Protein AF-A0A4Z1CTX6-F1 (afdb_monomer_lite)

Structure (mmCIF, N/CA/C/O backbone):
data_AF-A0A4Z1CTX6-F1
#
_entry.id   AF-A0A4Z1CTX6-F1
#
loop_
_atom_site.group_PDB
_atom_site.id
_atom_site.type_symbol
_atom_site.label_atom_id
_atom_site.label_alt_id
_atom_site.label_comp_id
_atom_site.label_asym_id
_atom_site.label_entity_id
_atom_site.label_seq_id
_atom_site.pdbx_PDB_ins_code
_atom_site.Cartn_x
_atom_site.Cartn_y
_atom_site.Cartn_z
_atom_site.occupancy
_atom_site.B_iso_or_equiv
_atom_site.auth_seq_id
_atom_site.auth_comp_id
_atom_site.auth_asym_id
_atom_site.auth_atom_id
_atom_site.pdbx_PDB_model_num
ATOM 1 N N . MET A 1 1 ? -26.517 -16.751 53.600 1.00 31.97 1 MET A N 1
ATOM 2 C CA . MET A 1 1 ? -26.321 -17.545 52.364 1.00 31.97 1 MET A CA 1
ATOM 3 C C . MET A 1 1 ? -24.871 -17.390 51.937 1.00 31.97 1 MET A C 1
ATOM 5 O O . MET A 1 1 ? -24.401 -16.260 51.913 1.00 31.97 1 MET A O 1
ATOM 9 N N . GLN A 1 2 ? -24.158 -18.477 51.636 1.00 24.25 2 GLN A N 1
ATOM 10 C CA . GLN A 1 2 ? -22.883 -18.377 50.913 1.00 24.25 2 GLN A CA 1
ATOM 11 C C . GLN A 1 2 ? -23.180 -18.049 49.438 1.00 24.25 2 GLN A C 1
ATOM 13 O O . GLN A 1 2 ? -24.177 -18.558 48.917 1.00 24.25 2 GLN A O 1
ATOM 18 N N . PRO A 1 3 ? -22.366 -17.232 48.747 1.00 31.92 3 PRO A N 1
ATOM 19 C CA . PRO A 1 3 ? -22.490 -17.080 47.303 1.00 31.92 3 PRO A CA 1
ATOM 20 C C . PRO A 1 3 ? -22.139 -18.417 46.640 1.00 31.92 3 PRO A C 1
ATOM 22 O O . PRO A 1 3 ? -21.033 -18.931 46.809 1.00 31.92 3 PRO A O 1
ATOM 25 N N . SER A 1 4 ? -23.083 -18.995 45.896 1.00 31.80 4 SER A N 1
ATOM 26 C CA . SER A 1 4 ? -22.852 -20.220 45.127 1.00 31.80 4 SER A CA 1
ATOM 27 C C . SER A 1 4 ? -21.694 -20.004 44.154 1.00 31.80 4 SER A C 1
ATOM 29 O O . SER A 1 4 ? -21.758 -19.083 43.336 1.00 31.80 4 SER A O 1
ATOM 31 N N . ALA A 1 5 ? -20.658 -20.842 44.223 1.00 37.62 5 ALA A N 1
ATOM 32 C CA . ALA A 1 5 ? -19.501 -20.742 43.342 1.00 37.62 5 ALA A CA 1
ATOM 33 C C . ALA A 1 5 ? -19.935 -20.909 41.875 1.00 37.62 5 ALA A C 1
ATOM 35 O O . ALA A 1 5 ? -20.221 -22.019 41.420 1.00 37.62 5 ALA A O 1
ATOM 36 N N . SER A 1 6 ? -20.003 -19.795 41.142 1.00 43.44 6 SER A N 1
ATOM 37 C CA . SER A 1 6 ? -20.402 -19.765 39.738 1.00 43.44 6 SER A CA 1
ATOM 38 C C . SER A 1 6 ? -19.411 -20.590 38.922 1.00 43.44 6 SER A C 1
ATOM 40 O O . SER A 1 6 ? -18.244 -20.230 38.766 1.00 43.44 6 SER A O 1
ATOM 42 N N . THR A 1 7 ? -19.865 -21.754 38.455 1.00 50.22 7 THR A N 1
ATOM 43 C CA . THR A 1 7 ? -18.993 -22.761 37.851 1.00 50.22 7 THR A CA 1
ATOM 44 C C . THR A 1 7 ? -18.427 -22.230 36.540 1.00 50.22 7 THR A C 1
ATOM 46 O O . THR A 1 7 ? -19.112 -22.214 35.519 1.00 50.22 7 THR A O 1
ATOM 49 N N . PHE A 1 8 ? -17.178 -21.760 36.580 1.00 57.38 8 PHE A N 1
ATOM 50 C CA . PHE A 1 8 ? -16.551 -21.128 35.427 1.00 57.38 8 PHE A CA 1
ATOM 51 C C . PHE A 1 8 ? -16.516 -22.101 34.245 1.00 57.38 8 PHE A C 1
ATOM 53 O O . PHE A 1 8 ? -15.991 -23.210 34.368 1.00 57.38 8 PHE A O 1
ATOM 60 N N . VAL A 1 9 ? -17.040 -21.680 33.091 1.00 60.00 9 VAL A N 1
ATOM 61 C CA . VAL A 1 9 ? -16.963 -22.438 31.839 1.00 60.00 9 VAL A CA 1
ATOM 62 C C . VAL A 1 9 ? -15.485 -22.611 31.485 1.00 60.00 9 VAL A C 1
ATOM 64 O O . VAL A 1 9 ? -14.822 -21.675 31.034 1.00 60.00 9 VAL A O 1
ATOM 67 N N . ARG A 1 10 ? -14.947 -23.810 31.743 1.00 71.94 10 ARG A N 1
ATOM 68 C CA . ARG A 1 10 ? -13.517 -24.128 31.614 1.00 71.94 10 ARG A CA 1
ATOM 69 C C . ARG A 1 10 ? -13.099 -24.238 30.151 1.00 71.94 10 ARG A C 1
ATOM 71 O O . ARG A 1 10 ? -12.922 -25.332 29.621 1.00 71.94 10 ARG A O 1
ATOM 78 N N . ILE A 1 11 ? -12.911 -23.094 29.501 1.00 82.00 11 ILE A N 1
ATOM 79 C CA . ILE A 1 11 ? -12.276 -23.018 28.187 1.00 82.00 11 ILE A CA 1
ATOM 80 C C . ILE A 1 11 ? -10.762 -23.205 28.366 1.00 82.00 11 ILE A C 1
ATOM 82 O O . ILE A 1 11 ? -10.119 -22.358 28.991 1.00 82.00 11 ILE A O 1
ATOM 86 N N . PRO A 1 12 ? -10.154 -24.277 27.822 1.00 84.31 12 PRO A N 1
ATOM 87 C CA . PRO A 1 12 ? -8.720 -24.484 27.953 1.00 84.31 12 PRO A CA 1
ATOM 88 C C . PRO A 1 12 ? -7.937 -23.462 27.103 1.00 84.31 12 PRO A C 1
ATOM 90 O O . PRO A 1 12 ? -8.308 -23.213 25.941 1.00 84.31 12 PRO A O 1
ATOM 93 N N . PRO A 1 13 ? -6.847 -22.885 27.645 1.00 88.25 13 PRO A N 1
ATOM 94 C CA . PRO A 1 13 ? -5.887 -22.123 26.857 1.00 88.25 13 PRO A CA 1
ATOM 95 C C . PRO A 1 13 ? -5.092 -23.049 25.929 1.00 88.25 13 PRO A C 1
ATOM 97 O O . PRO A 1 13 ? -4.817 -24.207 26.254 1.00 88.25 13 PRO A O 1
ATOM 100 N N . VAL A 1 14 ? -4.715 -22.534 24.763 1.00 88.31 14 VAL A N 1
ATOM 101 C CA . VAL A 1 14 ? -3.836 -23.209 23.801 1.00 88.31 14 VAL A CA 1
ATOM 102 C C . VAL A 1 14 ? -2.376 -22.853 24.112 1.00 88.31 14 VAL A C 1
ATOM 104 O O . VAL A 1 14 ? -2.091 -21.785 24.641 1.00 88.31 14 VAL A O 1
ATOM 107 N N . ALA A 1 15 ? -1.429 -23.744 23.813 1.00 87.81 15 ALA A N 1
ATOM 108 C CA . ALA A 1 15 ? -0.011 -23.470 24.045 1.00 87.81 15 ALA A CA 1
ATOM 109 C C . ALA A 1 15 ? 0.489 -22.300 23.177 1.00 87.81 15 ALA A C 1
ATOM 111 O O . ALA A 1 15 ? 0.346 -22.328 21.954 1.00 87.81 15 ALA A O 1
ATOM 112 N N . GLY A 1 16 ? 1.081 -21.294 23.826 1.00 88.56 16 GLY A N 1
ATOM 113 C CA . GLY A 1 16 ? 1.525 -20.049 23.199 1.00 88.56 16 GLY A CA 1
ATOM 114 C C . GLY A 1 16 ? 0.398 -19.043 22.953 1.00 88.56 16 GLY A C 1
ATOM 115 O O . GLY A 1 16 ? 0.609 -18.085 22.220 1.00 88.56 16 GLY A O 1
ATOM 116 N N . GLU A 1 17 ? -0.801 -19.244 23.504 1.00 90.69 17 GLU A N 1
ATOM 117 C CA . GLU A 1 17 ? -1.931 -18.333 23.308 1.00 90.69 17 GLU A CA 1
ATOM 118 C C . GLU A 1 17 ? -1.721 -16.982 24.007 1.00 90.69 17 GLU A C 1
ATOM 120 O O . GLU A 1 17 ? -1.167 -16.903 25.102 1.00 90.69 17 GLU A O 1
ATOM 125 N N . LEU A 1 18 ? -2.197 -15.906 23.371 1.00 90.62 18 LEU A N 1
ATOM 126 C CA . LEU A 1 18 ? -2.259 -14.588 24.000 1.00 90.62 18 LEU A CA 1
ATOM 127 C C . LEU A 1 18 ? -3.214 -14.656 25.200 1.00 90.62 18 LEU A C 1
ATOM 129 O O . LEU A 1 18 ? -4.359 -15.094 25.059 1.00 90.62 18 LEU A O 1
ATOM 133 N N . THR A 1 19 ? -2.799 -14.156 26.360 1.00 91.75 19 THR A N 1
ATOM 134 C CA . THR A 1 19 ? -3.621 -14.108 27.586 1.00 91.75 19 THR A CA 1
ATOM 135 C C . THR A 1 19 ? -4.988 -13.473 27.309 1.00 91.75 19 THR A C 1
ATOM 137 O O . THR A 1 19 ? -6.024 -13.997 27.713 1.00 91.75 19 THR A O 1
ATOM 140 N N . GLY A 1 20 ? -5.016 -12.401 26.519 1.00 90.94 20 GLY A N 1
ATOM 141 C CA . GLY A 1 20 ? -6.204 -11.705 26.049 1.00 90.94 20 GLY A CA 1
ATOM 142 C C . GLY A 1 20 ? -7.022 -12.469 25.002 1.00 90.94 20 GLY A C 1
ATOM 143 O O . GLY A 1 20 ? -8.232 -12.268 24.931 1.00 90.94 20 GLY A O 1
ATOM 144 N N . SER A 1 21 ? -6.414 -13.359 24.205 1.00 89.56 21 SER A N 1
ATOM 145 C CA . SER A 1 21 ? -7.146 -14.292 23.326 1.00 89.56 21 SER A CA 1
ATOM 146 C C . SER A 1 21 ? -7.941 -15.284 24.164 1.00 89.56 21 SER A C 1
ATOM 148 O O . SER A 1 21 ? -9.165 -15.364 24.026 1.00 89.56 21 SER A O 1
ATOM 150 N N . TRP A 1 22 ? -7.263 -15.959 25.095 1.00 90.44 22 TRP A N 1
ATOM 151 C CA . TRP A 1 22 ? -7.901 -16.889 26.019 1.00 90.44 22 TRP A CA 1
ATOM 152 C C . TRP A 1 22 ? -8.986 -16.190 26.844 1.00 90.44 22 TRP A C 1
ATOM 154 O O . TRP A 1 22 ? -10.111 -16.675 26.915 1.00 90.44 22 TRP A O 1
ATOM 164 N N . PHE A 1 23 ? -8.703 -14.999 27.378 1.00 90.00 23 PHE A N 1
ATOM 165 C CA . PHE A 1 23 ? -9.663 -14.250 28.186 1.00 90.00 23 PHE A CA 1
ATOM 166 C C . PHE A 1 23 ? -10.920 -13.836 27.400 1.00 90.00 23 PHE A C 1
ATOM 168 O O . PHE A 1 23 ? -12.038 -13.992 27.893 1.00 90.00 23 PHE A O 1
ATOM 175 N N . ARG A 1 24 ? -10.769 -13.366 26.150 1.00 88.69 24 ARG A N 1
ATOM 176 C CA . ARG A 1 24 ? -11.910 -13.067 25.260 1.00 88.69 24 ARG A CA 1
ATOM 177 C C . ARG A 1 24 ? -12.737 -14.317 24.957 1.00 88.69 24 ARG A C 1
ATOM 179 O O . ARG A 1 24 ? -13.962 -14.237 24.979 1.00 88.69 24 ARG A O 1
ATOM 186 N N . ARG A 1 25 ? -12.090 -15.466 24.727 1.00 87.94 25 ARG A N 1
ATOM 187 C CA . ARG A 1 25 ? -12.781 -16.755 24.551 1.00 87.94 25 ARG A CA 1
ATOM 188 C C . ARG A 1 25 ? -13.564 -17.136 25.805 1.00 87.94 25 ARG A C 1
ATOM 190 O O . ARG A 1 25 ? -14.741 -17.446 25.686 1.00 87.94 25 ARG A O 1
ATOM 197 N N . THR A 1 26 ? -12.958 -17.041 26.987 1.00 86.69 26 THR A N 1
ATOM 198 C CA . THR A 1 26 ? -13.597 -17.341 28.282 1.00 86.69 26 THR A CA 1
ATOM 199 C C . THR A 1 26 ? -14.780 -16.417 28.600 1.00 86.69 26 THR A C 1
ATOM 201 O O . THR A 1 26 ? -15.721 -16.858 29.248 1.00 86.69 26 THR A O 1
ATOM 204 N N . ALA A 1 27 ? -14.795 -15.172 28.111 1.00 87.75 27 ALA A N 1
ATOM 205 C CA . ALA A 1 27 ? -15.935 -14.260 28.271 1.00 87.75 27 ALA A CA 1
ATOM 206 C C . ALA A 1 27 ? -17.138 -14.582 27.363 1.00 87.75 27 ALA A C 1
ATOM 208 O O . ALA A 1 27 ? -18.285 -14.376 27.767 1.00 87.75 27 ALA A O 1
ATOM 209 N N . ALA A 1 28 ? -16.895 -15.116 26.162 1.00 85.19 28 ALA A N 1
ATOM 210 C CA . ALA A 1 28 ? -17.927 -15.279 25.140 1.00 85.19 28 ALA A CA 1
ATOM 211 C C . ALA A 1 28 ? -19.125 -16.184 25.533 1.00 85.19 28 ALA A C 1
ATOM 213 O O . ALA A 1 28 ? -20.251 -15.786 25.232 1.00 85.19 28 ALA A O 1
ATOM 214 N N . PRO A 1 29 ? -18.964 -17.330 26.238 1.00 83.31 29 PRO A N 1
ATOM 215 C CA . PRO A 1 29 ? -20.090 -18.157 26.696 1.00 83.31 29 PRO A CA 1
ATOM 216 C C . PRO A 1 29 ? -21.097 -17.443 27.604 1.00 83.31 29 PRO A C 1
ATOM 218 O O . PRO A 1 29 ? -22.251 -17.855 27.661 1.00 83.31 29 PRO A O 1
ATOM 221 N N . TYR A 1 30 ? -20.680 -16.387 28.307 1.00 82.00 30 TYR A N 1
ATOM 222 C CA . TYR A 1 30 ? -21.550 -15.615 29.200 1.00 82.00 30 TYR A CA 1
ATOM 223 C C . TYR A 1 30 ? -22.245 -14.436 28.499 1.00 82.00 30 TYR A C 1
ATOM 225 O O . TYR A 1 30 ? -22.988 -13.700 29.141 1.00 82.00 30 TYR A O 1
ATOM 233 N N . GLY A 1 31 ? -21.947 -14.184 27.218 1.00 83.19 31 GLY A N 1
ATOM 234 C CA . GLY A 1 31 ? -22.372 -12.968 26.514 1.00 83.19 31 GLY A CA 1
ATOM 235 C C . GLY A 1 31 ? -21.730 -11.673 27.040 1.00 83.19 31 GLY A C 1
ATOM 236 O O . GLY A 1 31 ? -22.158 -10.584 26.663 1.00 83.19 31 GLY A O 1
ATOM 237 N N . LEU A 1 32 ? -20.714 -11.769 27.906 1.00 83.81 32 LEU A N 1
ATOM 238 C CA . LEU A 1 32 ? -20.096 -10.622 28.573 1.00 83.81 32 LEU A CA 1
ATOM 239 C C . LEU A 1 32 ? -18.941 -10.024 27.753 1.00 83.81 32 LEU A C 1
ATOM 241 O O . LEU A 1 32 ? -18.132 -10.766 27.187 1.00 83.81 32 LEU A O 1
ATOM 245 N N . PRO A 1 33 ? -18.765 -8.689 27.756 1.00 87.88 33 PRO A N 1
ATOM 246 C CA . PRO A 1 33 ? -17.525 -8.073 27.306 1.00 87.88 33 PRO A CA 1
ATOM 247 C C . PRO A 1 33 ? -16.335 -8.545 28.151 1.00 87.88 33 PRO A C 1
ATOM 249 O O . PRO A 1 33 ? -16.405 -8.626 29.379 1.00 87.88 33 PRO A O 1
ATOM 252 N N . ALA A 1 34 ? -15.190 -8.772 27.504 1.00 88.81 34 ALA A N 1
ATOM 253 C CA . ALA A 1 34 ? -13.962 -9.186 28.188 1.00 88.81 34 ALA A CA 1
ATOM 254 C C . ALA A 1 34 ? -13.475 -8.176 29.250 1.00 88.81 34 ALA A C 1
ATOM 256 O O . ALA A 1 34 ? -12.781 -8.566 30.182 1.00 88.81 34 ALA A O 1
ATOM 257 N N . GLN A 1 35 ? -13.857 -6.898 29.154 1.00 90.12 35 GLN A N 1
ATOM 258 C CA . GLN A 1 35 ? -13.543 -5.897 30.180 1.00 90.12 35 GLN A CA 1
ATOM 259 C C . GLN A 1 35 ? -14.324 -6.136 31.477 1.00 90.12 35 GLN A C 1
ATOM 261 O O . GLN A 1 35 ? -13.809 -5.894 32.567 1.00 90.12 35 GLN A O 1
ATOM 266 N N . ASP A 1 36 ? -15.557 -6.619 31.365 1.00 87.69 36 ASP A N 1
ATOM 267 C CA . ASP A 1 36 ? -16.478 -6.703 32.493 1.00 87.69 36 ASP A CA 1
ATOM 268 C C . ASP A 1 36 ? -16.371 -8.063 33.187 1.00 87.69 36 ASP A C 1
ATOM 270 O O . ASP A 1 36 ? -16.396 -8.112 34.414 1.00 87.69 36 ASP A O 1
ATOM 274 N N . LEU A 1 37 ? -16.061 -9.140 32.446 1.00 88.19 37 LEU A N 1
ATOM 275 C CA . LEU A 1 37 ? -15.561 -10.376 33.065 1.00 88.19 37 LEU A CA 1
ATOM 276 C C . LEU A 1 37 ? -14.245 -10.122 33.829 1.00 88.19 37 LEU A C 1
ATOM 278 O O . LEU A 1 37 ? -14.073 -10.627 34.936 1.00 88.19 37 LEU A O 1
ATOM 282 N N . LEU A 1 38 ? -13.329 -9.313 33.278 1.00 90.38 38 LEU A N 1
ATOM 283 C CA . LEU A 1 38 ? -12.068 -8.958 33.943 1.00 90.38 38 LEU A CA 1
ATOM 284 C C . LEU A 1 38 ? -12.312 -8.160 35.229 1.00 90.38 38 LEU A C 1
ATOM 286 O O . LEU A 1 38 ? -11.745 -8.491 36.266 1.00 90.38 38 LEU A O 1
ATOM 290 N N . ARG A 1 39 ? -13.198 -7.159 35.197 1.00 88.44 39 ARG A N 1
ATOM 291 C CA . ARG A 1 39 ? -13.609 -6.416 36.401 1.00 88.44 39 ARG A CA 1
ATOM 292 C C . ARG A 1 39 ? -14.342 -7.287 37.420 1.00 88.44 39 ARG A C 1
ATOM 294 O O . ARG A 1 39 ? -14.150 -7.069 38.607 1.00 88.44 39 ARG A O 1
ATOM 301 N N . GLY A 1 40 ? -15.130 -8.269 36.980 1.00 86.69 40 GLY A N 1
ATOM 302 C CA . GLY A 1 40 ? -15.777 -9.244 37.862 1.00 86.69 40 GLY A CA 1
ATOM 303 C C . GLY A 1 40 ? -14.773 -10.158 38.569 1.00 86.69 40 GLY A C 1
ATOM 304 O O . GLY A 1 40 ? -14.849 -10.326 39.780 1.00 86.69 40 GLY A O 1
ATOM 305 N N . ILE A 1 41 ? -13.782 -10.687 37.842 1.00 86.44 41 ILE A N 1
ATOM 306 C CA . ILE A 1 41 ? -12.690 -11.506 38.403 1.00 86.44 41 ILE A CA 1
ATOM 307 C C . ILE A 1 41 ? -11.805 -10.709 39.371 1.00 86.44 41 ILE A C 1
ATOM 309 O O . ILE A 1 41 ? -11.371 -11.240 40.390 1.00 86.44 41 ILE A O 1
ATOM 313 N N . LEU A 1 42 ? -11.522 -9.443 39.055 1.00 87.38 42 LEU A N 1
ATOM 314 C CA . LEU A 1 42 ? -10.746 -8.550 39.920 1.00 87.38 42 LEU A CA 1
ATOM 315 C C . LEU A 1 42 ? -11.609 -7.875 41.007 1.00 87.38 42 LEU A C 1
ATOM 317 O O . LEU A 1 42 ? -11.082 -7.105 41.804 1.00 87.38 42 LEU A O 1
ATOM 321 N N . GLY A 1 43 ? -12.916 -8.141 41.057 1.00 72.75 43 GLY A N 1
ATOM 322 C CA . GLY A 1 43 ? -13.839 -7.526 42.007 1.00 72.75 43 GLY A CA 1
ATOM 323 C C . GLY A 1 43 ? -13.581 -7.991 43.440 1.00 72.75 43 GLY A C 1
ATOM 324 O O . GLY A 1 43 ? -13.663 -9.178 43.743 1.00 72.75 43 GLY A O 1
ATOM 325 N N . GLY A 1 44 ? -13.289 -7.050 44.337 1.00 66.56 44 GLY A N 1
ATOM 326 C CA . GLY A 1 44 ? -13.011 -7.330 45.744 1.00 66.56 44 GLY A CA 1
ATOM 327 C C . GLY A 1 44 ? -12.790 -6.053 46.552 1.00 66.56 44 GLY A C 1
ATOM 328 O O . GLY A 1 44 ? -13.135 -4.960 46.112 1.00 66.56 44 GLY A O 1
ATOM 329 N N . THR A 1 45 ? -12.183 -6.189 47.731 1.00 58.47 45 THR A N 1
ATOM 330 C CA . THR A 1 45 ? -11.886 -5.082 48.663 1.00 58.47 45 THR A CA 1
ATOM 331 C C . THR A 1 45 ? -10.802 -4.112 48.179 1.00 58.47 45 THR A C 1
ATOM 333 O O . THR A 1 45 ? -10.667 -3.026 48.735 1.00 58.47 45 THR A O 1
ATOM 336 N N . HIS A 1 46 ? -10.022 -4.480 47.158 1.00 65.12 46 HIS A N 1
ATOM 337 C CA . HIS A 1 46 ? -8.907 -3.681 46.642 1.00 65.12 46 HIS A CA 1
ATOM 338 C C . HIS A 1 46 ? -9.325 -2.836 45.431 1.00 65.12 46 HIS A C 1
ATOM 340 O O . HIS A 1 46 ? -10.137 -3.252 44.604 1.00 65.12 46 HIS A O 1
ATOM 346 N N . ARG A 1 47 ? -8.714 -1.656 45.276 1.00 77.56 47 ARG A N 1
ATOM 347 C CA . ARG A 1 47 ? -8.985 -0.752 44.151 1.00 77.56 47 ARG A CA 1
ATOM 348 C C . ARG A 1 47 ? -8.474 -1.350 42.835 1.00 77.56 47 ARG A C 1
ATOM 350 O O . ARG A 1 47 ? -7.269 -1.424 42.596 1.00 77.56 47 ARG A O 1
ATOM 357 N N . VAL A 1 48 ? -9.401 -1.732 41.959 1.00 83.12 48 VAL A N 1
ATOM 358 C CA . VAL A 1 48 ? -9.093 -2.232 40.611 1.00 83.12 48 VAL A CA 1
ATOM 359 C C . VAL A 1 48 ? -8.751 -1.072 39.675 1.00 83.12 48 VAL A C 1
ATOM 361 O O . VAL A 1 48 ? -9.482 -0.083 39.608 1.00 83.12 48 VAL A O 1
ATOM 364 N N . GLN A 1 49 ? -7.668 -1.203 38.909 1.00 86.62 49 GLN A N 1
ATOM 365 C CA . GLN A 1 49 ? -7.297 -0.276 37.838 1.00 86.62 49 GLN A CA 1
ATOM 366 C C . GLN A 1 49 ? -7.096 -1.065 36.538 1.00 86.62 49 GLN A C 1
ATOM 368 O O . GLN A 1 49 ? -6.185 -1.886 36.442 1.00 86.62 49 GLN A O 1
ATOM 373 N N . VAL A 1 50 ? -7.949 -0.821 35.536 1.00 87.50 50 VAL A N 1
ATOM 374 C CA . VAL A 1 50 ? -7.827 -1.436 34.203 1.00 87.50 50 VAL A CA 1
ATOM 375 C C . VAL A 1 50 ? -7.606 -0.357 33.150 1.00 87.50 50 VAL A C 1
ATOM 377 O O . VAL A 1 50 ? -8.482 0.481 32.935 1.00 87.50 50 VAL A O 1
ATOM 380 N N . THR A 1 51 ? -6.449 -0.396 32.490 1.00 86.94 51 THR A N 1
ATOM 381 C CA . THR A 1 51 ? -6.054 0.567 31.452 1.00 86.94 51 THR A CA 1
ATOM 382 C C . THR A 1 51 ? -6.298 -0.001 30.054 1.00 86.94 51 THR A C 1
ATOM 384 O O . THR A 1 51 ? -6.003 -1.164 29.777 1.00 86.94 51 THR A O 1
ATOM 387 N N . GLY A 1 52 ? -6.817 0.827 29.146 1.00 85.00 52 GLY A N 1
ATOM 388 C CA . GLY A 1 52 ? -7.177 0.400 27.794 1.00 85.00 52 GLY A CA 1
ATOM 389 C C . GLY A 1 52 ? -8.463 -0.436 27.731 1.00 85.00 52 GLY A C 1
ATOM 390 O O . GLY A 1 52 ? -9.099 -0.747 28.742 1.00 85.00 52 GLY A O 1
ATOM 391 N N . THR A 1 53 ? -8.841 -0.792 26.505 1.00 84.75 53 THR A N 1
ATOM 392 C CA . THR A 1 53 ? -10.087 -1.499 26.172 1.00 84.75 53 THR A CA 1
ATOM 393 C C . THR A 1 53 ? -9.742 -2.798 25.438 1.00 84.75 53 THR A C 1
ATOM 395 O O . THR A 1 53 ? -8.865 -2.763 24.574 1.00 84.75 53 THR A O 1
ATOM 398 N N . PRO A 1 54 ? -10.409 -3.936 25.712 1.00 84.12 54 PRO A N 1
ATOM 399 C CA . PRO A 1 54 ? -10.149 -5.174 24.989 1.00 84.12 54 PRO A CA 1
ATOM 400 C C . PRO A 1 54 ? -10.453 -5.026 23.494 1.00 84.12 54 PRO A C 1
ATOM 402 O O . PRO A 1 54 ? -11.541 -4.602 23.109 1.00 84.12 54 PRO A O 1
ATOM 405 N N . GLY A 1 55 ? -9.515 -5.456 22.654 1.00 80.19 55 GLY A N 1
ATOM 406 C CA . GLY A 1 55 ? -9.647 -5.491 21.198 1.00 80.19 55 GLY A CA 1
ATOM 407 C C . GLY A 1 55 ? -8.878 -6.674 20.619 1.00 80.19 55 GLY A C 1
ATOM 408 O O . GLY A 1 55 ? -7.937 -7.174 21.237 1.00 80.19 55 GLY A O 1
ATOM 409 N N . THR A 1 56 ? -9.283 -7.178 19.456 1.00 75.25 56 THR A N 1
ATOM 410 C CA . THR A 1 56 ? -8.623 -8.337 18.838 1.00 75.25 56 THR A CA 1
ATOM 411 C C . THR A 1 56 ? -7.181 -7.994 18.460 1.00 75.25 56 THR A C 1
ATOM 413 O O . THR A 1 56 ? -6.935 -6.968 17.836 1.00 75.25 56 THR A O 1
ATOM 416 N N . GLY A 1 57 ? -6.226 -8.846 18.839 1.00 76.44 57 GLY A N 1
ATOM 417 C CA . GLY A 1 57 ? -4.792 -8.570 18.688 1.00 76.44 57 GLY A CA 1
ATOM 418 C C . GLY A 1 57 ? -4.160 -7.804 19.857 1.00 76.44 57 GLY A C 1
ATOM 419 O O . GLY A 1 57 ? -2.941 -7.835 19.989 1.00 76.44 57 GLY A O 1
ATOM 420 N N . LEU A 1 58 ? -4.955 -7.196 20.751 1.00 85.56 58 LEU A N 1
ATOM 421 C CA . LEU A 1 58 ? -4.445 -6.689 22.029 1.00 85.56 58 LEU A CA 1
ATOM 422 C C . LEU A 1 58 ? -4.246 -7.841 23.017 1.00 85.56 58 LEU A C 1
ATOM 424 O O . LEU A 1 58 ? -5.088 -8.749 23.121 1.00 85.56 58 LEU A O 1
ATOM 428 N N . GLU A 1 59 ? -3.146 -7.755 23.754 1.00 90.56 59 GLU A N 1
ATOM 429 C CA . GLU A 1 59 ? -2.768 -8.649 24.839 1.00 90.56 59 GLU A CA 1
ATOM 430 C C . GLU A 1 59 ? -3.203 -8.075 26.199 1.00 90.56 59 GLU A C 1
ATOM 432 O O . GLU A 1 59 ? -3.315 -6.858 26.365 1.00 90.56 59 GLU A O 1
ATOM 437 N N . LEU A 1 60 ? -3.482 -8.964 27.155 1.00 92.56 60 LEU A N 1
ATOM 438 C CA . LEU A 1 60 ? -3.845 -8.652 28.534 1.00 92.56 60 LEU A CA 1
ATOM 439 C C . LEU A 1 60 ? -2.641 -8.862 29.459 1.00 92.56 60 LEU A C 1
ATOM 441 O O . LEU A 1 60 ? -2.253 -9.996 29.735 1.00 92.56 60 LEU A O 1
ATOM 445 N N . PHE A 1 61 ? -2.105 -7.765 29.986 1.00 92.25 61 PHE A N 1
ATOM 446 C CA . PHE A 1 61 ? -1.039 -7.767 30.986 1.00 92.25 61 PHE A CA 1
ATOM 447 C C . PHE A 1 61 ? -1.619 -7.540 32.386 1.00 92.25 61 PHE A C 1
ATOM 449 O O . PHE A 1 61 ? -2.537 -6.737 32.558 1.00 92.25 61 PHE A O 1
ATOM 456 N N . LEU A 1 62 ? -1.084 -8.241 33.390 1.00 91.00 62 LEU A N 1
ATOM 457 C CA . LEU A 1 62 ? -1.601 -8.273 34.763 1.00 91.00 62 LEU A CA 1
ATOM 458 C C . LEU A 1 62 ? -0.453 -8.152 35.771 1.00 91.00 62 LEU A C 1
ATOM 460 O O . LEU A 1 62 ? 0.567 -8.827 35.616 1.00 91.00 62 LEU A O 1
ATOM 464 N N . ASN A 1 63 ? -0.631 -7.358 36.830 1.00 90.75 63 ASN A N 1
ATOM 465 C CA . ASN A 1 63 ? 0.312 -7.357 37.951 1.00 90.75 63 ASN A CA 1
ATOM 466 C C . ASN A 1 63 ? 0.137 -8.598 38.851 1.00 90.75 63 ASN A C 1
ATOM 468 O O . ASN A 1 63 ? -0.768 -9.414 38.662 1.00 90.75 63 ASN A O 1
ATOM 472 N N . THR A 1 64 ? 1.032 -8.802 39.812 1.00 89.19 64 THR A N 1
ATOM 473 C CA . THR A 1 64 ? 1.097 -10.027 40.619 1.00 89.19 64 THR A CA 1
ATOM 474 C C . THR A 1 64 ? -0.162 -10.257 41.475 1.00 89.19 64 THR A C 1
ATOM 476 O O . THR A 1 64 ? -0.682 -11.379 41.437 1.00 89.19 64 THR A O 1
ATOM 479 N N . PRO A 1 65 ? -0.757 -9.245 42.141 1.00 89.31 65 PRO A N 1
ATOM 480 C CA . PRO A 1 65 ? -2.083 -9.386 42.747 1.00 89.31 65 PRO A CA 1
ATOM 481 C C . PRO A 1 65 ? -3.187 -9.751 41.746 1.00 89.31 65 PRO A C 1
ATOM 483 O O . PRO A 1 65 ? -3.970 -10.666 42.013 1.00 89.31 65 PRO A O 1
ATOM 486 N N . ALA A 1 66 ? -3.236 -9.109 40.571 1.00 89.81 66 ALA A N 1
ATOM 487 C CA . ALA A 1 66 ? -4.256 -9.384 39.556 1.00 89.81 66 ALA A CA 1
ATOM 488 C C . ALA A 1 66 ? -4.145 -10.802 38.963 1.00 89.81 66 ALA A C 1
ATOM 490 O O . ALA A 1 66 ? -5.163 -11.469 38.761 1.00 89.81 66 ALA A O 1
ATOM 491 N N . ARG A 1 67 ? -2.920 -11.313 38.771 1.00 89.69 67 ARG A N 1
ATOM 492 C CA . ARG A 1 67 ? -2.668 -12.719 38.406 1.00 89.69 67 ARG A CA 1
ATOM 493 C C . ARG A 1 67 ? -3.200 -13.669 39.484 1.00 89.69 67 ARG A C 1
ATOM 495 O O . ARG A 1 67 ? -3.936 -14.601 39.168 1.00 89.69 67 ARG A O 1
ATOM 502 N N . THR A 1 68 ? -2.910 -13.397 40.756 1.00 87.44 68 THR A N 1
ATOM 503 C CA . THR A 1 68 ? -3.382 -14.202 41.900 1.00 87.44 68 THR A CA 1
ATOM 504 C C . THR A 1 68 ? -4.908 -14.165 42.078 1.00 87.44 68 THR A C 1
ATOM 506 O O . THR A 1 68 ? -5.505 -15.156 42.500 1.00 87.44 68 THR A O 1
ATOM 509 N N . ALA A 1 69 ? -5.582 -13.062 41.734 1.00 87.88 69 ALA A N 1
ATOM 510 C CA . ALA A 1 69 ? -7.045 -13.021 41.636 1.00 87.88 69 ALA A CA 1
ATOM 511 C C . ALA A 1 69 ? -7.561 -13.932 40.505 1.00 87.88 69 ALA A C 1
ATOM 513 O O . ALA A 1 69 ? -8.324 -14.857 40.776 1.00 87.88 69 ALA A O 1
ATOM 514 N N . LEU A 1 70 ? -7.065 -13.757 39.275 1.00 87.44 70 LEU A N 1
ATOM 515 C CA . LEU A 1 70 ? -7.443 -14.566 38.106 1.00 87.44 70 LEU A CA 1
ATOM 516 C C . LEU A 1 70 ? -7.289 -16.080 38.334 1.00 87.44 70 LEU A C 1
ATOM 518 O O . LEU A 1 70 ? -8.155 -16.867 37.948 1.00 87.44 70 LEU A O 1
ATOM 522 N N . ILE A 1 71 ? -6.206 -16.488 38.991 1.00 86.25 71 ILE A N 1
ATOM 523 C CA . ILE A 1 71 ? -5.929 -17.881 39.362 1.00 86.25 71 ILE A CA 1
ATOM 524 C C . ILE A 1 71 ? -6.983 -18.435 40.323 1.00 86.25 71 ILE A C 1
ATOM 526 O O . ILE A 1 71 ? -7.530 -19.512 40.075 1.00 86.25 71 ILE A O 1
ATOM 530 N N . ARG A 1 72 ? -7.326 -17.684 41.378 1.00 84.81 72 ARG A N 1
ATOM 531 C CA . ARG A 1 72 ? -8.356 -18.087 42.349 1.00 84.81 72 ARG A CA 1
ATOM 532 C C . ARG A 1 72 ? -9.735 -18.203 41.696 1.00 84.81 72 ARG A C 1
ATOM 534 O O . ARG A 1 72 ? -10.416 -19.195 41.926 1.00 84.81 72 ARG A O 1
ATOM 541 N N . SER A 1 73 ? -10.116 -17.254 40.839 1.00 81.19 73 SER A N 1
ATOM 542 C CA . SER A 1 73 ? -11.429 -17.256 40.172 1.00 81.19 73 SER A CA 1
ATOM 543 C C . SER A 1 73 ? -11.581 -18.325 39.083 1.00 81.19 73 SER A C 1
ATOM 545 O O . SER A 1 73 ? -12.697 -18.758 38.816 1.00 81.19 73 SER A O 1
ATOM 547 N N . THR A 1 74 ? -10.490 -18.759 38.441 1.00 77.56 74 THR A N 1
ATOM 548 C CA . THR A 1 74 ? -10.541 -19.768 37.359 1.00 77.56 74 THR A CA 1
ATOM 549 C C . THR A 1 74 ? -10.230 -21.195 37.822 1.00 77.56 74 THR A C 1
ATOM 551 O O . THR A 1 74 ? -10.571 -22.154 37.127 1.00 77.56 74 THR A O 1
ATOM 554 N N . GLY A 1 75 ? -9.612 -21.368 38.995 1.00 77.69 75 GLY A N 1
ATOM 555 C CA . GLY A 1 75 ? -9.295 -22.685 39.558 1.00 77.69 75 GLY A CA 1
ATOM 556 C C . GLY A 1 75 ? -8.212 -23.456 38.790 1.00 77.69 75 GLY A C 1
ATOM 557 O O . GLY A 1 75 ? -8.191 -24.686 38.840 1.00 77.69 75 GLY A O 1
ATOM 558 N N . HIS A 1 76 ? -7.338 -22.750 38.066 1.00 80.38 76 HIS A N 1
ATOM 559 C CA . HIS A 1 76 ? -6.147 -23.302 37.414 1.00 80.38 76 HIS A CA 1
ATOM 560 C C . HIS A 1 76 ? -4.880 -22.944 38.205 1.00 80.38 76 HIS A C 1
ATOM 562 O O . HIS A 1 76 ? -4.766 -21.842 38.735 1.00 80.38 76 HIS A O 1
ATOM 568 N N . HIS A 1 77 ? -3.877 -23.826 38.229 1.00 82.81 77 HIS A N 1
ATOM 569 C CA . HIS A 1 77 ? -2.593 -23.514 38.867 1.00 82.81 77 HIS A CA 1
ATOM 570 C C . HIS A 1 77 ? -1.767 -22.524 38.025 1.00 82.81 77 HIS A C 1
ATOM 572 O O . HIS A 1 77 ? -1.642 -22.707 36.813 1.00 82.81 77 HIS A O 1
ATOM 578 N N . LEU A 1 78 ? -1.121 -21.542 38.676 1.00 80.88 78 LEU A N 1
ATOM 579 C CA . LEU A 1 78 ? -0.249 -20.527 38.049 1.00 80.88 78 LEU A CA 1
ATOM 580 C C . LEU A 1 78 ? 0.684 -21.128 36.987 1.00 80.88 78 LEU A C 1
ATOM 582 O O . LEU A 1 78 ? 0.632 -20.732 35.828 1.00 80.88 78 LEU A O 1
ATOM 586 N N . HIS A 1 79 ? 1.475 -22.130 37.380 1.00 82.31 79 HIS A N 1
ATOM 587 C CA . HIS A 1 79 ? 2.462 -22.802 36.529 1.00 82.31 79 HIS A CA 1
ATOM 588 C C . HIS A 1 79 ? 1.852 -23.502 35.298 1.00 82.31 79 HIS A C 1
ATOM 590 O O . HIS A 1 79 ? 2.496 -23.614 34.256 1.00 82.31 79 HIS A O 1
ATOM 596 N N . GLN A 1 80 ? 0.600 -23.966 35.384 1.00 85.31 80 GLN A N 1
ATOM 597 C CA . GLN A 1 80 ? -0.090 -24.567 34.240 1.00 85.31 80 GLN A CA 1
ATOM 598 C C . GLN A 1 80 ? -0.536 -23.499 33.234 1.00 85.31 80 GLN A C 1
ATOM 600 O O . GLN A 1 80 ? -0.418 -23.728 32.031 1.00 85.31 80 GLN A O 1
ATOM 605 N N . LEU A 1 81 ? -1.005 -22.339 33.715 1.00 86.69 81 LEU A N 1
ATOM 606 C CA . LEU A 1 81 ? -1.391 -21.219 32.855 1.00 86.69 81 LEU A CA 1
ATOM 607 C C . LEU A 1 81 ? -0.175 -20.525 32.233 1.00 86.69 81 LEU A C 1
ATOM 609 O O . LEU A 1 81 ? -0.168 -20.329 31.025 1.00 86.69 81 LEU A O 1
ATOM 613 N N . THR A 1 82 ? 0.869 -20.193 32.999 1.00 87.31 82 THR A N 1
ATOM 614 C CA . THR A 1 82 ? 2.046 -19.463 32.479 1.00 87.31 82 THR A CA 1
ATOM 615 C C . THR A 1 82 ? 2.823 -20.244 31.421 1.00 87.31 82 THR A C 1
ATOM 617 O O . THR A 1 82 ? 3.374 -19.645 30.503 1.00 87.31 82 THR A O 1
ATOM 620 N N . ARG A 1 83 ? 2.813 -21.582 31.484 1.00 86.81 83 ARG A N 1
ATOM 621 C CA . ARG A 1 83 ? 3.380 -22.455 30.442 1.00 86.81 83 ARG A CA 1
ATOM 622 C C . ARG A 1 83 ? 2.590 -22.425 29.122 1.00 86.81 83 ARG A C 1
ATOM 624 O O . ARG A 1 83 ? 3.115 -22.834 28.090 1.00 86.81 83 ARG A O 1
ATOM 631 N N . LEU A 1 84 ? 1.328 -21.994 29.147 1.00 90.19 84 LEU A N 1
ATOM 632 C CA . LEU A 1 84 ? 0.448 -21.925 27.973 1.00 90.19 84 LEU A CA 1
ATOM 633 C C . LEU A 1 84 ? 0.215 -20.483 27.494 1.00 90.19 84 LEU A C 1
ATOM 635 O O . LEU A 1 84 ? 0.028 -20.285 26.298 1.00 90.19 84 LEU A O 1
ATOM 639 N N . LEU A 1 85 ? 0.285 -19.503 28.399 1.00 91.88 85 LEU A N 1
ATOM 640 C CA . LEU A 1 85 ? 0.021 -18.078 28.188 1.00 91.88 85 LEU A CA 1
ATOM 641 C C . LEU A 1 85 ? 1.286 -17.255 28.521 1.00 91.88 85 LEU A C 1
ATOM 643 O O . LEU A 1 85 ? 1.466 -16.869 29.681 1.00 91.88 85 LEU A O 1
ATOM 647 N N . PRO A 1 86 ? 2.184 -16.979 27.552 1.00 86.88 86 PRO A N 1
ATOM 648 C CA . PRO A 1 86 ? 3.500 -16.391 27.832 1.00 86.88 86 PRO A CA 1
ATOM 649 C C . PRO A 1 86 ? 3.441 -15.029 28.540 1.00 86.88 86 PRO A C 1
ATOM 651 O O . PRO A 1 86 ? 4.150 -14.801 29.523 1.00 86.88 86 PRO A O 1
ATOM 654 N N . ALA A 1 87 ? 2.531 -14.145 28.117 1.00 86.38 87 ALA A N 1
ATOM 655 C CA . ALA A 1 87 ? 2.364 -12.820 28.719 1.00 86.38 87 ALA A CA 1
ATOM 656 C C . ALA A 1 87 ? 1.830 -12.845 30.166 1.00 86.38 87 ALA A C 1
ATOM 658 O O . ALA A 1 87 ? 1.935 -11.841 30.866 1.00 86.38 87 ALA A O 1
ATOM 659 N N . LEU A 1 88 ? 1.302 -13.981 30.644 1.00 87.12 88 LEU A N 1
ATOM 660 C CA . LEU A 1 88 ? 0.929 -14.156 32.049 1.00 87.12 88 LEU A CA 1
ATOM 661 C C . LEU A 1 88 ? 2.165 -14.366 32.943 1.00 87.12 88 LEU A C 1
ATOM 663 O O . LEU A 1 88 ? 2.123 -14.052 34.133 1.00 87.12 88 LEU A O 1
ATOM 667 N N . ALA A 1 89 ? 3.268 -14.888 32.392 1.00 79.50 89 ALA A N 1
ATOM 668 C CA . ALA A 1 89 ? 4.540 -15.014 33.103 1.00 79.50 89 ALA A CA 1
ATOM 669 C C . ALA A 1 89 ? 5.272 -13.663 33.179 1.00 79.50 89 ALA A C 1
ATOM 671 O O . ALA A 1 89 ? 5.738 -13.265 34.251 1.00 79.50 89 ALA A O 1
ATOM 672 N N . ALA A 1 90 ? 5.331 -12.954 32.050 1.00 73.06 90 ALA A N 1
ATOM 673 C CA . ALA A 1 90 ? 6.014 -11.673 31.916 1.00 73.06 90 ALA A CA 1
ATOM 674 C C . ALA A 1 90 ? 5.434 -10.574 32.831 1.00 73.06 90 ALA A C 1
ATOM 676 O O . ALA A 1 90 ? 4.244 -10.552 33.147 1.00 73.06 90 ALA A O 1
ATOM 677 N N . ARG A 1 91 ? 6.285 -9.618 33.219 1.00 71.69 91 ARG A N 1
ATOM 678 C CA . ARG A 1 91 ? 5.857 -8.282 33.662 1.00 71.69 91 ARG A CA 1
ATOM 679 C C . ARG A 1 91 ? 5.908 -7.345 32.455 1.00 71.69 91 ARG A C 1
ATOM 681 O O . ARG A 1 91 ? 6.799 -7.473 31.623 1.00 71.69 91 ARG A O 1
ATOM 688 N N . HIS A 1 92 ? 4.983 -6.394 32.381 1.00 76.69 92 HIS A N 1
ATOM 689 C CA . HIS A 1 92 ? 4.961 -5.365 31.342 1.00 76.69 92 HIS A CA 1
ATOM 690 C C . HIS A 1 92 ? 5.270 -4.007 31.974 1.00 76.69 92 HIS A C 1
ATOM 692 O O . HIS A 1 92 ? 4.613 -3.632 32.939 1.00 76.69 92 HIS A O 1
ATOM 698 N N . GLU A 1 93 ? 6.222 -3.252 31.422 1.00 76.88 93 GLU A N 1
ATOM 699 C CA . GLU A 1 93 ? 6.755 -1.998 31.996 1.00 76.88 93 GLU A CA 1
ATOM 700 C C . GLU A 1 93 ? 5.665 -1.009 32.444 1.00 76.88 93 GLU A C 1
ATOM 702 O O . GLU A 1 93 ? 5.737 -0.415 33.515 1.00 76.88 93 GLU A O 1
ATOM 707 N N . ARG A 1 94 ? 4.604 -0.873 31.637 1.00 73.19 94 ARG A N 1
ATOM 708 C CA . ARG A 1 94 ? 3.455 0.018 31.898 1.00 73.19 94 ARG A CA 1
ATOM 709 C C . ARG A 1 94 ? 2.410 -0.548 32.877 1.00 73.19 94 ARG A C 1
ATOM 711 O O . ARG A 1 94 ? 1.277 -0.069 32.890 1.00 73.19 94 ARG A O 1
ATOM 718 N N . VAL A 1 95 ? 2.741 -1.600 33.627 1.00 82.44 95 VAL A N 1
ATOM 719 C CA . VAL A 1 95 ? 1.874 -2.257 34.617 1.00 82.44 95 VAL A CA 1
ATOM 720 C C . VAL A 1 95 ? 2.674 -2.467 35.904 1.00 82.44 95 VAL A C 1
ATOM 722 O O . VAL A 1 95 ? 3.339 -3.484 36.086 1.00 82.44 95 VAL A O 1
ATOM 725 N N . THR A 1 96 ? 2.618 -1.472 36.791 1.00 84.12 96 THR A N 1
ATOM 726 C CA . THR A 1 96 ? 3.302 -1.466 38.092 1.00 84.12 96 THR A CA 1
ATOM 727 C C . THR A 1 96 ? 2.918 -2.680 38.944 1.00 84.12 96 THR A C 1
ATOM 729 O O . THR A 1 96 ? 1.752 -3.076 38.981 1.00 84.12 96 THR A O 1
ATOM 732 N N . ASP A 1 97 ? 3.886 -3.247 39.662 1.00 84.44 97 ASP A N 1
ATOM 733 C CA . ASP A 1 97 ? 3.643 -4.291 40.660 1.00 84.44 97 ASP A CA 1
ATOM 734 C C . ASP A 1 97 ? 3.542 -3.631 42.047 1.00 84.44 97 ASP A C 1
ATOM 736 O O . ASP A 1 97 ? 4.549 -3.345 42.688 1.00 84.44 97 ASP A O 1
ATOM 740 N N . ASP A 1 98 ? 2.314 -3.313 42.456 1.00 84.56 98 ASP A N 1
ATOM 741 C CA . ASP A 1 98 ? 1.931 -2.740 43.751 1.00 84.56 98 ASP A CA 1
ATOM 742 C C . ASP A 1 98 ? 0.718 -3.506 44.315 1.00 84.56 98 ASP A C 1
ATOM 744 O O . ASP A 1 98 ? 0.217 -4.433 43.681 1.00 84.56 98 ASP A O 1
ATOM 748 N N . GLU A 1 99 ? 0.213 -3.124 45.491 1.00 83.69 99 GLU A N 1
ATOM 749 C CA . GLU A 1 99 ? -0.920 -3.804 46.151 1.00 83.69 99 GLU A CA 1
ATOM 750 C C . GLU A 1 99 ? -2.280 -3.635 45.441 1.00 83.69 99 GLU A C 1
ATOM 752 O O . GLU A 1 99 ? -3.260 -4.296 45.797 1.00 83.69 99 GLU A O 1
ATOM 757 N N . ASN A 1 100 ? -2.375 -2.750 44.443 1.00 87.00 100 ASN A N 1
ATOM 758 C CA . ASN A 1 100 ? -3.609 -2.534 43.691 1.00 87.00 100 ASN A CA 1
ATOM 759 C C . ASN A 1 100 ? -3.811 -3.652 42.658 1.00 87.00 100 ASN A C 1
ATOM 761 O O . ASN A 1 100 ? -2.859 -4.201 42.109 1.00 87.00 100 ASN A O 1
ATOM 765 N N . LEU A 1 101 ? -5.061 -3.968 42.315 1.00 89.62 101 LEU A N 1
ATOM 766 C CA . LEU A 1 101 ? -5.350 -4.952 41.267 1.00 89.62 101 LEU A CA 1
ATOM 767 C C . LEU A 1 101 ? -5.235 -4.274 39.895 1.00 89.62 101 LEU A C 1
ATOM 769 O O . LEU A 1 101 ? -6.170 -3.597 39.460 1.00 89.62 101 LEU A O 1
ATOM 773 N N . ARG A 1 102 ? -4.084 -4.424 39.221 1.00 90.38 102 ARG A N 1
ATOM 774 C CA . ARG A 1 102 ? -3.798 -3.749 37.942 1.00 90.38 102 ARG A CA 1
ATOM 775 C C . ARG A 1 102 ? -3.841 -4.687 36.744 1.00 90.38 102 ARG A C 1
ATOM 777 O O . ARG A 1 102 ? -3.195 -5.735 36.725 1.00 90.38 102 ARG A O 1
ATOM 784 N N . ALA A 1 103 ? -4.534 -4.237 35.706 1.00 91.38 103 ALA A N 1
ATOM 785 C CA . ALA A 1 103 ? -4.592 -4.878 34.401 1.00 91.38 103 ALA A CA 1
ATOM 786 C C . ALA A 1 103 ? -4.443 -3.846 33.275 1.00 91.38 103 ALA A C 1
ATOM 788 O O . ALA A 1 103 ? -4.841 -2.689 33.430 1.00 91.38 103 ALA A O 1
ATOM 789 N N . ALA A 1 104 ? -3.915 -4.252 32.122 1.00 90.38 104 ALA A N 1
ATOM 790 C CA . ALA A 1 104 ? -3.881 -3.393 30.945 1.00 90.38 104 ALA A CA 1
ATOM 791 C C . ALA A 1 104 ? -4.018 -4.158 29.625 1.00 90.38 104 ALA A C 1
ATOM 793 O O . ALA A 1 104 ? -3.441 -5.233 29.455 1.00 90.38 104 ALA A O 1
ATOM 794 N N . TRP A 1 105 ? -4.742 -3.554 28.682 1.00 90.12 105 TRP A N 1
ATOM 795 C CA . TRP A 1 105 ? -4.855 -4.007 27.297 1.00 90.12 105 TRP A CA 1
ATOM 796 C C . TRP A 1 105 ? -3.928 -3.181 26.404 1.00 90.12 105 TRP A C 1
ATOM 798 O O . TRP A 1 105 ? -4.195 -2.004 26.153 1.00 90.12 105 TRP A O 1
ATOM 808 N N . TYR A 1 106 ? -2.856 -3.796 25.907 1.00 86.38 106 TYR A N 1
ATOM 809 C CA . TYR A 1 106 ? -1.880 -3.147 25.027 1.00 86.38 106 TYR A CA 1
ATOM 810 C C . TYR A 1 106 ? -1.576 -4.012 23.799 1.00 86.38 106 TYR A C 1
ATOM 812 O O . TYR A 1 106 ? -1.879 -5.205 23.766 1.00 86.38 106 TYR A O 1
ATOM 820 N N . MET A 1 107 ? -0.969 -3.412 22.772 1.00 79.88 107 MET A N 1
ATOM 821 C CA . MET A 1 107 ? -0.342 -4.192 21.704 1.00 79.88 107 MET A CA 1
ATOM 822 C C . MET A 1 107 ? 0.801 -5.020 22.313 1.00 79.88 107 MET A C 1
ATOM 824 O O . MET A 1 107 ? 1.596 -4.453 23.067 1.00 79.88 107 MET A O 1
ATOM 828 N N . PRO A 1 108 ? 0.911 -6.325 22.017 1.00 76.56 108 PRO A N 1
ATOM 829 C CA . PRO A 1 108 ? 2.078 -7.097 22.424 1.00 76.56 108 PRO A CA 1
ATOM 830 C C . PRO A 1 108 ? 3.337 -6.579 21.712 1.00 76.56 108 PRO A C 1
ATOM 832 O O . PRO A 1 108 ? 3.282 -6.211 20.539 1.00 76.56 108 PRO A O 1
ATOM 835 N N . GLY A 1 109 ? 4.470 -6.566 22.421 1.00 71.38 109 GLY A N 1
ATOM 836 C CA . GLY A 1 109 ? 5.778 -6.245 21.829 1.00 71.38 109 GLY A CA 1
ATOM 837 C C . GLY A 1 109 ? 6.317 -7.354 20.916 1.00 71.38 109 GLY A C 1
ATOM 838 O O . GLY A 1 109 ? 7.109 -7.087 20.018 1.00 71.38 109 GLY A O 1
ATOM 839 N N . GLU A 1 110 ? 5.846 -8.587 21.115 1.00 75.19 110 GLU A N 1
ATOM 840 C CA . GLU A 1 110 ? 6.098 -9.729 20.236 1.00 75.19 110 GLU A CA 1
ATOM 841 C C . GLU A 1 110 ? 4.988 -9.899 19.191 1.00 75.19 110 GLU A C 1
ATOM 843 O O . GLU A 1 110 ? 3.808 -9.625 19.436 1.00 75.19 110 GLU A O 1
ATOM 848 N N . ALA A 1 111 ? 5.363 -10.414 18.022 1.00 76.69 111 ALA A N 1
ATOM 849 C CA . ALA A 1 111 ? 4.427 -10.716 16.951 1.00 76.69 111 ALA A CA 1
ATOM 850 C C . ALA A 1 111 ? 3.530 -11.927 17.272 1.00 76.69 111 ALA A C 1
ATOM 852 O O . ALA A 1 111 ? 3.925 -12.867 17.961 1.00 76.69 111 ALA A O 1
ATOM 853 N N . TRP A 1 112 ? 2.319 -11.924 16.715 1.00 82.56 112 TRP A N 1
ATOM 854 C CA . TRP A 1 112 ? 1.288 -12.938 16.941 1.00 82.56 112 TRP A CA 1
ATOM 855 C C . TRP A 1 112 ? 0.601 -13.332 15.633 1.00 82.56 112 TRP A C 1
ATOM 857 O O . TRP A 1 112 ? 0.604 -12.582 14.659 1.00 82.56 112 TRP A O 1
ATOM 867 N N . VAL A 1 113 ? -0.026 -14.508 15.611 1.00 83.69 113 VAL A N 1
ATOM 868 C CA . VAL A 1 113 ? -0.804 -15.018 14.472 1.00 83.69 113 VAL A CA 1
ATOM 869 C C . VAL A 1 113 ? -2.085 -15.706 14.934 1.00 83.69 113 VAL A C 1
ATOM 871 O O . VAL A 1 113 ? -2.178 -16.195 16.058 1.00 83.69 113 VAL A O 1
ATOM 874 N N . GLY A 1 114 ? -3.073 -15.809 14.047 1.00 84.62 114 GLY A N 1
ATOM 875 C CA . GLY A 1 114 ? -4.163 -16.765 14.207 1.00 84.62 114 GLY A CA 1
ATOM 876 C C . GLY A 1 114 ? -3.627 -18.198 14.169 1.00 84.62 114 GLY A C 1
ATOM 877 O O . GLY A 1 114 ? -2.921 -18.585 13.234 1.00 84.62 114 GLY A O 1
ATOM 878 N N . ALA A 1 115 ? -3.968 -18.997 15.178 1.00 85.81 115 ALA A N 1
ATOM 879 C CA . ALA A 1 115 ? -3.640 -20.415 15.213 1.00 85.81 115 ALA A CA 1
ATOM 880 C C . ALA A 1 115 ? -4.306 -21.169 14.048 1.00 85.81 115 ALA A C 1
ATOM 882 O O . ALA A 1 115 ? -5.349 -20.766 13.529 1.00 85.81 115 ALA A O 1
ATOM 883 N N . CYS A 1 116 ? -3.709 -22.292 13.641 1.00 86.38 116 CYS A N 1
ATOM 884 C CA . CYS A 1 116 ? -4.175 -23.054 12.483 1.00 86.38 116 CYS A CA 1
ATOM 885 C C . CYS A 1 116 ? -5.637 -23.520 12.657 1.00 86.38 116 CYS A C 1
ATOM 887 O O . CYS A 1 116 ? -5.882 -24.319 13.564 1.00 86.38 116 CYS A O 1
ATOM 889 N N . PRO A 1 117 ? -6.592 -23.117 11.792 1.00 81.19 117 PRO A N 1
ATOM 890 C CA . PRO A 1 117 ? -8.013 -23.367 12.049 1.00 81.19 117 PRO A CA 1
ATOM 891 C C . PRO A 1 117 ? -8.378 -24.860 12.170 1.00 81.19 117 PRO A C 1
ATOM 893 O O . PRO A 1 117 ? -9.105 -25.205 13.097 1.00 81.19 117 PRO A O 1
ATOM 896 N N . PRO A 1 118 ? -7.820 -25.792 11.365 1.00 85.25 118 PRO A N 1
ATOM 897 C CA . PRO A 1 118 ? -8.033 -27.227 11.586 1.00 85.25 118 PRO A CA 1
ATOM 898 C C . PRO A 1 118 ? -7.389 -27.797 12.866 1.00 85.25 118 PRO A C 1
ATOM 900 O O . PRO A 1 118 ? -7.781 -28.872 13.307 1.00 85.25 118 PRO A O 1
ATOM 903 N N . CYS A 1 119 ? -6.421 -27.111 13.494 1.00 84.94 119 CYS A N 1
ATOM 904 C CA . CYS A 1 119 ? -5.935 -27.486 14.832 1.00 84.94 119 CYS A CA 1
ATOM 905 C C . CYS A 1 119 ? -6.878 -27.000 15.943 1.00 84.94 119 CYS A C 1
ATOM 907 O O . CYS A 1 119 ? -7.049 -27.695 16.940 1.00 84.94 119 CYS A O 1
ATOM 909 N N . THR A 1 120 ? -7.453 -25.803 15.798 1.00 80.38 120 THR A N 1
ATOM 910 C CA . THR A 1 120 ? -8.214 -25.120 16.858 1.00 80.38 120 THR A CA 1
ATOM 911 C C . THR A 1 120 ? -9.727 -25.111 16.648 1.00 80.38 120 THR A C 1
ATOM 913 O O . THR A 1 120 ? -10.436 -24.578 17.491 1.00 80.38 120 THR A O 1
ATOM 916 N N . GLY A 1 121 ? -10.262 -25.744 15.598 1.00 68.19 121 GLY A N 1
ATOM 917 C CA . GLY A 1 121 ? -11.693 -25.706 15.257 1.00 68.19 121 GLY A CA 1
ATOM 918 C C . GLY A 1 121 ? -12.653 -26.161 16.368 1.00 68.19 121 GLY A C 1
ATOM 919 O O . GLY A 1 121 ? -13.777 -25.676 16.438 1.00 68.19 121 GLY A O 1
ATOM 920 N N . ARG A 1 122 ? -12.200 -27.012 17.302 1.00 65.25 122 ARG A N 1
ATOM 921 C CA . ARG A 1 122 ? -12.971 -27.400 18.503 1.00 65.25 122 ARG A CA 1
ATOM 922 C C . ARG A 1 122 ? -13.103 -26.288 19.559 1.00 65.25 122 ARG A C 1
ATOM 924 O O . ARG A 1 122 ? -13.847 -26.458 20.514 1.00 65.25 122 ARG A O 1
ATOM 931 N N . ALA A 1 123 ? -12.393 -25.168 19.417 1.00 63.22 123 ALA A N 1
ATOM 932 C CA . ALA A 1 123 ? -12.424 -24.042 20.353 1.00 63.22 123 ALA A CA 1
ATOM 933 C C . ALA A 1 123 ? -13.567 -23.042 20.092 1.00 63.22 123 ALA A C 1
ATOM 935 O O . ALA A 1 123 ? -13.700 -22.087 20.856 1.00 63.22 123 ALA A O 1
ATOM 936 N N . GLY A 1 124 ? -14.341 -23.211 19.009 1.00 63.12 124 GLY A N 1
ATOM 937 C CA . GLY A 1 124 ? -15.489 -22.368 18.624 1.00 63.12 124 GLY A CA 1
ATOM 938 C C . GLY A 1 124 ? -15.158 -20.939 18.163 1.00 63.12 124 GLY A C 1
ATOM 939 O O . GLY A 1 124 ? -15.967 -20.308 17.492 1.00 63.12 124 GLY A O 1
ATOM 940 N N . TRP A 1 125 ? -13.964 -20.440 18.483 1.00 73.12 125 TRP A N 1
ATOM 941 C CA . TRP A 1 125 ? -13.569 -19.038 18.354 1.00 73.12 125 TRP A CA 1
ATOM 942 C C . TRP A 1 125 ? -12.135 -18.903 17.814 1.00 73.12 125 TRP A C 1
ATOM 944 O O . TRP A 1 125 ? -11.338 -19.835 17.962 1.00 73.12 125 TRP A O 1
ATOM 954 N N . PRO A 1 126 ? -11.758 -17.747 17.230 1.00 78.56 126 PRO A N 1
ATOM 955 C CA . PRO A 1 126 ? -10.377 -17.480 16.843 1.00 78.56 126 PRO A CA 1
ATOM 956 C C . PRO A 1 126 ? -9.436 -17.540 18.053 1.00 78.56 126 PRO A C 1
ATOM 958 O O . PRO A 1 126 ? -9.649 -16.859 19.053 1.00 78.56 126 PRO A O 1
ATOM 961 N N . VAL A 1 127 ? -8.376 -18.336 17.929 1.00 87.38 127 VAL A N 1
ATOM 962 C CA . VAL A 1 127 ? -7.271 -18.424 18.891 1.00 87.38 127 VAL A CA 1
ATOM 963 C C . VAL A 1 127 ? -6.094 -17.643 18.311 1.00 87.38 127 VAL A C 1
ATOM 965 O O . VAL A 1 127 ? -5.684 -17.931 17.185 1.00 87.38 127 VAL A O 1
ATOM 968 N N . LEU A 1 128 ? -5.547 -16.679 19.053 1.00 87.56 128 LEU A N 1
ATOM 969 C CA . LEU A 1 128 ? -4.322 -15.962 18.679 1.00 87.56 128 LEU A CA 1
ATOM 970 C C . LEU A 1 128 ? -3.148 -16.499 19.497 1.00 87.56 128 LEU A C 1
ATOM 972 O O . LEU A 1 128 ? -3.260 -16.620 20.714 1.00 87.56 128 LEU A O 1
ATOM 976 N N . VAL A 1 129 ? -2.031 -16.795 18.838 1.00 87.62 129 VAL A N 1
ATOM 977 C CA . VAL A 1 129 ? -0.821 -17.349 19.458 1.00 87.62 129 VAL A CA 1
ATOM 978 C C . VAL A 1 129 ? 0.417 -16.535 19.110 1.00 87.62 129 VAL A C 1
ATOM 980 O O . VAL A 1 129 ? 0.529 -15.999 18.006 1.00 87.62 129 VAL A O 1
ATOM 983 N N . TYR A 1 130 ? 1.377 -16.525 20.025 1.00 87.25 130 TYR A N 1
ATOM 984 C CA . TYR A 1 130 ? 2.774 -16.244 19.737 1.00 87.25 130 TYR A CA 1
ATOM 985 C C . TYR A 1 130 ? 3.351 -17.432 18.947 1.00 87.25 130 TYR A C 1
ATOM 987 O O . TYR A 1 130 ? 3.400 -18.548 19.470 1.00 87.25 130 TYR A O 1
ATOM 995 N N . PRO A 1 131 ? 3.774 -17.254 17.682 1.00 81.31 131 PRO A N 1
ATOM 996 C CA . PRO A 1 131 ? 4.347 -18.339 16.886 1.00 81.31 131 PRO A CA 1
ATOM 997 C C . PRO A 1 131 ? 5.780 -18.689 17.317 1.00 81.31 131 PRO A C 1
ATOM 999 O O . PRO A 1 131 ? 6.301 -19.736 16.925 1.00 81.31 131 PRO A O 1
ATOM 1002 N N . GLY A 1 132 ? 6.450 -17.804 18.064 1.00 80.62 132 GLY A N 1
ATOM 1003 C CA . GLY A 1 132 ? 7.900 -17.839 18.231 1.00 80.62 132 GLY A CA 1
ATOM 1004 C C . GLY A 1 132 ? 8.636 -17.741 16.887 1.00 80.62 132 GLY A C 1
ATOM 1005 O O . GLY A 1 132 ? 8.034 -17.540 15.828 1.00 80.62 132 GLY A O 1
ATOM 1006 N N . THR A 1 133 ? 9.955 -17.932 16.913 1.00 78.88 133 THR A N 1
ATOM 1007 C CA . THR A 1 133 ? 10.851 -17.702 15.765 1.00 78.88 133 THR A CA 1
ATOM 1008 C C . THR A 1 133 ? 10.372 -18.389 14.477 1.00 78.88 133 THR A C 1
ATOM 1010 O O . THR A 1 133 ? 10.277 -17.758 13.427 1.00 78.88 133 THR A O 1
ATOM 1013 N N . ALA A 1 134 ? 9.997 -19.674 14.550 1.00 80.06 134 ALA A N 1
ATOM 1014 C CA . ALA A 1 134 ? 9.696 -20.494 13.371 1.00 80.06 134 ALA A CA 1
ATOM 1015 C C . ALA A 1 134 ? 8.216 -20.909 13.198 1.00 80.06 134 ALA A C 1
ATOM 1017 O O . ALA A 1 134 ? 7.884 -21.489 12.160 1.00 80.06 134 ALA A O 1
ATOM 1018 N N . GLY A 1 135 ? 7.318 -20.647 14.159 1.00 80.00 135 GLY A N 1
ATOM 1019 C CA . GLY A 1 135 ? 5.971 -21.254 14.214 1.00 80.00 135 GLY A CA 1
ATOM 1020 C C . GLY A 1 135 ? 4.928 -20.726 13.223 1.00 80.00 135 GLY A C 1
ATOM 1021 O O . GLY A 1 135 ? 3.780 -21.162 13.250 1.00 80.00 135 GLY A O 1
ATOM 1022 N N . HIS A 1 136 ? 5.316 -19.844 12.303 1.00 83.69 136 HIS A N 1
ATOM 1023 C CA . HIS A 1 136 ? 4.444 -19.271 11.275 1.00 83.69 136 HIS A CA 1
ATOM 1024 C C . HIS A 1 136 ? 3.879 -20.275 10.249 1.00 83.69 136 HIS A C 1
ATOM 1026 O O . HIS A 1 136 ? 3.030 -19.916 9.436 1.00 83.69 136 HIS A O 1
ATOM 1032 N N . VAL A 1 137 ? 4.317 -21.538 10.267 1.00 89.31 137 VAL A N 1
ATOM 1033 C CA . VAL A 1 137 ? 3.782 -22.602 9.405 1.00 89.31 137 VAL A CA 1
ATOM 1034 C C . VAL A 1 137 ? 3.254 -23.749 10.255 1.00 89.31 137 VAL A C 1
ATOM 1036 O O . VAL A 1 137 ? 4.008 -24.441 10.941 1.00 89.31 137 VAL A O 1
ATOM 1039 N N . CYS A 1 138 ? 1.961 -24.041 10.129 1.00 89.38 138 CYS A N 1
ATOM 1040 C CA . CYS A 1 138 ? 1.411 -25.284 10.642 1.00 89.38 138 CYS A CA 1
ATOM 1041 C C . CYS A 1 138 ? 1.849 -26.451 9.752 1.00 89.38 138 CYS A C 1
ATOM 1043 O O . CYS A 1 138 ? 1.248 -26.720 8.711 1.00 89.38 138 CYS A O 1
ATOM 1045 N N . ARG A 1 139 ? 2.883 -27.180 10.185 1.00 88.50 139 ARG A N 1
ATOM 1046 C CA . ARG A 1 139 ? 3.426 -28.342 9.459 1.00 88.50 139 ARG A CA 1
ATOM 1047 C C . ARG A 1 139 ? 2.396 -29.452 9.228 1.00 88.50 139 ARG A C 1
ATOM 1049 O O . ARG A 1 139 ? 2.422 -30.071 8.171 1.00 88.50 139 ARG A O 1
ATOM 1056 N N . ARG A 1 140 ? 1.492 -29.681 10.193 1.00 89.75 140 ARG A N 1
ATOM 1057 C CA . ARG A 1 140 ? 0.461 -30.737 10.147 1.00 89.75 140 ARG A CA 1
ATOM 1058 C C . ARG A 1 140 ? -0.535 -30.534 9.004 1.00 89.75 140 ARG A C 1
ATOM 1060 O O . ARG A 1 140 ? -0.845 -31.485 8.303 1.00 89.75 140 ARG A O 1
ATOM 1067 N N . HIS A 1 141 ? -1.011 -29.304 8.820 1.00 90.94 141 HIS A N 1
ATOM 1068 C CA . HIS A 1 141 ? -2.039 -28.967 7.828 1.00 90.94 141 HIS A CA 1
ATOM 1069 C C . HIS A 1 141 ? -1.493 -28.165 6.638 1.00 90.94 141 HIS A C 1
ATOM 1071 O O . HIS A 1 141 ? -2.276 -27.661 5.846 1.00 90.94 141 HIS A O 1
ATOM 1077 N N . ARG A 1 142 ? -0.162 -28.014 6.538 1.00 93.19 142 ARG A N 1
ATOM 1078 C CA . ARG A 1 142 ? 0.552 -27.283 5.474 1.00 93.19 142 ARG A CA 1
ATOM 1079 C C . ARG A 1 142 ? 0.008 -25.865 5.237 1.00 93.19 142 ARG A C 1
ATOM 1081 O O . ARG A 1 142 ? -0.122 -25.430 4.101 1.00 93.19 142 ARG A O 1
ATOM 1088 N N . ARG A 1 143 ? -0.287 -25.120 6.312 1.00 90.56 143 ARG A N 1
ATOM 1089 C CA . ARG A 1 143 ? -0.816 -23.742 6.216 1.00 90.56 143 ARG A CA 1
ATOM 1090 C C . ARG A 1 143 ? 0.126 -22.704 6.805 1.00 90.56 143 ARG A C 1
ATOM 1092 O O . ARG A 1 143 ? 0.695 -22.911 7.875 1.00 90.56 143 ARG A O 1
ATOM 1099 N N . TRP A 1 144 ? 0.218 -21.572 6.126 1.00 89.06 144 TRP A N 1
ATOM 1100 C CA . TRP A 1 144 ? 0.855 -20.341 6.578 1.00 89.06 144 TRP A CA 1
ATOM 1101 C C . TRP A 1 144 ? -0.082 -19.574 7.529 1.00 89.06 144 TRP A C 1
ATOM 1103 O O . TRP A 1 144 ? -1.252 -19.378 7.197 1.00 89.06 144 TRP A O 1
ATOM 1113 N N . LEU A 1 145 ? 0.401 -19.187 8.714 1.00 86.50 145 LEU A N 1
ATOM 1114 C CA . LEU A 1 145 ? -0.376 -18.570 9.803 1.00 86.50 145 LEU A CA 1
ATOM 1115 C C . LEU A 1 145 ? -0.200 -17.048 9.839 1.00 86.50 145 LEU A C 1
ATOM 1117 O O . LEU A 1 145 ? 0.867 -16.538 9.503 1.00 86.50 145 LEU A O 1
ATOM 1121 N N . LEU A 1 146 ? -1.269 -16.325 10.190 1.00 79.44 146 LEU A N 1
ATOM 1122 C CA . LEU A 1 146 ? -1.434 -14.921 9.797 1.00 79.44 146 LEU A CA 1
ATOM 1123 C C . LEU A 1 146 ? -2.025 -14.038 10.898 1.00 79.44 146 LEU A C 1
ATOM 1125 O O . LEU A 1 146 ? -2.971 -14.431 11.581 1.00 79.44 146 LEU A O 1
ATOM 1129 N N . ALA A 1 147 ? -1.492 -12.824 11.037 1.00 74.06 147 ALA A N 1
ATOM 1130 C CA . ALA A 1 147 ? -1.992 -11.817 11.967 1.00 74.06 147 ALA A CA 1
ATOM 1131 C C . ALA A 1 147 ? -3.263 -11.147 11.406 1.00 74.06 147 ALA A C 1
ATOM 1133 O O . ALA A 1 147 ? -3.183 -10.228 10.594 1.00 74.06 147 ALA A O 1
ATOM 1134 N N . HIS A 1 148 ? -4.453 -11.610 11.813 1.00 68.62 148 HIS A N 1
ATOM 1135 C CA . HIS A 1 148 ? -5.731 -10.998 11.415 1.00 68.62 148 HIS A CA 1
ATOM 1136 C C . HIS A 1 148 ? -6.627 -10.722 12.638 1.00 68.62 148 HIS A C 1
ATOM 1138 O O . HIS A 1 148 ? -7.018 -11.670 13.325 1.00 68.62 148 HIS A O 1
ATOM 1144 N N . PRO A 1 149 ? -6.988 -9.456 12.934 1.00 54.38 149 PRO A N 1
ATOM 1145 C CA . PRO A 1 149 ? -7.706 -9.072 14.153 1.00 54.38 149 PRO A CA 1
ATOM 1146 C C . PRO A 1 149 ? -9.229 -9.333 14.090 1.00 54.38 149 PRO A C 1
ATOM 1148 O O . PRO A 1 149 ? -10.030 -8.504 14.519 1.00 54.38 149 PRO A O 1
ATOM 1151 N N . GLY A 1 150 ? -9.667 -10.495 13.591 1.00 52.31 150 GLY A N 1
ATOM 1152 C CA . GLY A 1 150 ? -11.099 -10.838 13.607 1.00 52.31 150 GLY A CA 1
ATOM 1153 C C . GLY A 1 150 ? -11.528 -12.166 12.982 1.00 52.31 150 GLY A C 1
ATOM 1154 O O . GLY A 1 150 ? -12.652 -12.596 13.226 1.00 52.31 150 GLY A O 1
ATOM 1155 N N . ARG A 1 151 ? -10.674 -12.847 12.208 1.00 56.59 151 ARG A N 1
ATOM 1156 C CA . ARG A 1 151 ? -10.992 -14.163 11.614 1.00 56.59 151 ARG A CA 1
ATOM 1157 C C . ARG A 1 151 ? -9.782 -15.107 11.632 1.00 56.59 151 ARG A C 1
ATOM 1159 O O . ARG A 1 151 ? -8.661 -14.618 11.505 1.00 56.59 151 ARG A O 1
ATOM 1166 N N . PRO A 1 152 ? -9.967 -16.441 11.722 1.00 57.97 152 PRO A N 1
ATOM 1167 C CA . PRO A 1 152 ? -8.871 -17.410 11.629 1.00 57.97 152 PRO A CA 1
ATOM 1168 C C . PRO A 1 152 ? -8.326 -17.502 10.189 1.00 57.97 152 PRO A C 1
ATOM 1170 O O . PRO A 1 152 ? -8.702 -18.377 9.410 1.00 57.97 152 PRO A O 1
ATOM 1173 N N . ALA A 1 153 ? -7.456 -16.569 9.805 1.00 69.62 153 ALA A N 1
ATOM 1174 C CA . ALA A 1 153 ? -6.853 -16.532 8.476 1.00 69.62 153 ALA A CA 1
ATOM 1175 C C . ALA A 1 153 ? -5.629 -17.460 8.385 1.00 69.62 153 ALA A C 1
ATOM 1177 O O . ALA A 1 153 ? -4.780 -17.481 9.273 1.00 69.62 153 ALA A O 1
ATOM 1178 N N . SER A 1 154 ? -5.521 -18.227 7.297 1.00 82.25 154 SER A N 1
ATOM 1179 C CA . SER A 1 154 ? -4.310 -18.995 6.972 1.00 82.25 154 SER A CA 1
ATOM 1180 C C . SER A 1 154 ? -4.274 -19.393 5.495 1.00 82.25 154 SER A C 1
ATOM 1182 O O . SER A 1 154 ? -5.285 -19.856 4.960 1.00 82.25 154 SER A O 1
ATOM 1184 N N . ILE A 1 155 ? -3.118 -19.248 4.845 1.00 85.69 155 ILE A N 1
ATOM 1185 C CA . ILE A 1 155 ? -2.926 -19.547 3.415 1.00 85.69 155 ILE A CA 1
ATOM 1186 C C . ILE A 1 155 ? -2.517 -21.029 3.253 1.00 85.69 155 ILE A C 1
ATOM 1188 O O . ILE A 1 155 ? -1.597 -21.464 3.951 1.00 85.69 155 ILE A O 1
ATOM 1192 N N . PRO A 1 156 ? -3.179 -21.821 2.386 1.00 89.12 156 PRO A N 1
ATOM 1193 C CA . PRO A 1 156 ? -2.729 -23.171 2.029 1.00 89.12 156 PRO A CA 1
ATOM 1194 C C . PRO A 1 156 ? -1.401 -23.133 1.249 1.00 89.12 156 PRO A C 1
ATOM 1196 O O . PRO A 1 156 ? -1.189 -22.240 0.431 1.00 89.12 156 PRO A O 1
ATOM 1199 N N . LEU A 1 157 ? -0.491 -24.076 1.518 1.00 91.69 157 LEU A N 1
ATOM 1200 C CA . LEU A 1 157 ? 0.861 -24.135 0.930 1.00 91.69 157 LEU A CA 1
ATOM 1201 C C . LEU A 1 157 ? 1.059 -25.305 -0.047 1.00 91.69 157 LEU A C 1
ATOM 1203 O O . LEU A 1 157 ? 2.187 -25.606 -0.432 1.00 91.69 157 LEU A O 1
ATOM 1207 N N . GLU A 1 158 ? -0.018 -25.969 -0.455 1.00 89.94 158 GLU A N 1
ATOM 1208 C CA . GLU A 1 158 ? -0.020 -27.085 -1.404 1.00 89.94 158 GLU A CA 1
ATOM 1209 C C . GLU A 1 158 ? 0.635 -26.705 -2.744 1.00 89.94 158 GLU A C 1
ATOM 1211 O O . GLU A 1 158 ? 1.436 -27.470 -3.275 1.00 89.94 158 GLU A O 1
ATOM 1216 N N . THR A 1 159 ? 0.374 -25.493 -3.243 1.00 88.81 159 THR A N 1
ATOM 1217 C CA . THR A 1 159 ? 0.998 -24.931 -4.455 1.00 88.81 159 THR A CA 1
ATOM 1218 C C . THR A 1 159 ? 2.379 -24.310 -4.203 1.00 88.81 159 THR A C 1
ATOM 1220 O O . THR A 1 159 ? 2.999 -23.804 -5.135 1.00 88.81 159 THR A O 1
ATOM 1223 N N . LEU A 1 160 ? 2.874 -24.310 -2.959 1.00 91.25 160 LEU A N 1
ATOM 1224 C CA . LEU A 1 160 ? 4.046 -23.548 -2.499 1.00 91.25 160 LEU A CA 1
ATOM 1225 C C . LEU A 1 160 ? 5.052 -24.438 -1.718 1.00 91.25 160 LEU A C 1
ATOM 1227 O O . LEU A 1 160 ? 5.439 -24.108 -0.587 1.00 91.25 160 LEU A O 1
ATOM 1231 N N . PRO A 1 161 ? 5.497 -25.588 -2.274 1.00 91.31 161 PRO A N 1
ATOM 1232 C CA . PRO A 1 161 ? 6.360 -26.550 -1.575 1.00 91.31 161 PRO A CA 1
ATOM 1233 C C . PRO A 1 161 ? 7.738 -25.985 -1.187 1.00 91.31 161 PRO A C 1
ATOM 1235 O O . PRO A 1 161 ? 8.381 -26.492 -0.255 1.00 91.31 161 PRO A O 1
ATOM 1238 N N . GLU A 1 162 ? 8.197 -24.913 -1.839 1.00 91.25 162 GLU A N 1
ATOM 1239 C CA . GLU A 1 162 ? 9.429 -24.221 -1.466 1.00 91.25 162 GLU A CA 1
ATOM 1240 C C . GLU A 1 162 ? 9.328 -23.562 -0.076 1.00 91.25 162 GLU A C 1
ATOM 1242 O O . GLU A 1 162 ? 10.280 -23.621 0.703 1.00 91.25 162 GLU A O 1
ATOM 1247 N N . VAL A 1 163 ? 8.149 -23.051 0.306 1.00 91.81 163 VAL A N 1
ATOM 1248 C CA . VAL A 1 163 ? 7.877 -22.448 1.629 1.00 91.81 163 VAL A CA 1
ATOM 1249 C C . VAL A 1 163 ? 7.949 -23.504 2.731 1.00 91.81 163 VAL A C 1
ATOM 1251 O O . VAL A 1 163 ? 8.547 -23.280 3.786 1.00 91.81 163 VAL A O 1
ATOM 1254 N N . LEU A 1 164 ? 7.402 -24.697 2.474 1.00 92.00 164 LEU A N 1
ATOM 1255 C CA . LEU A 1 164 ? 7.491 -25.835 3.393 1.00 92.00 164 LEU A CA 1
ATOM 1256 C C . LEU A 1 164 ? 8.943 -26.304 3.575 1.00 92.00 164 LEU A C 1
ATOM 1258 O O . LEU A 1 164 ? 9.315 -26.760 4.657 1.00 92.00 164 LEU A O 1
ATOM 1262 N N . THR A 1 165 ? 9.774 -26.185 2.538 1.00 92.44 165 THR A N 1
ATOM 1263 C CA . THR A 1 165 ? 11.201 -26.544 2.570 1.00 92.44 165 THR A CA 1
ATOM 1264 C C . THR A 1 165 ? 12.037 -25.504 3.310 1.00 92.44 165 THR A C 1
ATOM 1266 O O . THR A 1 165 ? 12.789 -25.862 4.219 1.00 92.44 165 THR A O 1
ATOM 1269 N N . ALA A 1 166 ? 11.812 -24.219 3.037 1.00 92.69 166 ALA A N 1
ATOM 1270 C CA . ALA A 1 166 ? 12.379 -23.112 3.799 1.00 92.69 166 ALA A CA 1
ATOM 1271 C C . ALA A 1 166 ? 12.051 -23.231 5.296 1.00 92.69 166 ALA A C 1
ATOM 1273 O O . ALA A 1 166 ? 12.948 -23.191 6.137 1.00 92.69 166 ALA A O 1
ATOM 1274 N N . HIS A 1 167 ? 10.791 -23.510 5.645 1.00 92.44 167 HIS A N 1
ATOM 1275 C CA . HIS A 1 167 ? 10.377 -23.696 7.035 1.00 92.44 167 HIS A CA 1
ATOM 1276 C C . HIS A 1 167 ? 11.018 -24.914 7.726 1.00 92.44 167 HIS A C 1
ATOM 1278 O O . HIS A 1 167 ? 11.318 -24.828 8.921 1.00 92.44 167 HIS A O 1
ATOM 1284 N N . ARG A 1 168 ? 11.316 -26.018 7.015 1.00 92.88 168 ARG A N 1
ATOM 1285 C CA . ARG A 1 168 ? 12.114 -27.118 7.599 1.00 92.88 168 ARG A CA 1
ATOM 1286 C C . ARG A 1 168 ? 13.492 -26.623 8.036 1.00 92.88 168 ARG A C 1
ATOM 1288 O O . ARG A 1 168 ? 13.922 -26.951 9.139 1.00 92.88 168 ARG A O 1
ATOM 1295 N N . HIS A 1 169 ? 14.159 -25.809 7.220 1.00 92.69 169 HIS A N 1
ATOM 1296 C CA . HIS A 1 169 ? 15.470 -25.267 7.571 1.00 92.69 169 HIS A CA 1
ATOM 1297 C C . HIS A 1 169 ? 15.415 -24.150 8.621 1.00 92.69 169 HIS A C 1
ATOM 1299 O O . HIS A 1 169 ? 16.260 -24.135 9.511 1.00 92.69 169 HIS A O 1
ATOM 1305 N N . HIS A 1 170 ? 14.410 -23.271 8.577 1.00 92.31 170 HIS A N 1
ATOM 1306 C CA . HIS A 1 170 ? 14.177 -22.262 9.616 1.00 92.31 170 HIS A CA 1
ATOM 1307 C C . HIS A 1 170 ? 13.966 -22.926 10.986 1.00 92.31 170 HIS A C 1
ATOM 1309 O O . HIS A 1 170 ? 14.591 -22.545 11.970 1.00 92.31 170 HIS A O 1
ATOM 1315 N N . SER A 1 171 ? 13.180 -24.007 11.026 1.00 91.31 171 SER A N 1
ATOM 1316 C CA . SER A 1 171 ? 12.983 -24.814 12.235 1.00 91.31 171 SER A CA 1
ATOM 1317 C C . SER A 1 171 ? 14.277 -25.441 12.768 1.00 91.31 171 SER A C 1
ATOM 1319 O O . SER A 1 171 ? 14.363 -25.704 13.961 1.00 91.31 171 SER A O 1
ATOM 1321 N N . VAL A 1 172 ? 15.262 -25.739 11.911 1.00 93.00 172 VAL A N 1
ATOM 1322 C CA . VAL A 1 172 ? 16.589 -26.208 12.353 1.00 93.00 172 VAL A CA 1
ATOM 1323 C C . VAL A 1 172 ? 17.400 -25.038 12.903 1.00 93.00 172 VAL A C 1
ATOM 1325 O O . VAL A 1 172 ? 17.887 -25.140 14.024 1.00 93.00 172 VAL A O 1
ATOM 1328 N N . LEU A 1 173 ? 17.469 -23.919 12.169 1.00 90.75 173 LEU A N 1
ATOM 1329 C CA . LEU A 1 173 ? 18.190 -22.709 12.581 1.00 90.75 173 LEU A CA 1
ATOM 1330 C C . LEU A 1 173 ? 17.754 -22.254 13.985 1.00 90.75 173 LEU A C 1
ATOM 1332 O O . LEU A 1 173 ? 18.596 -22.150 14.873 1.00 90.75 173 LEU A O 1
ATOM 1336 N N . ALA A 1 174 ? 16.441 -22.129 14.202 1.00 89.88 174 ALA A N 1
ATOM 1337 C CA . ALA A 1 174 ? 15.825 -21.717 15.466 1.00 89.88 174 ALA A CA 1
ATOM 1338 C C . ALA A 1 174 ? 15.953 -22.720 16.632 1.00 89.88 174 ALA A C 1
ATOM 1340 O O . ALA A 1 174 ? 15.637 -22.367 17.761 1.00 89.88 174 ALA A O 1
ATOM 1341 N N . ARG A 1 175 ? 16.404 -23.962 16.392 1.00 90.12 175 ARG A N 1
ATOM 1342 C CA . ARG A 1 175 ? 16.819 -24.885 17.471 1.00 90.12 175 ARG A CA 1
ATOM 1343 C C . ARG A 1 175 ? 18.328 -24.904 17.696 1.00 90.12 175 ARG A C 1
ATOM 1345 O O . ARG A 1 175 ? 18.768 -25.273 18.774 1.00 90.12 175 ARG A O 1
ATOM 1352 N N . SER A 1 176 ? 19.112 -24.552 16.679 1.00 89.12 176 SER A N 1
ATOM 1353 C CA . SER A 1 176 ? 20.581 -24.566 16.727 1.00 89.12 176 SER A CA 1
ATOM 1354 C C . SER A 1 176 ? 21.219 -23.274 17.244 1.00 89.12 176 SER A C 1
ATOM 1356 O O . SER A 1 176 ? 22.422 -23.261 17.484 1.00 89.12 176 SER A O 1
ATOM 1358 N N . ARG A 1 177 ? 20.456 -22.178 17.348 1.00 86.31 177 ARG A N 1
ATOM 1359 C CA . ARG A 1 177 ? 20.970 -20.839 17.658 1.00 86.31 177 ARG A CA 1
ATOM 1360 C C . ARG A 1 177 ? 19.957 -20.021 18.476 1.00 86.31 177 ARG A C 1
ATOM 1362 O O . ARG A 1 177 ? 18.792 -20.001 18.078 1.00 86.31 177 ARG A O 1
ATOM 1369 N N . PRO A 1 178 ? 20.372 -19.316 19.548 1.00 84.69 178 PRO A N 1
ATOM 1370 C CA . PRO A 1 178 ? 19.488 -18.415 20.293 1.00 84.69 178 PRO A CA 1
ATOM 1371 C C . PRO A 1 178 ? 19.179 -17.129 19.506 1.00 84.69 178 PRO A C 1
ATOM 1373 O O . PRO A 1 178 ? 18.029 -16.711 19.442 1.00 84.69 178 PRO A O 1
ATOM 1376 N N . ASP A 1 179 ? 20.171 -16.571 18.807 1.00 84.31 179 ASP A N 1
ATOM 1377 C CA . ASP A 1 179 ? 20.077 -15.368 17.957 1.00 84.31 179 ASP A CA 1
ATOM 1378 C C . ASP A 1 179 ? 19.409 -15.622 16.587 1.00 84.31 179 ASP A C 1
ATOM 1380 O O . ASP A 1 179 ? 19.487 -14.809 15.665 1.00 84.31 179 ASP A O 1
ATOM 1384 N N . ALA A 1 180 ? 18.737 -16.766 16.414 1.00 86.06 180 ALA A N 1
ATOM 1385 C CA . ALA A 1 180 ? 18.120 -17.148 15.146 1.00 86.06 180 ALA A CA 1
ATOM 1386 C C . ALA A 1 180 ? 17.047 -16.155 14.665 1.00 86.06 180 ALA A C 1
ATOM 1388 O O . ALA A 1 180 ? 16.834 -16.046 13.457 1.00 86.06 180 ALA A O 1
ATOM 1389 N N . ALA A 1 181 ? 16.385 -15.443 15.583 1.00 82.69 181 ALA A N 1
ATOM 1390 C CA . ALA A 1 181 ? 15.432 -14.390 15.243 1.00 82.69 181 ALA A CA 1
ATOM 1391 C C . ALA A 1 181 ? 16.133 -13.216 14.543 1.00 82.69 181 ALA A C 1
ATOM 1393 O O . ALA A 1 181 ? 15.727 -12.826 13.449 1.00 82.69 181 ALA A O 1
ATOM 1394 N N . ASP A 1 182 ? 17.231 -12.722 15.112 1.00 84.12 182 ASP A N 1
ATOM 1395 C CA . ASP A 1 182 ? 17.977 -11.567 14.607 1.00 84.12 182 ASP A CA 1
ATOM 1396 C C . ASP A 1 182 ? 18.697 -11.883 13.288 1.00 84.12 182 ASP A C 1
ATOM 1398 O O . ASP A 1 182 ? 18.686 -11.078 12.355 1.00 84.12 182 ASP A O 1
ATOM 1402 N N . VAL A 1 183 ? 19.231 -13.103 13.150 1.00 88.81 183 VAL A N 1
ATOM 1403 C CA . VAL A 1 183 ? 19.800 -13.603 11.885 1.00 88.81 183 VAL A CA 1
ATOM 1404 C C . VAL A 1 183 ? 18.747 -13.629 10.767 1.00 88.81 183 VAL A C 1
ATOM 1406 O O . VAL A 1 183 ? 19.044 -13.271 9.623 1.00 88.81 183 VAL A O 1
ATOM 1409 N N . VAL A 1 184 ? 17.512 -14.044 11.071 1.00 88.19 184 VAL A N 1
ATOM 1410 C CA . VAL A 1 184 ? 16.404 -14.072 10.099 1.00 88.19 184 VAL A CA 1
ATOM 1411 C C . VAL A 1 184 ? 15.868 -12.666 9.820 1.00 88.19 184 VAL A C 1
ATOM 1413 O O . VAL A 1 184 ? 15.587 -12.360 8.662 1.00 88.19 184 VAL A O 1
ATOM 1416 N N . ALA A 1 185 ? 15.802 -11.788 10.822 1.00 83.56 185 ALA A N 1
ATOM 1417 C CA . ALA A 1 185 ? 15.437 -10.382 10.661 1.00 83.56 185 ALA A CA 1
ATOM 1418 C C . ALA A 1 185 ? 16.427 -9.641 9.746 1.00 83.56 185 ALA A C 1
ATOM 1420 O O . ALA A 1 185 ? 16.009 -8.974 8.795 1.00 83.56 185 ALA A O 1
ATOM 1421 N N . LEU A 1 186 ? 17.737 -9.824 9.960 1.00 87.25 186 LEU A N 1
ATOM 1422 C CA . LEU A 1 186 ? 18.780 -9.295 9.080 1.00 87.25 186 LEU A CA 1
ATOM 1423 C C . LEU A 1 186 ? 18.636 -9.841 7.656 1.00 87.25 186 LEU A C 1
ATOM 1425 O O . LEU A 1 186 ? 18.630 -9.069 6.700 1.00 87.25 186 LEU A O 1
ATOM 1429 N N . ALA A 1 187 ? 18.469 -11.155 7.495 1.00 89.81 187 ALA A N 1
ATOM 1430 C CA . ALA A 1 187 ? 18.273 -11.756 6.179 1.00 89.81 187 ALA A CA 1
ATOM 1431 C C . ALA A 1 187 ? 16.994 -11.250 5.478 1.00 89.81 187 ALA A C 1
ATOM 1433 O O . ALA A 1 187 ? 16.979 -11.091 4.257 1.00 89.81 187 ALA A O 1
ATOM 1434 N N . ALA A 1 188 ? 15.931 -10.948 6.228 1.00 86.44 188 ALA A N 1
ATOM 1435 C CA . ALA A 1 188 ? 14.710 -10.353 5.695 1.00 86.44 188 ALA A CA 1
ATOM 1436 C C . ALA A 1 188 ? 14.929 -8.903 5.227 1.00 86.44 188 ALA A C 1
ATOM 1438 O O . ALA A 1 188 ? 14.403 -8.534 4.178 1.00 86.44 188 ALA A O 1
ATOM 1439 N N . ALA A 1 189 ? 15.734 -8.108 5.941 1.00 84.62 189 ALA A N 1
ATOM 1440 C CA . ALA A 1 189 ? 16.146 -6.764 5.524 1.00 84.62 189 ALA A CA 1
ATOM 1441 C C . ALA A 1 189 ? 17.067 -6.785 4.287 1.00 84.62 189 ALA A C 1
ATOM 1443 O O . ALA A 1 189 ? 16.896 -5.983 3.368 1.00 84.62 189 ALA A O 1
ATOM 1444 N N . VAL A 1 190 ? 17.998 -7.744 4.220 1.00 85.31 190 VAL A N 1
ATOM 1445 C CA . VAL A 1 190 ? 18.858 -7.979 3.048 1.00 85.31 190 VAL A CA 1
ATOM 1446 C C . VAL A 1 190 ? 18.009 -8.276 1.812 1.00 85.31 190 VAL A C 1
ATOM 1448 O O . VAL A 1 190 ? 18.066 -7.518 0.845 1.00 85.31 190 VAL A O 1
ATOM 1451 N N . VAL A 1 191 ? 17.144 -9.295 1.863 1.00 85.69 191 VAL A N 1
ATOM 1452 C CA . VAL A 1 191 ? 16.285 -9.653 0.720 1.00 85.69 191 VAL A CA 1
ATOM 1453 C C . VAL A 1 191 ? 15.270 -8.546 0.401 1.00 85.69 191 VAL A C 1
ATOM 1455 O O . VAL A 1 191 ? 15.005 -8.293 -0.772 1.00 85.69 191 VAL A O 1
ATOM 1458 N N . TRP A 1 192 ? 14.752 -7.823 1.406 1.00 83.19 192 TRP A N 1
ATOM 1459 C CA . TRP A 1 192 ? 13.916 -6.628 1.208 1.00 83.19 192 TRP A CA 1
ATOM 1460 C C . TRP A 1 192 ? 14.606 -5.567 0.354 1.00 83.19 192 TRP A C 1
ATOM 1462 O O . TRP A 1 192 ? 14.016 -5.097 -0.619 1.00 83.19 192 TRP A O 1
ATOM 1472 N N . SER A 1 193 ? 15.856 -5.226 0.687 1.00 79.50 193 SER A N 1
ATOM 1473 C CA . SER A 1 193 ? 16.616 -4.214 -0.049 1.00 79.50 193 SER A CA 1
ATOM 1474 C C . SER A 1 193 ? 16.717 -4.562 -1.538 1.00 79.50 193 SER A C 1
ATOM 1476 O O . SER A 1 193 ? 16.608 -3.675 -2.383 1.00 79.50 193 SER A O 1
ATOM 1478 N N . TRP A 1 194 ? 16.834 -5.854 -1.863 1.00 80.00 194 TRP A N 1
ATOM 1479 C CA . TRP A 1 194 ? 16.876 -6.355 -3.233 1.00 80.00 194 TRP A CA 1
ATOM 1480 C C . TRP A 1 194 ? 15.510 -6.281 -3.934 1.00 80.00 194 TRP A C 1
ATOM 1482 O O . TRP A 1 194 ? 15.451 -5.896 -5.100 1.00 80.00 194 TRP A O 1
ATOM 1492 N N . GLN A 1 195 ? 14.402 -6.574 -3.232 1.00 78.19 195 GLN A N 1
ATOM 1493 C CA . GLN A 1 195 ? 13.045 -6.471 -3.801 1.00 78.19 195 GLN A CA 1
ATOM 1494 C C . GLN A 1 195 ? 12.750 -5.051 -4.318 1.00 78.19 195 GLN A C 1
ATOM 1496 O O . GLN A 1 195 ? 12.146 -4.887 -5.380 1.00 78.19 195 GLN A O 1
ATOM 1501 N N . VAL A 1 196 ? 13.192 -4.029 -3.576 1.00 75.12 196 VAL A N 1
ATOM 1502 C CA . VAL A 1 196 ? 12.992 -2.611 -3.922 1.00 75.12 196 VAL A CA 1
ATOM 1503 C C . VAL A 1 196 ? 13.885 -2.176 -5.096 1.00 75.12 196 VAL A C 1
ATOM 1505 O O . VAL A 1 196 ? 13.459 -1.363 -5.909 1.00 75.12 196 VAL A O 1
ATOM 1508 N N . GLN A 1 197 ? 15.085 -2.751 -5.235 1.00 68.94 197 GLN A N 1
ATOM 1509 C CA . GLN A 1 197 ? 16.109 -2.367 -6.227 1.00 68.94 197 GLN A CA 1
ATOM 1510 C C . GLN A 1 197 ? 15.879 -2.883 -7.664 1.00 68.94 197 GLN A C 1
ATOM 1512 O O . GLN A 1 197 ? 16.767 -2.756 -8.501 1.00 68.94 197 GLN A O 1
ATOM 1517 N N . GLY A 1 198 ? 14.706 -3.441 -7.981 1.00 60.62 198 GLY A N 1
ATOM 1518 C CA . GLY A 1 198 ? 14.350 -3.810 -9.361 1.00 60.62 198 GLY A CA 1
ATOM 1519 C C . GLY A 1 198 ? 14.266 -5.309 -9.662 1.00 60.62 198 GLY A C 1
ATOM 1520 O O . GLY A 1 198 ? 14.029 -5.669 -10.808 1.00 60.62 198 GLY A O 1
ATOM 1521 N N . TRP A 1 199 ? 14.323 -6.192 -8.655 1.00 62.28 199 TRP A N 1
ATOM 1522 C CA . TRP A 1 199 ? 14.081 -7.650 -8.787 1.00 62.28 199 TRP A CA 1
ATOM 1523 C C . TRP A 1 199 ? 12.675 -8.008 -9.336 1.00 62.28 199 TRP A C 1
ATOM 1525 O O . TRP A 1 199 ? 12.312 -9.171 -9.477 1.00 62.28 199 TRP A O 1
ATOM 1535 N N . ARG A 1 200 ? 11.831 -7.020 -9.655 1.00 55.41 200 ARG A N 1
ATOM 1536 C CA . ARG A 1 200 ? 10.442 -7.201 -10.108 1.00 55.41 200 ARG A CA 1
ATOM 1537 C C . ARG A 1 200 ? 10.324 -7.998 -11.416 1.00 55.41 200 ARG A C 1
ATOM 1539 O O . ARG A 1 200 ? 9.252 -8.531 -11.683 1.00 55.41 200 ARG A O 1
ATOM 1546 N N . SER A 1 201 ? 11.399 -8.115 -12.193 1.00 58.34 201 SER A N 1
ATOM 1547 C CA . SER A 1 201 ? 11.494 -8.943 -13.402 1.00 58.34 201 SER A CA 1
ATOM 1548 C C . SER A 1 201 ? 11.788 -10.432 -13.145 1.00 58.34 201 SER A C 1
ATOM 1550 O O . SER A 1 201 ? 11.780 -11.213 -14.094 1.00 58.34 201 SER A O 1
ATOM 1552 N N . GLU A 1 202 ? 12.047 -10.867 -11.904 1.00 71.81 202 GLU A N 1
ATOM 1553 C CA . GLU A 1 202 ? 12.497 -12.244 -11.652 1.00 71.81 202 GLU A CA 1
ATOM 1554 C C . GLU A 1 202 ? 11.360 -13.285 -11.806 1.00 71.81 202 GLU A C 1
ATOM 1556 O O . GLU A 1 202 ? 10.315 -13.162 -11.150 1.00 71.81 202 GLU A O 1
ATOM 1561 N N . PRO A 1 203 ? 11.535 -14.333 -12.644 1.00 79.56 203 PRO A N 1
ATOM 1562 C CA . PRO A 1 203 ? 10.429 -15.214 -13.024 1.00 79.56 203 PRO A CA 1
ATOM 1563 C C . PRO A 1 203 ? 9.800 -16.025 -11.890 1.00 79.56 203 PRO A C 1
ATOM 1565 O O . PRO A 1 203 ? 8.605 -16.308 -11.955 1.00 79.56 203 PRO A O 1
ATOM 1568 N N . VAL A 1 204 ? 10.562 -16.421 -10.865 1.00 83.75 204 VAL A N 1
ATOM 1569 C CA . VAL A 1 204 ? 10.100 -17.337 -9.809 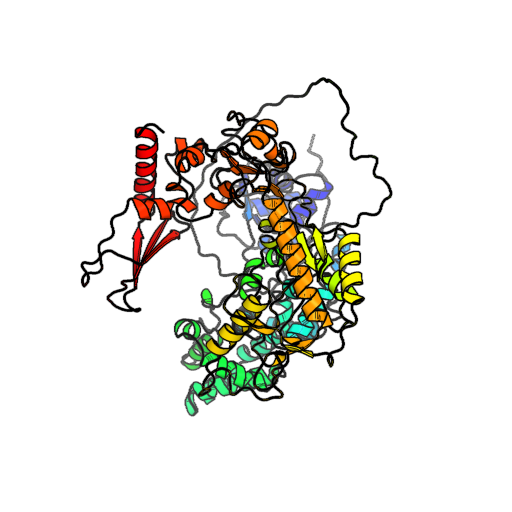1.00 83.75 204 VAL A CA 1
ATOM 1570 C C . VAL A 1 204 ? 9.405 -16.595 -8.674 1.00 83.75 204 VAL A C 1
ATOM 1572 O O . VAL A 1 204 ? 8.446 -17.122 -8.120 1.00 83.75 204 VAL A O 1
ATOM 1575 N N . TRP A 1 205 ? 9.801 -15.366 -8.348 1.00 84.44 205 TRP A N 1
ATOM 1576 C CA . TRP A 1 205 ? 9.004 -14.489 -7.493 1.00 84.44 205 TRP A CA 1
ATOM 1577 C C . TRP A 1 205 ? 7.711 -14.082 -8.189 1.00 84.44 205 TRP A C 1
ATOM 1579 O O . TRP A 1 205 ? 6.663 -14.165 -7.555 1.00 84.44 205 TRP A O 1
ATOM 1589 N N . GLN A 1 206 ? 7.741 -13.751 -9.486 1.00 85.62 206 GLN A N 1
ATOM 1590 C CA . GLN A 1 206 ? 6.511 -13.526 -10.255 1.00 85.62 206 GLN A CA 1
ATOM 1591 C C . GLN A 1 206 ? 5.625 -14.779 -10.304 1.00 85.62 206 GLN A C 1
ATOM 1593 O O . GLN A 1 206 ? 4.409 -14.692 -10.146 1.00 85.62 206 GLN A O 1
ATOM 1598 N N . ASP A 1 207 ? 6.213 -15.966 -10.439 1.00 89.94 207 ASP A N 1
ATOM 1599 C CA . ASP A 1 207 ? 5.480 -17.229 -10.398 1.00 89.94 207 ASP A CA 1
ATOM 1600 C C . ASP A 1 207 ? 4.867 -17.538 -9.028 1.00 89.94 207 ASP A C 1
ATOM 1602 O O . ASP A 1 207 ? 3.683 -17.862 -8.921 1.00 89.94 207 ASP A O 1
ATOM 1606 N N . ARG A 1 208 ? 5.645 -17.363 -7.960 1.00 89.88 208 ARG A N 1
ATOM 1607 C CA . ARG A 1 208 ? 5.191 -17.530 -6.578 1.00 89.88 208 ARG A CA 1
ATOM 1608 C C . ARG A 1 208 ? 4.101 -16.515 -6.231 1.00 89.88 208 ARG A C 1
ATOM 1610 O O . ARG A 1 208 ? 3.157 -16.870 -5.535 1.00 89.88 208 ARG A O 1
ATOM 1617 N N . VAL A 1 209 ? 4.184 -15.297 -6.771 1.00 88.38 209 VAL A N 1
ATOM 1618 C CA . VAL A 1 209 ? 3.134 -14.267 -6.722 1.00 88.38 209 VAL A CA 1
ATOM 1619 C C . VAL A 1 209 ? 1.874 -14.720 -7.458 1.00 88.38 209 VAL A C 1
ATOM 1621 O O . VAL A 1 209 ? 0.802 -14.633 -6.870 1.00 88.38 209 VAL A O 1
ATOM 1624 N N . ARG A 1 210 ? 1.962 -15.261 -8.683 1.00 89.81 210 ARG A N 1
ATOM 1625 C CA . ARG A 1 210 ? 0.792 -15.808 -9.405 1.00 89.81 210 ARG A CA 1
ATOM 1626 C C . ARG A 1 210 ? 0.130 -16.953 -8.632 1.00 89.81 210 ARG A C 1
ATOM 1628 O O . ARG A 1 210 ? -1.083 -16.926 -8.429 1.00 89.81 210 ARG A O 1
ATOM 1635 N N . ARG A 1 211 ? 0.917 -17.922 -8.146 1.00 91.75 211 ARG A N 1
ATOM 1636 C CA . ARG A 1 211 ? 0.429 -19.056 -7.337 1.00 91.75 211 ARG A CA 1
ATOM 1637 C C . ARG A 1 211 ? -0.231 -18.592 -6.035 1.00 91.75 211 ARG A C 1
ATOM 1639 O O . ARG A 1 211 ? -1.289 -19.103 -5.676 1.00 91.75 211 ARG A O 1
ATOM 1646 N N . LEU A 1 212 ? 0.354 -17.604 -5.358 1.00 87.56 212 LEU A N 1
ATOM 1647 C CA . LEU A 1 212 ? -0.191 -17.007 -4.136 1.00 87.56 212 LEU A CA 1
ATOM 1648 C C . LEU A 1 212 ? -1.484 -16.215 -4.403 1.00 87.56 212 LEU A C 1
ATOM 1650 O O . LEU A 1 212 ? -2.460 -16.378 -3.677 1.00 87.56 212 LEU A O 1
ATOM 1654 N N . ALA A 1 213 ? -1.514 -15.414 -5.470 1.00 86.44 213 ALA A N 1
ATOM 1655 C CA . ALA A 1 213 ? -2.659 -14.604 -5.883 1.00 86.44 213 ALA A CA 1
ATOM 1656 C C . ALA A 1 213 ? -3.886 -15.472 -6.198 1.00 86.44 213 ALA A C 1
ATOM 1658 O O . ALA A 1 213 ? -4.974 -15.213 -5.686 1.00 86.44 213 ALA A O 1
ATOM 1659 N N . ALA A 1 214 ? -3.686 -16.556 -6.958 1.00 87.00 214 ALA A N 1
ATOM 1660 C CA . ALA A 1 214 ? -4.726 -17.533 -7.272 1.00 87.00 214 ALA A CA 1
ATOM 1661 C C . ALA A 1 214 ? -5.281 -18.221 -6.011 1.00 87.00 214 ALA A C 1
ATOM 1663 O O . ALA A 1 214 ? -6.493 -18.325 -5.848 1.00 87.00 214 ALA A O 1
ATOM 1664 N N . VAL A 1 215 ? -4.407 -18.626 -5.081 1.00 85.00 215 VAL A N 1
ATOM 1665 C CA . VAL A 1 215 ? -4.802 -19.209 -3.784 1.00 85.00 215 VAL A CA 1
ATOM 1666 C C . VAL A 1 215 ? -5.591 -18.227 -2.905 1.00 85.00 215 VAL A C 1
ATOM 1668 O O . VAL A 1 215 ? -6.402 -18.650 -2.080 1.00 85.00 215 VAL A O 1
ATOM 1671 N N . MET A 1 216 ? -5.356 -16.924 -3.058 1.00 80.06 216 MET A N 1
ATOM 1672 C CA . MET A 1 216 ? -5.946 -15.873 -2.224 1.00 80.06 216 MET A CA 1
ATOM 1673 C C . MET A 1 216 ? -7.146 -15.160 -2.865 1.00 80.06 216 MET A C 1
ATOM 1675 O O . MET A 1 216 ? -7.805 -14.375 -2.183 1.00 80.06 216 MET A O 1
ATOM 1679 N N . GLY A 1 217 ? -7.461 -15.442 -4.134 1.00 81.75 217 GLY A N 1
ATOM 1680 C CA . GLY A 1 217 ? -8.568 -14.809 -4.861 1.00 81.75 217 GLY A CA 1
ATOM 1681 C C . GLY A 1 217 ? -8.365 -13.309 -5.110 1.00 81.75 217 GLY A C 1
ATOM 1682 O O . GLY A 1 217 ? -9.335 -12.556 -5.114 1.00 81.75 217 GLY A O 1
ATOM 1683 N N . SER A 1 218 ? -7.113 -12.872 -5.270 1.00 78.06 218 SER A N 1
ATOM 1684 C CA . SER A 1 218 ? -6.699 -11.462 -5.375 1.00 78.06 218 SER A CA 1
ATOM 1685 C C . SER A 1 218 ? -5.799 -11.229 -6.590 1.00 78.06 218 SER A C 1
ATOM 1687 O O . SER A 1 218 ? -5.252 -12.184 -7.141 1.00 78.06 218 SER A O 1
ATOM 1689 N N . VAL A 1 219 ? -5.566 -9.978 -6.997 1.00 80.31 219 VAL A N 1
ATOM 1690 C CA . VAL A 1 219 ? -4.632 -9.703 -8.106 1.00 80.31 219 VAL A CA 1
ATOM 1691 C C . VAL A 1 219 ? -3.163 -9.951 -7.712 1.00 80.31 219 VAL A C 1
ATOM 1693 O O . VAL A 1 219 ? -2.789 -9.729 -6.556 1.00 80.31 219 VAL A O 1
ATOM 1696 N N . PRO A 1 220 ? -2.277 -10.319 -8.663 1.00 83.38 220 PRO A N 1
ATOM 1697 C CA . PRO A 1 220 ? -0.833 -10.438 -8.431 1.00 83.38 220 PRO A CA 1
ATOM 1698 C C . PRO A 1 220 ? -0.211 -9.244 -7.691 1.00 83.38 220 PRO A C 1
ATOM 1700 O O . PRO A 1 220 ? 0.497 -9.428 -6.701 1.00 83.38 220 PRO A O 1
ATOM 1703 N N . THR A 1 221 ? -0.526 -8.008 -8.094 1.00 77.88 221 THR A N 1
ATOM 1704 C CA . THR A 1 221 ? 0.033 -6.790 -7.477 1.00 77.88 221 THR A CA 1
ATOM 1705 C C . THR A 1 221 ? -0.380 -6.578 -6.019 1.00 77.88 221 THR A C 1
ATOM 1707 O O . THR A 1 221 ? 0.337 -5.888 -5.300 1.00 77.88 221 THR A O 1
ATOM 1710 N N . ALA A 1 222 ? -1.482 -7.180 -5.558 1.00 76.94 222 ALA A N 1
ATOM 1711 C CA . ALA A 1 222 ? -1.896 -7.118 -4.158 1.00 76.94 222 ALA A CA 1
ATOM 1712 C C . ALA A 1 222 ? -1.083 -8.067 -3.260 1.00 76.94 222 ALA A C 1
ATOM 1714 O O . ALA A 1 222 ? -1.006 -7.816 -2.062 1.00 76.94 222 ALA A O 1
ATOM 1715 N N . VAL A 1 223 ? -0.450 -9.116 -3.816 1.00 79.81 223 VAL A N 1
ATOM 1716 C CA . VAL A 1 223 ? 0.329 -10.108 -3.042 1.00 79.81 223 VAL A CA 1
ATOM 1717 C C . VAL A 1 223 ? 1.846 -10.050 -3.249 1.00 79.81 223 VAL A C 1
ATOM 1719 O O . VAL A 1 223 ? 2.571 -10.614 -2.429 1.00 79.81 223 VAL A O 1
ATOM 1722 N N . VAL A 1 224 ? 2.348 -9.320 -4.259 1.00 79.69 224 VAL A N 1
ATOM 1723 C CA . VAL A 1 224 ? 3.782 -8.956 -4.404 1.00 79.69 224 VAL A CA 1
ATOM 1724 C C . VAL A 1 224 ? 4.447 -8.552 -3.070 1.00 79.69 224 VAL A C 1
ATOM 1726 O O . VAL A 1 224 ? 5.561 -9.012 -2.811 1.00 79.69 224 VAL A O 1
ATOM 1729 N N . PRO A 1 225 ? 3.812 -7.754 -2.181 1.00 76.00 225 PRO A N 1
ATOM 1730 C CA . PRO A 1 225 ? 4.457 -7.301 -0.947 1.00 76.00 225 PRO A CA 1
ATOM 1731 C C . PRO A 1 225 ? 4.488 -8.331 0.197 1.00 76.00 225 PRO A C 1
ATOM 1733 O O . PRO A 1 225 ? 5.109 -8.064 1.234 1.00 76.00 225 PRO A O 1
ATOM 1736 N N . HIS A 1 226 ? 3.835 -9.490 0.042 1.00 81.75 226 HIS A N 1
ATOM 1737 C CA . HIS A 1 226 ? 3.664 -10.500 1.090 1.00 81.75 226 HIS A CA 1
ATOM 1738 C C . HIS A 1 226 ? 4.984 -11.224 1.401 1.00 81.75 226 HIS A C 1
ATOM 1740 O O . HIS A 1 226 ? 5.610 -11.793 0.511 1.00 81.75 226 HIS A O 1
ATOM 1746 N N . ALA A 1 227 ? 5.397 -11.297 2.671 1.00 79.00 227 ALA A N 1
ATOM 1747 C CA . ALA A 1 227 ? 6.716 -11.841 3.025 1.00 79.00 227 ALA A CA 1
ATOM 1748 C C . ALA A 1 227 ? 6.920 -13.331 2.669 1.00 79.00 227 ALA A C 1
ATOM 1750 O O . ALA A 1 227 ? 8.053 -13.753 2.449 1.00 79.00 227 ALA A O 1
ATOM 1751 N N . LEU A 1 228 ? 5.840 -14.116 2.541 1.00 85.75 228 LEU A N 1
ATOM 1752 C CA . LEU A 1 228 ? 5.876 -15.481 1.979 1.00 85.75 228 LEU A CA 1
ATOM 1753 C C . LEU A 1 228 ? 6.593 -15.518 0.616 1.00 85.75 228 LEU A C 1
ATOM 1755 O O . LEU A 1 228 ? 7.361 -16.445 0.369 1.00 85.75 228 LEU A O 1
ATOM 1759 N N . VAL A 1 229 ? 6.392 -14.499 -0.232 1.00 87.19 229 VAL A N 1
ATOM 1760 C CA . VAL A 1 229 ? 6.990 -14.410 -1.575 1.00 87.19 229 VAL A CA 1
ATOM 1761 C C . VAL A 1 229 ? 8.516 -14.442 -1.515 1.00 87.19 229 VAL A C 1
ATOM 1763 O O . VAL A 1 229 ? 9.116 -15.097 -2.356 1.00 87.19 229 VAL A O 1
ATOM 1766 N N . SER A 1 230 ? 9.147 -13.815 -0.518 1.00 87.12 230 SER A N 1
ATOM 1767 C CA . SER A 1 230 ? 10.613 -13.769 -0.369 1.00 87.12 230 SER A CA 1
ATOM 1768 C C . SER A 1 230 ? 11.189 -14.802 0.611 1.00 87.12 230 SER A C 1
ATOM 1770 O O . SER A 1 230 ? 12.397 -14.832 0.839 1.00 87.12 230 SER A O 1
ATOM 1772 N N . TYR A 1 231 ? 10.350 -15.621 1.252 1.00 89.44 231 TYR A N 1
ATOM 1773 C CA . TYR A 1 231 ? 10.766 -16.439 2.395 1.00 89.44 231 TYR A CA 1
ATOM 1774 C C . TYR A 1 231 ? 11.828 -17.513 2.105 1.00 89.44 231 TYR A C 1
ATOM 1776 O O . TYR A 1 231 ? 12.755 -17.647 2.912 1.00 89.44 231 TYR A O 1
ATOM 1784 N N . PRO A 1 232 ? 11.748 -18.291 1.005 1.00 91.19 232 PRO A N 1
ATOM 1785 C CA . PRO A 1 232 ? 12.777 -19.281 0.699 1.00 91.19 232 PRO A CA 1
ATOM 1786 C C . PRO A 1 232 ? 14.163 -18.652 0.567 1.00 91.19 232 PRO A C 1
ATOM 1788 O O . PRO A 1 232 ? 15.138 -19.197 1.087 1.00 91.19 232 PRO A O 1
ATOM 1791 N N . GLU A 1 233 ? 14.234 -17.467 -0.036 1.00 89.56 233 GLU A N 1
ATOM 1792 C CA . GLU A 1 233 ? 15.468 -16.714 -0.217 1.00 89.56 233 GLU A CA 1
ATOM 1793 C C . GLU A 1 233 ? 15.926 -16.074 1.109 1.00 89.56 233 GLU A C 1
ATOM 1795 O O . GLU A 1 233 ? 17.099 -16.201 1.462 1.00 89.56 233 GLU A O 1
ATOM 1800 N N . THR A 1 234 ? 15.012 -15.517 1.922 1.00 90.31 234 THR A N 1
ATOM 1801 C CA . THR A 1 234 ? 15.305 -15.060 3.299 1.00 90.31 234 THR A CA 1
ATOM 1802 C C . THR A 1 234 ? 15.972 -16.158 4.132 1.00 90.31 234 THR A C 1
ATOM 1804 O O . THR A 1 234 ? 16.984 -15.907 4.783 1.00 90.31 234 THR A O 1
ATOM 1807 N N . ILE A 1 235 ? 15.470 -17.397 4.099 1.00 91.94 235 ILE A N 1
ATOM 1808 C CA . ILE A 1 235 ? 16.069 -18.498 4.871 1.00 91.94 235 ILE A CA 1
ATOM 1809 C C . ILE A 1 235 ? 17.352 -19.038 4.231 1.00 91.94 235 ILE A C 1
ATOM 1811 O O . ILE A 1 235 ? 18.260 -19.441 4.961 1.00 91.94 235 ILE A O 1
ATOM 1815 N N . ALA A 1 236 ? 17.487 -19.022 2.903 1.00 91.88 236 ALA A N 1
ATOM 1816 C CA . ALA A 1 236 ? 18.753 -19.357 2.248 1.00 91.88 236 ALA A CA 1
ATOM 1817 C C . ALA A 1 236 ? 19.887 -18.413 2.698 1.00 91.88 236 ALA A C 1
ATOM 1819 O O . ALA A 1 236 ? 20.973 -18.888 3.046 1.00 91.88 236 ALA A O 1
ATOM 1820 N N . VAL A 1 237 ? 19.597 -17.107 2.781 1.00 92.19 237 VAL A N 1
ATOM 1821 C CA . VAL A 1 237 ? 20.506 -16.067 3.290 1.00 92.19 237 VAL A CA 1
ATOM 1822 C C . VAL A 1 237 ? 20.747 -16.223 4.797 1.00 92.19 237 VAL A C 1
ATOM 1824 O O . VAL A 1 237 ? 21.901 -16.290 5.212 1.00 92.19 237 VAL A O 1
ATOM 1827 N N . ALA A 1 238 ? 19.709 -16.389 5.626 1.00 92.44 238 ALA A N 1
ATOM 1828 C CA . ALA A 1 238 ? 19.863 -16.557 7.080 1.00 92.44 238 ALA A CA 1
ATOM 1829 C C . ALA A 1 238 ? 20.790 -17.735 7.451 1.00 92.44 238 ALA A C 1
ATOM 1831 O O . ALA A 1 238 ? 21.654 -17.620 8.319 1.00 92.44 238 ALA A O 1
ATOM 1832 N N . ARG A 1 239 ? 20.682 -18.862 6.733 1.00 92.81 239 ARG A N 1
ATOM 1833 C CA . ARG A 1 239 ? 21.562 -20.040 6.889 1.00 92.81 239 ARG A CA 1
ATOM 1834 C C . ARG A 1 239 ? 22.996 -19.837 6.396 1.00 92.81 239 ARG A C 1
ATOM 1836 O O . ARG A 1 239 ? 23.832 -20.723 6.588 1.00 92.81 239 ARG A O 1
ATOM 1843 N N . LEU A 1 240 ? 23.273 -18.764 5.663 1.00 93.50 240 LEU A N 1
ATOM 1844 C CA . LEU A 1 240 ? 24.620 -18.389 5.240 1.00 93.50 240 LEU A CA 1
ATOM 1845 C C . LEU A 1 240 ? 25.237 -17.436 6.257 1.00 93.50 240 LEU A C 1
ATOM 1847 O O . LEU A 1 240 ? 26.277 -17.766 6.820 1.00 93.50 240 LEU A O 1
ATOM 1851 N N . LEU A 1 241 ? 24.545 -16.334 6.561 1.00 91.88 241 LEU A N 1
ATOM 1852 C CA . LEU A 1 241 ? 25.007 -15.339 7.529 1.00 91.88 241 LEU A CA 1
ATOM 1853 C C . LEU A 1 241 ? 25.203 -15.961 8.922 1.00 91.88 241 LEU A C 1
ATOM 1855 O O . LEU A 1 241 ? 26.217 -15.716 9.565 1.00 91.88 241 LEU A O 1
ATOM 1859 N N . GLY A 1 242 ? 24.287 -16.827 9.374 1.00 89.94 242 GLY A N 1
ATOM 1860 C CA . GLY A 1 242 ? 24.351 -17.495 10.681 1.00 89.94 242 GLY A CA 1
ATOM 1861 C C . GLY A 1 242 ? 25.236 -18.749 10.767 1.00 89.94 242 GLY A C 1
ATOM 1862 O O . GLY A 1 242 ? 25.167 -19.452 11.777 1.00 89.94 242 GLY A O 1
ATOM 1863 N N . ALA A 1 243 ? 26.032 -19.085 9.743 1.00 91.25 243 ALA A N 1
ATOM 1864 C CA . ALA A 1 243 ? 26.890 -20.277 9.748 1.00 91.25 243 ALA A CA 1
ATOM 1865 C C . ALA A 1 243 ? 28.341 -19.937 10.161 1.00 91.25 243 ALA A C 1
ATOM 1867 O O . ALA A 1 243 ? 29.040 -19.301 9.369 1.00 91.25 243 ALA A O 1
ATOM 1868 N N . PRO A 1 244 ? 28.853 -20.409 11.321 1.00 89.38 244 PRO A N 1
ATOM 1869 C CA . PRO A 1 244 ? 30.179 -20.020 11.825 1.00 89.38 244 PRO A CA 1
ATOM 1870 C C . PRO A 1 244 ? 31.326 -20.268 10.835 1.00 89.38 244 PRO A C 1
ATOM 1872 O O . PRO A 1 244 ? 32.121 -19.372 10.587 1.00 89.38 244 PRO A O 1
ATOM 1875 N N . ARG A 1 245 ? 31.340 -21.426 10.158 1.00 91.62 245 ARG A N 1
ATOM 1876 C CA . ARG A 1 245 ? 32.340 -21.750 9.118 1.00 91.62 245 ARG A CA 1
ATOM 1877 C C . ARG A 1 245 ? 32.366 -20.780 7.927 1.00 91.62 245 ARG A C 1
ATOM 1879 O O . ARG A 1 245 ? 33.381 -20.666 7.257 1.00 91.62 245 ARG A O 1
ATOM 1886 N N . TRP A 1 246 ? 31.249 -20.107 7.635 1.00 92.56 246 TRP A N 1
ATOM 1887 C CA . TRP A 1 246 ? 31.191 -19.084 6.585 1.00 92.56 246 TRP A CA 1
ATOM 1888 C C . TRP A 1 246 ? 31.567 -17.707 7.121 1.00 92.56 246 TRP A C 1
ATOM 1890 O O . TRP A 1 246 ? 32.258 -16.972 6.430 1.00 92.56 246 TRP A O 1
ATOM 1900 N N . GLN A 1 247 ? 31.199 -17.390 8.364 1.00 91.62 247 GLN A N 1
ATOM 1901 C CA . GLN A 1 247 ? 31.696 -16.199 9.057 1.00 91.62 247 GLN A CA 1
ATOM 1902 C C . GLN A 1 247 ? 33.227 -16.194 9.158 1.00 91.62 247 GLN A C 1
ATOM 1904 O O . GLN A 1 247 ? 33.854 -15.184 8.863 1.00 91.62 247 GLN A O 1
ATOM 1909 N N . GLN A 1 248 ? 33.821 -17.334 9.519 1.00 91.25 248 GLN A N 1
ATOM 1910 C CA . GLN A 1 248 ? 35.267 -17.538 9.547 1.00 91.25 248 GLN A CA 1
ATOM 1911 C C . GLN A 1 248 ? 35.888 -17.332 8.158 1.00 91.25 248 GLN A C 1
ATOM 1913 O O . GLN A 1 248 ? 36.692 -16.418 7.998 1.00 91.25 248 GLN A O 1
ATOM 1918 N N . ARG A 1 249 ? 35.429 -18.076 7.139 1.00 93.88 249 ARG A N 1
ATOM 1919 C CA . ARG A 1 249 ? 35.946 -17.962 5.764 1.00 93.88 249 ARG A CA 1
ATOM 1920 C C . ARG A 1 249 ? 35.887 -16.535 5.208 1.00 93.88 249 ARG A C 1
ATOM 1922 O O . ARG A 1 249 ? 36.790 -16.111 4.499 1.00 93.88 249 ARG A O 1
ATOM 1929 N N . LEU A 1 250 ? 34.835 -15.780 5.529 1.00 93.19 250 LEU A N 1
ATOM 1930 C CA . LEU A 1 250 ? 34.702 -14.386 5.095 1.00 93.19 250 LEU A CA 1
ATOM 1931 C C . LEU A 1 250 ? 35.704 -13.449 5.782 1.00 93.19 250 LEU A C 1
ATOM 1933 O O . LEU A 1 250 ? 36.134 -12.493 5.145 1.00 93.19 250 LEU A O 1
ATOM 1937 N N . ARG A 1 251 ? 36.106 -13.715 7.034 1.00 91.38 251 ARG A N 1
ATOM 1938 C CA . ARG A 1 251 ? 37.206 -12.984 7.688 1.00 91.38 251 ARG A CA 1
ATOM 1939 C C . ARG A 1 251 ? 38.559 -13.361 7.094 1.00 91.38 251 ARG A C 1
ATOM 1941 O O . ARG A 1 251 ? 39.348 -12.471 6.815 1.00 91.38 251 ARG A O 1
ATOM 1948 N N . GLU A 1 252 ? 38.795 -14.648 6.849 1.00 92.69 252 GLU A N 1
ATOM 1949 C CA . GLU A 1 252 ? 40.032 -15.157 6.235 1.00 92.69 252 GLU A CA 1
ATOM 1950 C C . GLU A 1 252 ? 40.251 -14.536 4.844 1.00 92.69 252 GLU A C 1
ATOM 1952 O O . GLU A 1 252 ? 41.270 -13.889 4.613 1.00 92.69 252 GLU A O 1
ATOM 1957 N N . THR A 1 253 ? 39.254 -14.603 3.953 1.00 94.00 253 THR A N 1
ATOM 1958 C CA . THR A 1 253 ? 39.302 -13.921 2.647 1.00 94.00 253 THR A CA 1
ATOM 1959 C C . THR A 1 253 ? 39.409 -12.397 2.794 1.00 94.00 253 THR A C 1
ATOM 1961 O O . THR A 1 253 ? 40.139 -11.772 2.034 1.00 94.00 253 THR A O 1
ATOM 1964 N N . ALA A 1 254 ? 38.746 -11.765 3.772 1.00 91.25 254 ALA A N 1
ATOM 1965 C CA . ALA A 1 254 ? 38.870 -10.316 3.970 1.00 91.25 254 ALA A CA 1
ATOM 1966 C C . ALA A 1 254 ? 40.263 -9.875 4.453 1.00 91.25 254 ALA A C 1
ATOM 1968 O O . ALA A 1 254 ? 40.681 -8.769 4.120 1.00 91.25 254 ALA A O 1
ATOM 1969 N N . ALA A 1 255 ? 40.968 -10.719 5.209 1.00 88.44 255 ALA A N 1
ATOM 1970 C CA . ALA A 1 255 ? 42.318 -10.453 5.699 1.00 88.44 255 ALA A CA 1
ATOM 1971 C C . ALA A 1 255 ? 43.401 -10.696 4.630 1.00 88.44 255 ALA A C 1
ATOM 1973 O O . ALA A 1 255 ? 44.397 -9.981 4.610 1.00 88.44 255 ALA A O 1
ATOM 1974 N N . VAL A 1 256 ? 43.205 -11.679 3.742 1.00 92.50 256 VAL A N 1
ATOM 1975 C CA . VAL A 1 256 ? 44.179 -12.046 2.692 1.00 92.50 256 VAL A CA 1
ATOM 1976 C C . VAL A 1 256 ? 43.944 -11.289 1.379 1.00 92.50 256 VAL A C 1
ATOM 1978 O O . VAL A 1 256 ? 44.890 -10.813 0.760 1.00 92.50 256 VAL A O 1
ATOM 1981 N N . GLU A 1 257 ? 42.688 -11.167 0.947 1.00 91.31 257 GLU A N 1
ATOM 1982 C CA . GLU A 1 257 ? 42.290 -10.652 -0.376 1.00 91.31 257 GLU A CA 1
ATOM 1983 C C . GLU A 1 257 ? 41.478 -9.338 -0.286 1.00 91.31 257 GLU A C 1
ATOM 1985 O O . GLU A 1 257 ? 41.055 -8.769 -1.296 1.00 91.31 257 GLU A O 1
ATOM 1990 N N . GLY A 1 258 ? 41.235 -8.841 0.930 1.00 87.44 258 GLY A N 1
ATOM 1991 C CA . GLY A 1 258 ? 40.489 -7.611 1.187 1.00 87.44 258 GLY A CA 1
ATOM 1992 C C . GLY A 1 258 ? 38.962 -7.767 1.166 1.00 87.44 258 GLY A C 1
ATOM 1993 O O . GLY A 1 258 ? 38.378 -8.738 0.676 1.00 87.44 258 GLY A O 1
ATOM 1994 N N . ALA A 1 259 ? 38.267 -6.751 1.686 1.00 83.19 259 ALA A N 1
ATOM 1995 C CA . ALA A 1 259 ? 36.806 -6.758 1.820 1.00 83.19 259 ALA A CA 1
ATOM 1996 C C . ALA A 1 259 ? 36.048 -6.908 0.480 1.00 83.19 259 ALA A C 1
ATOM 1998 O O . ALA A 1 259 ? 34.916 -7.397 0.463 1.00 83.19 259 ALA A O 1
ATOM 1999 N N . GLY A 1 260 ? 36.662 -6.525 -0.648 1.00 84.75 260 GLY A N 1
ATOM 2000 C CA . GLY A 1 260 ? 36.096 -6.713 -1.989 1.00 84.75 260 GLY A CA 1
ATOM 2001 C C . GLY A 1 260 ? 35.955 -8.191 -2.370 1.00 84.75 260 GLY A C 1
ATOM 2002 O O . GLY A 1 260 ? 34.871 -8.616 -2.772 1.00 84.75 260 GLY A O 1
ATOM 2003 N N . ALA A 1 261 ? 37.004 -8.990 -2.160 1.00 87.81 261 ALA A N 1
ATOM 2004 C CA . ALA A 1 261 ? 36.982 -10.430 -2.407 1.00 87.81 261 ALA A CA 1
ATOM 2005 C C . ALA A 1 261 ? 35.996 -11.153 -1.475 1.00 87.81 261 ALA A C 1
ATOM 2007 O O . ALA A 1 261 ? 35.191 -11.965 -1.931 1.00 87.81 261 ALA A O 1
ATOM 2008 N N . ALA A 1 262 ? 35.959 -10.780 -0.189 1.00 89.00 262 ALA A N 1
ATOM 2009 C CA . ALA A 1 262 ? 34.979 -11.320 0.757 1.00 89.00 262 ALA A CA 1
ATOM 2010 C C . ALA A 1 262 ? 33.529 -10.991 0.348 1.00 89.00 262 ALA A C 1
ATOM 2012 O O . ALA A 1 262 ? 32.635 -11.828 0.495 1.00 89.00 262 ALA A O 1
ATOM 2013 N N . THR A 1 263 ? 33.293 -9.805 -0.226 1.00 88.12 263 THR A N 1
ATOM 2014 C CA . THR A 1 263 ? 31.986 -9.422 -0.786 1.00 88.12 263 THR A CA 1
ATOM 2015 C C . THR A 1 263 ? 31.630 -10.295 -1.992 1.00 88.12 263 THR A C 1
ATOM 2017 O O . THR A 1 263 ? 30.544 -10.872 -2.022 1.00 88.12 263 THR A O 1
ATOM 2020 N N . ALA A 1 264 ? 32.542 -10.461 -2.955 1.00 87.88 264 ALA A N 1
ATOM 2021 C CA . ALA A 1 264 ? 32.318 -11.299 -4.136 1.00 87.88 264 ALA A CA 1
ATOM 2022 C C . ALA A 1 264 ? 32.045 -12.771 -3.765 1.00 87.88 264 ALA A C 1
ATOM 2024 O O . ALA A 1 264 ? 31.083 -13.369 -4.251 1.00 87.88 264 ALA A O 1
ATOM 2025 N N . LEU A 1 265 ? 32.823 -13.331 -2.833 1.00 91.56 265 LEU A N 1
ATOM 2026 C CA . LEU A 1 265 ? 32.646 -14.685 -2.301 1.00 91.56 265 LEU A CA 1
ATOM 2027 C C . LEU A 1 265 ? 31.273 -14.872 -1.627 1.00 91.56 265 LEU A C 1
ATOM 2029 O O . LEU A 1 265 ? 30.607 -15.891 -1.839 1.00 91.56 265 LEU A O 1
ATOM 2033 N N . LEU A 1 266 ? 30.827 -13.886 -0.841 1.00 91.56 266 LEU A N 1
ATOM 2034 C CA . LEU A 1 266 ? 29.506 -13.889 -0.209 1.00 91.56 266 LEU A CA 1
ATOM 2035 C C . LEU A 1 266 ? 28.382 -13.850 -1.254 1.00 91.56 266 LEU A C 1
ATOM 2037 O O . LEU A 1 266 ? 27.457 -14.661 -1.184 1.00 91.56 266 LEU A O 1
ATOM 2041 N N . LEU A 1 267 ? 28.472 -12.954 -2.240 1.00 88.75 267 LEU A N 1
ATOM 2042 C CA . LEU A 1 267 ? 27.486 -12.831 -3.317 1.00 88.75 267 LEU A CA 1
ATOM 2043 C C . LEU A 1 267 ? 27.415 -14.101 -4.182 1.00 88.75 267 LEU A C 1
ATOM 2045 O O . LEU A 1 267 ? 26.314 -14.549 -4.510 1.00 88.75 267 LEU A O 1
ATOM 2049 N N . GLY A 1 268 ? 28.549 -14.738 -4.484 1.00 89.44 268 GLY A N 1
ATOM 2050 C CA . GLY A 1 268 ? 28.601 -16.016 -5.202 1.00 89.44 268 GLY A CA 1
ATOM 2051 C C . GLY A 1 268 ? 27.923 -17.167 -4.445 1.00 89.44 268 GLY A C 1
ATOM 2052 O O . GLY A 1 268 ? 27.118 -17.904 -5.017 1.00 89.44 268 GLY A O 1
ATOM 2053 N N . GLU A 1 269 ? 28.162 -17.303 -3.136 1.00 91.62 269 GLU A N 1
ATOM 2054 C CA . GLU A 1 269 ? 27.516 -18.346 -2.321 1.00 91.62 269 GLU A CA 1
ATOM 2055 C C . GLU A 1 269 ? 26.017 -18.069 -2.084 1.00 91.62 269 GLU A C 1
ATOM 2057 O O . GLU A 1 269 ? 25.221 -19.013 -2.067 1.00 91.62 269 GLU A O 1
ATOM 2062 N N . ILE A 1 270 ? 25.599 -16.800 -1.965 1.00 88.75 270 ILE A N 1
ATOM 2063 C CA . ILE A 1 270 ? 24.177 -16.400 -1.990 1.00 88.75 270 ILE A CA 1
ATOM 2064 C C . ILE A 1 270 ? 23.527 -16.880 -3.293 1.00 88.75 270 ILE A C 1
ATOM 2066 O O . ILE A 1 270 ? 22.512 -17.578 -3.262 1.00 88.75 270 ILE A O 1
ATOM 2070 N N . SER A 1 271 ? 24.149 -16.560 -4.425 1.00 85.31 271 SER A N 1
ATOM 2071 C CA . SER A 1 271 ? 23.688 -16.880 -5.782 1.00 85.31 271 SER A CA 1
ATOM 2072 C C . SER A 1 271 ? 23.536 -18.383 -5.998 1.00 85.31 271 SER A C 1
ATOM 2074 O O . SER A 1 271 ? 22.480 -18.866 -6.421 1.00 85.31 271 SER A O 1
ATOM 2076 N N . ARG A 1 272 ? 24.543 -19.155 -5.580 1.00 87.19 272 ARG A N 1
ATOM 2077 C CA . ARG A 1 272 ? 24.522 -20.619 -5.618 1.00 87.19 272 ARG A CA 1
ATOM 2078 C C . ARG A 1 272 ? 23.428 -21.216 -4.722 1.00 87.19 272 ARG A C 1
ATOM 2080 O O . ARG A 1 272 ? 22.774 -22.172 -5.129 1.00 87.19 272 ARG A O 1
ATOM 2087 N N . ARG A 1 273 ? 23.183 -20.659 -3.527 1.00 84.81 273 ARG A N 1
ATOM 2088 C CA . ARG A 1 273 ? 22.127 -21.133 -2.601 1.00 84.81 273 ARG A CA 1
ATOM 2089 C C . ARG A 1 273 ? 20.711 -20.719 -2.997 1.00 84.81 273 ARG A C 1
ATOM 2091 O O . ARG A 1 273 ? 19.775 -21.439 -2.662 1.00 84.81 273 ARG A O 1
ATOM 2098 N N . ALA A 1 274 ? 20.551 -19.598 -3.696 1.00 77.62 274 ALA A N 1
ATOM 2099 C CA . ALA A 1 274 ? 19.286 -19.178 -4.296 1.00 77.62 274 ALA A CA 1
ATOM 2100 C C . ALA A 1 274 ? 18.961 -19.947 -5.594 1.00 77.62 274 ALA A C 1
ATOM 2102 O O . ALA A 1 274 ? 17.830 -19.893 -6.079 1.00 77.62 274 ALA A O 1
ATOM 2103 N N . GLY A 1 275 ? 19.942 -20.653 -6.172 1.00 77.00 275 GLY A N 1
ATOM 2104 C CA . GLY A 1 275 ? 19.819 -21.279 -7.488 1.00 77.00 275 GLY A CA 1
ATOM 2105 C C . GLY A 1 275 ? 19.726 -20.240 -8.608 1.00 77.00 275 GLY A C 1
ATOM 2106 O O . GLY A 1 275 ? 18.894 -20.382 -9.502 1.00 77.00 275 GLY A O 1
ATOM 2107 N N . ARG A 1 276 ? 20.510 -19.157 -8.519 1.00 78.50 276 ARG A N 1
ATOM 2108 C CA . ARG A 1 276 ? 20.534 -18.026 -9.463 1.00 78.50 276 ARG A CA 1
ATOM 2109 C C . ARG A 1 276 ? 21.974 -17.599 -9.751 1.00 78.50 276 ARG A C 1
ATOM 2111 O O . ARG A 1 276 ? 22.473 -16.741 -9.036 1.00 78.50 276 ARG A O 1
ATOM 2118 N N . PRO A 1 277 ? 22.650 -18.158 -10.770 1.00 75.88 277 PRO A N 1
ATOM 2119 C CA . PRO A 1 277 ? 24.036 -17.796 -11.081 1.00 75.88 277 PRO A CA 1
ATOM 2120 C C . PRO A 1 277 ? 24.233 -16.287 -11.311 1.00 75.88 277 PRO A C 1
ATOM 2122 O O . PRO A 1 277 ? 25.100 -15.692 -10.685 1.00 75.88 277 PRO A O 1
ATOM 2125 N N . TRP A 1 278 ? 23.342 -15.663 -12.092 1.00 78.56 278 TRP A N 1
ATOM 2126 C CA . TRP A 1 278 ? 23.349 -14.229 -12.438 1.00 78.56 278 TRP A CA 1
ATOM 2127 C C . TRP A 1 278 ? 23.179 -13.261 -11.252 1.00 78.56 278 TRP A C 1
ATOM 2129 O O . TRP A 1 278 ? 23.335 -12.049 -11.407 1.00 78.56 278 TRP A O 1
ATOM 2139 N N . LEU A 1 279 ? 22.802 -13.758 -10.069 1.00 77.88 279 LEU A N 1
ATOM 2140 C CA . LEU A 1 279 ? 22.454 -12.906 -8.933 1.00 77.88 279 LEU A CA 1
ATOM 2141 C C . LEU A 1 279 ? 23.672 -12.152 -8.370 1.00 77.88 279 LEU A C 1
ATOM 2143 O O . LEU A 1 279 ? 23.523 -11.024 -7.898 1.00 77.88 279 LEU A O 1
ATOM 2147 N N . ALA A 1 280 ? 24.871 -12.731 -8.450 1.00 82.06 280 ALA A N 1
ATOM 2148 C CA . ALA A 1 280 ? 26.091 -12.088 -7.972 1.00 82.06 280 ALA A CA 1
ATOM 2149 C C . ALA A 1 280 ? 26.409 -10.847 -8.815 1.00 82.06 280 ALA A C 1
ATOM 2151 O O . ALA A 1 280 ? 26.684 -9.777 -8.268 1.00 82.06 280 ALA A O 1
ATOM 2152 N N . ASP A 1 281 ? 26.283 -10.976 -10.135 1.00 81.00 281 ASP A N 1
ATOM 2153 C CA . ASP A 1 281 ? 26.533 -9.908 -11.101 1.00 81.00 281 ASP A CA 1
ATOM 2154 C C . ASP A 1 281 ? 25.486 -8.799 -10.970 1.00 81.00 281 ASP A C 1
ATOM 2156 O O . ASP A 1 281 ? 25.835 -7.620 -10.902 1.00 81.00 281 ASP A O 1
ATOM 2160 N N . TRP A 1 282 ? 24.207 -9.167 -10.822 1.00 77.38 282 TRP A N 1
ATOM 2161 C CA . TRP A 1 282 ? 23.121 -8.209 -10.598 1.00 77.38 282 TRP A CA 1
ATOM 2162 C C . TRP A 1 282 ? 23.301 -7.423 -9.290 1.00 77.38 282 TRP A C 1
ATOM 2164 O O . TRP A 1 282 ? 23.228 -6.196 -9.299 1.00 77.38 282 TRP A O 1
ATOM 2174 N N . LEU A 1 283 ? 23.624 -8.086 -8.172 1.00 74.25 283 LEU A N 1
ATOM 2175 C CA . LEU A 1 283 ? 23.905 -7.404 -6.898 1.00 74.25 283 LEU A CA 1
ATOM 2176 C C . LEU A 1 283 ? 25.171 -6.533 -6.966 1.00 74.25 283 LEU A C 1
ATOM 2178 O O . LEU A 1 283 ? 25.222 -5.461 -6.355 1.00 74.25 283 LEU A O 1
ATOM 2182 N N . THR A 1 284 ? 26.170 -6.944 -7.748 1.00 75.81 284 THR A N 1
ATOM 2183 C CA . THR A 1 284 ? 27.385 -6.155 -8.007 1.00 75.81 284 THR A CA 1
ATOM 2184 C C . THR A 1 284 ? 27.091 -4.926 -8.876 1.00 75.81 284 THR A C 1
ATOM 2186 O O . THR A 1 284 ? 27.646 -3.855 -8.636 1.00 75.81 284 THR A O 1
ATOM 2189 N N . ALA A 1 285 ? 26.171 -5.016 -9.840 1.00 73.06 285 ALA A N 1
ATOM 2190 C CA . ALA A 1 285 ? 25.707 -3.865 -10.613 1.00 73.06 285 ALA A CA 1
ATOM 2191 C C . ALA A 1 285 ? 24.873 -2.904 -9.741 1.00 73.06 285 ALA A C 1
ATOM 2193 O O . ALA A 1 285 ? 25.183 -1.716 -9.653 1.00 73.06 285 ALA A O 1
ATOM 2194 N N . CYS A 1 286 ? 23.884 -3.427 -9.009 1.00 65.88 286 CYS A N 1
ATOM 2195 C CA . CYS A 1 286 ? 23.001 -2.663 -8.120 1.00 65.88 286 CYS A CA 1
ATOM 2196 C C . CYS A 1 286 ? 23.688 -2.056 -6.887 1.00 65.88 286 CYS A C 1
ATOM 2198 O O . CYS A 1 286 ? 23.068 -1.263 -6.182 1.00 65.88 286 CYS A O 1
ATOM 2200 N N . THR A 1 287 ? 24.946 -2.397 -6.593 1.00 63.72 287 THR A N 1
ATOM 2201 C CA . THR A 1 287 ? 25.762 -1.686 -5.592 1.00 63.72 287 THR A CA 1
ATOM 2202 C C . THR A 1 287 ? 26.577 -0.541 -6.200 1.00 63.72 287 THR A C 1
ATOM 2204 O O . THR A 1 287 ? 26.822 0.443 -5.505 1.00 63.72 287 THR A O 1
ATOM 2207 N N . ARG A 1 288 ? 26.927 -0.609 -7.494 1.00 64.50 288 ARG A N 1
ATOM 2208 C CA . ARG A 1 288 ? 27.648 0.451 -8.229 1.00 64.50 288 ARG A CA 1
ATOM 2209 C C . ARG A 1 288 ? 26.748 1.624 -8.632 1.00 64.50 288 ARG A C 1
ATOM 2211 O O . ARG A 1 288 ? 27.206 2.758 -8.634 1.00 64.50 288 ARG A O 1
ATOM 2218 N N . THR A 1 289 ? 25.476 1.374 -8.945 1.00 57.41 289 THR A N 1
ATOM 2219 C CA . THR A 1 289 ? 24.534 2.388 -9.471 1.00 57.41 289 THR A CA 1
ATOM 2220 C C . THR A 1 289 ? 23.808 3.224 -8.405 1.00 57.41 289 THR A C 1
ATOM 2222 O O . THR A 1 289 ? 22.896 3.983 -8.729 1.00 57.41 289 THR A O 1
ATOM 2225 N N . ARG A 1 290 ? 24.164 3.103 -7.117 1.00 59.69 290 ARG A N 1
ATOM 2226 C CA . ARG A 1 290 ? 23.423 3.766 -6.029 1.00 59.69 290 ARG A CA 1
ATOM 2227 C C . ARG A 1 290 ? 23.862 5.210 -5.771 1.00 59.69 290 ARG A C 1
ATOM 2229 O O . ARG A 1 290 ? 25.061 5.476 -5.685 1.00 59.69 290 ARG A O 1
ATOM 2236 N N . PRO A 1 291 ? 22.916 6.110 -5.437 1.00 53.69 291 PRO A N 1
ATOM 2237 C CA . PRO A 1 291 ? 23.225 7.322 -4.683 1.00 53.69 291 PRO A CA 1
ATOM 2238 C C . PRO A 1 291 ? 23.999 6.986 -3.398 1.00 53.69 291 PRO A C 1
ATOM 2240 O O . PRO A 1 291 ? 23.671 6.013 -2.713 1.00 53.69 291 PRO A O 1
ATOM 2243 N N . ARG A 1 292 ? 24.996 7.804 -3.028 1.00 45.91 292 ARG A N 1
ATOM 2244 C CA . ARG A 1 292 ? 25.889 7.545 -1.874 1.00 45.91 292 ARG A CA 1
ATOM 2245 C C . ARG A 1 292 ? 25.136 7.256 -0.562 1.00 45.91 292 ARG A C 1
ATOM 2247 O O . ARG A 1 292 ? 25.548 6.382 0.197 1.00 45.91 292 ARG A O 1
ATOM 2254 N N . THR A 1 293 ? 23.996 7.907 -0.336 1.00 43.78 293 THR A N 1
ATOM 2255 C CA . THR A 1 293 ? 23.103 7.677 0.816 1.00 43.78 293 THR A CA 1
ATOM 2256 C C . THR A 1 293 ? 22.462 6.280 0.827 1.00 43.78 293 THR A C 1
ATOM 2258 O O . THR A 1 293 ? 22.372 5.649 1.878 1.00 43.78 293 THR A O 1
ATOM 2261 N N . ALA A 1 294 ? 22.077 5.743 -0.335 1.00 49.62 294 ALA A N 1
ATOM 2262 C CA . ALA A 1 294 ? 21.517 4.393 -0.474 1.00 49.62 294 ALA A CA 1
ATOM 2263 C C . ALA A 1 294 ? 22.591 3.284 -0.440 1.00 49.62 294 ALA A C 1
ATOM 2265 O O . ALA A 1 294 ? 22.293 2.131 -0.123 1.00 49.62 294 ALA A O 1
ATOM 2266 N N . ALA A 1 295 ? 23.851 3.613 -0.741 1.00 46.25 295 ALA A N 1
ATOM 2267 C CA . ALA A 1 295 ? 24.982 2.708 -0.534 1.00 46.25 295 ALA A CA 1
ATOM 2268 C C . ALA A 1 295 ? 25.325 2.548 0.962 1.00 46.25 295 ALA A C 1
ATOM 2270 O O . ALA A 1 295 ? 25.596 1.439 1.420 1.00 46.25 295 ALA A O 1
ATOM 2271 N N . GLN A 1 296 ? 25.250 3.633 1.743 1.00 46.88 296 GLN A N 1
ATOM 2272 C CA . GLN A 1 296 ? 25.499 3.610 3.193 1.00 46.88 296 GLN A CA 1
ATOM 2273 C C . GLN A 1 296 ? 24.467 2.781 3.979 1.00 46.88 296 GLN A C 1
ATOM 2275 O O . GLN A 1 296 ? 24.820 2.188 4.997 1.00 46.88 296 GLN A O 1
ATOM 2280 N N . ALA A 1 297 ? 23.222 2.704 3.494 1.00 60.31 297 ALA A N 1
ATOM 2281 C CA . ALA A 1 297 ? 22.112 1.997 4.138 1.00 60.31 297 ALA A CA 1
ATOM 2282 C C . ALA A 1 297 ? 22.027 0.483 3.829 1.00 60.31 297 ALA A C 1
ATOM 2284 O O . ALA A 1 297 ? 21.053 -0.160 4.218 1.00 60.31 297 ALA A O 1
ATOM 2285 N N . ASP A 1 298 ? 23.007 -0.102 3.129 1.00 78.50 298 ASP A N 1
ATOM 2286 C CA . ASP A 1 298 ? 22.976 -1.522 2.763 1.00 78.50 298 ASP A CA 1
ATOM 2287 C C . ASP A 1 298 ? 23.150 -2.450 3.991 1.00 78.50 298 ASP A C 1
ATOM 2289 O O . ASP A 1 298 ? 24.203 -2.412 4.639 1.00 78.50 298 ASP A O 1
ATOM 2293 N N . PRO A 1 299 ? 22.170 -3.318 4.318 1.00 82.62 299 PRO A N 1
ATOM 2294 C CA . PRO A 1 299 ? 22.264 -4.201 5.479 1.00 82.62 299 PRO A CA 1
ATOM 2295 C C . PRO A 1 299 ? 23.287 -5.334 5.302 1.00 82.62 299 PRO A C 1
ATOM 2297 O O . PRO A 1 299 ? 23.850 -5.786 6.299 1.00 82.62 299 PRO A O 1
ATOM 2300 N N . LEU A 1 300 ? 23.575 -5.779 4.072 1.00 86.38 300 LEU A N 1
ATOM 2301 C CA . LEU A 1 300 ? 24.561 -6.831 3.807 1.00 86.38 300 LEU A CA 1
ATOM 2302 C C . LEU A 1 300 ? 25.984 -6.277 3.931 1.00 86.38 300 LEU A C 1
ATOM 2304 O O . LEU A 1 300 ? 26.803 -6.861 4.637 1.00 86.38 300 LEU A O 1
ATOM 2308 N N . ASN A 1 301 ? 26.261 -5.112 3.339 1.00 81.94 301 ASN A N 1
ATOM 2309 C CA . ASN A 1 301 ? 27.566 -4.450 3.464 1.00 81.94 301 ASN A CA 1
ATOM 2310 C C . ASN A 1 301 ? 27.772 -3.848 4.868 1.00 81.94 301 ASN A C 1
ATOM 2312 O O . ASN A 1 301 ? 28.904 -3.708 5.330 1.00 81.94 301 ASN A O 1
ATOM 2316 N N . GLY A 1 302 ? 26.696 -3.477 5.570 1.00 83.06 302 GLY A N 1
ATOM 2317 C CA . GLY A 1 302 ? 26.729 -3.100 6.987 1.00 83.06 302 GLY A CA 1
ATOM 2318 C C . GLY A 1 302 ? 27.034 -4.284 7.911 1.00 83.06 302 GLY A C 1
ATOM 2319 O O . GLY A 1 302 ? 27.811 -4.146 8.855 1.00 83.06 302 GLY A O 1
ATOM 2320 N N . TRP A 1 303 ? 26.482 -5.467 7.624 1.00 88.50 303 TRP A N 1
ATOM 2321 C CA . TRP A 1 303 ? 26.838 -6.702 8.324 1.00 88.50 303 TRP A CA 1
ATOM 2322 C C . TRP A 1 303 ? 28.272 -7.143 8.023 1.00 88.50 303 TRP A C 1
ATOM 2324 O O . TRP A 1 303 ? 29.036 -7.360 8.958 1.00 88.50 303 TRP A O 1
ATOM 2334 N N . LEU A 1 304 ? 28.663 -7.216 6.746 1.00 87.69 304 LEU A N 1
ATOM 2335 C CA . LEU A 1 304 ? 29.981 -7.715 6.348 1.00 87.69 304 LEU A CA 1
ATOM 2336 C C . LEU A 1 304 ? 31.109 -6.845 6.914 1.00 87.69 304 LEU A C 1
ATOM 2338 O O . LEU A 1 304 ? 32.034 -7.391 7.502 1.00 87.69 304 LEU A O 1
ATOM 2342 N N . ARG A 1 305 ? 30.992 -5.508 6.855 1.00 84.19 305 ARG A N 1
ATOM 2343 C CA . ARG A 1 305 ? 31.976 -4.604 7.484 1.00 84.19 305 ARG A CA 1
ATOM 2344 C C . ARG A 1 305 ? 32.119 -4.845 8.989 1.00 84.19 305 ARG A C 1
ATOM 2346 O O . ARG A 1 305 ? 33.239 -4.852 9.481 1.00 84.19 305 ARG A O 1
ATOM 2353 N N . ARG A 1 306 ? 31.018 -5.079 9.716 1.00 85.94 306 ARG A N 1
ATOM 2354 C CA . ARG A 1 306 ? 31.069 -5.419 11.152 1.00 85.94 306 ARG A CA 1
ATOM 2355 C C . ARG A 1 306 ? 31.654 -6.809 11.402 1.00 85.94 306 ARG A C 1
ATOM 2357 O O . ARG A 1 306 ? 32.368 -6.987 12.375 1.00 85.94 306 ARG A O 1
ATOM 2364 N N . LEU A 1 307 ? 31.406 -7.778 10.519 1.00 87.25 307 LEU A N 1
ATOM 2365 C CA . LEU A 1 307 ? 31.995 -9.115 10.612 1.00 87.25 307 LEU A CA 1
ATOM 2366 C C . LEU A 1 307 ? 33.524 -9.090 10.445 1.00 87.25 307 LEU A C 1
ATOM 2368 O O . LEU A 1 307 ? 34.216 -9.815 11.159 1.00 87.25 307 LEU A O 1
ATOM 2372 N N . THR A 1 308 ? 34.028 -8.290 9.498 1.00 84.62 308 THR A N 1
ATOM 2373 C CA . THR A 1 308 ? 35.455 -8.214 9.143 1.00 84.62 308 THR A CA 1
ATOM 2374 C C . THR A 1 308 ? 36.254 -7.219 9.981 1.00 84.62 308 THR A C 1
ATOM 2376 O O . THR A 1 308 ? 37.467 -7.352 10.038 1.00 84.62 308 THR A O 1
ATOM 2379 N N . ALA A 1 309 ? 35.605 -6.241 10.622 1.00 77.06 309 ALA A N 1
ATOM 2380 C CA . ALA A 1 309 ? 36.242 -5.289 11.541 1.00 77.06 309 ALA A CA 1
ATOM 2381 C C . ALA A 1 309 ? 36.133 -5.696 13.027 1.00 77.06 309 ALA A C 1
ATOM 2383 O O . ALA A 1 309 ? 36.504 -4.923 13.903 1.00 77.06 309 ALA A O 1
ATOM 2384 N N . ALA A 1 310 ? 35.575 -6.874 13.327 1.00 61.66 310 ALA A N 1
ATOM 2385 C CA . ALA A 1 310 ? 35.493 -7.393 14.688 1.00 61.66 310 ALA A CA 1
ATOM 2386 C C . ALA A 1 310 ? 36.741 -8.221 15.027 1.00 61.66 310 ALA A C 1
ATOM 2388 O O . ALA A 1 310 ? 36.851 -9.373 14.594 1.00 61.66 310 ALA A O 1
ATOM 2389 N N . ASP A 1 311 ? 37.627 -7.655 15.850 1.00 53.19 311 ASP A N 1
ATOM 2390 C CA . ASP A 1 311 ? 38.841 -8.297 16.374 1.00 53.19 311 ASP A CA 1
ATOM 2391 C C . ASP A 1 311 ? 38.514 -9.425 17.373 1.00 53.19 311 ASP A C 1
ATOM 2393 O O . ASP A 1 311 ? 38.631 -9.301 18.593 1.00 53.19 311 ASP A O 1
ATOM 2397 N N . GLY A 1 312 ? 38.042 -10.549 16.829 1.00 50.94 312 GLY A N 1
ATOM 2398 C CA . GLY A 1 312 ? 37.945 -11.871 17.459 1.00 50.94 312 GLY A CA 1
ATOM 2399 C C . GLY A 1 312 ? 36.927 -12.059 18.594 1.00 50.94 312 GLY A C 1
ATOM 2400 O O . GLY A 1 312 ? 36.509 -13.190 18.830 1.00 50.94 312 GLY A O 1
ATOM 2401 N N . THR A 1 313 ? 36.518 -10.998 19.292 1.00 44.56 313 THR A N 1
ATOM 2402 C CA . THR A 1 313 ? 36.097 -11.099 20.706 1.00 44.56 313 THR A CA 1
ATOM 2403 C C . THR A 1 313 ? 34.680 -10.611 21.034 1.00 44.56 313 THR A C 1
ATOM 2405 O O . THR A 1 313 ? 34.253 -10.752 22.177 1.00 44.56 313 THR A O 1
ATOM 2408 N N . GLY A 1 314 ? 33.905 -10.113 20.062 1.00 51.47 314 GLY A N 1
ATOM 2409 C CA . GLY A 1 314 ? 32.526 -9.656 20.294 1.00 51.47 314 GLY A CA 1
ATOM 2410 C C . GLY A 1 314 ? 31.554 -9.977 19.155 1.00 51.47 314 GLY A C 1
ATOM 2411 O O . GLY A 1 314 ? 31.829 -9.697 17.990 1.00 51.47 314 GLY A O 1
ATOM 2412 N N . SER A 1 315 ? 30.388 -10.539 19.494 1.00 53.12 315 SER A N 1
ATOM 2413 C CA . SER A 1 315 ? 29.228 -10.662 18.590 1.00 53.12 315 SER A CA 1
ATOM 2414 C C . SER A 1 315 ? 28.235 -9.499 18.707 1.00 53.12 315 SER A C 1
ATOM 2416 O O . SER A 1 315 ? 27.288 -9.421 17.919 1.00 53.12 315 SER A O 1
ATOM 2418 N N . ASP A 1 316 ? 28.426 -8.616 19.688 1.00 55.25 316 ASP A N 1
ATOM 2419 C CA . ASP A 1 316 ? 27.521 -7.506 19.973 1.00 55.25 316 ASP A CA 1
ATOM 2420 C C . ASP A 1 316 ? 27.374 -6.569 18.774 1.00 55.25 316 ASP A C 1
ATOM 2422 O O . ASP A 1 316 ? 28.325 -6.229 18.071 1.00 55.25 316 ASP A O 1
ATOM 2426 N N . GLY A 1 317 ? 26.132 -6.178 18.497 1.00 68.00 317 GLY A N 1
ATOM 2427 C CA . GLY A 1 317 ? 25.807 -5.304 17.375 1.00 68.00 317 GLY A CA 1
ATOM 2428 C C . GLY A 1 317 ? 25.862 -5.948 15.981 1.00 68.00 317 GLY A C 1
ATOM 2429 O O . GLY A 1 317 ? 25.404 -5.314 15.027 1.00 68.00 317 GLY A O 1
ATOM 2430 N N . LEU A 1 318 ? 26.361 -7.185 15.817 1.00 79.62 318 LEU A N 1
ATOM 2431 C CA . LEU A 1 318 ? 26.519 -7.823 14.497 1.00 79.62 318 LEU A CA 1
ATOM 2432 C C . LEU A 1 318 ? 25.185 -7.911 13.738 1.00 79.62 318 LEU A C 1
ATOM 2434 O O . LEU A 1 318 ? 25.106 -7.560 12.556 1.00 79.62 318 LEU A O 1
ATOM 2438 N N . TRP A 1 319 ? 24.127 -8.334 14.432 1.00 84.38 319 TRP A N 1
ATOM 2439 C CA . TRP A 1 319 ? 22.778 -8.490 13.878 1.00 84.38 319 TRP A CA 1
ATOM 2440 C C . TRP A 1 319 ? 21.941 -7.200 13.893 1.00 84.38 319 TRP A C 1
ATOM 2442 O O . TRP A 1 319 ? 20.871 -7.161 13.289 1.00 84.38 319 TRP A O 1
ATOM 2452 N N . THR A 1 320 ? 22.414 -6.128 14.540 1.00 78.06 320 THR A N 1
ATOM 2453 C CA . THR A 1 320 ? 21.640 -4.892 14.722 1.00 78.06 320 THR A CA 1
ATOM 2454 C C . THR A 1 320 ? 21.337 -4.221 13.386 1.00 78.06 320 THR A C 1
ATOM 2456 O O . THR A 1 320 ? 22.247 -3.816 12.652 1.00 78.06 320 THR A O 1
ATOM 2459 N N . LEU A 1 321 ? 20.045 -4.066 13.095 1.00 70.88 321 LEU A N 1
ATOM 2460 C CA . LEU A 1 321 ? 19.533 -3.376 11.916 1.00 70.88 321 LEU A CA 1
ATOM 2461 C C . LEU A 1 321 ? 19.413 -1.869 12.148 1.00 70.88 321 LEU A C 1
ATOM 2463 O O . LEU A 1 321 ? 18.867 -1.419 13.153 1.00 70.88 321 LEU A O 1
ATOM 2467 N N . HIS A 1 322 ? 19.852 -1.083 11.167 1.00 71.44 322 HIS A N 1
ATOM 2468 C CA . HIS A 1 322 ? 19.535 0.341 11.117 1.00 71.44 3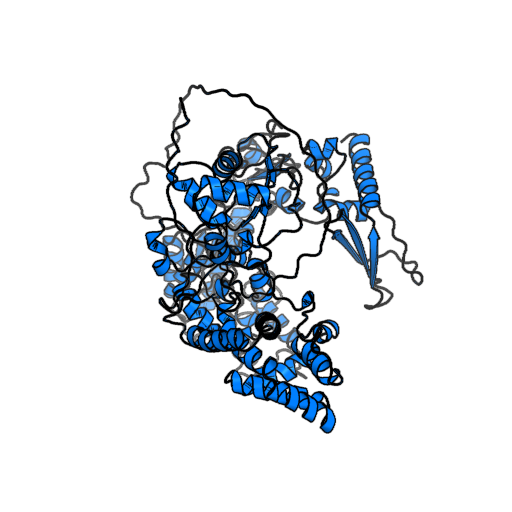22 HIS A CA 1
ATOM 2469 C C . HIS A 1 322 ? 18.061 0.538 10.728 1.00 71.44 322 HIS A C 1
ATOM 2471 O O . HIS A 1 322 ? 17.564 -0.150 9.834 1.00 71.44 322 HIS A O 1
ATOM 2477 N N . ARG A 1 323 ? 17.361 1.502 11.345 1.00 67.94 323 ARG A N 1
ATOM 2478 C CA . ARG A 1 323 ? 15.905 1.694 11.168 1.00 67.94 323 ARG A CA 1
ATOM 2479 C C . ARG A 1 323 ? 15.486 1.880 9.703 1.00 67.94 323 ARG A C 1
ATOM 2481 O O . ARG A 1 323 ? 14.440 1.380 9.314 1.00 67.94 323 ARG A O 1
ATOM 2488 N N . ALA A 1 324 ? 16.319 2.524 8.881 1.00 66.00 324 ALA A N 1
ATOM 2489 C CA . ALA A 1 324 ? 16.056 2.719 7.449 1.00 66.00 324 ALA A CA 1
ATOM 2490 C C . ALA A 1 324 ? 16.215 1.449 6.580 1.00 66.00 324 ALA A C 1
ATOM 2492 O O . ALA A 1 324 ? 15.766 1.438 5.439 1.00 66.00 324 ALA A O 1
ATOM 2493 N N . ALA A 1 325 ? 16.842 0.385 7.098 1.00 70.25 325 ALA A N 1
ATOM 2494 C CA . ALA A 1 325 ? 16.958 -0.911 6.420 1.00 70.25 325 ALA A CA 1
ATOM 2495 C C . ALA A 1 325 ? 15.834 -1.895 6.813 1.00 70.25 325 ALA A C 1
ATOM 2497 O O . ALA A 1 325 ? 15.696 -2.956 6.202 1.00 70.25 325 ALA A O 1
ATOM 2498 N N . VAL A 1 326 ? 15.025 -1.563 7.825 1.00 70.50 326 VAL A N 1
ATOM 2499 C CA . VAL A 1 326 ? 13.889 -2.383 8.260 1.00 70.50 326 VAL A CA 1
ATOM 2500 C C . VAL A 1 326 ? 12.775 -2.323 7.210 1.00 70.50 326 VAL A C 1
ATOM 2502 O O . VAL A 1 326 ? 12.345 -1.250 6.791 1.00 70.50 326 VAL A O 1
ATOM 2505 N N . ARG A 1 327 ? 12.286 -3.494 6.789 1.00 74.12 327 ARG A N 1
ATOM 2506 C CA . ARG A 1 327 ? 11.104 -3.617 5.923 1.00 74.12 327 ARG A CA 1
ATOM 2507 C C . ARG A 1 327 ? 9.871 -3.090 6.675 1.00 74.12 327 ARG A C 1
ATOM 2509 O O . ARG A 1 327 ? 9.658 -3.559 7.792 1.00 74.12 327 ARG A O 1
ATOM 2516 N N . PRO A 1 328 ? 9.041 -2.200 6.094 1.00 71.38 328 PRO A N 1
ATOM 2517 C CA . PRO A 1 328 ? 7.866 -1.665 6.780 1.00 71.38 328 PRO A CA 1
ATOM 2518 C C . PRO A 1 328 ? 6.956 -2.768 7.323 1.00 71.38 328 PRO A C 1
ATOM 2520 O O . PRO A 1 328 ? 6.786 -3.810 6.680 1.00 71.38 328 PRO A O 1
ATOM 2523 N N . THR A 1 329 ? 6.385 -2.536 8.503 1.00 62.72 329 THR A N 1
ATOM 2524 C CA . THR A 1 329 ? 5.485 -3.469 9.194 1.00 62.72 329 THR A CA 1
ATOM 2525 C C . THR A 1 329 ? 4.060 -3.413 8.649 1.00 62.72 329 THR A C 1
ATOM 2527 O O . THR A 1 329 ? 3.352 -4.417 8.694 1.00 62.72 329 THR A O 1
ATOM 2530 N N . GLU A 1 330 ? 3.630 -2.276 8.095 1.00 64.62 330 GLU A N 1
ATOM 2531 C CA . GLU A 1 330 ? 2.318 -2.157 7.462 1.00 64.62 330 GLU A CA 1
ATOM 2532 C C . GLU A 1 330 ? 2.332 -2.615 6.002 1.00 64.62 330 GLU A C 1
ATOM 2534 O O . GLU A 1 330 ? 3.239 -2.331 5.215 1.00 64.62 330 GLU A O 1
ATOM 2539 N N . TYR A 1 331 ? 1.286 -3.344 5.616 1.00 67.62 331 TYR A N 1
ATOM 2540 C CA . TYR A 1 331 ? 1.195 -3.939 4.285 1.00 67.62 331 TYR A CA 1
ATOM 2541 C C . TYR A 1 331 ? 0.999 -2.881 3.178 1.00 67.62 331 TYR A C 1
ATOM 2543 O O . TYR A 1 331 ? 1.531 -3.033 2.076 1.00 67.62 331 TYR A O 1
ATOM 2551 N N . GLY A 1 332 ? 0.295 -1.780 3.477 1.00 64.75 332 GLY A N 1
ATOM 2552 C CA . GLY A 1 332 ? 0.094 -0.660 2.546 1.00 64.75 332 GLY A CA 1
ATOM 2553 C C . GLY A 1 332 ? 1.391 0.078 2.195 1.00 64.75 332 GLY A C 1
ATOM 2554 O O . GLY A 1 332 ? 1.634 0.384 1.024 1.00 64.75 332 GLY A O 1
ATOM 2555 N N . ASP A 1 333 ? 2.274 0.274 3.177 1.00 70.06 333 ASP A N 1
ATOM 2556 C CA . ASP A 1 333 ? 3.606 0.848 2.960 1.00 70.06 333 ASP A CA 1
ATOM 2557 C C . ASP A 1 333 ? 4.416 -0.040 2.015 1.00 70.06 333 ASP A C 1
ATOM 2559 O O . ASP A 1 333 ? 4.946 0.416 1.003 1.00 70.06 333 ASP A O 1
ATOM 2563 N N . ARG A 1 334 ? 4.451 -1.350 2.291 1.00 75.62 334 ARG A N 1
ATOM 2564 C CA . ARG A 1 334 ? 5.172 -2.330 1.464 1.00 75.62 334 ARG A CA 1
ATOM 2565 C C . ARG A 1 334 ? 4.703 -2.332 0.011 1.00 75.62 334 ARG A C 1
ATOM 2567 O O . ARG A 1 334 ? 5.539 -2.406 -0.889 1.00 75.62 334 ARG A O 1
ATOM 2574 N N . ALA A 1 335 ? 3.392 -2.232 -0.223 1.00 74.75 335 ALA A N 1
ATOM 2575 C CA . ALA A 1 335 ? 2.827 -2.097 -1.566 1.00 74.75 335 ALA A CA 1
ATOM 2576 C C . ALA A 1 335 ? 3.332 -0.828 -2.273 1.00 74.75 335 ALA A C 1
ATOM 2578 O O . ALA A 1 335 ? 3.683 -0.874 -3.454 1.00 74.75 335 ALA A O 1
ATOM 2579 N N . SER A 1 336 ? 3.460 0.271 -1.529 1.00 71.81 336 SER A N 1
ATOM 2580 C CA . SER A 1 336 ? 3.928 1.570 -2.026 1.00 71.81 336 SER A CA 1
ATOM 2581 C C . SER A 1 336 ? 5.424 1.599 -2.389 1.00 71.81 336 SER A C 1
ATOM 2583 O O . SER A 1 336 ? 5.830 2.441 -3.191 1.00 71.81 336 SER A O 1
ATOM 2585 N N . PHE A 1 337 ? 6.236 0.676 -1.851 1.00 72.19 337 PHE A N 1
ATOM 2586 C CA . PHE A 1 337 ? 7.653 0.496 -2.215 1.00 72.19 337 PHE A CA 1
ATOM 2587 C C . PHE A 1 337 ? 7.896 -0.568 -3.303 1.00 72.19 337 PHE A C 1
ATOM 2589 O O . PHE A 1 337 ? 8.877 -0.466 -4.042 1.00 72.19 337 PHE A O 1
ATOM 2596 N N . LEU A 1 338 ? 7.044 -1.597 -3.413 1.00 73.25 338 LEU A N 1
ATOM 2597 C CA . LEU A 1 338 ? 7.240 -2.726 -4.343 1.00 73.25 338 LEU A CA 1
ATOM 2598 C C . LEU A 1 338 ? 6.367 -2.707 -5.606 1.00 73.25 338 LEU A C 1
ATOM 2600 O O . LEU A 1 338 ? 6.489 -3.616 -6.425 1.00 73.25 338 LEU A O 1
ATOM 2604 N N . THR A 1 339 ? 5.528 -1.690 -5.810 1.00 69.56 339 THR A N 1
ATOM 2605 C CA . THR A 1 339 ? 4.721 -1.557 -7.034 1.00 69.56 339 THR A CA 1
ATOM 2606 C C . THR A 1 339 ? 4.882 -0.179 -7.676 1.00 69.56 339 THR A C 1
ATOM 2608 O O . THR A 1 339 ? 4.951 0.834 -6.986 1.00 69.56 339 THR A O 1
ATOM 2611 N N . ASP A 1 340 ? 4.921 -0.126 -9.012 1.00 58.75 340 ASP A N 1
ATOM 2612 C CA . ASP A 1 340 ? 4.975 1.138 -9.776 1.00 58.75 340 ASP A CA 1
ATOM 2613 C C . ASP A 1 340 ? 3.625 1.869 -9.789 1.00 58.75 340 ASP A C 1
ATOM 2615 O O . ASP A 1 340 ? 3.532 3.072 -10.029 1.00 58.75 340 ASP A O 1
ATOM 2619 N N . ARG A 1 341 ? 2.548 1.137 -9.494 1.00 55.75 341 ARG A N 1
ATOM 2620 C CA . ARG A 1 341 ? 1.184 1.651 -9.437 1.00 55.75 341 ARG A CA 1
ATOM 2621 C C . ARG A 1 341 ? 0.860 2.087 -8.005 1.00 55.75 341 ARG A C 1
ATOM 2623 O O . ARG A 1 341 ? 0.231 1.340 -7.262 1.00 55.75 341 ARG A O 1
ATOM 2630 N N . ARG A 1 342 ? 1.189 3.339 -7.654 1.00 51.22 342 ARG A N 1
ATOM 2631 C CA . ARG A 1 342 ? 0.721 4.033 -6.426 1.00 51.22 342 ARG A CA 1
ATOM 2632 C C . ARG A 1 342 ? -0.799 4.310 -6.431 1.00 51.22 342 ARG A C 1
ATOM 2634 O O . ARG A 1 342 ? -1.252 5.394 -6.062 1.00 51.22 342 ARG A O 1
ATOM 2641 N N . SER A 1 343 ? -1.617 3.363 -6.893 1.00 57.88 343 SER A N 1
ATOM 2642 C CA . SER A 1 343 ? -3.067 3.502 -6.871 1.00 57.88 343 SER A CA 1
ATOM 2643 C C . SER A 1 343 ? -3.596 3.142 -5.487 1.00 57.88 343 SER A C 1
ATOM 2645 O O . SER A 1 343 ? -3.341 2.067 -4.946 1.00 57.88 343 SER A O 1
ATOM 2647 N N . ARG A 1 344 ? -4.419 4.035 -4.933 1.00 69.38 344 ARG A N 1
ATOM 2648 C CA . ARG A 1 344 ? -5.137 3.799 -3.674 1.00 69.38 344 ARG A CA 1
ATOM 2649 C C . ARG A 1 344 ? -5.910 2.472 -3.684 1.00 69.38 344 ARG A C 1
ATOM 2651 O O . ARG A 1 344 ? -6.000 1.833 -2.648 1.00 69.38 344 ARG A O 1
ATOM 2658 N N . SER A 1 345 ? -6.402 2.039 -4.848 1.00 67.50 345 SER A N 1
ATOM 2659 C CA . SER A 1 345 ? -7.069 0.746 -5.028 1.00 67.50 345 SER A CA 1
ATOM 2660 C C . SER A 1 345 ? -6.167 -0.463 -4.771 1.00 67.50 345 SER A C 1
ATOM 2662 O O . SER A 1 345 ? -6.637 -1.411 -4.159 1.00 67.50 345 SER A O 1
ATOM 2664 N N . ILE A 1 346 ? -4.889 -0.438 -5.174 1.00 65.81 346 ILE A N 1
ATOM 2665 C CA . ILE A 1 346 ? -3.955 -1.536 -4.879 1.00 65.81 346 ILE A CA 1
ATOM 2666 C C . ILE A 1 346 ? -3.652 -1.561 -3.383 1.00 65.81 346 ILE A C 1
ATOM 2668 O O . ILE A 1 346 ? -3.682 -2.631 -2.790 1.00 65.81 346 ILE A O 1
ATOM 2672 N N . CYS A 1 347 ? -3.458 -0.404 -2.742 1.00 67.44 347 CYS A N 1
ATOM 2673 C CA . CYS A 1 347 ? -3.262 -0.344 -1.290 1.00 67.44 347 CYS A CA 1
ATOM 2674 C C . CYS A 1 347 ? -4.525 -0.751 -0.500 1.00 67.44 347 CYS A C 1
ATOM 2676 O O . CYS A 1 347 ? -4.406 -1.367 0.556 1.00 67.44 347 CYS A O 1
ATOM 2678 N N . GLU A 1 348 ? -5.730 -0.460 -1.004 1.00 70.44 348 GLU A N 1
ATOM 2679 C CA . GLU A 1 348 ? -7.002 -0.891 -0.402 1.00 70.44 348 GLU A CA 1
ATOM 2680 C C . GLU A 1 348 ? -7.296 -2.386 -0.643 1.00 70.44 348 GLU A C 1
ATOM 2682 O O . GLU A 1 348 ? -7.812 -3.039 0.260 1.00 70.44 348 GLU A O 1
ATOM 2687 N N . GLU A 1 349 ? -6.925 -2.967 -1.792 1.00 67.81 349 GLU A N 1
ATOM 2688 C CA . GLU A 1 349 ? -7.017 -4.418 -2.032 1.00 67.81 349 GLU A CA 1
ATOM 2689 C C . GLU A 1 349 ? -5.980 -5.177 -1.194 1.00 67.81 349 GLU A C 1
ATOM 2691 O O . GLU A 1 349 ? -6.340 -6.079 -0.442 1.00 67.81 349 GLU A O 1
ATOM 2696 N N . ALA A 1 350 ? -4.719 -4.743 -1.220 1.00 65.75 350 ALA A N 1
ATOM 2697 C CA . ALA A 1 350 ? -3.645 -5.235 -0.360 1.00 65.75 350 ALA A CA 1
ATOM 2698 C C . ALA A 1 350 ? -3.998 -5.118 1.141 1.00 65.75 350 ALA A C 1
ATOM 2700 O O . ALA A 1 350 ? -3.686 -6.005 1.934 1.00 65.75 350 ALA A O 1
ATOM 2701 N N . GLY A 1 351 ? -4.711 -4.054 1.529 1.00 63.66 351 GLY A N 1
ATOM 2702 C CA . GLY A 1 351 ? -5.262 -3.853 2.872 1.00 63.66 351 GLY A CA 1
ATOM 2703 C C . GLY A 1 351 ? -6.504 -4.700 3.189 1.00 63.66 351 GLY A C 1
ATOM 2704 O O . GLY A 1 351 ? -6.699 -5.091 4.334 1.00 63.66 351 GLY A O 1
ATOM 2705 N N . ALA A 1 352 ? -7.335 -5.066 2.211 1.00 61.22 352 ALA A N 1
ATOM 2706 C CA . ALA A 1 352 ? -8.391 -6.072 2.397 1.00 61.22 352 ALA A CA 1
ATOM 2707 C C . ALA A 1 352 ? -7.804 -7.496 2.526 1.00 61.22 352 ALA A C 1
ATOM 2709 O O . ALA A 1 352 ? -8.344 -8.358 3.230 1.00 61.22 352 ALA A O 1
ATOM 2710 N N . VAL A 1 353 ? -6.646 -7.693 1.897 1.00 56.94 353 VAL A N 1
ATOM 2711 C CA . VAL A 1 353 ? -5.749 -8.852 1.944 1.00 56.94 353 VAL A CA 1
ATOM 2712 C C . VAL A 1 353 ? -4.800 -8.789 3.168 1.00 56.94 353 VAL A C 1
ATOM 2714 O O . VAL A 1 353 ? -3.805 -9.504 3.213 1.00 56.94 353 VAL A O 1
ATOM 2717 N N . PHE A 1 354 ? -5.110 -7.987 4.207 1.00 54.19 354 PHE A N 1
ATOM 2718 C CA . PHE A 1 354 ? -4.258 -7.788 5.398 1.00 54.19 354 PHE A CA 1
ATOM 2719 C C . PHE A 1 354 ? -3.834 -9.100 6.066 1.00 54.19 354 PHE A C 1
ATOM 2721 O O . PHE A 1 354 ? -4.618 -9.732 6.779 1.00 54.19 354 PHE A O 1
ATOM 2728 N N . LEU A 1 355 ? -2.587 -9.497 5.817 1.00 50.75 355 LEU A N 1
ATOM 2729 C CA . LEU A 1 355 ? -2.010 -10.780 6.201 1.00 50.75 355 LEU A CA 1
ATOM 2730 C C . LEU A 1 355 ? -0.492 -10.592 6.391 1.00 50.75 355 LEU A C 1
ATOM 2732 O O . LEU A 1 355 ? 0.318 -11.024 5.573 1.00 50.75 355 LEU A O 1
ATOM 2736 N N . THR A 1 356 ? -0.085 -9.898 7.458 1.00 51.94 356 THR A N 1
ATOM 2737 C CA . THR A 1 356 ? 1.336 -9.825 7.835 1.00 51.94 356 THR A CA 1
ATOM 2738 C C . THR A 1 356 ? 1.798 -11.160 8.423 1.00 51.94 356 THR A C 1
ATOM 2740 O O . THR A 1 356 ? 1.086 -11.830 9.180 1.00 51.94 356 THR A O 1
ATOM 2743 N N . GLY A 1 357 ? 3.001 -11.577 8.024 1.00 46.06 357 GLY A N 1
ATOM 2744 C CA . GLY A 1 357 ? 3.665 -12.768 8.537 1.00 46.06 357 GLY A CA 1
ATOM 2745 C C . GLY A 1 357 ? 4.644 -12.361 9.627 1.00 46.06 357 GLY A C 1
ATOM 2746 O O . GLY A 1 357 ? 5.713 -11.863 9.305 1.00 46.06 357 GLY A O 1
ATOM 2747 N N . GLY A 1 358 ? 4.292 -12.555 10.895 1.00 48.47 358 GLY A N 1
ATOM 2748 C CA . GLY A 1 358 ? 4.977 -11.995 12.070 1.00 48.47 358 GLY A CA 1
ATOM 2749 C C . GLY A 1 358 ? 6.426 -12.429 12.375 1.00 48.47 358 GLY A C 1
ATOM 2750 O O . GLY A 1 358 ? 6.815 -12.402 13.534 1.00 48.47 358 GLY A O 1
ATOM 2751 N N . TRP A 1 359 ? 7.251 -12.830 11.401 1.00 55.97 359 TRP A N 1
ATOM 2752 C CA . TRP A 1 359 ? 8.718 -12.923 11.580 1.00 55.97 359 TRP A CA 1
ATOM 2753 C C . TRP A 1 359 ? 9.430 -11.589 11.310 1.00 55.97 359 TRP A C 1
ATOM 2755 O O . TRP A 1 359 ? 10.654 -11.529 11.212 1.00 55.97 359 TRP A O 1
ATOM 2765 N N . GLU A 1 360 ? 8.658 -10.552 11.000 1.00 57.66 360 GLU A N 1
ATOM 2766 C CA . GLU A 1 360 ? 9.155 -9.297 10.446 1.00 57.66 360 GLU A CA 1
ATOM 2767 C C . GLU A 1 360 ? 9.805 -8.460 11.556 1.00 57.66 360 GLU A C 1
ATOM 2769 O O . GLU A 1 360 ? 9.324 -8.517 12.689 1.00 57.66 360 GLU A O 1
ATOM 2774 N N . PRO A 1 361 ? 10.884 -7.698 11.278 1.00 46.12 361 PRO A N 1
ATOM 2775 C CA . PRO A 1 361 ? 11.575 -6.961 12.327 1.00 46.12 361 PRO A CA 1
ATOM 2776 C C . PRO A 1 361 ? 10.657 -5.870 12.888 1.00 46.12 361 PRO A C 1
ATOM 2778 O O . PRO A 1 361 ? 10.487 -4.811 12.283 1.00 46.12 361 PRO A O 1
ATOM 2781 N N . VAL A 1 362 ? 10.066 -6.128 14.054 1.00 47.69 362 VAL A N 1
ATOM 2782 C CA . VAL A 1 362 ? 9.404 -5.097 14.851 1.00 47.69 362 VAL A CA 1
ATOM 2783 C C . VAL A 1 362 ? 10.520 -4.226 15.435 1.00 47.69 362 VAL A C 1
ATOM 2785 O O . VAL A 1 362 ? 11.357 -4.750 16.173 1.00 47.69 362 VAL A O 1
ATOM 2788 N N . PRO A 1 363 ? 10.601 -2.923 15.113 1.00 40.00 363 PRO A N 1
ATOM 2789 C CA . PRO A 1 363 ? 11.567 -2.053 15.767 1.00 40.00 363 PRO A CA 1
ATOM 2790 C C . PRO A 1 363 ? 11.227 -1.988 17.259 1.00 40.00 363 PRO A C 1
ATOM 2792 O O . PRO A 1 363 ? 10.086 -1.686 17.613 1.00 40.00 363 PRO A O 1
ATOM 2795 N N . ALA A 1 364 ? 12.208 -2.275 18.120 1.00 32.75 364 ALA A N 1
ATOM 2796 C CA . ALA A 1 364 ? 12.020 -2.247 19.568 1.00 32.75 364 ALA A CA 1
ATOM 2797 C C . ALA A 1 364 ? 11.395 -0.900 19.995 1.00 32.75 364 ALA A C 1
ATOM 2799 O O . ALA A 1 364 ? 11.879 0.156 19.565 1.00 32.75 364 ALA A O 1
ATOM 2800 N N . PRO A 1 365 ? 10.304 -0.904 20.784 1.00 31.95 365 PRO A N 1
ATOM 2801 C CA . PRO A 1 365 ? 9.584 0.318 21.106 1.00 31.95 365 PRO A CA 1
ATOM 2802 C C . PRO A 1 365 ? 10.462 1.230 21.966 1.00 31.95 365 PRO A C 1
ATOM 2804 O O . PRO A 1 365 ? 10.804 0.896 23.096 1.00 31.95 365 PRO A O 1
ATOM 2807 N N . ALA A 1 366 ? 10.807 2.406 21.438 1.00 27.64 366 ALA A N 1
ATOM 2808 C CA . ALA A 1 366 ? 11.541 3.407 22.200 1.00 27.64 366 ALA A CA 1
ATOM 2809 C C . ALA A 1 366 ? 10.724 3.833 23.432 1.00 27.64 366 ALA A C 1
ATOM 2811 O O . ALA A 1 366 ? 9.566 4.248 23.307 1.00 27.64 366 ALA A O 1
ATOM 2812 N N . ALA A 1 367 ? 11.332 3.740 24.616 1.00 24.53 367 ALA A N 1
ATOM 2813 C CA . ALA A 1 367 ? 10.692 4.112 25.868 1.00 24.53 367 ALA A CA 1
ATOM 2814 C C . ALA A 1 367 ? 10.270 5.594 25.842 1.00 24.53 367 ALA A C 1
ATOM 2816 O O . ALA A 1 367 ? 11.093 6.495 25.688 1.00 24.53 367 ALA A O 1
ATOM 2817 N N . ARG A 1 368 ? 8.967 5.848 25.999 1.00 26.50 368 ARG A N 1
ATOM 2818 C CA . ARG A 1 368 ? 8.386 7.187 26.170 1.00 26.50 368 ARG A CA 1
ATOM 2819 C C . ARG A 1 368 ? 7.405 7.173 27.340 1.00 26.50 368 ARG A C 1
ATOM 2821 O O . ARG A 1 368 ? 6.587 6.260 27.456 1.00 26.50 368 ARG A O 1
ATOM 2828 N N . ALA A 1 369 ? 7.541 8.173 28.210 1.00 24.42 369 ALA A N 1
ATOM 2829 C CA . ALA A 1 369 ? 6.834 8.281 29.482 1.00 24.42 369 ALA A CA 1
ATOM 2830 C C . ALA A 1 369 ? 5.354 8.691 29.328 1.00 24.42 369 ALA A C 1
ATOM 2832 O O . ALA A 1 369 ? 4.908 9.102 28.257 1.00 24.42 369 ALA A O 1
ATOM 2833 N N . CYS A 1 370 ? 4.588 8.545 30.412 1.00 24.11 370 CYS A N 1
ATOM 2834 C CA . CYS A 1 370 ? 3.132 8.722 30.440 1.00 24.11 370 CYS A CA 1
ATOM 2835 C C . CYS A 1 370 ? 2.692 10.129 30.881 1.00 24.11 370 CYS A C 1
ATOM 2837 O O . CYS A 1 370 ? 3.318 10.709 31.762 1.00 24.11 370 CYS A O 1
ATOM 2839 N N . ALA A 1 371 ? 1.524 10.576 30.400 1.00 23.75 371 ALA A N 1
ATOM 2840 C CA . ALA A 1 371 ? 0.612 11.462 31.139 1.00 23.75 371 ALA A CA 1
ATOM 2841 C C . ALA A 1 371 ? -0.845 11.335 30.624 1.00 23.75 371 ALA A C 1
ATOM 2843 O O . ALA A 1 371 ? -1.072 11.231 29.421 1.00 23.75 371 ALA A O 1
ATOM 2844 N N . LEU A 1 372 ? -1.819 11.346 31.545 1.00 25.84 372 LEU A N 1
ATOM 2845 C CA . LEU A 1 372 ? -3.284 11.465 31.361 1.00 25.84 372 LEU A CA 1
ATOM 2846 C C . LEU A 1 372 ? -3.847 12.147 32.631 1.00 25.84 372 LEU A C 1
ATOM 2848 O O . LEU A 1 3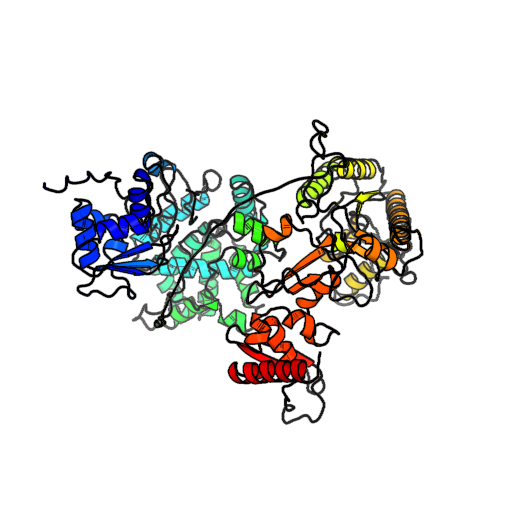72 ? -3.278 11.916 33.701 1.00 25.84 372 LEU A O 1
ATOM 2852 N N . PRO A 1 373 ? -4.899 12.992 32.553 1.00 31.28 373 PRO A N 1
ATOM 2853 C CA . PRO A 1 373 ? -6.311 12.557 32.713 1.00 31.28 373 PRO A CA 1
ATOM 2854 C C . PRO A 1 373 ? -7.256 13.194 31.651 1.00 31.28 373 PRO A C 1
ATOM 2856 O O . PRO A 1 373 ? -6.895 14.192 31.046 1.00 31.28 373 PRO A O 1
ATOM 2859 N N . VAL A 1 374 ? -8.423 12.668 31.233 1.00 25.25 374 VAL A N 1
ATOM 2860 C CA . VAL A 1 374 ? -9.593 12.003 31.877 1.00 25.25 374 VAL A CA 1
ATOM 2861 C C . VAL A 1 374 ? -10.624 12.964 32.504 1.00 25.25 374 VAL A C 1
ATOM 2863 O O . VAL A 1 374 ? -10.360 13.540 33.552 1.00 25.25 374 VAL A O 1
ATOM 2866 N N . THR A 1 375 ? -11.840 13.034 31.926 1.00 23.88 375 THR A N 1
ATOM 2867 C CA . THR A 1 375 ? -13.170 13.023 32.614 1.00 23.88 375 THR A CA 1
ATOM 2868 C C . THR A 1 375 ? -14.351 12.987 31.611 1.00 23.88 375 THR A C 1
ATOM 2870 O O . THR A 1 375 ? -14.167 13.226 30.419 1.00 23.88 375 THR A O 1
ATOM 2873 N N . SER A 1 376 ? -15.554 12.585 32.058 1.00 22.92 376 SER A N 1
ATOM 2874 C CA . SER A 1 376 ? -16.834 12.411 31.306 1.00 22.92 376 SER A CA 1
ATOM 2875 C C . SER A 1 376 ? -17.988 12.173 32.326 1.00 22.92 376 SER A C 1
ATOM 2877 O O . SER A 1 376 ? -17.649 12.064 33.507 1.00 22.92 376 SER A O 1
ATOM 2879 N N . PRO A 1 377 ? -19.286 11.937 31.976 1.00 44.41 377 PRO A N 1
ATOM 2880 C CA . PRO A 1 377 ? -20.038 12.059 30.707 1.00 44.41 377 PRO A CA 1
ATOM 2881 C C . PRO A 1 377 ? -21.160 13.155 30.858 1.00 44.41 377 PRO A C 1
ATOM 2883 O O . PRO A 1 377 ? -20.725 14.290 31.021 1.00 44.41 377 PRO A O 1
ATOM 2886 N N . PRO A 1 378 ? -22.516 12.973 30.934 1.00 35.81 378 PRO A N 1
ATOM 2887 C CA . PRO A 1 378 ? -23.474 12.036 30.301 1.00 35.81 378 PRO A CA 1
ATOM 2888 C C . PRO A 1 378 ? -24.815 12.609 29.719 1.00 35.81 378 PRO A C 1
ATOM 2890 O O . PRO A 1 378 ? -25.402 13.551 30.230 1.00 35.81 378 PRO A O 1
ATOM 2893 N N . SER A 1 379 ? -25.332 11.897 28.700 1.00 24.27 379 SER A N 1
ATOM 2894 C CA . SER A 1 379 ? -26.744 11.516 28.387 1.00 24.27 379 SER A CA 1
ATOM 2895 C C . SER A 1 379 ? -27.949 12.497 28.314 1.00 24.27 379 SER A C 1
ATOM 2897 O O . SER A 1 379 ? -28.274 13.219 29.248 1.00 24.27 379 SER A O 1
ATOM 2899 N N . ARG A 1 380 ? -28.785 12.302 27.266 1.00 24.78 380 ARG A N 1
ATOM 2900 C CA . ARG A 1 380 ? -30.237 11.961 27.359 1.00 24.78 380 ARG A CA 1
ATOM 2901 C C . ARG A 1 380 ? -30.823 11.469 26.013 1.00 24.78 380 ARG A C 1
ATOM 2903 O O . ARG A 1 380 ? -30.125 11.467 25.004 1.00 24.78 380 ARG A O 1
ATOM 2910 N N . GLN A 1 381 ? -32.069 10.972 26.019 1.00 23.27 381 GLN A N 1
ATOM 2911 C CA . GLN A 1 381 ? -32.757 10.281 24.905 1.00 23.27 381 GLN A CA 1
ATOM 2912 C C . GLN A 1 381 ? -34.112 10.935 24.549 1.00 23.27 381 GLN A C 1
ATOM 2914 O O . GLN A 1 381 ? -34.770 11.434 25.456 1.00 23.27 381 GLN A O 1
ATOM 2919 N N . CYS A 1 382 ? -34.547 10.831 23.280 1.00 19.64 382 CYS A N 1
ATOM 2920 C CA . CYS A 1 382 ? -35.928 10.657 22.739 1.00 19.64 382 CYS A CA 1
ATOM 2921 C C . CYS A 1 382 ? -35.868 10.837 21.197 1.00 19.64 382 CYS A C 1
ATOM 2923 O O . CYS A 1 382 ? -34.996 11.565 20.734 1.00 19.64 382 CYS A O 1
ATOM 2925 N N . ARG A 1 383 ? -36.597 10.179 20.275 1.00 21.44 383 ARG A N 1
ATOM 2926 C CA . ARG A 1 383 ? -37.904 9.472 20.150 1.00 21.44 383 ARG A CA 1
ATOM 2927 C C . ARG A 1 383 ? -38.905 10.230 19.238 1.00 21.44 383 ARG A C 1
ATOM 2929 O O . ARG A 1 383 ? -39.754 10.942 19.741 1.00 21.44 383 ARG A O 1
ATOM 2936 N N . LEU A 1 384 ? -38.806 9.929 17.932 1.00 22.67 384 LEU A N 1
ATOM 2937 C CA . LEU A 1 384 ? -39.886 9.586 16.969 1.00 22.67 384 LEU A CA 1
ATOM 2938 C C . LEU A 1 384 ? -41.082 10.531 16.661 1.00 22.67 384 LEU A C 1
ATOM 2940 O O . LEU A 1 384 ? -41.362 11.475 17.381 1.00 22.67 384 LEU A O 1
ATOM 2944 N N . VAL A 1 385 ? -41.814 10.147 15.592 1.00 21.62 385 VAL A N 1
ATOM 2945 C CA . VAL A 1 385 ? -43.049 10.741 15.007 1.00 21.62 385 VAL A CA 1
ATOM 2946 C C . VAL A 1 385 ? -42.812 12.050 14.218 1.00 21.62 385 VAL A C 1
ATOM 2948 O O . VAL A 1 385 ? -42.019 12.881 14.638 1.00 21.62 385 VAL A O 1
ATOM 2951 N N . GLY A 1 386 ? -43.427 12.295 13.049 1.00 23.06 386 GLY A N 1
ATOM 2952 C CA . GLY A 1 386 ? -44.254 11.438 12.173 1.00 23.06 386 GLY A CA 1
ATOM 2953 C C . GLY A 1 386 ? -45.069 12.258 11.147 1.00 23.06 386 GLY A C 1
ATOM 2954 O O . GLY A 1 386 ? -45.133 13.474 11.286 1.00 23.06 386 GLY A O 1
ATOM 2955 N N . LEU A 1 387 ? -45.726 11.577 10.189 1.00 23.58 387 LEU A N 1
ATOM 2956 C CA . LEU A 1 387 ? -46.612 12.129 9.129 1.00 23.58 387 LEU A CA 1
ATOM 2957 C C . LEU A 1 387 ? -45.919 12.996 8.046 1.00 23.58 387 LEU A C 1
ATOM 2959 O O . LEU A 1 387 ? -44.835 13.524 8.269 1.00 23.58 387 LEU A O 1
ATOM 2963 N N . LEU A 1 388 ? -46.552 13.296 6.904 1.00 23.77 388 LEU A N 1
ATOM 2964 C CA . LEU A 1 388 ? -47.097 12.473 5.793 1.00 23.77 388 LEU A CA 1
ATOM 2965 C C . LEU A 1 388 ? -47.504 13.463 4.668 1.00 23.77 388 LEU A C 1
ATOM 2967 O O . LEU A 1 388 ? -47.754 14.630 4.966 1.00 23.77 388 LEU A O 1
ATOM 2971 N N . GLY A 1 389 ? -47.581 13.036 3.402 1.00 22.33 389 GLY A N 1
ATOM 2972 C CA . GLY A 1 389 ? -48.028 13.906 2.301 1.00 22.33 389 GLY A CA 1
ATOM 2973 C C . GLY A 1 389 ? -47.525 13.454 0.930 1.00 22.33 389 GLY A C 1
ATOM 2974 O O . GLY A 1 389 ? -46.340 13.592 0.630 1.00 22.33 389 GLY A O 1
ATOM 2975 N N . ASP A 1 390 ? -48.426 12.913 0.112 1.00 24.25 390 ASP A N 1
ATOM 2976 C CA . ASP A 1 390 ? -48.086 12.162 -1.099 1.00 24.25 390 ASP A CA 1
ATOM 2977 C C . ASP A 1 390 ? -48.238 12.952 -2.405 1.00 24.25 390 ASP A C 1
ATOM 2979 O O . ASP A 1 390 ? -49.203 13.688 -2.612 1.00 24.25 390 ASP A O 1
ATOM 2983 N N . SER A 1 391 ? -47.326 12.699 -3.347 1.00 23.86 391 SER A N 1
ATOM 2984 C CA . SER A 1 391 ? -47.604 12.644 -4.791 1.00 23.86 391 SER A CA 1
ATOM 2985 C C . SER A 1 391 ? -46.477 11.880 -5.508 1.00 23.86 391 SER A C 1
ATOM 2987 O O . SER A 1 391 ? -45.345 11.862 -5.016 1.00 23.86 391 SER A O 1
ATOM 2989 N N . PRO A 1 392 ? -46.765 11.167 -6.613 1.00 26.91 392 PRO A N 1
ATOM 2990 C CA . PRO A 1 392 ? -45.982 9.990 -6.979 1.00 26.91 392 PRO A CA 1
ATOM 2991 C C . PRO A 1 392 ? -44.701 10.290 -7.769 1.00 26.91 392 PRO A C 1
ATOM 2993 O O . PRO A 1 392 ? -44.730 10.857 -8.858 1.00 26.91 392 PRO A O 1
ATOM 2996 N N . VAL A 1 393 ? -43.582 9.755 -7.277 1.00 28.09 393 VAL A N 1
ATOM 2997 C CA . VAL A 1 393 ? -42.407 9.407 -8.090 1.00 28.09 393 VAL A CA 1
ATOM 2998 C C . VAL A 1 393 ? -42.257 7.890 -8.022 1.00 28.09 393 VAL A C 1
ATOM 3000 O O . VAL A 1 393 ? -42.217 7.330 -6.927 1.00 28.09 393 VAL A O 1
ATOM 3003 N N . VAL A 1 394 ? -42.200 7.226 -9.180 1.00 26.11 394 VAL A N 1
ATOM 3004 C CA . VAL A 1 394 ? -42.165 5.756 -9.281 1.00 26.11 394 VAL A CA 1
ATOM 3005 C C . VAL A 1 394 ? -40.972 5.189 -8.490 1.00 26.11 394 VAL A C 1
ATOM 3007 O O . VAL A 1 394 ? -39.826 5.530 -8.805 1.00 26.11 394 VAL A O 1
ATOM 3010 N N . PRO A 1 395 ? -41.190 4.329 -7.476 1.00 26.16 395 PRO A N 1
ATOM 3011 C CA . PRO A 1 395 ? -40.095 3.748 -6.711 1.00 26.16 395 PRO A CA 1
ATOM 3012 C C . PRO A 1 395 ? -39.276 2.760 -7.549 1.00 26.16 395 PRO A C 1
ATOM 3014 O O . PRO A 1 395 ? -39.816 1.947 -8.296 1.00 26.16 395 PRO A O 1
ATOM 3017 N N . ILE A 1 396 ? -37.952 2.756 -7.365 1.00 38.00 396 ILE A N 1
ATOM 3018 C CA . ILE A 1 396 ? -37.057 1.758 -7.977 1.00 38.00 396 ILE A CA 1
ATOM 3019 C C . ILE A 1 396 ? -37.076 0.464 -7.133 1.00 38.00 396 ILE A C 1
ATOM 3021 O O . ILE A 1 396 ? -36.054 0.027 -6.603 1.00 38.00 396 ILE A O 1
ATOM 3025 N N . SER A 1 397 ? -38.267 -0.117 -6.969 1.00 29.75 397 SER A N 1
ATOM 3026 C CA . SER A 1 397 ? -38.525 -1.429 -6.351 1.00 29.75 397 SER A CA 1
ATOM 3027 C C . SER A 1 397 ? -38.907 -2.494 -7.379 1.00 29.75 397 SER A C 1
ATOM 3029 O O . SER A 1 397 ? -38.545 -3.658 -7.212 1.00 29.75 397 SER A O 1
ATOM 3031 N N . ASP A 1 398 ? -39.576 -2.089 -8.460 1.00 28.67 398 ASP A N 1
ATOM 3032 C CA . ASP A 1 398 ? -40.265 -3.001 -9.384 1.00 28.67 398 ASP A CA 1
ATOM 3033 C C . ASP A 1 398 ? -39.552 -3.173 -10.736 1.00 28.67 398 ASP A C 1
ATOM 3035 O O . ASP A 1 398 ? -40.113 -3.684 -11.698 1.00 28.67 398 ASP A O 1
ATOM 3039 N N . LEU A 1 399 ? -38.252 -2.853 -10.779 1.00 34.06 399 LEU A N 1
ATOM 3040 C CA . LEU A 1 399 ? -37.321 -3.373 -11.789 1.00 34.06 399 LEU A CA 1
ATOM 3041 C C . LEU A 1 399 ? -36.689 -4.690 -11.313 1.00 34.06 399 LEU A C 1
ATOM 3043 O O . LEU A 1 399 ? -35.470 -4.810 -11.160 1.00 34.06 399 LEU A O 1
ATOM 3047 N N . LYS A 1 400 ? -37.540 -5.691 -11.072 1.00 33.09 400 LYS A N 1
ATOM 3048 C CA . LYS A 1 400 ? -37.108 -7.089 -10.987 1.00 33.09 400 LYS A CA 1
ATOM 3049 C C . LYS A 1 400 ? -36.871 -7.631 -12.403 1.00 33.09 400 LYS A C 1
ATOM 3051 O O . LYS A 1 400 ? -37.605 -7.311 -13.327 1.00 33.09 400 LYS A O 1
ATOM 3056 N N . GLU A 1 401 ? -35.839 -8.460 -12.538 1.00 31.81 401 GLU A N 1
ATOM 3057 C CA . GLU A 1 401 ? -35.619 -9.367 -13.680 1.00 31.81 401 GLU A CA 1
ATOM 3058 C C . GLU A 1 401 ? -35.360 -8.743 -15.070 1.00 31.81 401 GLU A C 1
ATOM 3060 O O . GLU A 1 401 ? -35.717 -9.298 -16.103 1.00 31.81 401 GLU A O 1
ATOM 3065 N N . LEU A 1 402 ? -34.547 -7.679 -15.113 1.00 34.66 402 LEU A N 1
ATOM 3066 C CA . LEU A 1 402 ? -33.609 -7.468 -16.229 1.00 34.66 402 LEU A CA 1
ATOM 3067 C C . LEU A 1 402 ? -32.169 -7.363 -15.702 1.00 34.66 402 LEU A C 1
ATOM 3069 O O . LEU A 1 402 ? -31.840 -6.479 -14.909 1.00 34.66 402 LEU A O 1
ATOM 3073 N N . CYS A 1 403 ? -31.291 -8.274 -16.139 1.00 34.47 403 CYS A N 1
ATOM 3074 C CA . CYS A 1 403 ? -29.925 -8.435 -15.619 1.00 34.47 403 CYS A CA 1
ATOM 3075 C C . CYS A 1 403 ? -28.946 -7.328 -16.062 1.00 34.47 403 CYS A C 1
ATOM 3077 O O . CYS A 1 403 ? -28.022 -7.555 -16.845 1.00 34.47 403 CYS A O 1
ATOM 3079 N N . LEU A 1 404 ? -29.092 -6.125 -15.504 1.00 51.41 404 LEU A N 1
ATOM 3080 C CA . LEU A 1 404 ? -28.116 -5.037 -15.627 1.00 51.41 404 LEU A CA 1
ATOM 3081 C C . LEU A 1 404 ? -26.864 -5.315 -14.772 1.00 51.41 404 LEU A C 1
ATOM 3083 O O . LEU A 1 404 ? -26.723 -4.827 -13.649 1.00 51.41 404 LEU A O 1
ATOM 3087 N N . MET A 1 405 ? -25.937 -6.115 -15.307 1.00 74.12 405 MET A N 1
ATOM 3088 C CA . MET A 1 405 ? -24.670 -6.426 -14.640 1.00 74.12 405 MET A CA 1
ATOM 3089 C C . MET A 1 405 ? -23.712 -5.218 -14.647 1.00 74.12 405 MET A C 1
ATOM 3091 O O . MET A 1 405 ? -23.196 -4.808 -15.688 1.00 74.12 405 MET A O 1
ATOM 3095 N N . TRP A 1 406 ? -23.463 -4.666 -13.456 1.00 77.44 406 TRP A N 1
ATOM 3096 C CA . TRP A 1 406 ? -22.590 -3.511 -13.215 1.00 77.44 406 TRP A CA 1
ATOM 3097 C C . TRP A 1 406 ? -21.115 -3.904 -13.055 1.00 77.44 406 TRP A C 1
ATOM 3099 O O . TRP A 1 406 ? -20.678 -4.275 -11.958 1.00 77.44 406 TRP A O 1
ATOM 3109 N N . LEU A 1 407 ? -20.322 -3.735 -14.112 1.00 77.75 407 LEU A N 1
ATOM 3110 C CA . LEU A 1 407 ? -18.884 -3.995 -14.088 1.00 77.75 407 LEU A CA 1
ATOM 3111 C C . LEU A 1 407 ? -18.125 -2.914 -13.303 1.00 77.75 407 LEU A C 1
ATOM 3113 O O . LEU A 1 407 ? -18.374 -1.715 -13.447 1.00 77.75 407 LEU A O 1
ATOM 3117 N N . SER A 1 408 ? -17.145 -3.331 -12.498 1.00 81.38 408 SER A N 1
ATOM 3118 C CA . SER A 1 408 ? -16.063 -2.434 -12.075 1.00 81.38 408 SER A CA 1
ATOM 3119 C C . SER A 1 408 ? -15.164 -2.107 -13.273 1.00 81.38 408 SER A C 1
ATOM 3121 O O . SER A 1 408 ? -15.153 -2.844 -14.256 1.00 81.38 408 SER A O 1
ATOM 3123 N N . LEU A 1 409 ? -14.355 -1.048 -13.180 1.00 81.19 409 LEU A N 1
ATOM 3124 C CA . LEU A 1 409 ? -13.347 -0.726 -14.201 1.00 81.19 409 LEU A CA 1
ATOM 3125 C C . LEU A 1 409 ? -12.446 -1.932 -14.548 1.00 81.19 409 LEU A C 1
ATOM 3127 O O . LEU A 1 409 ? -12.184 -2.192 -15.717 1.00 81.19 409 LEU A O 1
ATOM 3131 N N . GLN A 1 410 ? -12.022 -2.703 -13.544 1.00 79.75 410 GLN A N 1
ATOM 3132 C CA . GLN A 1 410 ? -11.209 -3.905 -13.742 1.00 79.75 410 GLN A CA 1
ATOM 3133 C C . GLN A 1 410 ? -11.984 -5.032 -14.441 1.00 79.75 410 GLN A C 1
ATOM 3135 O O . GLN A 1 410 ? -11.448 -5.664 -15.345 1.00 79.75 410 GLN A O 1
ATOM 3140 N N . ALA A 1 411 ? -13.244 -5.268 -14.060 1.00 81.62 411 ALA A N 1
ATOM 3141 C CA . ALA A 1 411 ? -14.077 -6.275 -14.715 1.00 81.62 411 ALA A CA 1
ATOM 3142 C C . ALA A 1 411 ? -14.403 -5.884 -16.167 1.00 81.62 411 ALA A C 1
ATOM 3144 O O . ALA A 1 411 ? -14.430 -6.746 -17.036 1.00 81.62 411 ALA A O 1
ATOM 3145 N N . ALA A 1 412 ? -14.581 -4.589 -16.447 1.00 85.50 412 ALA A N 1
ATOM 3146 C CA . ALA A 1 412 ? -14.728 -4.062 -17.801 1.00 85.50 412 ALA A CA 1
ATOM 3147 C C . ALA A 1 412 ? -13.440 -4.191 -18.626 1.00 85.50 412 ALA A C 1
ATOM 3149 O O . ALA A 1 412 ? -13.519 -4.556 -19.793 1.00 85.50 412 ALA A O 1
ATOM 3150 N N . HIS A 1 413 ? -12.265 -3.962 -18.026 1.00 86.50 413 HIS A N 1
ATOM 3151 C CA . HIS A 1 413 ? -10.979 -4.194 -18.689 1.00 86.50 413 HIS A CA 1
ATOM 3152 C C . HIS A 1 413 ? -10.817 -5.675 -19.054 1.00 86.50 413 HIS A C 1
ATOM 3154 O O . HIS A 1 413 ? -10.524 -5.975 -20.206 1.00 86.50 413 HIS A O 1
ATOM 3160 N N . GLN A 1 414 ? -11.055 -6.598 -18.111 1.00 84.56 414 GLN A N 1
ATOM 3161 C CA . GLN A 1 414 ? -10.981 -8.037 -18.388 1.00 84.56 414 GLN A CA 1
ATOM 3162 C C . GLN A 1 414 ? -11.968 -8.430 -19.492 1.00 84.56 414 GLN A C 1
ATOM 3164 O O . GLN A 1 414 ? -11.560 -8.997 -20.494 1.00 84.56 414 GLN A O 1
ATOM 3169 N N . ARG A 1 415 ? -13.239 -8.025 -19.368 1.00 86.56 415 ARG A N 1
ATOM 3170 C CA . ARG A 1 415 ? -14.287 -8.305 -20.357 1.00 86.56 415 ARG A CA 1
ATOM 3171 C C . ARG A 1 415 ? -13.944 -7.790 -21.755 1.00 86.56 415 ARG A C 1
ATOM 3173 O O . ARG A 1 415 ? -14.266 -8.449 -22.738 1.00 86.56 415 ARG A O 1
ATOM 3180 N N . LEU A 1 416 ? -13.316 -6.619 -21.853 1.00 89.25 416 LEU A N 1
ATOM 3181 C CA . LEU A 1 416 ? -12.890 -6.037 -23.124 1.00 89.25 416 LEU A CA 1
ATOM 3182 C C . LEU A 1 416 ? -11.679 -6.773 -23.717 1.00 89.25 416 LEU A C 1
ATOM 3184 O O . LEU A 1 416 ? -11.653 -7.013 -24.923 1.00 89.25 416 LEU A O 1
ATOM 3188 N N . ALA A 1 417 ? -10.723 -7.188 -22.882 1.00 86.44 417 ALA A N 1
ATOM 3189 C CA . ALA A 1 417 ? -9.612 -8.039 -23.299 1.00 86.44 417 ALA A CA 1
ATOM 3190 C C . ALA A 1 417 ? -10.119 -9.410 -23.784 1.00 86.44 417 ALA A C 1
ATOM 3192 O O . ALA A 1 417 ? -9.788 -9.824 -24.893 1.00 86.44 417 ALA A O 1
ATOM 3193 N N . ASP A 1 418 ? -11.008 -10.070 -23.036 1.00 86.88 418 ASP A N 1
ATOM 3194 C CA . ASP A 1 418 ? -11.640 -11.338 -23.430 1.00 86.88 418 ASP A CA 1
ATOM 3195 C C . ASP A 1 418 ? -12.305 -11.225 -24.817 1.00 86.88 418 ASP A C 1
ATOM 3197 O O . ASP A 1 418 ? -12.176 -12.124 -25.646 1.00 86.88 418 ASP A O 1
ATOM 3201 N N . LEU A 1 419 ? -12.956 -10.091 -25.103 1.00 88.88 419 LEU A N 1
ATOM 3202 C CA . LEU A 1 419 ? -13.623 -9.816 -26.380 1.00 88.88 419 LEU A CA 1
ATOM 3203 C C . LEU A 1 419 ? -12.687 -9.423 -27.536 1.00 88.88 419 LEU A C 1
ATOM 3205 O O . LEU A 1 419 ? -13.134 -9.488 -28.676 1.00 88.88 419 LEU A O 1
ATOM 3209 N N . THR A 1 420 ? -11.440 -9.003 -27.285 1.00 90.19 420 THR A N 1
ATOM 3210 C CA . THR A 1 420 ? -10.565 -8.408 -28.326 1.00 90.19 420 THR A CA 1
ATOM 3211 C C . THR A 1 420 ? -9.155 -9.011 -28.429 1.00 90.19 420 THR A C 1
ATOM 3213 O O . THR A 1 420 ? -8.442 -8.718 -29.385 1.00 90.19 420 THR A O 1
ATOM 3216 N N . HIS A 1 421 ? -8.746 -9.898 -27.513 1.00 83.88 421 HIS A N 1
ATOM 3217 C CA . HIS A 1 421 ? -7.401 -10.505 -27.479 1.00 83.88 421 HIS A CA 1
ATOM 3218 C C . HIS A 1 421 ? -7.020 -11.328 -28.722 1.00 83.88 421 HIS A C 1
ATOM 3220 O O . HIS A 1 421 ? -5.839 -11.565 -28.953 1.00 83.88 421 HIS A O 1
ATOM 3226 N N . HIS A 1 422 ? -8.010 -11.795 -29.485 1.00 81.75 422 HIS A N 1
ATOM 3227 C CA . HIS A 1 422 ? -7.850 -12.618 -30.687 1.00 81.75 422 HIS A CA 1
ATOM 3228 C C . HIS A 1 422 ? -7.896 -11.792 -31.987 1.00 81.75 422 HIS A C 1
ATOM 3230 O O . HIS A 1 422 ? -7.960 -12.356 -33.075 1.00 81.75 422 HIS A O 1
ATOM 3236 N N . THR A 1 423 ? -7.919 -10.462 -31.877 1.00 84.62 423 THR A N 1
ATOM 3237 C CA . THR A 1 423 ? -8.043 -9.527 -33.003 1.00 84.62 423 THR A CA 1
ATOM 3238 C C . THR A 1 423 ? -6.714 -8.818 -33.254 1.00 84.62 423 THR A C 1
ATOM 3240 O O . THR A 1 423 ? -5.887 -8.710 -32.347 1.00 84.62 423 THR A O 1
ATOM 3243 N N . THR A 1 424 ? -6.525 -8.264 -34.454 1.00 83.19 424 THR A N 1
ATOM 3244 C CA . THR A 1 424 ? -5.349 -7.443 -34.798 1.00 83.19 424 THR A CA 1
ATOM 3245 C C . THR A 1 424 ? -5.197 -6.218 -33.883 1.00 83.19 424 THR A C 1
ATOM 3247 O O . THR A 1 424 ? -4.091 -5.708 -33.725 1.00 83.19 424 THR A O 1
ATOM 3250 N N . VAL A 1 425 ? -6.286 -5.744 -33.257 1.00 85.88 425 VAL A N 1
ATOM 3251 C CA . VAL A 1 425 ? -6.302 -4.536 -32.416 1.00 85.88 425 VAL A CA 1
ATOM 3252 C C . VAL A 1 425 ? -7.011 -4.793 -31.074 1.00 85.88 425 VAL A C 1
ATOM 3254 O O . VAL A 1 425 ? -8.176 -4.424 -30.894 1.00 85.88 425 VAL A O 1
ATOM 3257 N N . PRO A 1 426 ? -6.315 -5.391 -30.088 1.00 87.12 426 PRO A N 1
ATOM 3258 C CA . PRO A 1 426 ? -6.841 -5.538 -28.736 1.00 87.12 426 PRO A CA 1
ATOM 3259 C C . PRO A 1 426 ? -7.054 -4.180 -28.051 1.00 87.12 426 PRO A C 1
ATOM 3261 O O . PRO A 1 426 ? -6.283 -3.235 -28.251 1.00 87.12 426 PRO A O 1
ATOM 3264 N N . ALA A 1 427 ? -8.077 -4.089 -27.196 1.00 88.50 427 ALA A N 1
ATOM 3265 C CA . ALA A 1 427 ? -8.422 -2.859 -26.486 1.00 88.50 427 ALA A CA 1
ATOM 3266 C C . ALA A 1 427 ? -8.118 -2.918 -24.979 1.00 88.50 427 ALA A C 1
ATOM 3268 O O . ALA A 1 427 ? -8.375 -3.906 -24.292 1.00 88.50 427 ALA A O 1
ATOM 3269 N N . TYR A 1 428 ? -7.599 -1.805 -24.460 1.00 85.50 428 TYR A N 1
ATOM 3270 C CA . TYR A 1 428 ? -7.007 -1.663 -23.136 1.00 85.50 428 TYR A CA 1
ATOM 3271 C C . TYR A 1 428 ? -7.561 -0.435 -22.404 1.00 85.50 428 TYR A C 1
ATOM 3273 O O . TYR A 1 428 ? -7.289 0.713 -22.764 1.00 85.50 428 TYR A O 1
ATOM 3281 N N . LEU A 1 429 ? -8.239 -0.662 -21.277 1.00 84.38 429 LEU A N 1
ATOM 3282 C CA . LEU A 1 429 ? -8.682 0.415 -20.379 1.00 84.38 429 LEU A CA 1
ATOM 3283 C C . LEU A 1 429 ? -7.575 0.863 -19.394 1.00 84.38 429 LEU A C 1
ATOM 3285 O O . LEU A 1 429 ? -7.884 1.392 -18.332 1.00 84.38 429 LEU A O 1
ATOM 3289 N N . ASP A 1 430 ? -6.291 0.630 -19.703 1.00 75.94 430 ASP A N 1
ATOM 3290 C CA . ASP A 1 430 ? -5.140 0.958 -18.829 1.00 75.94 430 ASP A CA 1
ATOM 3291 C C . ASP A 1 430 ? -5.055 2.451 -18.468 1.00 75.94 430 ASP A C 1
ATOM 3293 O O . ASP A 1 430 ? -4.651 2.809 -17.362 1.00 75.94 430 ASP A O 1
ATOM 3297 N N . HIS A 1 431 ? -5.435 3.322 -19.405 1.00 72.69 431 HIS A N 1
ATOM 3298 C CA . HIS A 1 431 ? -5.435 4.776 -19.235 1.00 72.69 431 HIS A CA 1
ATOM 3299 C C . HIS A 1 431 ? -6.641 5.282 -18.420 1.00 72.69 431 HIS A C 1
ATOM 3301 O O . HIS A 1 431 ? -6.609 6.391 -17.876 1.00 72.69 431 HIS A O 1
ATOM 3307 N N . VAL A 1 432 ? -7.713 4.486 -18.331 1.00 75.38 432 VAL A N 1
ATOM 3308 C CA . VAL A 1 432 ? -8.977 4.889 -17.710 1.00 75.38 432 VAL A CA 1
ATOM 3309 C C . VAL A 1 432 ? -8.827 4.907 -16.198 1.00 75.38 432 VAL A C 1
ATOM 3311 O O . VAL A 1 432 ? -8.418 3.937 -15.565 1.00 75.38 432 VAL A O 1
ATOM 3314 N N . ASN A 1 433 ? -9.189 6.027 -15.589 1.00 68.88 433 ASN A N 1
ATOM 3315 C CA . ASN A 1 433 ? -9.091 6.226 -14.154 1.00 68.88 433 ASN A CA 1
ATOM 3316 C C . ASN A 1 433 ? -10.152 7.236 -13.669 1.00 68.88 433 ASN A C 1
ATOM 3318 O O . ASN A 1 433 ? -10.978 7.724 -14.440 1.00 68.88 433 ASN A O 1
ATOM 3322 N N . ARG A 1 434 ? -10.147 7.571 -12.370 1.00 58.69 434 ARG A N 1
ATOM 3323 C CA . ARG A 1 434 ? -11.146 8.482 -11.771 1.00 58.69 434 ARG A CA 1
ATOM 3324 C C . ARG A 1 434 ? -11.175 9.891 -12.380 1.00 58.69 434 ARG A C 1
ATOM 3326 O O . ARG A 1 434 ? -12.183 10.571 -12.216 1.00 58.69 434 ARG A O 1
ATOM 3333 N N . TYR A 1 435 ? -10.081 10.323 -13.011 1.00 57.56 435 TYR A N 1
ATOM 3334 C CA . TYR A 1 435 ? -9.951 11.616 -13.679 1.00 57.56 435 TYR A CA 1
ATOM 3335 C C . TYR A 1 435 ? -10.390 11.558 -15.147 1.00 57.56 435 TYR A C 1
ATOM 3337 O O . TYR A 1 435 ? -10.941 12.540 -15.625 1.00 57.56 435 TYR A O 1
ATOM 3345 N N . THR A 1 436 ? -10.258 10.412 -15.830 1.00 67.31 436 THR A N 1
ATOM 3346 C CA . THR A 1 436 ? -10.817 10.197 -17.182 1.00 67.31 436 THR A CA 1
ATOM 3347 C C . THR A 1 436 ? -12.315 10.492 -17.181 1.00 67.31 436 THR A C 1
ATOM 3349 O O . THR A 1 436 ? -12.770 11.383 -17.890 1.00 67.31 436 THR A O 1
ATOM 3352 N N . PHE A 1 437 ? -13.049 9.863 -16.256 1.00 66.06 437 PHE A N 1
ATOM 3353 C CA . PHE A 1 437 ? -14.478 10.118 -16.059 1.00 66.06 437 PHE A CA 1
ATOM 3354 C C . PHE A 1 437 ? -14.809 11.521 -15.519 1.00 66.06 437 PHE A C 1
ATOM 3356 O O . PHE A 1 437 ? -15.972 11.911 -15.501 1.00 66.06 437 PHE A O 1
ATOM 3363 N N . ALA A 1 438 ? -13.815 12.264 -15.015 1.00 55.78 438 ALA A N 1
ATOM 3364 C CA . ALA A 1 438 ? -13.988 13.646 -14.566 1.00 55.78 438 ALA A CA 1
ATOM 3365 C C . ALA A 1 438 ? -13.819 14.665 -15.705 1.00 55.78 438 ALA A C 1
ATOM 3367 O O . ALA A 1 438 ? -14.370 15.760 -15.607 1.00 55.78 438 ALA A O 1
ATOM 3368 N N . ALA A 1 439 ? -13.080 14.299 -16.758 1.00 59.03 439 ALA A N 1
ATOM 3369 C CA . ALA A 1 439 ? -12.943 15.073 -17.986 1.00 59.03 439 ALA A CA 1
ATOM 3370 C C . ALA A 1 439 ? -14.108 14.797 -18.951 1.00 59.03 439 ALA A C 1
ATOM 3372 O O . ALA A 1 439 ? -14.757 15.738 -19.395 1.00 59.03 439 ALA A O 1
ATOM 3373 N N . ALA A 1 440 ? -14.426 13.522 -19.199 1.00 63.06 440 ALA A N 1
ATOM 3374 C CA . ALA A 1 440 ? -15.511 13.089 -20.078 1.00 63.06 440 ALA A CA 1
ATOM 3375 C C . ALA A 1 440 ? -16.427 12.085 -19.361 1.00 63.06 440 ALA A C 1
ATOM 3377 O O . ALA A 1 440 ? -15.952 11.177 -18.687 1.00 63.06 440 ALA A O 1
ATOM 3378 N N . SER A 1 441 ? -17.750 12.180 -19.533 1.00 70.50 441 SER A N 1
ATOM 3379 C CA . SER A 1 441 ? -18.716 11.240 -18.916 1.00 70.50 441 SER A CA 1
ATOM 3380 C C . SER A 1 441 ? -18.702 9.824 -19.537 1.00 70.50 441 SER A C 1
ATOM 3382 O O . SER A 1 441 ? -19.579 9.007 -19.253 1.00 70.50 441 SER A O 1
ATOM 3384 N N . HIS A 1 442 ? -17.742 9.529 -20.414 1.00 81.69 442 HIS A N 1
ATOM 3385 C CA . HIS A 1 442 ? -17.655 8.334 -21.250 1.00 81.69 442 HIS A CA 1
ATOM 3386 C C . HIS A 1 442 ? -16.186 7.929 -21.477 1.00 81.69 442 HIS A C 1
ATOM 3388 O O . HIS A 1 442 ? -15.266 8.657 -21.108 1.00 81.69 442 HIS A O 1
ATOM 3394 N N . VAL A 1 443 ? -15.967 6.772 -22.102 1.00 88.56 443 VAL A N 1
ATOM 3395 C CA . VAL A 1 443 ? -14.669 6.330 -22.640 1.00 88.56 443 VAL A CA 1
ATOM 3396 C C . VAL A 1 443 ? -14.874 5.819 -24.063 1.00 88.56 443 VAL A C 1
ATOM 3398 O O . VAL A 1 443 ? -15.821 5.075 -24.308 1.00 88.56 443 VAL A O 1
ATOM 3401 N N . LEU A 1 444 ? -13.989 6.186 -24.990 1.00 91.12 444 LEU A N 1
ATOM 3402 C CA . LEU A 1 444 ? -13.982 5.653 -26.355 1.00 91.12 444 LEU A CA 1
ATOM 3403 C C . LEU A 1 444 ? -13.312 4.275 -26.406 1.00 91.12 444 LEU A C 1
ATOM 3405 O O . LEU A 1 444 ? -12.195 4.099 -25.913 1.00 91.12 444 LEU A O 1
ATOM 3409 N N . ILE A 1 445 ? -13.995 3.307 -27.013 1.00 93.62 445 ILE A N 1
ATOM 3410 C CA . ILE A 1 445 ? -13.497 1.968 -27.344 1.00 93.62 445 ILE A CA 1
ATOM 3411 C C . ILE A 1 445 ? -13.682 1.808 -28.855 1.00 93.62 445 ILE A C 1
ATOM 3413 O O . ILE A 1 445 ? -14.803 1.607 -29.327 1.00 93.62 445 ILE A O 1
ATOM 3417 N N . GLY A 1 446 ? -12.598 1.982 -29.616 1.00 92.00 446 GLY A N 1
ATOM 3418 C CA . GLY A 1 446 ? -12.697 2.285 -31.044 1.00 92.00 446 GLY A CA 1
ATOM 3419 C C . GLY A 1 446 ? -13.585 3.515 -31.280 1.00 92.00 446 GLY A C 1
ATOM 3420 O O . GLY A 1 446 ? -13.597 4.451 -30.483 1.00 92.00 446 GLY A O 1
ATOM 3421 N N . ASP A 1 447 ? -14.410 3.469 -32.322 1.00 91.56 447 ASP A N 1
ATOM 3422 C CA . ASP A 1 447 ? -15.374 4.524 -32.664 1.00 91.56 447 ASP A CA 1
ATOM 3423 C C . ASP A 1 447 ? -16.654 4.532 -31.792 1.00 91.56 447 ASP A C 1
ATOM 3425 O O . ASP A 1 447 ? -17.672 5.109 -32.169 1.00 91.56 447 ASP A O 1
ATOM 3429 N N . THR A 1 448 ? -16.644 3.872 -30.625 1.00 93.50 448 THR A N 1
ATOM 3430 C CA . THR A 1 448 ? -17.815 3.756 -29.739 1.00 93.50 448 THR A CA 1
ATOM 3431 C C . THR A 1 448 ? -17.577 4.400 -28.377 1.00 93.50 448 THR A C 1
ATOM 3433 O O . THR A 1 448 ? -16.782 3.910 -27.573 1.00 93.50 448 THR A O 1
ATOM 3436 N N . ALA A 1 449 ? -18.337 5.452 -28.068 1.00 90.88 449 ALA A N 1
ATOM 3437 C CA . ALA A 1 449 ? -18.383 6.039 -26.732 1.00 90.88 449 ALA A CA 1
ATOM 3438 C C . ALA A 1 449 ? -19.215 5.174 -25.769 1.00 90.88 449 ALA A C 1
ATOM 3440 O O . ALA A 1 449 ? -20.401 4.925 -25.991 1.00 90.88 449 ALA A O 1
ATOM 3441 N N . VAL A 1 450 ? -18.595 4.736 -24.672 1.00 90.00 450 VAL A N 1
ATOM 3442 C CA . VAL A 1 450 ? -19.220 3.936 -23.611 1.00 90.00 450 VAL A CA 1
ATOM 3443 C C . VAL A 1 450 ? -19.390 4.788 -22.343 1.00 90.00 450 VAL A C 1
ATOM 3445 O O . VAL A 1 450 ? -18.381 5.221 -21.778 1.00 90.00 450 VAL A O 1
ATOM 3448 N N . PRO A 1 451 ? -20.624 5.040 -21.861 1.00 83.06 451 PRO A N 1
ATOM 3449 C CA . PRO A 1 451 ? -20.859 5.870 -20.677 1.00 83.06 451 PRO A CA 1
ATOM 3450 C C . PRO A 1 451 ? -20.268 5.296 -19.381 1.00 83.06 451 PRO A C 1
ATOM 3452 O O . PRO A 1 451 ? -20.335 4.093 -19.118 1.00 83.06 451 PRO A O 1
ATOM 3455 N N . GLY A 1 452 ? -19.741 6.182 -18.533 1.00 80.31 452 GLY A N 1
ATOM 3456 C CA . GLY A 1 452 ? -19.339 5.871 -17.163 1.00 80.31 452 GLY A CA 1
ATOM 3457 C C . GLY A 1 452 ? -20.413 6.283 -16.157 1.00 80.31 452 GLY A C 1
ATOM 3458 O O . GLY A 1 452 ? -20.841 7.432 -16.136 1.00 80.31 452 GLY A O 1
ATOM 3459 N N . TYR A 1 453 ? -20.808 5.371 -15.269 1.00 72.50 453 TYR A N 1
ATOM 3460 C CA . TYR A 1 453 ? -21.869 5.587 -14.278 1.00 72.50 453 TYR A CA 1
ATOM 3461 C C . TYR A 1 453 ? -21.328 5.569 -12.841 1.00 72.50 453 TYR A C 1
ATOM 3463 O O . TYR A 1 453 ? -20.461 4.760 -12.505 1.00 72.50 453 TYR A O 1
ATOM 3471 N N . LYS A 1 454 ? -21.854 6.421 -11.949 1.00 64.31 454 LYS A N 1
ATOM 3472 C CA . LYS A 1 454 ? -21.276 6.665 -10.611 1.00 64.31 454 LYS A CA 1
ATOM 3473 C C . LYS A 1 454 ? -21.946 5.876 -9.469 1.00 64.31 454 LYS A C 1
ATOM 3475 O O . LYS A 1 454 ? -22.412 6.437 -8.474 1.00 64.31 454 LYS A O 1
ATOM 3480 N N . TYR A 1 455 ? -21.978 4.547 -9.565 1.00 58.16 455 TYR A N 1
ATOM 3481 C CA . TYR A 1 455 ? -22.606 3.696 -8.544 1.00 58.16 455 TYR A CA 1
ATOM 3482 C C . TYR A 1 455 ? -21.822 3.657 -7.215 1.00 58.16 455 TYR A C 1
ATOM 3484 O O . TYR A 1 455 ? -20.657 3.265 -7.167 1.00 58.16 455 TYR A O 1
ATOM 3492 N N . ARG A 1 456 ? -22.473 4.017 -6.095 1.00 55.69 456 ARG A N 1
ATOM 3493 C CA . ARG A 1 456 ? -21.885 4.039 -4.731 1.00 55.69 456 ARG A CA 1
ATOM 3494 C C . ARG A 1 456 ? -20.560 4.828 -4.631 1.00 55.69 456 ARG A C 1
ATOM 3496 O O . ARG A 1 456 ? -19.663 4.431 -3.893 1.00 55.69 456 ARG A O 1
ATOM 3503 N N . GLN A 1 457 ? -20.453 5.953 -5.349 1.00 55.22 457 GLN A N 1
ATOM 3504 C CA . GLN A 1 457 ? -19.236 6.784 -5.478 1.00 55.22 457 GLN A CA 1
ATOM 3505 C C . GLN A 1 457 ? -18.043 6.090 -6.177 1.00 55.22 457 GLN A C 1
ATOM 3507 O O . GLN A 1 457 ? -16.924 6.598 -6.133 1.00 55.22 457 GLN A O 1
ATOM 3512 N N . GLN A 1 458 ? -18.270 4.965 -6.862 1.00 61.91 458 GLN A N 1
ATOM 3513 C CA . GLN A 1 458 ? -17.311 4.320 -7.762 1.00 61.91 458 GLN A CA 1
ATOM 3514 C C . GLN A 1 458 ? -17.790 4.465 -9.211 1.00 61.91 458 GLN A C 1
ATOM 3516 O O . GLN A 1 458 ? -18.982 4.331 -9.478 1.00 61.91 458 GLN A O 1
ATOM 3521 N N . TRP A 1 459 ? -16.870 4.690 -10.149 1.00 72.81 459 TRP A N 1
ATOM 3522 C CA . TRP A 1 459 ? -17.187 4.621 -11.576 1.00 72.81 459 TRP A CA 1
ATOM 3523 C C . TRP A 1 459 ? -17.326 3.162 -12.027 1.00 72.81 459 TRP A C 1
ATOM 3525 O O . TRP A 1 459 ? -16.529 2.302 -11.635 1.00 72.81 459 TRP A O 1
ATOM 3535 N N . ARG A 1 460 ? -18.364 2.887 -12.819 1.00 81.00 460 ARG A N 1
ATOM 3536 C CA . ARG A 1 460 ? -18.750 1.565 -13.323 1.00 81.00 460 ARG A CA 1
ATOM 3537 C C . ARG A 1 460 ? -19.270 1.651 -14.751 1.00 81.00 460 ARG A C 1
ATOM 3539 O O . ARG A 1 460 ? -19.760 2.694 -15.174 1.00 81.00 460 ARG A O 1
ATOM 3546 N N . PHE A 1 461 ? -19.223 0.517 -15.436 1.00 84.94 461 PHE A N 1
ATOM 3547 C CA . PHE A 1 461 ? -19.829 0.316 -16.749 1.00 84.94 461 PHE A CA 1
ATOM 3548 C C . PHE A 1 461 ? -20.994 -0.678 -16.649 1.00 84.94 461 PHE A C 1
ATOM 3550 O O . PHE A 1 461 ? -21.064 -1.467 -15.701 1.00 84.94 461 PHE A O 1
ATOM 3557 N N . LEU A 1 462 ? -21.884 -0.684 -17.640 1.00 84.12 462 LEU A N 1
ATOM 3558 C CA . LEU A 1 462 ? -22.826 -1.785 -17.854 1.00 84.12 462 LEU A CA 1
ATOM 3559 C C . LEU A 1 462 ? -22.174 -2.832 -18.766 1.00 84.12 462 LEU A C 1
ATOM 3561 O O . LEU A 1 462 ? -21.610 -2.480 -19.803 1.00 84.12 462 LEU A O 1
ATOM 3565 N N . ASP A 1 463 ? -22.279 -4.119 -18.418 1.00 85.00 463 ASP A N 1
ATOM 3566 C CA . ASP A 1 463 ? -21.690 -5.211 -19.215 1.00 85.00 463 ASP A CA 1
ATOM 3567 C C . ASP A 1 463 ? -22.176 -5.197 -20.671 1.00 85.00 463 ASP A C 1
ATOM 3569 O O . ASP A 1 463 ? -21.386 -5.407 -21.586 1.00 85.00 463 ASP A O 1
ATOM 3573 N N . ARG A 1 464 ? -23.454 -4.869 -20.902 1.00 87.31 464 ARG A N 1
ATOM 3574 C CA . ARG A 1 464 ? -24.042 -4.786 -22.249 1.00 87.31 464 ARG A CA 1
ATOM 3575 C C . ARG A 1 464 ? -23.343 -3.741 -23.140 1.00 87.31 464 ARG A C 1
ATOM 3577 O O . ARG A 1 464 ? -23.205 -3.968 -24.338 1.00 87.31 464 ARG A O 1
ATOM 3584 N N . ASP A 1 465 ? -22.897 -2.620 -22.566 1.00 89.50 465 ASP A N 1
ATOM 3585 C CA . ASP A 1 465 ? -22.335 -1.496 -23.324 1.00 89.50 465 ASP A CA 1
ATOM 3586 C C . ASP A 1 465 ? -20.860 -1.791 -23.668 1.00 89.50 465 ASP A C 1
ATOM 3588 O O . ASP A 1 465 ? -20.436 -1.595 -24.807 1.00 89.50 465 ASP A O 1
ATOM 3592 N N . ILE A 1 466 ? -20.117 -2.391 -22.724 1.00 92.94 466 ILE A N 1
ATOM 3593 C CA . ILE A 1 466 ? -18.772 -2.951 -22.959 1.00 92.94 466 ILE A CA 1
ATOM 3594 C C . ILE A 1 466 ? -18.822 -4.093 -23.982 1.00 92.94 466 ILE A C 1
ATOM 3596 O O . ILE A 1 466 ? -18.003 -4.123 -24.899 1.00 92.94 466 ILE A O 1
ATOM 3600 N N . GLN A 1 467 ? -19.802 -5.000 -23.885 1.00 90.56 467 GLN A N 1
ATOM 3601 C CA . GLN A 1 467 ? -20.015 -6.046 -24.887 1.00 90.56 467 GLN A CA 1
ATOM 3602 C C . GLN A 1 467 ? -20.302 -5.463 -26.274 1.00 90.56 467 GLN A C 1
ATOM 3604 O O . GLN A 1 467 ? -19.746 -5.957 -27.252 1.00 90.56 467 GLN A O 1
ATOM 3609 N N . LYS A 1 468 ? -21.154 -4.433 -26.378 1.00 92.62 468 LYS A N 1
ATOM 3610 C CA . LYS A 1 468 ? -21.492 -3.787 -27.654 1.00 92.62 468 LYS A CA 1
ATOM 3611 C C . LYS A 1 468 ? -20.254 -3.169 -28.307 1.00 92.62 468 LYS A C 1
ATOM 3613 O O . LYS A 1 468 ? -19.998 -3.441 -29.477 1.00 92.62 468 LYS A O 1
ATOM 3618 N N . ALA A 1 469 ? -19.481 -2.383 -27.556 1.00 94.38 469 ALA A N 1
ATOM 3619 C CA . ALA A 1 469 ? -18.278 -1.731 -28.070 1.00 94.38 469 ALA A CA 1
ATOM 3620 C C . ALA A 1 469 ? -17.167 -2.739 -28.411 1.00 94.38 469 ALA A C 1
ATOM 3622 O O . ALA A 1 469 ? -16.619 -2.698 -29.509 1.00 94.38 469 ALA A O 1
ATOM 3623 N N . GLY A 1 470 ? -16.895 -3.700 -27.520 1.00 93.19 470 GLY A N 1
ATOM 3624 C CA . GLY A 1 470 ? -15.891 -4.744 -27.743 1.00 93.19 470 GLY A CA 1
ATOM 3625 C C . GLY A 1 470 ? -16.199 -5.615 -28.963 1.00 93.19 470 GLY A C 1
ATOM 3626 O O . GLY A 1 470 ? -15.320 -5.832 -29.788 1.00 93.19 470 GLY A O 1
ATOM 3627 N N . LYS A 1 471 ? -17.459 -6.045 -29.139 1.00 92.06 471 LYS A N 1
ATOM 3628 C CA . LYS A 1 471 ? -17.890 -6.806 -30.328 1.00 92.06 471 LYS A CA 1
ATOM 3629 C C . LYS A 1 471 ? -17.836 -5.973 -31.610 1.00 92.06 471 LYS A C 1
ATOM 3631 O O . LYS A 1 471 ? -17.466 -6.509 -32.647 1.00 92.06 471 LYS A O 1
ATOM 3636 N N . ARG A 1 472 ? -18.180 -4.678 -31.553 1.00 92.81 472 ARG A N 1
ATOM 3637 C CA . ARG A 1 472 ? -18.076 -3.781 -32.715 1.00 92.81 472 ARG A CA 1
ATOM 3638 C C . ARG A 1 472 ? -16.625 -3.612 -33.158 1.00 92.81 472 ARG A C 1
ATOM 3640 O O . ARG A 1 472 ? -16.367 -3.756 -34.343 1.00 92.81 472 ARG A O 1
ATOM 3647 N N . LEU A 1 473 ? -15.702 -3.368 -32.225 1.00 92.62 473 LEU A N 1
ATOM 3648 C CA . LEU A 1 473 ? -14.270 -3.257 -32.516 1.00 92.62 473 LEU A CA 1
ATOM 3649 C C . LEU A 1 473 ? -13.676 -4.586 -33.017 1.00 92.62 473 LEU A C 1
ATOM 3651 O O . LEU A 1 473 ? -12.921 -4.587 -33.983 1.00 92.62 473 LEU A O 1
ATOM 3655 N N . ALA A 1 474 ? -14.059 -5.717 -32.418 1.00 91.06 474 ALA A N 1
ATOM 3656 C CA . ALA A 1 474 ? -13.600 -7.039 -32.851 1.00 91.06 474 ALA A CA 1
ATOM 3657 C C . ALA A 1 474 ? -14.128 -7.459 -34.236 1.00 91.06 474 ALA A C 1
ATOM 3659 O O . ALA A 1 474 ? -13.505 -8.277 -34.905 1.00 91.06 474 ALA A O 1
ATOM 3660 N N . GLY A 1 475 ? -15.255 -6.892 -34.680 1.00 88.19 475 GLY A N 1
ATOM 3661 C CA . GLY A 1 475 ? -15.809 -7.103 -36.019 1.00 88.19 475 GLY A CA 1
ATOM 3662 C C . GLY A 1 475 ? -15.137 -6.290 -37.133 1.00 88.19 475 GLY A C 1
ATOM 3663 O O . GLY A 1 475 ? -15.570 -6.387 -38.279 1.00 88.19 475 GLY A O 1
ATOM 3664 N N . ILE A 1 476 ? -14.122 -5.472 -36.830 1.00 87.81 476 ILE A N 1
ATOM 3665 C CA . ILE A 1 476 ? -13.426 -4.656 -37.833 1.00 87.81 476 ILE A CA 1
ATOM 3666 C C . ILE A 1 476 ? -12.289 -5.476 -38.443 1.00 87.81 476 ILE A C 1
ATOM 3668 O O . ILE A 1 476 ? -11.255 -5.697 -37.815 1.00 87.81 476 ILE A O 1
ATOM 3672 N N . ALA A 1 477 ? -12.477 -5.907 -39.691 1.00 87.06 477 ALA A N 1
ATOM 3673 C CA . ALA A 1 477 ? -11.412 -6.511 -40.480 1.00 87.06 477 ALA A CA 1
ATOM 3674 C C . ALA A 1 477 ? -10.309 -5.472 -40.739 1.00 87.06 477 ALA A C 1
ATOM 3676 O O . ALA A 1 477 ? -10.551 -4.436 -41.358 1.00 87.06 477 ALA A O 1
ATOM 3677 N N . ILE A 1 478 ? -9.104 -5.746 -40.238 1.00 88.94 478 ILE A N 1
ATOM 3678 C CA . ILE A 1 478 ? -7.922 -4.897 -40.399 1.00 88.94 478 ILE A CA 1
ATOM 3679 C C . ILE A 1 478 ? -6.844 -5.749 -41.059 1.00 88.94 478 ILE A C 1
ATOM 3681 O O . ILE A 1 478 ? -6.221 -6.586 -40.403 1.00 88.94 478 ILE A O 1
ATOM 3685 N N . ASP A 1 479 ? -6.667 -5.532 -42.360 1.00 87.62 479 ASP A N 1
ATOM 3686 C CA . ASP A 1 479 ? -5.562 -6.072 -43.146 1.00 87.62 479 ASP A CA 1
ATOM 3687 C C . ASP A 1 479 ? -4.276 -5.287 -42.819 1.00 87.62 479 ASP A C 1
ATOM 3689 O O . ASP A 1 479 ? -4.253 -4.068 -43.017 1.00 87.62 479 ASP A O 1
ATOM 3693 N N . PRO A 1 480 ? -3.205 -5.931 -42.315 1.00 83.12 480 PRO A N 1
ATOM 3694 C CA . PRO A 1 480 ? -1.917 -5.274 -42.100 1.00 83.12 480 PRO A CA 1
ATOM 3695 C C . PRO A 1 480 ? -1.233 -4.789 -43.391 1.00 83.12 480 PRO A C 1
ATOM 3697 O O . PRO A 1 480 ? -0.308 -3.986 -43.300 1.00 83.12 480 PRO A O 1
ATOM 3700 N N . GLY A 1 481 ? -1.646 -5.282 -44.566 1.00 84.81 481 GLY A N 1
ATOM 3701 C CA . GLY A 1 481 ? -1.092 -4.920 -45.873 1.00 84.81 481 GLY A CA 1
ATOM 3702 C C . GLY A 1 481 ? -1.722 -3.686 -46.531 1.00 84.81 481 GLY A C 1
ATOM 3703 O O . GLY A 1 481 ? -1.037 -3.004 -47.294 1.00 84.81 481 GLY A O 1
ATOM 3704 N N . ASP A 1 482 ? -2.982 -3.347 -46.224 1.00 93.75 482 ASP A N 1
ATOM 3705 C CA . ASP A 1 482 ? -3.651 -2.141 -46.746 1.00 93.75 482 ASP A CA 1
ATOM 3706 C C . ASP A 1 482 ? -3.202 -0.884 -45.983 1.00 93.75 482 ASP A C 1
ATOM 3708 O O . ASP A 1 482 ? -3.926 -0.307 -45.166 1.00 93.75 482 ASP A O 1
ATOM 3712 N N . LEU A 1 483 ? -1.952 -0.492 -46.219 1.00 93.19 483 LEU A N 1
ATOM 3713 C CA . LEU A 1 483 ? -1.297 0.632 -45.566 1.00 93.19 483 LEU A CA 1
ATOM 3714 C C . LEU A 1 483 ? -1.584 1.968 -46.270 1.00 93.19 483 LEU A C 1
ATOM 3716 O O . LEU A 1 483 ? -1.507 2.092 -47.492 1.00 93.19 483 LEU A O 1
ATOM 3720 N N . VAL A 1 484 ? -1.837 3.003 -45.470 1.00 93.62 484 VAL A N 1
ATOM 3721 C CA . VAL A 1 484 ? -1.908 4.412 -45.888 1.00 93.62 484 VAL A CA 1
ATOM 3722 C C . VAL A 1 484 ? -0.908 5.251 -45.102 1.00 93.62 484 VAL A C 1
ATOM 3724 O O . VAL A 1 484 ? -0.561 4.902 -43.974 1.00 93.62 484 VAL A O 1
ATOM 3727 N N . ASN A 1 485 ? -0.472 6.381 -45.665 1.00 90.88 485 ASN A N 1
ATOM 3728 C CA . ASN A 1 485 ? 0.229 7.410 -44.895 1.00 90.88 485 ASN A CA 1
ATOM 3729 C C . ASN A 1 485 ? -0.700 7.915 -43.773 1.00 90.88 485 ASN A C 1
ATOM 3731 O O . ASN A 1 485 ? -1.861 8.246 -44.014 1.00 90.88 485 ASN A O 1
ATOM 3735 N N . ALA A 1 486 ? -0.192 7.940 -42.541 1.00 87.25 486 ALA A N 1
ATOM 3736 C CA . ALA A 1 486 ? -0.937 8.336 -41.352 1.00 87.25 486 ALA A CA 1
ATOM 3737 C C . ALA A 1 486 ? -1.250 9.846 -41.286 1.00 87.25 486 ALA A C 1
ATOM 3739 O O . ALA A 1 486 ? -2.145 10.235 -40.538 1.00 87.25 486 ALA A O 1
ATOM 3740 N N . GLY A 1 487 ? -0.543 10.691 -42.046 1.00 84.12 487 GLY A N 1
ATOM 3741 C CA . GLY A 1 487 ? -0.711 12.149 -42.043 1.00 84.12 487 GLY A CA 1
ATOM 3742 C C . GLY A 1 487 ? -0.213 12.805 -40.752 1.00 84.12 487 GLY A C 1
ATOM 3743 O O . GLY A 1 487 ? -0.892 13.655 -40.187 1.00 84.12 487 GLY A O 1
ATOM 3744 N N . LEU A 1 488 ? 0.927 12.357 -40.214 1.00 83.69 488 LEU A N 1
ATOM 3745 C CA . LEU A 1 488 ? 1.431 12.851 -38.929 1.00 83.69 488 LEU A CA 1
ATOM 3746 C C . LEU A 1 488 ? 1.943 14.295 -39.033 1.00 83.69 488 LEU A C 1
ATOM 3748 O O . LEU A 1 488 ? 3.087 14.527 -39.415 1.00 83.69 488 LEU A O 1
ATOM 3752 N N . GLU A 1 489 ? 1.104 15.248 -38.638 1.00 70.75 489 GLU A N 1
ATOM 3753 C CA . GLU A 1 489 ? 1.437 16.672 -38.599 1.00 70.75 489 GLU A CA 1
ATOM 3754 C C . GLU A 1 489 ? 1.576 17.226 -37.174 1.00 70.75 489 GLU A C 1
ATOM 3756 O O . GLU A 1 489 ? 0.924 16.778 -36.228 1.00 70.75 489 GLU A O 1
ATOM 3761 N N . ALA A 1 490 ? 2.405 18.264 -37.035 1.00 60.44 490 ALA A N 1
ATOM 3762 C CA . ALA A 1 490 ? 2.534 19.056 -35.810 1.00 60.44 490 ALA A CA 1
ATOM 3763 C C . ALA A 1 490 ? 1.503 20.203 -35.712 1.00 60.44 490 ALA A C 1
ATOM 3765 O O . ALA A 1 490 ? 1.343 20.786 -34.641 1.00 60.44 490 ALA A O 1
ATOM 3766 N N . SER A 1 491 ? 0.849 20.529 -36.832 1.00 57.12 491 SER A N 1
ATOM 3767 C CA . SER A 1 491 ? 0.057 21.741 -37.082 1.00 57.12 491 SER A CA 1
ATOM 3768 C C . SER A 1 491 ? -1.243 21.804 -36.276 1.00 57.12 491 SER A C 1
ATOM 3770 O O . SER A 1 491 ? -1.580 22.843 -35.711 1.00 57.12 491 SER A O 1
ATOM 3772 N N . GLU A 1 492 ? -1.982 20.693 -36.235 1.00 61.16 492 GLU A N 1
ATOM 3773 C CA . GLU A 1 492 ? -3.352 20.648 -35.719 1.00 61.16 492 GLU A CA 1
ATOM 3774 C C . GLU A 1 492 ? -3.396 20.119 -34.277 1.00 61.16 492 GLU A C 1
ATOM 3776 O O . GLU A 1 492 ? -3.187 18.922 -34.045 1.00 61.16 492 GLU A O 1
ATOM 3781 N N . PRO A 1 493 ? -3.665 20.965 -33.267 1.00 62.09 493 PRO A N 1
ATOM 3782 C CA . PRO A 1 493 ? -3.701 20.514 -31.885 1.00 62.09 493 PRO A CA 1
ATOM 3783 C C . PRO A 1 493 ? -4.899 19.588 -31.624 1.00 62.09 493 PRO A C 1
ATOM 3785 O O . PRO A 1 493 ? -6.012 19.834 -32.073 1.00 62.09 493 PRO A O 1
ATOM 3788 N N . HIS A 1 494 ? -4.661 18.564 -30.799 1.00 69.44 494 HIS A N 1
ATOM 3789 C CA . HIS A 1 494 ? -5.631 17.591 -30.263 1.00 69.44 494 HIS A CA 1
ATOM 3790 C C . HIS A 1 494 ? -6.061 16.420 -31.166 1.00 69.44 494 HIS A C 1
ATOM 3792 O O . HIS A 1 494 ? -6.604 15.457 -30.615 1.00 69.44 494 HIS A O 1
ATOM 3798 N N . THR A 1 495 ? -5.743 16.417 -32.465 1.00 86.62 495 THR A N 1
ATOM 3799 C CA . THR A 1 495 ? -6.012 15.265 -33.352 1.00 86.62 495 THR A CA 1
ATOM 3800 C C . THR A 1 495 ? -5.227 14.012 -32.936 1.00 86.62 495 THR A C 1
ATOM 3802 O O . THR A 1 495 ? -4.187 14.086 -32.267 1.00 86.62 495 THR A O 1
ATOM 3805 N N . TRP A 1 496 ? -5.681 12.817 -33.325 1.00 89.94 496 TRP A N 1
ATOM 3806 C CA . TRP A 1 496 ? -4.948 11.574 -33.069 1.00 89.94 496 TRP A CA 1
ATOM 3807 C C . TRP A 1 496 ? -3.588 11.569 -33.775 1.00 89.94 496 TRP A C 1
ATOM 3809 O O . TRP A 1 496 ? -2.618 11.038 -33.228 1.00 89.94 496 TRP A O 1
ATOM 3819 N N . ARG A 1 497 ? -3.504 12.218 -34.943 1.00 90.81 497 ARG A N 1
ATOM 3820 C CA . ARG A 1 497 ? -2.289 12.368 -35.752 1.00 90.81 497 ARG A CA 1
ATOM 3821 C C . ARG A 1 497 ? -1.231 13.183 -35.014 1.00 90.81 497 ARG A C 1
ATOM 3823 O O . ARG A 1 497 ? -0.127 12.680 -34.805 1.00 90.81 497 ARG A O 1
ATOM 3830 N N . SER A 1 498 ? -1.574 14.373 -34.513 1.00 85.12 498 SER A N 1
ATOM 3831 C CA . SER A 1 498 ? -0.615 15.200 -33.768 1.00 85.12 498 SER A CA 1
ATOM 3832 C C . SER A 1 498 ? -0.263 14.611 -32.399 1.00 85.12 498 SER A C 1
ATOM 3834 O O . SER A 1 498 ? 0.882 14.720 -31.955 1.00 85.12 498 SER A O 1
ATOM 3836 N N . ARG A 1 499 ? -1.187 13.880 -31.757 1.00 88.31 499 ARG A N 1
ATOM 3837 C CA . ARG A 1 499 ? -0.896 13.079 -30.551 1.00 88.31 499 ARG A CA 1
ATOM 3838 C C . ARG A 1 499 ? 0.142 11.987 -30.826 1.00 88.31 499 ARG A C 1
ATOM 3840 O O . ARG A 1 499 ? 1.080 11.848 -30.046 1.00 88.31 499 ARG A O 1
ATOM 3847 N N . VAL A 1 500 ? 0.004 11.229 -31.917 1.00 88.94 500 VAL A N 1
ATOM 3848 C CA . VAL A 1 500 ? 0.979 10.194 -32.310 1.00 88.94 500 VAL A CA 1
ATOM 3849 C C . VAL A 1 500 ? 2.321 10.819 -32.700 1.00 88.94 500 VAL A C 1
ATOM 3851 O O . VAL A 1 500 ? 3.355 10.338 -32.235 1.00 88.94 500 VAL A O 1
ATOM 3854 N N . TRP A 1 501 ? 2.316 11.920 -33.459 1.00 85.75 501 TRP A N 1
ATOM 3855 C CA . TRP A 1 501 ? 3.522 12.687 -33.787 1.00 85.75 501 TRP A CA 1
ATOM 3856 C C . TRP A 1 501 ? 4.293 13.098 -32.526 1.00 85.75 501 TRP A C 1
ATOM 3858 O O . TRP A 1 501 ? 5.451 12.717 -32.366 1.00 85.75 501 TRP A O 1
ATOM 3868 N N . GLN A 1 502 ? 3.630 13.763 -31.571 1.00 82.31 502 GLN A N 1
ATOM 3869 C CA . GLN A 1 502 ? 4.230 14.164 -30.292 1.00 82.31 502 GLN A CA 1
ATOM 3870 C C . GLN A 1 502 ? 4.841 12.985 -29.523 1.00 82.31 502 GLN A C 1
ATOM 3872 O O . GLN A 1 502 ? 5.872 13.145 -28.874 1.00 82.31 502 GLN A O 1
ATOM 3877 N N . TRP A 1 503 ? 4.226 11.799 -29.572 1.00 87.12 503 TRP A N 1
ATOM 3878 C CA . TRP A 1 503 ? 4.759 10.611 -28.899 1.00 87.12 503 TRP A CA 1
ATOM 3879 C C . TRP A 1 503 ? 6.028 10.087 -29.570 1.00 87.12 503 TRP A C 1
ATOM 3881 O O . TRP A 1 503 ? 6.935 9.661 -28.863 1.00 87.12 503 TRP A O 1
ATOM 3891 N N . ILE A 1 504 ? 6.110 10.143 -30.901 1.00 82.19 504 ILE A N 1
ATOM 3892 C CA . ILE A 1 504 ? 7.304 9.748 -31.656 1.00 82.19 504 ILE A CA 1
ATOM 3893 C C . ILE A 1 504 ? 8.422 10.774 -31.432 1.00 82.19 504 ILE A C 1
ATOM 3895 O O . ILE A 1 504 ? 9.511 10.385 -31.023 1.00 82.19 504 ILE A O 1
ATOM 3899 N N . SER A 1 505 ? 8.146 12.077 -31.573 1.00 76.00 505 SER A N 1
ATOM 3900 C CA . SER A 1 505 ? 9.133 13.137 -31.311 1.00 76.00 505 SER A CA 1
ATOM 3901 C C . SER A 1 505 ? 9.671 13.093 -29.877 1.00 76.00 505 SER A C 1
ATOM 3903 O O . SER A 1 505 ? 10.875 13.221 -29.669 1.00 76.00 505 SER A O 1
ATOM 3905 N N . GLN A 1 506 ? 8.802 12.867 -28.883 1.00 73.44 506 GLN A N 1
ATOM 3906 C CA . GLN A 1 506 ? 9.214 12.703 -27.487 1.00 73.44 506 GLN A CA 1
ATOM 3907 C C . GLN A 1 506 ? 10.055 11.432 -27.291 1.00 73.44 506 GLN A C 1
ATOM 3909 O O . GLN A 1 506 ? 11.046 11.483 -26.570 1.00 73.44 506 GLN A O 1
ATOM 3914 N N . ALA A 1 507 ? 9.705 10.311 -27.933 1.00 72.38 507 ALA A N 1
ATOM 3915 C CA . ALA A 1 507 ? 10.495 9.083 -27.849 1.00 72.38 507 ALA A CA 1
ATOM 3916 C C . ALA A 1 507 ? 11.910 9.286 -28.406 1.00 72.38 507 ALA A C 1
ATOM 3918 O O . ALA A 1 507 ? 12.870 8.948 -27.723 1.00 72.38 507 ALA A O 1
ATOM 3919 N N . THR A 1 508 ? 12.036 9.893 -29.592 1.00 66.94 508 THR A N 1
ATOM 3920 C CA . THR A 1 508 ? 13.328 10.212 -30.222 1.00 66.94 508 THR A CA 1
ATOM 3921 C C . THR A 1 508 ? 14.161 11.185 -29.383 1.00 66.94 508 THR A C 1
ATOM 3923 O O . THR A 1 508 ? 15.375 11.031 -29.317 1.00 66.94 508 THR A O 1
ATOM 3926 N N . TYR A 1 509 ? 13.527 12.156 -28.714 1.00 63.19 509 TYR A N 1
ATOM 3927 C CA . TYR A 1 509 ? 14.206 13.100 -27.818 1.00 63.19 509 TYR A CA 1
ATOM 3928 C C . TYR A 1 509 ? 14.668 12.451 -26.499 1.00 63.19 509 TYR A C 1
ATOM 3930 O O . TYR A 1 509 ? 15.744 12.761 -26.003 1.00 63.19 509 TYR A O 1
ATOM 3938 N N . GLU A 1 510 ? 13.872 11.548 -25.916 1.00 61.69 510 GLU A N 1
ATOM 3939 C CA . GLU A 1 510 ? 14.233 10.838 -24.677 1.00 61.69 510 GLU A CA 1
ATOM 3940 C C . GLU A 1 510 ? 15.243 9.698 -24.911 1.00 61.69 510 GLU A C 1
ATOM 3942 O O . GLU A 1 510 ? 15.931 9.284 -23.976 1.00 61.69 510 GLU A O 1
ATOM 3947 N N . SER A 1 511 ? 15.356 9.184 -26.140 1.00 56.09 511 SER A N 1
ATOM 3948 C CA . SER A 1 511 ? 16.322 8.149 -26.513 1.00 56.09 511 SER A CA 1
ATOM 3949 C C . SER A 1 511 ? 17.622 8.742 -27.069 1.00 56.09 511 SER A C 1
ATOM 3951 O O . SER A 1 511 ? 17.866 8.671 -28.274 1.00 56.09 511 SER A O 1
ATOM 3953 N N . GLU A 1 512 ? 18.494 9.262 -26.196 1.00 47.53 512 GLU A N 1
ATOM 3954 C CA . GLU A 1 512 ? 19.884 9.619 -26.543 1.00 47.53 512 GLU A CA 1
ATOM 3955 C C . GLU A 1 512 ? 20.740 8.367 -26.844 1.00 47.53 512 GLU A C 1
ATOM 3957 O O . GLU A 1 512 ? 21.680 8.006 -26.133 1.00 47.53 512 GLU A O 1
ATOM 3962 N N . LEU A 1 513 ? 20.409 7.687 -27.944 1.00 42.59 513 LEU A N 1
ATOM 3963 C CA . LEU A 1 513 ? 21.348 6.849 -28.678 1.00 42.59 513 LEU A CA 1
ATOM 3964 C C . LEU A 1 513 ? 22.472 7.755 -29.212 1.00 42.59 513 LEU A C 1
ATOM 3966 O O . LEU A 1 513 ? 22.174 8.823 -29.756 1.00 42.59 513 LEU A O 1
ATOM 3970 N N . PRO A 1 514 ? 23.754 7.364 -29.108 1.00 36.78 514 PRO A N 1
ATOM 3971 C CA . PRO A 1 514 ? 24.831 8.161 -29.675 1.00 36.78 514 PRO A CA 1
ATOM 3972 C C . PRO A 1 514 ? 24.659 8.289 -31.194 1.00 36.78 514 PRO A C 1
ATOM 3974 O O . PRO A 1 514 ? 24.726 7.293 -31.906 1.00 36.78 514 PRO A O 1
ATOM 3977 N N . GLN A 1 515 ? 24.498 9.527 -31.670 1.00 42.84 515 GLN A N 1
ATOM 3978 C CA . GLN A 1 515 ? 24.536 9.917 -33.086 1.00 42.84 515 GLN A CA 1
ATOM 3979 C C . GLN A 1 515 ? 23.435 9.313 -33.989 1.00 42.84 515 GLN A C 1
ATOM 3981 O O . GLN A 1 515 ? 23.690 8.428 -34.801 1.00 42.84 515 GLN A O 1
ATOM 3986 N N . MET A 1 516 ? 22.240 9.917 -33.979 1.00 36.50 516 MET A N 1
ATOM 3987 C CA . MET A 1 516 ? 21.378 9.954 -35.173 1.00 36.50 516 MET A CA 1
ATOM 3988 C C . MET A 1 516 ? 20.953 11.387 -35.510 1.00 36.50 516 MET A C 1
ATOM 3990 O O . MET A 1 516 ? 20.599 12.175 -34.635 1.00 36.50 516 MET A O 1
ATOM 3994 N N . GLN A 1 517 ? 21.024 11.727 -36.798 1.00 38.41 517 GLN A N 1
ATOM 3995 C CA . GLN A 1 517 ? 20.712 13.052 -37.331 1.00 38.41 517 GLN A CA 1
ATOM 3996 C C . GLN A 1 517 ? 19.260 13.090 -37.823 1.00 38.41 517 GLN A C 1
ATOM 3998 O O . GLN A 1 517 ? 18.983 12.815 -38.986 1.00 38.41 517 GLN A O 1
ATOM 4003 N N . GLY A 1 518 ? 18.334 13.445 -36.930 1.00 46.06 518 GLY A N 1
ATOM 4004 C CA . GLY A 1 518 ? 16.919 13.625 -37.272 1.00 46.06 518 GLY A CA 1
ATOM 4005 C C . GLY A 1 518 ? 16.152 12.323 -37.574 1.00 46.06 518 GLY A C 1
ATOM 4006 O O . GLY A 1 518 ? 16.680 11.225 -37.393 1.00 46.06 518 GLY A O 1
ATOM 4007 N N . PRO A 1 519 ? 14.878 12.432 -38.001 1.00 45.66 519 PRO A N 1
ATOM 4008 C CA . PRO A 1 519 ? 14.007 11.279 -38.254 1.00 45.66 519 PRO A CA 1
ATOM 4009 C C . PRO A 1 519 ? 14.320 10.513 -39.554 1.00 45.66 519 PRO A C 1
ATOM 4011 O O . PRO A 1 519 ? 13.817 9.406 -39.733 1.00 45.66 519 PRO A O 1
ATOM 4014 N N . ASP A 1 520 ? 15.156 11.059 -40.444 1.00 46.34 520 ASP A N 1
ATOM 4015 C CA . ASP A 1 520 ? 15.399 10.519 -41.794 1.00 46.34 520 ASP A CA 1
ATOM 4016 C C . ASP A 1 520 ? 16.267 9.241 -41.837 1.00 46.34 520 ASP A C 1
ATOM 4018 O O . ASP A 1 520 ? 16.433 8.647 -42.901 1.00 46.34 520 ASP A O 1
ATOM 4022 N N . VAL A 1 521 ? 16.819 8.787 -40.702 1.00 45.75 521 VAL A N 1
ATOM 4023 C CA . VAL A 1 521 ? 17.754 7.637 -40.633 1.00 45.75 521 VAL A CA 1
ATOM 4024 C C . VAL A 1 521 ? 17.148 6.403 -39.935 1.00 45.75 521 VAL A C 1
ATOM 4026 O O . VAL A 1 521 ? 17.859 5.524 -39.449 1.00 45.75 521 VAL A O 1
ATOM 4029 N N . LEU A 1 522 ? 15.816 6.296 -39.898 1.00 52.66 522 LEU A N 1
ATOM 4030 C CA . LEU A 1 522 ? 15.127 5.060 -39.508 1.00 52.66 522 LEU A CA 1
ATOM 4031 C C . LEU A 1 522 ? 15.050 4.083 -40.698 1.00 52.66 522 LEU A C 1
ATOM 4033 O O . LEU A 1 522 ? 14.653 4.462 -41.802 1.00 52.66 522 LEU A O 1
ATOM 4037 N N . SER A 1 523 ? 15.410 2.813 -40.467 1.00 47.56 523 SER A N 1
ATOM 4038 C CA . SER A 1 523 ? 15.379 1.755 -41.493 1.00 47.56 523 SER A CA 1
ATOM 4039 C C . SER A 1 523 ? 13.976 1.550 -42.080 1.00 47.56 523 SER A C 1
ATOM 4041 O O . SER A 1 523 ? 12.981 1.709 -41.377 1.00 47.56 523 SER A O 1
ATOM 4043 N N . LYS A 1 524 ? 13.888 1.102 -43.339 1.00 49.25 524 LYS A N 1
ATOM 4044 C CA . LYS A 1 524 ? 12.616 0.768 -44.016 1.00 49.25 524 LYS A CA 1
ATOM 4045 C C . LYS A 1 524 ? 11.824 -0.367 -43.348 1.00 49.25 524 LYS A C 1
ATOM 4047 O O . LYS A 1 524 ? 10.647 -0.530 -43.639 1.00 49.25 524 LYS A O 1
ATOM 4052 N N . ASP A 1 525 ? 12.457 -1.105 -42.437 1.00 49.78 525 ASP A N 1
ATOM 4053 C CA . ASP A 1 525 ? 11.844 -2.170 -41.631 1.00 49.78 525 ASP A CA 1
ATOM 4054 C C . ASP A 1 525 ? 11.553 -1.724 -40.176 1.00 49.78 525 ASP A C 1
ATOM 4056 O O . ASP A 1 525 ? 11.345 -2.550 -39.280 1.00 49.78 525 ASP A O 1
ATOM 4060 N N . PHE A 1 526 ? 11.577 -0.414 -39.890 1.00 56.69 526 PHE A N 1
ATOM 4061 C CA . PHE A 1 526 ? 11.327 0.122 -38.549 1.00 56.69 526 PHE A CA 1
ATOM 4062 C C . PHE A 1 526 ? 9.823 0.113 -38.222 1.00 56.69 526 PHE A C 1
ATOM 4064 O O . PHE A 1 526 ? 9.059 1.010 -38.585 1.00 56.69 526 PHE A O 1
ATOM 4071 N N . ALA A 1 527 ? 9.388 -0.922 -37.505 1.00 62.06 527 ALA A N 1
ATOM 4072 C CA . ALA A 1 527 ? 8.050 -0.995 -36.928 1.00 62.06 527 ALA A CA 1
ATOM 4073 C C . ALA A 1 527 ? 7.976 -0.175 -35.630 1.00 62.06 527 ALA A C 1
ATOM 4075 O O . ALA A 1 527 ? 8.885 -0.234 -34.803 1.00 62.06 527 ALA A O 1
ATOM 4076 N N . GLY A 1 528 ? 6.849 0.495 -35.367 1.00 57.97 528 GLY A N 1
ATOM 4077 C CA . GLY A 1 528 ? 6.644 1.301 -34.153 1.00 57.97 528 GLY A CA 1
ATOM 4078 C C . GLY A 1 528 ? 6.714 0.516 -32.831 1.00 57.97 528 GLY A C 1
ATOM 4079 O O . GLY A 1 528 ? 6.770 1.117 -31.761 1.00 57.97 528 GLY A O 1
ATOM 4080 N N . GLN A 1 529 ? 6.783 -0.818 -32.888 1.00 57.59 529 GLN A N 1
ATOM 4081 C CA . GLN A 1 529 ? 7.101 -1.707 -31.761 1.00 57.59 529 GLN A CA 1
ATOM 4082 C C . GLN A 1 529 ? 8.561 -1.591 -31.275 1.00 57.59 529 GLN A C 1
ATOM 4084 O O . GLN A 1 529 ? 8.853 -2.005 -30.157 1.00 57.59 529 GLN A O 1
ATOM 4089 N N . GLN A 1 530 ? 9.461 -1.029 -32.090 1.00 64.50 530 GLN A N 1
ATOM 4090 C CA . GLN A 1 530 ? 10.879 -0.808 -31.769 1.00 64.50 530 GLN A CA 1
ATOM 4091 C C . GLN A 1 530 ? 11.107 0.472 -30.933 1.00 64.50 530 GLN A C 1
ATOM 4093 O O . GLN A 1 530 ? 12.203 0.688 -30.417 1.00 64.50 530 GLN A O 1
ATOM 4098 N N . LEU A 1 531 ? 10.074 1.308 -30.754 1.00 69.81 531 LEU A N 1
ATOM 4099 C CA . LEU A 1 531 ? 10.090 2.442 -29.823 1.00 69.81 531 LEU A CA 1
ATOM 4100 C C . LEU A 1 531 ? 10.062 1.959 -28.354 1.00 69.81 531 LEU A C 1
ATOM 4102 O O . LEU A 1 531 ? 9.541 0.874 -28.076 1.00 69.81 531 LEU A O 1
ATOM 4106 N N . PRO A 1 532 ? 10.550 2.754 -27.378 1.00 73.56 532 PRO A N 1
ATOM 4107 C CA . PRO A 1 532 ? 10.579 2.335 -25.978 1.00 73.56 532 PRO A CA 1
ATOM 4108 C C . PRO A 1 532 ? 9.181 1.991 -25.440 1.00 73.56 532 PRO A C 1
ATOM 4110 O O . PRO A 1 532 ? 8.198 2.676 -25.730 1.00 73.56 532 PRO A O 1
ATOM 4113 N N . GLU A 1 533 ? 9.080 0.952 -24.603 1.00 74.00 533 GLU A N 1
ATOM 4114 C CA . GLU A 1 533 ? 7.791 0.343 -24.216 1.00 74.00 533 GLU A CA 1
ATOM 4115 C C . GLU A 1 533 ? 6.801 1.322 -23.539 1.00 74.00 533 GLU A C 1
ATOM 4117 O O . GLU A 1 533 ? 5.580 1.161 -23.608 1.00 74.00 533 GLU A O 1
ATOM 4122 N N . ALA A 1 534 ? 7.315 2.384 -22.911 1.00 73.69 534 ALA A N 1
ATOM 4123 C CA . ALA A 1 534 ? 6.514 3.463 -22.330 1.00 73.69 534 ALA A CA 1
ATOM 4124 C C . ALA A 1 534 ? 5.684 4.247 -23.371 1.00 73.69 534 ALA A C 1
ATOM 4126 O O . ALA A 1 534 ? 4.660 4.838 -23.020 1.00 73.69 534 ALA A O 1
ATOM 4127 N N . PHE A 1 535 ? 6.098 4.242 -24.641 1.00 77.38 535 PHE A N 1
ATOM 4128 C CA . PHE A 1 535 ? 5.393 4.868 -25.760 1.00 77.38 535 PHE A CA 1
ATOM 4129 C C . PHE A 1 535 ? 4.449 3.883 -26.447 1.00 77.38 535 PHE A C 1
ATOM 4131 O O . PHE A 1 535 ? 3.281 4.207 -26.648 1.00 77.38 535 PHE A O 1
ATOM 4138 N N . THR A 1 536 ? 4.897 2.656 -26.726 1.00 79.69 536 THR A N 1
ATOM 4139 C CA . THR A 1 536 ? 4.082 1.639 -27.424 1.00 79.69 536 THR A CA 1
ATOM 4140 C C . THR A 1 536 ? 2.851 1.194 -26.623 1.00 79.69 536 THR A C 1
ATOM 4142 O O . THR A 1 536 ? 1.854 0.757 -27.200 1.00 79.69 536 THR A O 1
ATOM 4145 N N . ARG A 1 537 ? 2.873 1.375 -25.294 1.00 83.06 537 ARG A N 1
ATOM 4146 C CA . ARG A 1 537 ? 1.725 1.182 -24.392 1.00 83.06 537 ARG A CA 1
ATOM 4147 C C . ARG A 1 537 ? 0.716 2.346 -24.365 1.00 83.06 537 ARG A C 1
ATOM 4149 O O . ARG A 1 537 ? -0.351 2.165 -23.775 1.00 83.06 537 ARG A O 1
ATOM 4156 N N . ARG A 1 538 ? 1.010 3.518 -24.952 1.00 85.69 538 ARG A N 1
ATOM 4157 C CA . ARG A 1 538 ? 0.087 4.676 -24.992 1.00 85.69 538 ARG A CA 1
ATOM 4158 C C . ARG A 1 538 ? -1.129 4.368 -25.878 1.00 85.69 538 ARG A C 1
ATOM 4160 O O . ARG A 1 538 ? -1.017 3.656 -26.874 1.00 85.69 538 ARG A O 1
ATOM 4167 N N . THR A 1 539 ? -2.300 4.897 -25.513 1.00 90.06 539 THR A N 1
ATOM 4168 C CA . THR A 1 539 ? -3.587 4.530 -26.136 1.00 90.06 539 THR A CA 1
ATOM 4169 C C . THR A 1 539 ? -4.381 5.716 -26.677 1.00 90.06 539 THR A C 1
ATOM 4171 O O . THR A 1 539 ? -4.466 6.759 -26.026 1.00 90.06 539 THR A O 1
ATOM 4174 N N . ILE A 1 540 ? -5.055 5.509 -27.809 1.00 90.25 540 ILE A N 1
ATOM 4175 C CA . ILE A 1 540 ? -6.107 6.373 -28.371 1.00 90.25 540 ILE A CA 1
ATOM 4176 C C . ILE A 1 540 ? -7.343 5.489 -28.580 1.00 90.25 540 ILE A C 1
ATOM 4178 O O . ILE A 1 540 ? -7.195 4.342 -28.993 1.00 90.25 540 ILE A O 1
ATOM 4182 N N . ALA A 1 541 ? -8.544 5.965 -28.230 1.00 91.38 541 ALA A N 1
ATOM 4183 C CA . ALA A 1 541 ? -9.788 5.184 -28.325 1.00 91.38 541 ALA A CA 1
ATOM 4184 C C . ALA A 1 541 ? -9.717 3.779 -27.666 1.00 91.38 541 ALA A C 1
ATOM 4186 O O . ALA A 1 541 ? -10.229 2.791 -28.189 1.00 91.38 541 ALA A O 1
ATOM 4187 N N . SER A 1 542 ? -9.018 3.668 -26.527 1.00 92.44 542 SER A N 1
ATOM 4188 C CA . SER A 1 542 ? -8.646 2.402 -25.855 1.00 92.44 542 SER A CA 1
ATOM 4189 C C . SER A 1 542 ? -7.766 1.429 -26.661 1.00 92.44 542 SER A C 1
ATOM 4191 O O . SER A 1 542 ? -7.402 0.378 -26.146 1.00 92.44 542 SER A O 1
ATOM 4193 N N . THR A 1 543 ? -7.356 1.769 -27.878 1.00 92.62 543 THR A N 1
ATOM 4194 C CA . THR A 1 543 ? -6.467 0.974 -28.745 1.00 92.62 543 THR A CA 1
ATOM 4195 C C . THR A 1 543 ? -5.033 1.521 -28.733 1.00 92.62 543 THR A C 1
ATOM 4197 O O . THR A 1 543 ? -4.812 2.664 -28.330 1.00 92.62 543 THR A O 1
ATOM 4200 N N . ARG A 1 544 ? -4.031 0.717 -29.117 1.00 91.38 544 ARG A N 1
ATOM 4201 C CA . ARG A 1 544 ? -2.610 1.128 -29.158 1.00 91.38 544 ARG A CA 1
ATOM 4202 C C . ARG A 1 544 ? -2.176 1.336 -30.618 1.00 91.38 544 ARG A C 1
ATOM 4204 O O . ARG A 1 544 ? -2.034 0.339 -31.317 1.00 91.38 544 ARG A O 1
ATOM 4211 N N . PRO A 1 545 ? -1.956 2.581 -31.093 1.00 90.56 545 PRO A N 1
ATOM 4212 C CA . PRO A 1 545 ? -1.641 2.830 -32.501 1.00 90.56 545 PRO A CA 1
ATOM 4213 C C . PRO A 1 545 ? -0.206 2.457 -32.891 1.00 90.56 545 PRO A C 1
ATOM 4215 O O . PRO A 1 545 ? -0.021 1.776 -33.890 1.00 90.56 545 PRO A O 1
ATOM 4218 N N . LEU A 1 546 ? 0.805 2.841 -32.101 1.00 88.81 546 LEU A N 1
ATOM 4219 C CA . LEU A 1 546 ? 2.220 2.658 -32.472 1.00 88.81 546 LEU A CA 1
ATOM 4220 C C . LEU A 1 546 ? 2.615 1.200 -32.809 1.00 88.81 546 LEU A C 1
ATOM 4222 O O . LEU A 1 546 ? 3.353 1.016 -33.774 1.00 88.81 546 LEU A O 1
ATOM 4226 N N . PRO A 1 547 ? 2.115 0.149 -32.119 1.00 87.88 547 PRO A N 1
ATOM 4227 C CA . PRO A 1 547 ? 2.386 -1.241 -32.502 1.00 87.88 547 PRO A CA 1
ATOM 4228 C C . PRO A 1 547 ? 1.882 -1.676 -33.888 1.00 87.88 547 PRO A C 1
ATOM 4230 O O . PRO A 1 547 ? 2.295 -2.736 -34.356 1.00 87.88 547 PRO A O 1
ATOM 4233 N N . LEU A 1 548 ? 0.995 -0.894 -34.513 1.00 87.44 548 LEU A N 1
ATOM 4234 C CA . LEU A 1 548 ? 0.374 -1.149 -35.819 1.00 87.44 548 LEU A CA 1
ATOM 4235 C C . LEU A 1 548 ? 0.976 -0.281 -36.937 1.00 87.44 548 LEU A C 1
ATOM 4237 O O . LEU A 1 548 ? 0.505 -0.337 -38.069 1.00 87.44 548 LEU A O 1
ATOM 4241 N N . MET A 1 549 ? 1.966 0.558 -36.619 1.00 89.19 549 MET A N 1
ATOM 4242 C CA . MET A 1 549 ? 2.538 1.534 -37.547 1.00 89.19 549 MET A CA 1
ATOM 4243 C C . MET A 1 549 ? 3.917 1.104 -38.047 1.00 89.19 549 MET A C 1
ATOM 4245 O O . MET A 1 549 ? 4.723 0.548 -37.295 1.00 89.19 549 MET A O 1
ATOM 4249 N N . VAL A 1 550 ? 4.191 1.396 -39.317 1.00 86.31 550 VAL A N 1
ATOM 4250 C CA . VAL A 1 550 ? 5.412 1.003 -40.037 1.00 86.31 550 VAL A CA 1
ATOM 4251 C C . VAL A 1 550 ? 6.027 2.239 -40.685 1.00 86.31 550 VAL A C 1
ATOM 4253 O O . VAL A 1 550 ? 5.309 3.050 -41.264 1.00 86.31 550 VAL A O 1
ATOM 4256 N N . TRP A 1 551 ? 7.342 2.405 -40.600 1.00 84.88 551 TRP A N 1
ATOM 4257 C CA . TRP A 1 551 ? 8.053 3.489 -41.277 1.00 84.88 551 TRP A CA 1
ATOM 4258 C C . TRP A 1 551 ? 8.480 3.075 -42.690 1.00 84.88 551 TRP A C 1
ATOM 4260 O O . TRP A 1 551 ? 9.161 2.071 -42.860 1.00 84.88 551 TRP A O 1
ATOM 4270 N N . SER A 1 552 ? 8.134 3.859 -43.716 1.00 79.12 552 SER A N 1
ATOM 4271 C CA . SER A 1 552 ? 8.462 3.535 -45.119 1.00 79.12 552 SER A CA 1
ATOM 4272 C C . SER A 1 552 ? 9.891 3.899 -45.556 1.00 79.12 552 SER A C 1
ATOM 4274 O O . SER A 1 552 ? 10.258 3.709 -46.719 1.00 79.12 552 SER A O 1
ATOM 4276 N N . GLY A 1 553 ? 10.694 4.477 -44.657 1.00 69.62 553 GLY A N 1
ATOM 4277 C CA . GLY A 1 553 ? 11.927 5.197 -44.998 1.00 69.62 553 GLY A CA 1
ATOM 4278 C C . GLY A 1 553 ? 11.721 6.689 -45.302 1.00 69.62 553 GLY A C 1
ATOM 4279 O O . GLY A 1 553 ? 12.690 7.361 -45.635 1.00 69.62 553 GLY A O 1
ATOM 4280 N N . LYS A 1 554 ? 10.482 7.199 -45.230 1.00 78.62 554 LYS A N 1
ATOM 4281 C CA . LYS A 1 554 ? 10.134 8.620 -45.454 1.00 78.62 554 LYS A CA 1
ATOM 4282 C C . LYS A 1 554 ? 8.862 9.054 -44.710 1.00 78.62 554 LYS A C 1
ATOM 4284 O O . LYS A 1 554 ? 8.736 10.200 -44.294 1.00 78.62 554 LYS A O 1
ATOM 4289 N N . GLU A 1 555 ? 7.882 8.159 -44.601 1.00 84.75 555 GLU A N 1
ATOM 4290 C CA . GLU A 1 555 ? 6.533 8.460 -44.115 1.00 84.75 555 GLU A CA 1
ATOM 4291 C C . GLU A 1 555 ? 6.054 7.363 -43.153 1.00 84.75 555 GLU A C 1
ATOM 4293 O O . GLU A 1 555 ? 6.355 6.180 -43.333 1.00 84.75 555 GLU A O 1
ATOM 4298 N N . TRP A 1 556 ? 5.286 7.747 -42.131 1.00 87.62 556 TRP A N 1
ATOM 4299 C CA . TRP A 1 556 ? 4.658 6.794 -41.216 1.00 87.62 556 TRP A CA 1
ATOM 4300 C C . TRP A 1 556 ? 3.388 6.218 -41.834 1.00 87.62 556 TRP A C 1
ATOM 4302 O O . TRP A 1 556 ? 2.461 6.954 -42.171 1.00 87.62 556 TRP A O 1
ATOM 4312 N N . LEU A 1 557 ? 3.342 4.894 -41.949 1.00 91.44 557 LEU A N 1
ATOM 4313 C CA . LEU A 1 557 ? 2.229 4.134 -42.499 1.00 91.44 557 LEU A CA 1
ATOM 4314 C C . LEU A 1 557 ? 1.400 3.461 -41.399 1.00 91.44 557 LEU A C 1
ATOM 4316 O O . LEU A 1 557 ? 1.913 3.112 -40.333 1.00 91.44 557 LEU A O 1
ATOM 4320 N N . VAL A 1 558 ? 0.114 3.257 -41.679 1.00 93.88 558 VAL A N 1
ATOM 4321 C CA . VAL A 1 558 ? -0.874 2.645 -40.779 1.00 93.88 558 VAL A CA 1
ATOM 4322 C C . VAL A 1 558 ? -1.952 1.909 -41.598 1.00 93.88 558 VAL A C 1
ATOM 4324 O O . VAL A 1 558 ? -2.279 2.371 -42.692 1.00 93.88 558 VAL A O 1
ATOM 4327 N N . PRO A 1 559 ? -2.542 0.795 -41.120 1.00 95.00 559 PRO A N 1
ATOM 4328 C CA . PRO A 1 559 ? -3.650 0.136 -41.814 1.00 95.00 559 PRO A CA 1
ATOM 4329 C C . PRO A 1 559 ? -4.867 1.054 -42.006 1.00 95.00 559 PRO A C 1
ATOM 4331 O O . PRO A 1 559 ? -5.380 1.627 -41.039 1.00 95.00 559 PRO A O 1
ATOM 4334 N N . ARG A 1 560 ? -5.377 1.157 -43.239 1.00 94.75 560 ARG A N 1
ATOM 4335 C CA . ARG A 1 560 ? -6.479 2.053 -43.646 1.00 94.75 560 ARG A CA 1
ATOM 4336 C C . ARG A 1 560 ? -7.726 1.893 -42.782 1.00 94.75 560 ARG A C 1
ATOM 4338 O O . ARG A 1 560 ? -8.284 2.877 -42.297 1.00 94.75 560 ARG A O 1
ATOM 4345 N N . ALA A 1 561 ? -8.139 0.646 -42.556 1.00 93.62 561 ALA A N 1
ATOM 4346 C CA . ALA A 1 561 ? -9.305 0.319 -41.741 1.00 93.62 561 ALA A CA 1
ATOM 4347 C C . ALA A 1 561 ? -9.153 0.782 -40.280 1.00 93.62 561 ALA A C 1
ATOM 4349 O O . ALA A 1 561 ? -10.143 1.159 -39.656 1.00 93.62 561 ALA A O 1
ATOM 4350 N N . TYR A 1 562 ? -7.925 0.805 -39.748 1.00 95.12 562 TYR A N 1
ATOM 4351 C CA . TYR A 1 562 ? -7.633 1.284 -38.396 1.00 95.12 562 TYR A CA 1
ATOM 4352 C C . TYR A 1 562 ? -7.532 2.816 -38.326 1.00 95.12 562 TYR A C 1
ATOM 4354 O O . TYR A 1 562 ? -8.098 3.409 -37.410 1.00 95.12 562 TYR A O 1
ATOM 4362 N N . ALA A 1 563 ? -6.915 3.473 -39.317 1.00 94.50 563 ALA A N 1
ATOM 4363 C CA . ALA A 1 563 ? -6.928 4.938 -39.423 1.00 94.50 563 ALA A CA 1
ATOM 4364 C C . ALA A 1 563 ? -8.368 5.479 -39.417 1.00 94.50 563 ALA A C 1
ATOM 4366 O O . ALA A 1 563 ? -8.714 6.308 -38.579 1.00 94.50 563 ALA A O 1
ATOM 4367 N N . ALA A 1 564 ? -9.247 4.887 -40.232 1.00 94.25 564 ALA A N 1
ATOM 4368 C CA . ALA A 1 564 ? -10.660 5.251 -40.287 1.00 94.25 564 ALA A CA 1
ATOM 4369 C C . ALA A 1 564 ? -11.425 5.008 -38.963 1.00 94.25 564 ALA A C 1
ATOM 4371 O O . ALA A 1 564 ? -12.469 5.619 -38.741 1.00 94.25 564 ALA A O 1
ATOM 4372 N N . VAL A 1 565 ? -10.951 4.120 -38.076 1.00 94.50 565 VAL A N 1
ATOM 4373 C CA . VAL A 1 565 ? -11.511 3.957 -36.717 1.00 94.50 565 VAL A CA 1
ATOM 4374 C C . VAL A 1 565 ? -11.084 5.098 -35.801 1.00 94.50 565 VAL A C 1
ATOM 4376 O O . VAL A 1 565 ? -11.906 5.565 -35.016 1.00 94.50 565 VAL A O 1
ATOM 4379 N N . LEU A 1 566 ? -9.832 5.553 -35.897 1.00 94.56 566 LEU A N 1
ATOM 4380 C CA . LEU A 1 566 ? -9.346 6.696 -35.123 1.00 94.56 566 LEU A CA 1
ATOM 4381 C C . LEU A 1 566 ? -9.994 8.005 -35.592 1.00 94.56 566 LEU A C 1
ATOM 4383 O O . LEU A 1 566 ? -10.414 8.791 -34.750 1.00 94.56 566 LEU A O 1
ATOM 4387 N N . ASP A 1 567 ? -10.181 8.176 -36.903 1.00 93.81 567 ASP A N 1
ATOM 4388 C CA . ASP A 1 567 ? -10.898 9.315 -37.489 1.00 93.81 567 ASP A CA 1
ATOM 4389 C C . ASP A 1 567 ? -12.342 9.400 -36.963 1.00 93.81 567 ASP A C 1
ATOM 4391 O O . ASP A 1 567 ? -12.738 10.411 -36.386 1.00 93.81 567 ASP A O 1
ATOM 4395 N N . ARG A 1 568 ? -13.111 8.302 -37.024 1.00 94.50 568 ARG A N 1
ATOM 4396 C CA . ARG A 1 568 ? -14.471 8.267 -36.449 1.00 94.50 568 ARG A CA 1
ATOM 4397 C C . ARG A 1 568 ? -14.499 8.399 -34.924 1.00 94.50 568 ARG A C 1
ATOM 4399 O O . ARG A 1 568 ? -15.473 8.903 -34.371 1.00 94.50 568 ARG A O 1
ATOM 4406 N N . ALA A 1 569 ? -13.469 7.938 -34.214 1.00 92.19 569 ALA A N 1
ATOM 4407 C CA . ALA A 1 569 ? -13.377 8.151 -32.771 1.00 92.19 569 ALA A CA 1
ATOM 4408 C C . ALA A 1 569 ? -13.183 9.641 -32.432 1.00 92.19 569 ALA A C 1
ATOM 4410 O O . ALA A 1 569 ? -13.751 10.114 -31.450 1.00 92.19 569 ALA A O 1
ATOM 4411 N N . GLU A 1 570 ? -12.444 10.378 -33.264 1.00 90.50 570 GLU A N 1
ATOM 4412 C CA . GLU A 1 570 ? -12.240 11.824 -33.152 1.00 90.50 570 GLU A CA 1
ATOM 4413 C C . GLU A 1 570 ? -13.519 12.614 -33.481 1.00 90.50 570 GLU A C 1
ATOM 4415 O O . GLU A 1 570 ? -13.905 13.492 -32.709 1.00 90.50 570 GLU A O 1
ATOM 4420 N N . GLU A 1 571 ? -14.254 12.230 -34.534 1.00 90.25 571 GLU A N 1
ATOM 4421 C CA . GLU A 1 571 ? -15.597 12.761 -34.837 1.00 90.25 571 GLU A CA 1
ATOM 4422 C C . GLU A 1 571 ? -16.566 12.595 -33.649 1.00 90.25 571 GLU A C 1
ATOM 4424 O O . GLU A 1 571 ? -17.303 13.521 -33.292 1.00 90.25 571 GLU A O 1
ATOM 4429 N N . VAL A 1 572 ? -16.555 11.424 -32.997 1.00 89.56 572 VAL A N 1
ATOM 4430 C CA . VAL A 1 572 ? -17.390 11.151 -31.817 1.00 89.56 572 VAL A CA 1
ATOM 4431 C C . VAL A 1 572 ? -16.912 11.940 -30.589 1.00 89.56 572 VAL A C 1
ATOM 4433 O O . VAL A 1 572 ? -17.755 12.462 -29.857 1.00 89.56 572 VAL A O 1
ATOM 4436 N N . GLU A 1 573 ? -15.599 12.086 -30.362 1.00 85.44 573 GLU A N 1
ATOM 4437 C CA . GLU A 1 573 ? -15.059 12.916 -29.269 1.00 85.44 573 GLU A CA 1
ATOM 4438 C C . GLU A 1 573 ? -15.455 14.394 -29.457 1.00 85.44 573 GLU A C 1
ATOM 4440 O O . GLU A 1 573 ? -15.942 15.030 -28.518 1.00 85.44 573 GLU A O 1
ATOM 4445 N N . ALA A 1 574 ? -15.363 14.916 -30.685 1.00 84.00 574 ALA A N 1
ATOM 4446 C CA . ALA A 1 574 ? -15.779 16.270 -31.044 1.00 84.00 574 ALA A CA 1
ATOM 4447 C C . ALA A 1 574 ? -17.297 16.487 -30.893 1.00 84.00 574 ALA A C 1
ATOM 4449 O O . ALA A 1 574 ? -17.724 17.485 -30.307 1.00 84.00 574 ALA A O 1
ATOM 4450 N N . SER A 1 575 ? -18.123 15.537 -31.351 1.00 83.81 575 SER A N 1
ATOM 4451 C CA . SER A 1 575 ? -19.585 15.595 -31.208 1.00 83.81 575 SER A CA 1
ATOM 4452 C C . SER A 1 575 ? -20.033 15.582 -29.741 1.00 83.81 575 SER A C 1
ATOM 4454 O O . SER A 1 575 ? -20.963 16.297 -29.362 1.00 83.81 575 SER A O 1
ATOM 4456 N N . LEU A 1 576 ? -19.358 14.807 -28.887 1.00 79.50 576 LEU A N 1
ATOM 4457 C CA . LEU A 1 576 ? -19.650 14.757 -27.453 1.00 79.50 576 LEU A CA 1
ATOM 4458 C C . LEU A 1 576 ? -19.123 15.995 -26.714 1.00 79.50 576 LEU A C 1
ATOM 4460 O O . LEU A 1 576 ? -19.792 16.477 -25.801 1.00 79.50 576 LEU A O 1
ATOM 4464 N N . ALA A 1 577 ? -17.994 16.569 -27.140 1.00 74.69 577 ALA A N 1
ATOM 4465 C CA . ALA A 1 577 ? -17.527 17.859 -26.634 1.00 74.69 577 ALA A CA 1
ATOM 4466 C C . ALA A 1 577 ? -18.514 18.997 -26.964 1.00 74.69 577 ALA A C 1
ATOM 4468 O O . ALA A 1 577 ? -18.801 19.814 -26.094 1.00 74.69 577 ALA A O 1
ATOM 4469 N N . ALA A 1 578 ? -19.106 18.994 -28.165 1.00 74.69 578 ALA A N 1
ATOM 4470 C CA . ALA A 1 578 ? -20.155 19.940 -28.561 1.00 74.69 578 ALA A CA 1
ATOM 4471 C C . ALA A 1 578 ? -21.470 19.780 -27.764 1.00 74.69 578 ALA A C 1
ATOM 4473 O O . ALA A 1 578 ? -22.240 20.729 -27.638 1.00 74.69 578 ALA A O 1
ATOM 4474 N N . GLN A 1 579 ? -21.732 18.608 -27.175 1.00 70.44 579 GLN A N 1
ATOM 4475 C CA . GLN A 1 579 ? -22.864 18.408 -26.256 1.00 70.44 579 GLN A CA 1
ATOM 4476 C C . GLN A 1 579 ? -22.579 18.944 -24.842 1.00 70.44 579 GLN A C 1
ATOM 4478 O O . GLN A 1 579 ? -23.508 19.345 -24.142 1.00 70.44 579 GLN A O 1
ATOM 4483 N N . ASP A 1 580 ? -21.308 19.005 -24.429 1.00 69.62 580 ASP A N 1
ATOM 4484 C CA . ASP A 1 580 ? -20.880 19.696 -23.204 1.00 69.62 580 ASP A CA 1
ATOM 4485 C C . ASP A 1 580 ? -20.793 21.239 -23.389 1.00 69.62 580 ASP A C 1
ATOM 4487 O O . ASP A 1 580 ? -20.640 21.965 -22.403 1.00 69.62 580 ASP A O 1
ATOM 4491 N N . ASP A 1 581 ? -20.950 21.760 -24.616 1.00 74.00 581 ASP A N 1
ATOM 4492 C CA . ASP A 1 581 ? -21.019 23.201 -24.941 1.00 74.00 581 ASP A CA 1
ATOM 4493 C C . ASP A 1 581 ? -22.425 23.821 -24.764 1.00 74.00 581 ASP A C 1
ATOM 4495 O O . ASP A 1 581 ? -22.631 24.989 -25.094 1.00 74.00 581 ASP A O 1
ATOM 4499 N N . VAL A 1 582 ? -23.413 23.088 -24.231 1.00 80.25 582 VAL A N 1
ATOM 4500 C CA . VAL A 1 582 ? -24.782 23.596 -23.997 1.00 80.25 582 VAL A CA 1
ATOM 4501 C C . VAL A 1 582 ? -25.336 23.233 -22.619 1.00 80.25 582 VAL A C 1
ATOM 4503 O O . VAL A 1 582 ? -25.046 22.186 -22.042 1.00 80.25 582 VAL A O 1
ATOM 4506 N N . CYS A 1 583 ? -26.193 24.098 -22.075 1.00 83.12 583 CYS A N 1
ATOM 4507 C CA . CYS A 1 583 ? -26.886 23.848 -20.817 1.00 83.12 583 CYS A CA 1
ATOM 4508 C C . CYS A 1 583 ? -27.915 22.713 -20.957 1.00 83.12 583 CYS A C 1
ATOM 4510 O O . CYS A 1 583 ? -28.962 22.884 -21.582 1.00 83.12 583 CYS A O 1
ATOM 4512 N N . SER A 1 584 ? -27.692 21.597 -20.262 1.00 80.06 584 SER A N 1
ATOM 4513 C CA . SER A 1 584 ? -28.561 20.411 -20.230 1.00 80.06 584 SER A CA 1
ATOM 4514 C C . SER A 1 584 ? -29.973 20.661 -19.664 1.00 80.06 584 SER A C 1
ATOM 4516 O O . SER A 1 584 ? -30.785 19.741 -19.653 1.00 80.06 584 SER A O 1
ATOM 4518 N N . GLY A 1 585 ? -30.259 21.862 -19.143 1.00 82.00 585 GLY A N 1
ATOM 4519 C CA . GLY A 1 585 ? -31.580 22.262 -18.642 1.00 82.00 585 GLY A CA 1
ATOM 4520 C C . GLY A 1 585 ? -32.353 23.241 -19.537 1.00 82.00 585 GLY A C 1
ATOM 4521 O O . GLY A 1 585 ? -33.574 23.291 -19.438 1.00 82.00 585 GLY A O 1
ATOM 4522 N N . CYS A 1 586 ? -31.677 24.021 -20.391 1.00 85.62 586 CYS A N 1
ATOM 4523 C CA . CYS A 1 586 ? -32.317 25.091 -21.177 1.00 85.62 586 CYS A CA 1
ATOM 4524 C C . CYS A 1 586 ? -31.696 25.350 -22.564 1.00 85.62 586 CYS A C 1
ATOM 4526 O O . CYS A 1 586 ? -32.032 26.342 -23.203 1.00 85.62 586 CYS A O 1
ATOM 4528 N N . GLY A 1 587 ? -30.759 24.516 -23.026 1.00 82.06 587 GLY A N 1
ATOM 4529 C CA . GLY A 1 587 ? -30.130 24.607 -24.353 1.00 82.06 587 GLY A CA 1
ATOM 4530 C C . GLY A 1 587 ? -29.148 25.769 -24.563 1.00 82.06 587 GLY A C 1
ATOM 4531 O O . GLY A 1 587 ? -28.415 25.763 -25.544 1.00 82.06 587 GLY A O 1
ATOM 4532 N N . THR A 1 588 ? -29.088 26.749 -23.655 1.00 83.00 588 THR A N 1
ATOM 4533 C CA . THR A 1 588 ? -28.205 27.924 -23.770 1.00 83.00 588 THR A CA 1
ATOM 4534 C C . THR A 1 588 ? -26.728 27.520 -23.913 1.00 83.00 588 THR A C 1
ATOM 4536 O O . THR A 1 588 ? -26.260 26.743 -23.073 1.00 83.00 588 THR A O 1
ATOM 4539 N N . PRO A 1 589 ? -25.983 28.054 -24.904 1.00 75.25 589 PRO A N 1
ATOM 4540 C CA . PRO A 1 589 ? -24.550 27.800 -25.066 1.00 75.25 589 PRO A CA 1
ATOM 4541 C C . PRO A 1 589 ? -23.729 28.108 -23.809 1.00 75.25 589 PRO A C 1
ATOM 4543 O O . PRO A 1 589 ? -24.033 29.043 -23.066 1.00 75.25 589 PRO A O 1
ATOM 4546 N N . ALA A 1 590 ? -22.687 27.313 -23.577 1.00 63.16 590 ALA A N 1
ATOM 4547 C CA . ALA A 1 590 ? -21.912 27.265 -22.346 1.00 63.16 590 ALA A CA 1
ATOM 4548 C C . ALA A 1 590 ? -20.401 27.296 -22.619 1.00 63.16 590 ALA A C 1
ATOM 4550 O O . ALA A 1 590 ? -19.892 26.579 -23.473 1.00 63.16 590 ALA A O 1
ATOM 4551 N N . GLY A 1 591 ? -19.648 28.056 -21.820 1.00 61.19 591 GLY A N 1
ATOM 4552 C CA . GLY A 1 591 ? -18.187 27.946 -21.802 1.00 61.19 591 GLY A CA 1
ATOM 4553 C C . GLY A 1 591 ? -17.742 26.679 -21.059 1.00 61.19 591 GLY A C 1
ATOM 4554 O O . GLY A 1 591 ? -17.779 26.672 -19.824 1.00 61.19 591 GLY A O 1
ATOM 4555 N N . ARG A 1 592 ? -17.318 25.644 -21.808 1.00 55.47 592 ARG A N 1
ATOM 4556 C CA . ARG A 1 592 ? -16.947 24.258 -21.404 1.00 55.47 592 ARG A CA 1
ATOM 4557 C C . ARG A 1 592 ? -16.709 23.978 -19.913 1.00 55.47 592 ARG A C 1
ATOM 4559 O O . ARG A 1 592 ? -17.300 23.063 -19.341 1.00 55.47 592 ARG A O 1
ATOM 4566 N N . GLU A 1 593 ? -15.820 24.720 -19.256 1.00 55.81 593 GLU A N 1
ATOM 4567 C CA . GLU A 1 593 ? -15.384 24.406 -17.887 1.00 55.81 593 GLU A CA 1
ATOM 4568 C C . GLU A 1 593 ? -16.255 24.983 -16.757 1.00 55.81 593 GLU A C 1
ATOM 4570 O O . GLU A 1 593 ? -16.217 24.502 -15.612 1.00 55.81 593 GLU A O 1
ATOM 4575 N N . GLN A 1 594 ? -16.999 26.058 -17.025 1.00 61.41 594 GLN A N 1
ATOM 4576 C CA . GLN A 1 594 ? -17.572 26.869 -15.949 1.00 61.41 594 GLN A CA 1
ATOM 4577 C C . GLN A 1 594 ? -18.806 26.209 -15.331 1.00 61.41 594 GLN A C 1
ATOM 4579 O O . GLN A 1 594 ? -18.940 26.195 -14.108 1.00 61.41 594 GLN A O 1
ATOM 4584 N N . TRP A 1 595 ? -19.653 25.579 -16.144 1.00 72.69 595 TRP A N 1
ATOM 4585 C CA . TRP A 1 595 ? -20.978 25.091 -15.736 1.00 72.69 595 TRP A CA 1
ATOM 4586 C C . TRP A 1 595 ? -21.055 23.564 -15.513 1.00 72.69 595 TRP A C 1
ATOM 4588 O O . TRP A 1 595 ? -21.967 23.067 -14.840 1.00 72.69 595 TRP A O 1
ATOM 4598 N N . ARG A 1 596 ? -20.053 22.804 -15.985 1.00 71.75 596 ARG A N 1
ATOM 4599 C CA . ARG A 1 596 ? -19.947 21.338 -15.837 1.00 71.75 596 ARG A CA 1
ATOM 4600 C C . ARG A 1 596 ? -19.978 20.902 -14.363 1.00 71.75 596 ARG A C 1
ATOM 4602 O O . ARG A 1 596 ? -19.086 21.237 -13.582 1.00 71.75 596 ARG A O 1
ATOM 4609 N N . SER A 1 597 ? -20.984 20.135 -13.957 1.00 67.31 597 SER A N 1
ATOM 4610 C CA . SER A 1 597 ? -21.221 19.723 -12.565 1.00 67.31 597 SER A CA 1
ATOM 4611 C C . SER A 1 597 ? -21.501 18.219 -12.483 1.00 67.31 597 SER A C 1
ATOM 4613 O O . SER A 1 597 ? -22.231 17.677 -13.304 1.00 67.31 597 SER A O 1
ATOM 4615 N N . SER A 1 598 ? -20.916 17.510 -11.512 1.00 62.22 598 SER A N 1
ATOM 4616 C CA . SER A 1 598 ? -21.138 16.059 -11.362 1.00 62.22 598 SER A CA 1
ATOM 4617 C C . SER A 1 598 ? -22.472 15.770 -10.667 1.00 62.22 598 SER A C 1
ATOM 4619 O O . SER A 1 598 ? -22.845 16.459 -9.719 1.00 62.22 598 SER A O 1
ATOM 4621 N N . SER A 1 599 ? -23.158 14.732 -11.141 1.00 62.12 599 SER A N 1
ATOM 4622 C CA . SER A 1 599 ? -24.397 14.165 -10.601 1.00 62.12 599 SER A CA 1
ATOM 4623 C C . SER A 1 599 ? -24.194 12.687 -10.217 1.00 62.12 599 SER A C 1
ATOM 4625 O O . SER A 1 599 ? -23.091 12.138 -10.328 1.00 62.12 599 SER A O 1
ATOM 4627 N N . ALA A 1 600 ? -25.267 12.009 -9.802 1.00 54.16 600 ALA A N 1
ATOM 4628 C CA . ALA A 1 600 ? -25.288 10.552 -9.652 1.00 54.16 600 ALA A CA 1
ATOM 4629 C C . ALA A 1 600 ? -25.141 9.771 -10.983 1.00 54.16 600 ALA A C 1
ATOM 4631 O O . ALA A 1 600 ? -24.681 8.628 -10.970 1.00 54.16 600 ALA A O 1
ATOM 4632 N N . SER A 1 601 ? -25.518 10.366 -12.123 1.00 54.19 601 SER A N 1
ATOM 4633 C CA . SER A 1 601 ? -25.533 9.715 -13.444 1.00 54.19 601 SER A CA 1
ATOM 4634 C C . SER A 1 601 ? -24.306 10.005 -14.317 1.00 54.19 601 SER A C 1
ATOM 4636 O O . SER A 1 601 ? -24.065 9.255 -15.256 1.00 54.19 601 SER A O 1
ATOM 4638 N N . GLY A 1 602 ? -23.522 11.044 -14.010 1.00 62.47 602 GLY A N 1
ATOM 4639 C CA . GLY A 1 602 ? -22.352 11.452 -14.793 1.00 62.47 602 GLY A CA 1
ATOM 4640 C C . GLY A 1 602 ? -21.930 12.888 -14.470 1.00 62.47 602 GLY A C 1
ATOM 4641 O O . GLY A 1 602 ? -21.946 13.302 -13.306 1.00 62.47 602 GLY A O 1
ATOM 4642 N N . PHE A 1 603 ? -21.580 13.659 -15.498 1.00 68.75 603 PHE A N 1
ATOM 4643 C CA . PHE A 1 603 ? -21.594 15.124 -15.446 1.00 68.75 603 PHE A CA 1
ATOM 4644 C C . PHE A 1 603 ? -22.789 15.669 -16.231 1.00 68.75 603 PHE A C 1
ATOM 4646 O O . PHE A 1 603 ? -23.237 15.056 -17.194 1.00 68.75 603 PHE A O 1
ATOM 4653 N N . VAL A 1 604 ? -23.289 16.820 -15.788 1.00 74.62 604 VAL A N 1
ATOM 4654 C CA . VAL A 1 604 ? -24.323 17.629 -16.440 1.00 74.62 604 VAL A CA 1
ATOM 4655 C C . VAL A 1 604 ? -23.833 19.072 -16.509 1.00 74.62 604 VAL A C 1
ATOM 4657 O O . VAL A 1 604 ? -23.190 19.554 -15.573 1.00 74.62 604 VAL A O 1
ATOM 4660 N N . VAL A 1 605 ? -24.127 19.779 -17.592 1.00 78.44 605 VAL A N 1
ATOM 4661 C CA . VAL A 1 605 ? -23.737 21.182 -17.765 1.00 78.44 605 VAL A CA 1
ATOM 4662 C C . VAL A 1 605 ? -24.959 22.029 -17.441 1.00 78.44 605 VAL A C 1
ATOM 4664 O O . VAL A 1 605 ? -25.925 22.017 -18.190 1.00 78.44 605 VAL A O 1
ATOM 4667 N N . LEU A 1 606 ? -24.970 22.729 -16.303 1.00 81.31 606 LEU A N 1
ATOM 4668 C CA . LEU A 1 606 ? -26.078 23.623 -15.944 1.00 81.31 606 LEU A CA 1
ATOM 4669 C C . LEU A 1 606 ? -25.587 25.057 -15.803 1.00 81.31 606 LEU A C 1
ATOM 4671 O O . LEU A 1 606 ? -24.742 25.330 -14.950 1.00 81.31 606 LEU A O 1
ATOM 4675 N N . CYS A 1 607 ? -26.182 25.964 -16.577 1.00 85.06 607 CYS A N 1
ATOM 4676 C CA . CYS A 1 607 ? -26.040 27.398 -16.355 1.00 85.06 607 CYS A CA 1
ATOM 4677 C C . CYS A 1 607 ? -26.519 27.781 -14.937 1.00 85.06 607 CYS A C 1
ATOM 4679 O O . CYS A 1 607 ? -27.333 27.051 -14.348 1.00 85.06 607 CYS A O 1
ATOM 4681 N N . PRO A 1 608 ? -26.073 28.924 -14.383 1.00 85.88 608 PRO A N 1
ATOM 4682 C CA . PRO A 1 608 ? -26.374 29.295 -13.003 1.00 85.88 608 PRO A CA 1
ATOM 4683 C C . PRO A 1 608 ? -27.876 29.332 -12.687 1.00 85.88 608 PRO A C 1
ATOM 4685 O O . PRO A 1 608 ? -28.292 28.851 -11.635 1.00 85.88 608 PRO A O 1
ATOM 4688 N N . SER A 1 609 ? -28.713 29.788 -13.624 1.00 87.12 609 SER A N 1
ATOM 4689 C CA . SER A 1 609 ? -30.176 29.803 -13.477 1.00 87.12 609 SER A CA 1
ATOM 4690 C C . SER A 1 609 ? -30.767 28.396 -13.322 1.00 87.12 609 SER A C 1
ATOM 4692 O O . SER A 1 609 ? -31.555 28.149 -12.409 1.00 87.12 609 SER A O 1
ATOM 4694 N N . CYS A 1 610 ? -30.345 27.439 -14.156 1.00 87.56 610 CYS A N 1
ATOM 4695 C CA . CYS A 1 610 ? -30.791 26.047 -14.040 1.00 87.56 610 CYS A CA 1
ATOM 4696 C C . CYS A 1 610 ? -30.233 25.368 -12.780 1.00 87.56 610 CYS A C 1
ATOM 4698 O O . CYS A 1 610 ? -30.913 24.542 -12.171 1.00 87.56 610 CYS A O 1
ATOM 4700 N N . ALA A 1 611 ? -29.014 25.717 -12.357 1.00 87.00 611 ALA A N 1
ATOM 4701 C CA . ALA A 1 611 ? -28.440 25.223 -11.109 1.00 87.00 611 ALA A CA 1
ATOM 4702 C C . ALA A 1 611 ? -29.198 25.751 -9.876 1.00 87.00 611 ALA A C 1
ATOM 4704 O O . ALA A 1 611 ? -29.465 24.974 -8.964 1.00 87.00 611 ALA A O 1
ATOM 4705 N N . ALA A 1 612 ? -29.589 27.030 -9.869 1.00 87.56 612 ALA A N 1
ATOM 4706 C CA . ALA A 1 612 ? -30.402 27.644 -8.817 1.00 87.56 612 ALA A CA 1
ATOM 4707 C C . ALA A 1 612 ? -31.839 27.094 -8.770 1.00 87.56 612 ALA A C 1
ATOM 4709 O O . ALA A 1 612 ? -32.397 26.931 -7.689 1.00 87.56 612 ALA A O 1
ATOM 4710 N N . HIS A 1 613 ? -32.427 26.754 -9.922 1.00 88.31 613 HIS A N 1
ATOM 4711 C CA . HIS A 1 613 ? -33.735 26.095 -9.974 1.00 88.31 613 HIS A CA 1
ATOM 4712 C C . HIS A 1 613 ? -33.672 24.647 -9.451 1.00 88.31 613 HIS A C 1
ATOM 4714 O O . HIS A 1 613 ? -34.541 24.210 -8.702 1.00 88.31 613 HIS A O 1
ATOM 4720 N N . ALA A 1 614 ? -32.616 23.902 -9.796 1.00 84.25 614 ALA A N 1
ATOM 4721 C CA . ALA A 1 614 ? -32.445 22.503 -9.398 1.00 84.25 614 ALA A CA 1
ATOM 4722 C C . ALA A 1 614 ? -31.859 22.300 -7.983 1.00 84.25 614 ALA A C 1
ATOM 4724 O O . ALA A 1 614 ? -31.706 21.157 -7.542 1.00 84.25 614 ALA A O 1
ATOM 4725 N N . SER A 1 615 ? -31.433 23.356 -7.279 1.00 89.56 615 SER A N 1
ATOM 4726 C CA . SER A 1 615 ? -30.720 23.242 -5.997 1.00 89.56 615 SER A CA 1
ATOM 4727 C C . SER A 1 615 ? -30.859 24.504 -5.145 1.00 89.56 615 SER A C 1
ATOM 4729 O O . SER A 1 615 ? -30.613 25.611 -5.611 1.00 89.56 615 SER A O 1
ATOM 4731 N N . ARG A 1 616 ? -31.195 24.342 -3.861 1.00 92.00 616 ARG A N 1
ATOM 4732 C CA . ARG A 1 616 ? -31.479 25.467 -2.948 1.00 92.00 616 ARG A CA 1
ATOM 4733 C C . ARG A 1 616 ? -30.225 26.003 -2.234 1.00 92.00 616 ARG A C 1
ATOM 4735 O O . ARG A 1 616 ? -29.282 25.242 -2.003 1.00 92.00 616 ARG A O 1
ATOM 4742 N N . PRO A 1 617 ? -30.201 27.274 -1.794 1.00 92.31 617 PRO A N 1
ATOM 4743 C CA . PRO A 1 617 ? -29.151 27.787 -0.913 1.00 92.31 617 PRO A CA 1
ATOM 4744 C C . PRO A 1 617 ? -29.008 26.974 0.387 1.00 92.31 617 PRO A C 1
ATOM 4746 O O . PRO A 1 617 ? -29.986 26.456 0.932 1.00 92.31 617 PRO A O 1
ATOM 4749 N N . TYR A 1 618 ? -27.784 26.872 0.914 1.00 92.69 618 TYR A N 1
ATOM 4750 C CA . TYR A 1 618 ? -27.516 26.195 2.186 1.00 92.69 618 TYR A CA 1
ATOM 4751 C C . TYR A 1 618 ? -27.493 27.179 3.363 1.00 92.69 618 TYR A C 1
ATOM 4753 O O . TYR A 1 618 ? -26.564 27.964 3.526 1.00 92.69 618 TYR A O 1
ATOM 4761 N N . THR A 1 619 ? -28.495 27.071 4.235 1.00 89.06 619 THR A N 1
ATOM 4762 C CA . THR A 1 619 ? -28.748 27.978 5.370 1.00 89.06 619 THR A CA 1
ATOM 4763 C C . THR A 1 619 ? -27.842 27.787 6.595 1.00 89.06 619 THR A C 1
ATOM 4765 O O . THR A 1 619 ? -28.074 28.404 7.629 1.00 89.06 619 THR A O 1
ATOM 4768 N N . GLY A 1 620 ? -26.832 26.911 6.548 1.00 87.44 620 GLY A N 1
ATOM 4769 C CA . GLY A 1 620 ? -25.956 26.669 7.705 1.00 87.44 620 GLY A CA 1
ATOM 4770 C C . GLY A 1 620 ? -26.514 25.721 8.778 1.00 87.44 620 GLY A C 1
ATOM 4771 O O . GLY A 1 620 ? -25.837 25.497 9.776 1.00 87.44 620 GLY A O 1
ATOM 4772 N N . HIS A 1 621 ? -27.689 25.112 8.580 1.00 87.44 621 HIS A N 1
ATOM 4773 C CA . HIS A 1 621 ? -28.408 24.281 9.570 1.00 87.44 621 HIS A CA 1
ATOM 4774 C C . HIS A 1 621 ? -27.700 22.978 10.028 1.00 87.44 621 HIS A C 1
ATOM 4776 O O . HIS A 1 621 ? -28.257 22.213 10.819 1.00 87.44 621 HIS A O 1
ATOM 4782 N N . LEU A 1 622 ? -26.485 22.700 9.540 1.00 88.12 622 LEU A N 1
ATOM 4783 C CA . LEU A 1 622 ? -25.618 21.598 9.982 1.00 88.12 622 LEU A CA 1
ATOM 4784 C C . LEU A 1 622 ? -24.273 22.083 10.561 1.00 88.12 622 LEU A C 1
ATOM 4786 O O . LEU A 1 622 ? -23.423 21.251 10.875 1.00 88.12 622 LEU A O 1
ATOM 4790 N N . ARG A 1 623 ? -24.057 23.401 10.694 1.00 83.75 623 ARG A N 1
ATOM 4791 C CA . ARG A 1 623 ? -22.849 23.990 11.298 1.00 83.75 623 ARG A CA 1
ATOM 4792 C C . ARG A 1 623 ? -22.617 23.380 12.687 1.00 83.75 623 ARG A C 1
ATOM 4794 O O . ARG A 1 623 ? -23.558 23.237 13.464 1.00 83.75 623 ARG A O 1
ATOM 4801 N N . GLY A 1 624 ? -21.378 22.984 12.978 1.00 82.94 624 GLY A N 1
ATOM 4802 C CA . GLY A 1 624 ? -21.015 22.343 14.250 1.00 82.94 624 GLY A CA 1
ATOM 4803 C C . GLY A 1 624 ? -21.495 20.891 14.420 1.00 82.94 624 GLY A C 1
ATOM 4804 O O . GLY A 1 624 ? -21.268 20.300 15.472 1.00 82.94 624 GLY A O 1
ATOM 4805 N N . ARG A 1 625 ? -22.133 20.266 13.416 1.00 90.38 625 ARG A N 1
ATOM 4806 C CA . ARG A 1 625 ? -22.431 18.822 13.452 1.00 90.38 625 ARG A CA 1
ATOM 4807 C C . ARG A 1 625 ? -21.239 18.006 12.953 1.00 90.38 625 ARG A C 1
ATOM 4809 O O . ARG A 1 625 ? -20.614 18.357 11.955 1.00 90.38 625 ARG A O 1
ATOM 4816 N N . GLN A 1 626 ? -20.982 16.874 13.604 1.00 91.56 626 GLN A N 1
ATOM 4817 C CA . GLN A 1 626 ? -19.992 15.888 13.163 1.00 91.56 626 GLN A CA 1
ATOM 4818 C C . GLN A 1 626 ? -20.354 15.284 11.798 1.00 91.56 626 GLN A C 1
ATOM 4820 O O . GLN A 1 626 ? -21.472 14.798 11.589 1.00 91.56 626 GLN A O 1
ATOM 4825 N N . TYR A 1 627 ? -19.390 15.265 10.878 1.00 88.81 627 TYR A N 1
ATOM 4826 C CA . TYR A 1 627 ? -19.499 14.551 9.613 1.00 88.81 627 TYR A CA 1
ATOM 4827 C C . TYR A 1 627 ? -19.512 13.041 9.862 1.00 88.81 627 TYR A C 1
ATOM 4829 O O . TYR A 1 627 ? -18.656 12.488 10.550 1.00 88.81 627 TYR A O 1
ATOM 4837 N N . THR A 1 628 ? -20.451 12.331 9.234 1.00 86.00 628 THR A N 1
ATOM 4838 C CA . THR A 1 628 ? -20.414 10.866 9.196 1.00 86.00 628 THR A CA 1
ATOM 4839 C C . THR A 1 628 ? -20.751 10.342 7.806 1.00 86.00 628 THR A C 1
ATOM 4841 O O . THR A 1 628 ? -21.631 10.855 7.110 1.00 86.00 628 THR A O 1
ATOM 4844 N N . LYS A 1 629 ? -20.119 9.223 7.428 1.00 75.25 629 LYS A N 1
ATOM 4845 C CA . LYS A 1 629 ? -20.434 8.478 6.193 1.00 75.25 629 LYS A CA 1
ATOM 4846 C C . LYS A 1 629 ? -21.877 7.936 6.166 1.00 75.25 629 LYS A C 1
ATOM 4848 O O . LYS A 1 629 ? -22.342 7.512 5.112 1.00 75.25 629 LYS A O 1
ATOM 4853 N N . GLY A 1 630 ? -22.568 7.917 7.311 1.00 77.44 630 GLY A N 1
ATOM 4854 C CA . GLY A 1 630 ? -23.999 7.618 7.416 1.00 77.44 630 GLY A CA 1
ATOM 4855 C C . GLY A 1 630 ? -24.874 8.834 7.102 1.00 77.44 630 GLY A C 1
ATOM 4856 O O . GLY A 1 630 ? -25.808 8.719 6.311 1.00 77.44 630 GLY A O 1
ATOM 4857 N N . PHE A 1 631 ? -24.539 10.007 7.654 1.00 80.81 631 PHE A N 1
ATOM 4858 C CA . PHE A 1 631 ? -25.223 11.269 7.358 1.00 80.81 631 PHE A CA 1
ATOM 4859 C C . PHE A 1 631 ? -25.164 11.611 5.862 1.00 80.81 631 PHE A C 1
ATOM 4861 O O . PHE A 1 631 ? -26.207 11.782 5.234 1.00 80.81 631 PHE A O 1
ATOM 4868 N N . ALA A 1 632 ? -23.967 11.592 5.267 1.00 73.62 632 ALA A N 1
ATOM 4869 C CA . ALA A 1 632 ? -23.753 11.954 3.861 1.00 73.62 632 ALA A CA 1
ATOM 4870 C C . ALA A 1 632 ? -24.422 11.003 2.839 1.00 73.62 632 ALA A C 1
ATOM 4872 O O . ALA A 1 632 ? -24.438 11.297 1.648 1.00 73.62 632 ALA A O 1
ATOM 4873 N N . LYS A 1 633 ? -24.976 9.864 3.288 1.00 72.19 633 LYS A N 1
ATOM 4874 C CA . LYS A 1 633 ? -25.818 8.962 2.477 1.00 72.19 633 LYS A CA 1
ATOM 4875 C C . LYS A 1 633 ? -27.320 9.227 2.613 1.00 72.19 633 LYS A C 1
ATOM 4877 O O . LYS A 1 633 ? -28.076 8.783 1.760 1.00 72.19 633 LYS A O 1
ATOM 4882 N N . ARG A 1 634 ? -27.756 9.874 3.701 1.00 77.06 634 ARG A N 1
ATOM 4883 C CA . ARG A 1 634 ? -29.172 10.168 3.999 1.00 77.06 634 ARG A CA 1
ATOM 4884 C C . ARG A 1 634 ? -29.567 11.598 3.636 1.00 77.06 634 ARG A C 1
ATOM 4886 O O . ARG A 1 634 ? -30.728 11.851 3.354 1.00 77.06 634 ARG A O 1
ATOM 4893 N N . SER A 1 635 ? -28.606 12.516 3.638 1.00 80.44 635 SER A N 1
ATOM 4894 C CA . SER A 1 635 ? -28.752 13.869 3.110 1.00 80.44 635 SER A CA 1
ATOM 4895 C C . SER A 1 635 ? -27.751 14.034 1.963 1.00 80.44 635 SER A C 1
ATOM 4897 O O . SER A 1 635 ? -26.562 14.208 2.235 1.00 80.44 635 SER A O 1
ATOM 4899 N N . PRO A 1 636 ? -28.165 13.910 0.690 1.00 81.81 636 PRO A N 1
ATOM 4900 C CA . PRO A 1 636 ? -27.271 14.152 -0.437 1.00 81.81 636 PRO A CA 1
ATOM 4901 C C . PRO A 1 636 ? -26.988 15.655 -0.556 1.00 81.81 636 PRO A C 1
ATOM 4903 O O . PRO A 1 636 ? -27.903 16.474 -0.501 1.00 81.81 636 PRO A O 1
ATOM 4906 N N . ALA A 1 637 ? -25.719 16.037 -0.724 1.00 86.38 637 ALA A N 1
ATOM 4907 C CA . ALA A 1 637 ? -25.342 17.449 -0.843 1.00 86.38 637 ALA A CA 1
ATOM 4908 C C . ALA A 1 637 ? -25.834 18.092 -2.156 1.00 86.38 637 ALA A C 1
ATOM 4910 O O . ALA A 1 637 ? -25.930 19.310 -2.233 1.00 86.38 637 ALA A O 1
ATOM 4911 N N . GLU A 1 638 ? -26.181 17.291 -3.169 1.00 83.75 638 GLU A N 1
ATOM 4912 C CA . GLU A 1 638 ? -26.567 17.761 -4.509 1.00 83.75 638 GLU A CA 1
ATOM 4913 C C . GLU A 1 638 ? -27.920 18.486 -4.579 1.00 83.75 638 GLU A C 1
ATOM 4915 O O . GLU A 1 638 ? -28.210 19.108 -5.595 1.00 83.75 638 GLU A O 1
ATOM 4920 N N . VAL A 1 639 ? -28.721 18.464 -3.505 1.00 87.31 639 VAL A N 1
ATOM 4921 C CA . VAL A 1 639 ? -29.921 19.318 -3.382 1.00 87.31 639 VAL A CA 1
ATOM 4922 C C . VAL A 1 639 ? -29.579 20.760 -2.989 1.00 87.31 639 VAL A C 1
ATOM 4924 O O . VAL A 1 639 ? -30.473 21.605 -2.934 1.00 87.31 639 VAL A O 1
ATOM 4927 N N . PHE A 1 640 ? -28.310 21.046 -2.677 1.00 91.88 640 PHE A N 1
ATOM 4928 C CA . PHE A 1 640 ? -27.829 22.355 -2.244 1.00 91.88 640 PHE A CA 1
ATOM 4929 C C . PHE A 1 640 ? -26.853 22.985 -3.244 1.00 91.88 640 PHE A C 1
ATOM 4931 O O . PHE A 1 640 ? -26.106 22.304 -3.951 1.00 91.88 640 PHE A O 1
ATOM 4938 N N . LEU A 1 641 ? -26.821 24.317 -3.257 1.00 92.69 641 LEU A N 1
ATOM 4939 C CA . LEU A 1 641 ? -25.794 25.094 -3.946 1.00 92.69 641 LEU A CA 1
ATOM 4940 C C . LEU A 1 641 ? -24.459 25.054 -3.188 1.00 92.69 641 LEU A C 1
ATOM 4942 O O . LEU A 1 641 ? -24.409 25.007 -1.959 1.00 92.69 641 LEU A O 1
ATOM 4946 N N . CYS A 1 642 ? -23.367 25.091 -3.946 1.00 89.94 642 CYS A N 1
ATOM 4947 C CA . CYS A 1 642 ? -21.998 25.154 -3.455 1.00 89.94 642 CYS A CA 1
ATOM 4948 C C . CYS A 1 642 ? -21.719 26.495 -2.771 1.00 89.94 642 CYS A C 1
ATOM 4950 O O . CYS A 1 642 ? -21.773 27.538 -3.417 1.00 89.94 642 CYS A O 1
ATOM 4952 N N . ARG A 1 643 ? -21.318 26.461 -1.495 1.00 90.62 643 ARG A N 1
ATOM 4953 C CA . ARG A 1 643 ? -21.090 27.675 -0.691 1.00 90.62 643 ARG A CA 1
ATOM 4954 C C . ARG A 1 643 ? -19.939 28.575 -1.177 1.00 90.62 643 ARG A C 1
ATOM 4956 O O . ARG A 1 643 ? -19.912 29.749 -0.848 1.00 90.62 643 ARG A O 1
ATOM 4963 N N . MET A 1 644 ? -18.996 28.028 -1.949 1.00 88.75 644 MET A N 1
ATOM 4964 C CA . MET A 1 644 ? -17.765 28.709 -2.398 1.00 88.75 644 MET A CA 1
ATOM 4965 C C . MET A 1 644 ? -17.735 29.083 -3.894 1.00 88.75 644 MET A C 1
ATOM 4967 O O . MET A 1 644 ? -16.666 29.378 -4.442 1.00 88.75 644 MET A O 1
ATOM 4971 N N . CYS A 1 645 ? -18.861 28.982 -4.600 1.00 87.12 645 CYS A N 1
ATOM 4972 C CA . CYS A 1 645 ? -18.957 29.480 -5.973 1.00 87.12 645 CYS A CA 1
ATOM 4973 C C . CYS A 1 645 ? -19.630 30.862 -5.957 1.00 87.12 645 CYS A C 1
ATOM 4975 O O . CYS A 1 645 ? -20.655 30.987 -5.292 1.00 87.12 645 CYS A O 1
ATOM 4977 N N . PRO A 1 646 ? -19.086 31.878 -6.660 1.00 83.75 646 PRO A N 1
ATOM 4978 C CA . PRO A 1 646 ? -19.751 33.178 -6.774 1.00 83.75 646 PRO A CA 1
ATOM 4979 C C . PRO A 1 646 ? -21.047 33.063 -7.590 1.00 83.75 646 PRO A C 1
ATOM 4981 O O . PRO A 1 646 ? -22.046 33.691 -7.262 1.00 83.75 646 PRO A O 1
ATOM 4984 N N . GLU A 1 647 ? -21.054 32.197 -8.607 1.00 86.56 647 GLU A N 1
ATOM 4985 C CA . GLU A 1 647 ? -22.260 31.799 -9.330 1.00 86.56 647 GLU A CA 1
ATOM 4986 C C . GLU A 1 647 ? -22.932 30.574 -8.680 1.00 86.56 647 GLU A C 1
ATOM 4988 O O . GLU A 1 647 ? -22.231 29.650 -8.242 1.00 86.56 647 GLU A O 1
ATOM 4993 N N . PRO A 1 648 ? -24.276 30.489 -8.684 1.00 88.31 648 PRO A N 1
ATOM 4994 C CA . PRO A 1 648 ? -25.008 29.272 -8.346 1.00 88.31 648 PRO A CA 1
ATOM 4995 C C . PRO A 1 648 ? -24.490 28.029 -9.088 1.00 88.31 648 PRO A C 1
ATOM 4997 O O . PRO A 1 648 ? -24.621 27.893 -10.301 1.00 88.31 648 PRO A O 1
ATOM 5000 N N . ARG A 1 649 ? -23.926 27.074 -8.339 1.00 87.00 649 ARG A N 1
ATOM 5001 C CA . ARG A 1 649 ? -23.441 25.786 -8.858 1.00 87.00 649 ARG A CA 1
ATOM 5002 C C . ARG A 1 649 ? -23.836 24.660 -7.917 1.00 87.00 649 ARG A C 1
ATOM 5004 O O . ARG A 1 649 ? -23.717 24.811 -6.702 1.00 87.00 649 ARG A O 1
ATOM 5011 N N . ARG A 1 650 ? -24.255 23.515 -8.458 1.00 86.06 650 ARG A N 1
ATOM 5012 C CA . ARG A 1 650 ? -24.646 22.341 -7.662 1.00 86.06 650 ARG A CA 1
ATOM 5013 C C . ARG A 1 650 ? -23.482 21.848 -6.791 1.00 86.06 650 ARG A C 1
ATOM 5015 O O . ARG A 1 650 ? -22.355 21.706 -7.276 1.00 86.06 650 ARG A O 1
ATOM 5022 N N . ALA A 1 651 ? -23.740 21.581 -5.514 1.00 87.38 651 ALA A N 1
ATOM 5023 C CA . ALA A 1 651 ? -22.790 20.882 -4.657 1.00 87.38 651 ALA A CA 1
ATOM 5024 C C . ALA A 1 651 ? -22.798 19.364 -4.924 1.00 87.38 651 ALA A C 1
ATOM 5026 O O . ALA A 1 651 ? -23.626 18.843 -5.664 1.00 87.38 651 ALA A O 1
ATOM 5027 N N . LEU A 1 652 ? -21.854 18.638 -4.328 1.00 81.50 652 LEU A N 1
ATOM 5028 C CA . LEU A 1 652 ? -21.796 17.172 -4.398 1.00 81.50 652 LEU A CA 1
ATOM 5029 C C . LEU A 1 652 ? -21.269 16.533 -3.113 1.00 81.50 652 LEU A C 1
ATOM 5031 O O . LEU A 1 652 ? -21.624 15.398 -2.794 1.00 81.50 652 LEU A O 1
ATOM 5035 N N . TYR A 1 653 ? -20.442 17.259 -2.365 1.00 84.81 653 TYR A N 1
ATOM 5036 C CA . TYR A 1 653 ? -19.810 16.764 -1.154 1.00 84.81 653 TYR A CA 1
ATOM 5037 C C . TYR A 1 653 ? -20.213 17.603 0.055 1.00 84.81 653 TYR A C 1
ATOM 5039 O O . TYR A 1 653 ? -20.295 18.829 -0.020 1.00 84.81 653 TYR A O 1
ATOM 5047 N N . TRP A 1 654 ? -20.447 16.917 1.174 1.00 90.44 654 TRP A N 1
ATOM 5048 C CA . TRP A 1 654 ? -20.483 17.539 2.490 1.00 90.44 654 TRP A CA 1
ATOM 5049 C C . TRP A 1 654 ? -19.057 17.704 2.983 1.00 90.44 654 TRP A C 1
ATOM 5051 O O . TRP A 1 654 ? -18.395 16.731 3.349 1.00 90.44 654 TRP A O 1
ATOM 5061 N N . ASP A 1 655 ? -18.601 18.943 2.957 1.00 91.06 655 ASP A N 1
ATOM 5062 C CA . ASP A 1 655 ? -17.266 19.315 3.359 1.00 91.06 655 ASP A CA 1
ATOM 5063 C C . ASP A 1 655 ? -17.163 19.498 4.884 1.00 91.06 655 ASP A C 1
ATOM 5065 O O . ASP A 1 655 ? -18.103 19.961 5.543 1.00 91.06 655 ASP A O 1
ATOM 5069 N N . HIS A 1 656 ? -16.022 19.105 5.452 1.00 91.81 656 HIS A N 1
ATOM 5070 C CA . HIS A 1 656 ? -15.807 19.007 6.892 1.00 91.81 656 HIS A CA 1
ATOM 5071 C C . HIS A 1 656 ? -14.338 19.206 7.275 1.00 91.81 656 HIS A C 1
ATOM 5073 O O . HIS A 1 656 ? -13.435 18.800 6.553 1.00 91.81 656 HIS A O 1
ATOM 5079 N N . CYS A 1 657 ? -14.097 19.794 8.445 1.00 90.88 657 CYS A N 1
ATOM 5080 C CA . CYS A 1 657 ? -12.754 19.941 8.993 1.00 90.88 657 CYS A CA 1
ATOM 5081 C C . CYS A 1 657 ? -12.126 18.563 9.268 1.00 90.88 657 CYS A C 1
ATOM 5083 O O . CYS A 1 657 ? -12.665 17.798 10.067 1.00 90.88 657 CYS A O 1
ATOM 5085 N N . HIS A 1 658 ? -10.964 18.264 8.682 1.00 86.19 658 HIS A N 1
ATOM 5086 C CA . HIS A 1 658 ? -10.253 17.005 8.940 1.00 86.19 658 HIS A CA 1
ATOM 5087 C C . HIS A 1 658 ? -9.699 16.884 10.374 1.00 86.19 658 HIS A C 1
ATOM 5089 O O . HIS A 1 658 ? -9.533 15.768 10.857 1.00 86.19 658 HIS A O 1
ATOM 5095 N N . SER A 1 659 ? -9.448 18.000 11.071 1.00 88.12 659 SER A N 1
ATOM 5096 C CA . SER A 1 659 ? -8.931 18.000 12.452 1.00 88.12 659 SER A CA 1
ATOM 5097 C C . SER A 1 659 ? -10.017 17.798 13.515 1.00 88.12 659 SER A C 1
ATOM 5099 O O . SER A 1 659 ? -9.774 17.120 14.508 1.00 88.12 659 SER A O 1
ATOM 5101 N N . HIS A 1 660 ? -11.217 18.358 13.314 1.00 91.12 660 HIS A N 1
ATOM 5102 C CA . HIS A 1 660 ? -12.315 18.315 14.299 1.00 91.12 660 HIS A CA 1
ATOM 5103 C C . HIS A 1 660 ? -13.507 17.449 13.861 1.00 91.12 660 HIS A C 1
ATOM 5105 O O . HIS A 1 660 ? -14.402 17.188 14.658 1.00 91.12 660 HIS A O 1
ATOM 5111 N N . GLY A 1 661 ? -13.563 17.024 12.596 1.00 90.19 661 GLY A N 1
ATOM 5112 C CA . GLY A 1 661 ? -14.667 16.257 12.001 1.00 90.19 661 GLY A CA 1
ATOM 5113 C C . GLY A 1 661 ? -15.927 17.070 11.664 1.00 90.19 661 GLY A C 1
ATOM 5114 O O . GLY A 1 661 ? -16.876 16.530 11.098 1.00 90.19 661 GLY A O 1
ATOM 5115 N N . LEU A 1 662 ? -15.969 18.366 11.985 1.00 93.19 662 LEU A N 1
ATOM 5116 C CA . LEU A 1 662 ? -17.182 19.187 11.898 1.00 93.19 662 LEU A CA 1
ATOM 5117 C C . LEU A 1 662 ? -17.505 19.672 10.479 1.00 93.19 662 LEU A C 1
ATOM 5119 O O . LEU A 1 662 ? -16.625 20.134 9.753 1.00 93.19 662 LEU A O 1
ATOM 5123 N N . LEU A 1 663 ? -18.789 19.622 10.114 1.00 92.69 663 LEU A N 1
ATOM 5124 C CA . LEU A 1 663 ? -19.326 20.096 8.836 1.00 92.69 663 LEU A CA 1
ATOM 5125 C C . LEU A 1 663 ? -19.153 21.613 8.654 1.00 92.69 663 LEU A C 1
ATOM 5127 O O . LEU A 1 663 ? -19.627 22.405 9.472 1.00 92.69 663 LEU A O 1
ATOM 5131 N N . ARG A 1 664 ? -18.551 22.008 7.524 1.00 92.06 664 ARG A N 1
ATOM 5132 C CA . ARG A 1 664 ? -18.378 23.408 7.091 1.00 92.06 664 ARG A CA 1
ATOM 5133 C C . ARG A 1 664 ? -19.483 23.845 6.119 1.00 92.06 664 ARG A C 1
ATOM 5135 O O . ARG A 1 664 ? -20.072 24.919 6.268 1.00 92.06 664 ARG A O 1
ATOM 5142 N N . GLY A 1 665 ? -19.837 22.983 5.162 1.00 92.62 665 GLY A N 1
ATOM 5143 C CA . GLY A 1 665 ? -20.946 23.213 4.229 1.00 92.62 665 GLY A CA 1
ATOM 5144 C C . GLY A 1 665 ? -20.954 22.261 3.027 1.00 92.62 665 GLY A C 1
ATOM 5145 O O . GLY A 1 665 ? -20.144 21.340 2.967 1.00 92.62 665 GLY A O 1
ATOM 5146 N N . PRO A 1 666 ? -21.869 22.453 2.065 1.00 92.81 666 PRO A N 1
ATOM 5147 C CA . PRO A 1 666 ? -21.892 21.700 0.820 1.00 92.81 666 PRO A CA 1
ATOM 5148 C C . PRO A 1 666 ? -21.014 22.385 -0.241 1.00 92.81 666 PRO A C 1
ATOM 5150 O O . PRO A 1 666 ? -21.134 23.589 -0.486 1.00 92.81 666 PRO A O 1
ATOM 5153 N N . LEU A 1 667 ? -20.136 21.615 -0.890 1.00 88.31 667 LEU A N 1
ATOM 5154 C CA . LEU A 1 667 ? -19.221 22.086 -1.937 1.00 88.31 667 LEU A CA 1
ATOM 5155 C C . LEU A 1 667 ? -19.392 21.310 -3.249 1.00 88.31 667 LEU A C 1
ATOM 5157 O O . LEU A 1 667 ? -19.681 20.110 -3.256 1.00 88.31 667 LEU A O 1
ATOM 5161 N N . CYS A 1 668 ? -19.162 21.987 -4.377 1.00 83.25 668 CYS A N 1
ATOM 5162 C CA . CYS A 1 668 ? -18.976 21.341 -5.676 1.00 83.25 668 CYS A CA 1
ATOM 5163 C C . CYS A 1 668 ? -17.585 20.686 -5.766 1.00 83.25 668 CYS A C 1
ATOM 5165 O O . CYS A 1 668 ? -16.682 20.987 -4.980 1.00 83.25 668 CYS A O 1
ATOM 5167 N N . VAL A 1 669 ? -17.385 19.827 -6.771 1.00 75.62 669 VAL A N 1
ATOM 5168 C CA . VAL A 1 669 ? -16.124 19.086 -6.974 1.00 75.62 669 VAL A CA 1
ATOM 5169 C C . VAL A 1 669 ? -14.907 20.018 -7.085 1.00 75.62 669 VAL A C 1
ATOM 5171 O O . VAL A 1 669 ? -13.890 19.749 -6.453 1.00 75.62 669 VAL A O 1
ATOM 5174 N N . LYS A 1 670 ? -15.010 21.133 -7.829 1.00 77.75 670 LYS A N 1
ATOM 5175 C CA . LYS A 1 670 ? -13.895 22.084 -8.022 1.00 77.75 670 LYS A CA 1
ATOM 5176 C C . LYS A 1 670 ? -13.485 22.756 -6.704 1.00 77.75 670 LYS A C 1
ATOM 5178 O O . LYS A 1 670 ? -12.297 22.905 -6.449 1.00 77.75 670 LYS A O 1
ATOM 5183 N N . CYS A 1 671 ? -14.444 23.109 -5.845 1.00 82.50 671 CYS A N 1
ATOM 5184 C CA . CYS A 1 671 ? -14.164 23.715 -4.539 1.00 82.50 671 CYS A CA 1
ATOM 5185 C C . CYS A 1 671 ? -13.615 22.697 -3.533 1.00 82.50 671 CYS A C 1
ATOM 5187 O O . CYS A 1 671 ? -12.573 22.950 -2.934 1.00 82.50 671 CYS A O 1
ATOM 5189 N N . ASN A 1 672 ? -14.250 21.527 -3.405 1.00 83.56 672 ASN A N 1
ATOM 5190 C CA . ASN A 1 672 ? -13.806 20.489 -2.470 1.00 83.56 672 ASN A CA 1
ATOM 5191 C C . ASN A 1 672 ? -12.405 19.964 -2.817 1.00 83.56 672 ASN A C 1
ATOM 5193 O O . ASN A 1 672 ? -11.602 19.724 -1.923 1.00 83.56 672 ASN A O 1
ATOM 5197 N N . ASN A 1 673 ? -12.093 19.777 -4.103 1.00 74.88 673 ASN A N 1
ATOM 5198 C CA . ASN A 1 673 ? -10.761 19.325 -4.504 1.00 74.88 673 ASN A CA 1
ATOM 5199 C C . ASN A 1 673 ? -9.699 20.419 -4.302 1.00 74.88 673 ASN A C 1
ATOM 5201 O O . ASN A 1 673 ? -8.540 20.083 -4.080 1.00 74.88 673 ASN A O 1
ATOM 5205 N N . SER A 1 674 ? -10.075 21.705 -4.359 1.00 79.12 674 SER A N 1
ATOM 5206 C CA . SER A 1 674 ? -9.129 22.813 -4.163 1.00 79.12 674 SER A CA 1
ATOM 5207 C C . SER A 1 674 ? -8.679 23.015 -2.713 1.00 79.12 674 SER A C 1
ATOM 5209 O O . SER A 1 674 ? -7.655 23.652 -2.515 1.00 79.12 674 SER A O 1
ATOM 5211 N N . GLU A 1 675 ? -9.378 22.467 -1.709 1.00 78.12 675 GLU A N 1
ATOM 5212 C CA . GLU A 1 675 ? -8.918 22.534 -0.308 1.00 78.12 675 GLU A CA 1
ATOM 5213 C C . GLU A 1 675 ? -7.637 21.717 -0.085 1.00 78.12 675 GLU A C 1
ATOM 5215 O O . GLU A 1 675 ? -6.730 22.151 0.618 1.00 78.12 675 GLU A O 1
ATOM 5220 N N . GLY A 1 676 ? -7.537 20.553 -0.735 1.00 66.50 676 GLY A N 1
ATOM 5221 C CA . GLY A 1 676 ? -6.343 19.704 -0.727 1.00 66.50 676 GLY A CA 1
ATOM 5222 C C . GLY A 1 676 ? -5.237 20.167 -1.681 1.00 66.50 676 GLY A C 1
ATOM 5223 O O . GLY A 1 676 ? -4.357 19.373 -2.005 1.00 66.50 676 GLY A O 1
ATOM 5224 N N . ALA A 1 677 ? -5.302 21.407 -2.173 1.00 66.88 677 ALA A N 1
ATOM 5225 C CA . ALA A 1 677 ? -4.294 22.023 -3.026 1.00 66.88 677 ALA A CA 1
ATOM 5226 C C . ALA A 1 677 ? -3.675 23.244 -2.329 1.00 66.88 677 ALA A C 1
ATOM 5228 O O . ALA A 1 677 ? -4.320 23.918 -1.524 1.00 66.88 677 ALA A O 1
ATOM 5229 N N . HIS A 1 678 ? -2.421 23.546 -2.667 1.00 66.44 678 HIS A N 1
ATOM 5230 C CA . HIS A 1 678 ? -1.732 24.735 -2.167 1.00 66.44 678 HIS A CA 1
ATOM 5231 C C . HIS A 1 678 ? -2.504 26.021 -2.502 1.00 66.44 678 HIS A C 1
ATOM 5233 O O . HIS A 1 678 ? -3.135 26.126 -3.556 1.00 66.44 678 HIS A O 1
ATOM 5239 N N . ARG A 1 679 ? -2.365 27.033 -1.641 1.00 75.12 679 ARG A N 1
ATOM 5240 C CA . ARG A 1 679 ? -2.963 28.375 -1.761 1.00 75.12 679 ARG A CA 1
ATOM 5241 C C . ARG A 1 679 ? -4.483 28.450 -1.563 1.00 75.12 679 ARG A C 1
ATOM 5243 O O . ARG A 1 679 ? -5.082 29.466 -1.902 1.00 75.12 679 ARG A O 1
ATOM 5250 N N . PHE A 1 680 ? -5.130 27.447 -0.961 1.00 84.81 680 PHE A N 1
ATOM 5251 C CA . PHE A 1 680 ? -6.577 27.517 -0.684 1.00 84.81 680 PHE A CA 1
ATOM 5252 C C . PHE A 1 680 ? -6.978 28.720 0.194 1.00 84.81 680 PHE A C 1
ATOM 5254 O O . PHE A 1 680 ? -8.048 29.293 -0.002 1.00 84.81 680 PHE A O 1
ATOM 5261 N N . ILE A 1 681 ? -6.106 29.148 1.115 1.00 87.25 681 ILE A N 1
ATOM 5262 C CA . ILE A 1 681 ? -6.322 30.342 1.954 1.00 87.25 681 ILE A CA 1
ATOM 5263 C C . ILE A 1 681 ? -6.277 31.664 1.169 1.00 87.25 681 ILE A C 1
ATOM 5265 O O . ILE A 1 681 ? -6.812 32.664 1.636 1.00 87.25 681 ILE A O 1
ATOM 5269 N N . ASP A 1 682 ? -5.660 31.674 -0.017 1.00 84.12 682 ASP A N 1
ATOM 5270 C CA . ASP A 1 682 ? -5.555 32.855 -0.883 1.00 84.12 682 ASP A CA 1
ATOM 5271 C C . ASP A 1 682 ? -6.790 33.002 -1.800 1.00 84.12 682 ASP A C 1
ATOM 5273 O O . ASP A 1 682 ? -6.903 33.962 -2.562 1.00 84.12 682 ASP A O 1
ATOM 5277 N N . ARG A 1 683 ? -7.741 32.058 -1.735 1.00 84.50 683 ARG A N 1
ATOM 5278 C CA . ARG A 1 683 ? -8.980 32.068 -2.521 1.00 84.50 683 ARG A CA 1
ATOM 5279 C C . ARG A 1 683 ? -10.071 32.921 -1.843 1.00 84.50 683 ARG A C 1
ATOM 5281 O O . ARG A 1 683 ? -10.298 32.747 -0.644 1.00 84.50 683 ARG A O 1
ATOM 5288 N N . PRO A 1 684 ? -10.841 33.742 -2.590 1.00 83.75 684 PRO A N 1
ATOM 5289 C CA . PRO A 1 684 ? -12.024 34.430 -2.064 1.00 83.75 684 PRO A CA 1
ATOM 5290 C C . PRO A 1 684 ? -12.992 33.476 -1.346 1.00 83.75 684 PRO A C 1
ATOM 5292 O O . PRO A 1 684 ? -13.307 32.398 -1.858 1.00 83.75 684 PRO A O 1
ATOM 5295 N N . GLY A 1 685 ? -13.419 33.853 -0.137 1.00 86.38 685 GLY A N 1
ATOM 5296 C CA . GLY A 1 685 ? -14.254 33.026 0.746 1.00 86.38 685 GLY A CA 1
ATOM 5297 C C . GLY A 1 685 ? -13.568 31.780 1.335 1.00 86.38 685 GLY A C 1
ATOM 5298 O O . GLY A 1 685 ? -14.187 31.069 2.120 1.00 86.38 685 GLY A O 1
ATOM 5299 N N . GLY A 1 686 ? -12.302 31.493 1.002 1.00 89.25 686 GLY A N 1
ATOM 5300 C CA . GLY A 1 686 ? -11.586 30.297 1.462 1.00 89.25 686 GLY A CA 1
ATOM 5301 C C . GLY A 1 686 ? -11.446 30.240 2.982 1.00 89.25 686 GLY A C 1
ATOM 5302 O O . GLY A 1 686 ? -11.870 29.270 3.607 1.00 89.25 686 GLY A O 1
ATOM 5303 N N . VAL A 1 687 ? -10.922 31.307 3.593 1.00 90.81 687 VAL A N 1
ATOM 5304 C CA . VAL A 1 687 ? -10.749 31.397 5.056 1.00 90.81 687 VAL A CA 1
ATOM 5305 C C . VAL A 1 687 ? -12.099 31.426 5.787 1.00 90.81 687 VAL A C 1
ATOM 5307 O O . VAL A 1 687 ? -12.269 30.704 6.767 1.00 90.81 687 VAL A O 1
ATOM 5310 N N . GLU A 1 688 ? -13.091 32.170 5.283 1.00 90.06 688 GLU A N 1
ATOM 5311 C CA . GLU A 1 688 ? -14.456 32.215 5.848 1.00 90.06 688 GLU A CA 1
ATOM 5312 C C . GLU A 1 688 ? -15.127 30.834 5.835 1.00 90.06 688 GLU A C 1
ATOM 5314 O O . GLU A 1 688 ? -15.752 30.429 6.821 1.00 90.06 688 GLU A O 1
ATOM 5319 N N . HIS A 1 689 ? -14.924 30.067 4.759 1.00 91.69 689 HIS A N 1
ATOM 5320 C CA . HIS A 1 689 ? -15.397 28.692 4.636 1.00 91.69 689 HIS A CA 1
ATOM 5321 C C . HIS A 1 689 ? -14.671 27.730 5.595 1.00 91.69 689 HIS A C 1
ATOM 5323 O O . HIS A 1 689 ? -15.326 26.926 6.263 1.00 91.69 689 HIS A O 1
ATOM 5329 N N . LEU A 1 690 ? -13.343 27.833 5.744 1.00 92.06 690 LEU A N 1
ATOM 5330 C CA . LEU A 1 690 ? -12.599 27.058 6.751 1.00 92.06 690 LEU A CA 1
ATOM 5331 C C . LEU A 1 690 ? -13.110 27.347 8.178 1.00 92.06 690 LEU A C 1
ATOM 5333 O O . LEU A 1 690 ? -13.365 26.416 8.947 1.00 92.06 690 LEU A O 1
ATOM 5337 N N . LEU A 1 691 ? -13.339 28.625 8.501 1.00 92.31 691 LEU A N 1
ATOM 5338 C CA . LEU A 1 691 ? -13.850 29.106 9.792 1.00 92.31 691 LEU A CA 1
ATOM 5339 C C . LEU A 1 691 ? -15.359 28.857 10.012 1.00 92.31 691 LEU A C 1
ATOM 5341 O O . LEU A 1 691 ? -15.904 29.270 11.038 1.00 92.31 691 LEU A O 1
ATOM 5345 N N . GLN A 1 692 ? -16.041 28.123 9.119 1.00 91.75 692 GLN A N 1
ATOM 5346 C CA . GLN A 1 692 ? -17.341 27.508 9.436 1.00 91.75 692 GLN A CA 1
ATOM 5347 C C . GLN A 1 692 ? -17.202 26.338 10.423 1.00 91.75 692 GLN A C 1
ATOM 5349 O O . GLN A 1 692 ? -18.188 25.957 11.056 1.00 91.75 692 GLN A O 1
ATOM 5354 N N . CYS A 1 693 ? -15.996 25.775 10.573 1.00 93.38 693 CYS A N 1
ATOM 5355 C CA . CYS A 1 693 ? -15.677 24.885 11.682 1.00 93.38 693 CYS A CA 1
ATOM 5356 C C . CYS A 1 693 ? -15.639 25.706 12.981 1.00 93.38 693 CYS A C 1
ATOM 5358 O O . CYS A 1 693 ? -14.753 26.543 13.172 1.00 93.38 693 CYS A O 1
ATOM 5360 N N . THR A 1 694 ? -16.606 25.465 13.870 1.00 91.19 694 THR A N 1
ATOM 5361 C CA . THR A 1 694 ? -16.757 26.185 15.146 1.00 91.19 694 THR A CA 1
ATOM 5362 C C . THR A 1 694 ? -15.500 26.109 15.999 1.00 91.19 694 THR A C 1
ATOM 5364 O O . THR A 1 694 ? -15.090 27.109 16.580 1.00 91.19 694 THR A O 1
ATOM 5367 N N . ASP A 1 695 ? -14.860 24.945 16.014 1.00 93.62 695 ASP A N 1
ATOM 5368 C CA . ASP A 1 695 ? -13.740 24.649 16.897 1.00 93.62 695 ASP A CA 1
ATOM 5369 C C . ASP A 1 695 ? -12.456 25.310 16.386 1.00 93.62 695 ASP A C 1
ATOM 5371 O O . ASP A 1 695 ? -11.736 25.914 17.173 1.00 93.62 695 ASP A O 1
ATOM 5375 N N . CYS A 1 696 ? -12.228 25.318 15.064 1.00 93.56 696 CYS A N 1
ATOM 5376 C CA . CYS A 1 696 ? -11.191 26.137 14.422 1.00 93.56 696 CYS A CA 1
ATOM 5377 C C . CYS A 1 696 ? -11.338 27.620 14.789 1.00 93.56 696 CYS A C 1
ATOM 5379 O O . CYS A 1 696 ? -10.375 28.258 15.217 1.00 93.56 696 CYS A O 1
ATOM 5381 N N . ARG A 1 697 ? -12.558 28.163 14.666 1.00 92.00 697 ARG A N 1
ATOM 5382 C CA . ARG A 1 697 ? -12.847 29.574 14.958 1.00 92.00 697 ARG A CA 1
ATOM 5383 C C . ARG A 1 697 ? -12.674 29.905 16.444 1.00 92.00 697 ARG A C 1
ATOM 5385 O O . ARG A 1 697 ? -12.086 30.933 16.761 1.00 92.00 697 ARG A O 1
ATOM 5392 N N . ALA A 1 698 ? -13.124 29.033 17.346 1.00 90.94 698 ALA A N 1
ATOM 5393 C CA . ALA A 1 698 ? -12.982 29.212 18.793 1.00 90.94 698 ALA A CA 1
ATOM 5394 C C . ALA A 1 698 ? -11.523 29.083 19.271 1.00 90.94 698 ALA A C 1
ATOM 5396 O O . ALA A 1 698 ? -11.072 29.866 20.103 1.00 90.94 698 ALA A O 1
ATOM 5397 N N . GLN A 1 699 ? -10.770 28.128 18.717 1.00 93.19 699 GLN A N 1
ATOM 5398 C CA . GLN A 1 699 ? -9.357 27.889 19.040 1.00 93.19 699 GLN A CA 1
ATOM 5399 C C . GLN A 1 699 ? -8.400 28.858 18.322 1.00 93.19 699 GLN A C 1
ATOM 5401 O O . GLN A 1 699 ? -7.198 28.799 18.573 1.00 93.19 699 GLN A O 1
ATOM 5406 N N . ARG A 1 700 ? -8.907 29.729 17.431 1.00 92.94 700 ARG A N 1
ATOM 5407 C CA . ARG A 1 700 ? -8.111 30.592 16.534 1.00 92.94 700 ARG A CA 1
ATOM 5408 C C . ARG A 1 700 ? -7.039 29.797 15.779 1.00 92.94 700 ARG A C 1
ATOM 5410 O O . ARG A 1 700 ? -5.865 30.156 15.771 1.00 92.94 700 ARG A O 1
ATOM 5417 N N . THR A 1 701 ? -7.449 28.681 15.180 1.00 93.12 701 THR A N 1
ATOM 5418 C CA . THR A 1 701 ? -6.552 27.765 14.464 1.00 93.12 701 THR A CA 1
ATOM 5419 C C . THR A 1 701 ? -7.192 27.202 13.199 1.00 93.12 701 THR A C 1
ATOM 5421 O O . THR A 1 701 ? -8.411 27.229 13.028 1.00 93.12 701 THR A O 1
ATOM 5424 N N . LEU A 1 702 ? -6.368 26.650 12.315 1.00 91.62 702 LEU A N 1
ATOM 5425 C CA . LEU A 1 702 ? -6.782 25.939 11.107 1.00 91.62 702 LEU A CA 1
ATOM 5426 C C . LEU A 1 702 ? -6.137 24.543 11.061 1.00 91.62 702 LEU A C 1
ATOM 5428 O O . LEU A 1 702 ? -5.147 24.314 11.757 1.00 91.62 702 LEU A O 1
ATOM 5432 N N . PRO A 1 703 ? -6.670 23.598 10.264 1.00 90.19 703 PRO A N 1
ATOM 5433 C CA . PRO A 1 703 ? -6.039 22.297 10.056 1.00 90.19 703 PRO A CA 1
ATOM 5434 C C . PRO A 1 703 ? -4.577 22.407 9.599 1.00 90.19 703 PRO A C 1
ATOM 5436 O O . PRO A 1 703 ? -4.250 23.260 8.771 1.00 90.19 703 PRO A O 1
ATOM 5439 N N . LEU A 1 704 ? -3.724 21.502 10.098 1.00 87.38 704 LEU A N 1
ATOM 5440 C CA . LEU A 1 704 ? -2.267 21.462 9.871 1.00 87.38 704 LEU A CA 1
ATOM 5441 C C . LEU A 1 704 ? -1.871 21.622 8.390 1.00 87.38 704 LEU A C 1
ATOM 5443 O O . LEU A 1 704 ? -0.932 22.342 8.065 1.00 87.38 704 LEU A O 1
ATOM 5447 N N . GLN A 1 705 ? -2.661 21.030 7.489 1.00 85.94 705 GLN A N 1
ATOM 5448 C CA . GLN A 1 705 ? -2.516 21.102 6.027 1.00 85.94 705 GLN A CA 1
ATOM 5449 C C . GLN A 1 705 ? -2.478 22.538 5.444 1.00 85.94 705 GLN A C 1
ATOM 5451 O O . GLN A 1 705 ? -2.069 22.713 4.301 1.00 85.94 705 GLN A O 1
ATOM 5456 N N . HIS A 1 706 ? -2.897 23.561 6.202 1.00 90.38 706 HIS A N 1
ATOM 5457 C CA . HIS A 1 706 ? -2.858 24.973 5.796 1.00 90.38 706 HIS A CA 1
ATOM 5458 C C . HIS A 1 706 ? -1.743 25.787 6.471 1.00 90.38 706 HIS A C 1
ATOM 5460 O O . HIS A 1 706 ? -1.492 26.919 6.062 1.00 90.38 706 HIS A O 1
ATOM 5466 N N . HIS A 1 707 ? -1.056 25.247 7.485 1.00 91.00 707 HIS A N 1
ATOM 5467 C CA . HIS A 1 707 ? -0.046 25.991 8.254 1.00 91.00 707 HIS A CA 1
ATOM 5468 C C . HIS A 1 707 ? 1.132 26.412 7.371 1.00 91.00 707 HIS A C 1
ATOM 5470 O O . HIS A 1 707 ? 1.590 27.548 7.452 1.00 91.00 707 HIS A O 1
ATOM 5476 N N . SER A 1 708 ? 1.547 25.543 6.446 1.00 89.50 708 SER A N 1
ATOM 5477 C CA . SER A 1 708 ? 2.589 25.830 5.456 1.00 89.50 708 SER A CA 1
ATOM 5478 C C . SER A 1 708 ? 2.243 26.991 4.517 1.00 89.50 708 SER A C 1
ATOM 5480 O O . SER A 1 708 ? 3.131 27.752 4.145 1.00 89.50 708 SER A O 1
ATOM 5482 N N . ASP A 1 709 ? 0.967 27.164 4.152 1.00 88.25 709 ASP A N 1
ATOM 5483 C CA . ASP A 1 709 ? 0.520 28.294 3.326 1.00 88.25 709 ASP A CA 1
ATOM 5484 C C . ASP A 1 709 ? 0.461 29.611 4.117 1.00 88.25 709 ASP A C 1
ATOM 5486 O O . ASP A 1 709 ? 0.747 30.668 3.556 1.00 88.25 709 ASP A O 1
ATOM 5490 N N . ILE A 1 710 ? 0.138 29.560 5.414 1.00 90.56 710 ILE A N 1
ATOM 5491 C CA . ILE A 1 710 ? 0.119 30.744 6.288 1.00 90.56 710 ILE A CA 1
ATOM 5492 C C . ILE A 1 710 ? 1.548 31.212 6.585 1.00 90.56 710 ILE A C 1
ATOM 5494 O O . ILE A 1 710 ? 1.851 32.394 6.439 1.00 90.56 710 ILE A O 1
ATOM 5498 N N . VAL A 1 711 ? 2.454 30.286 6.912 1.00 89.88 711 VAL A N 1
ATOM 5499 C CA . VAL A 1 711 ? 3.887 30.576 7.092 1.00 89.88 711 VAL A CA 1
ATOM 5500 C C . VAL A 1 711 ? 4.494 31.144 5.806 1.00 89.88 711 VAL A C 1
ATOM 5502 O O . VAL A 1 711 ? 5.144 32.182 5.860 1.00 89.88 711 VAL A O 1
ATOM 5505 N N . ARG A 1 712 ? 4.191 30.560 4.636 1.00 86.94 712 ARG A N 1
ATOM 5506 C CA . ARG A 1 712 ? 4.580 31.089 3.311 1.00 86.94 712 ARG A CA 1
ATOM 5507 C C . ARG A 1 712 ? 4.147 32.545 3.071 1.00 86.94 712 ARG A C 1
ATOM 5509 O O . ARG A 1 712 ? 4.746 33.210 2.228 1.00 86.94 712 ARG A O 1
ATOM 5516 N N . ARG A 1 713 ? 3.089 33.010 3.744 1.00 85.19 713 ARG A N 1
ATOM 5517 C CA . ARG A 1 713 ? 2.477 34.334 3.559 1.00 85.19 713 ARG A CA 1
ATOM 5518 C C . ARG A 1 713 ? 2.881 35.362 4.621 1.00 85.19 713 ARG A C 1
ATOM 5520 O O . ARG A 1 713 ? 2.884 36.545 4.301 1.00 85.19 713 ARG A O 1
ATOM 5527 N N . LEU A 1 714 ? 3.181 34.939 5.852 1.00 87.31 714 LEU A N 1
ATOM 5528 C CA . LEU A 1 714 ? 3.445 35.843 6.983 1.00 87.31 714 LEU A CA 1
ATOM 5529 C C . LEU A 1 714 ? 4.877 35.799 7.537 1.00 87.31 714 LEU A C 1
ATOM 5531 O O . LEU A 1 714 ? 5.277 36.760 8.192 1.00 87.31 714 LEU A O 1
ATOM 5535 N N . ALA A 1 715 ? 5.641 34.727 7.311 1.00 84.62 715 ALA A N 1
ATOM 5536 C CA . ALA A 1 715 ? 7.033 34.664 7.752 1.00 84.62 715 ALA A CA 1
ATOM 5537 C C . ALA A 1 715 ? 7.963 35.321 6.720 1.00 84.62 715 ALA A C 1
ATOM 5539 O O . ALA A 1 715 ? 7.888 35.040 5.521 1.00 84.62 715 ALA A O 1
ATOM 5540 N N . VAL A 1 716 ? 8.854 36.187 7.205 1.00 81.06 716 VAL A N 1
ATOM 5541 C CA . VAL A 1 716 ? 9.946 36.770 6.417 1.00 81.06 716 VAL A CA 1
ATOM 5542 C C . VAL A 1 716 ? 11.131 35.808 6.464 1.00 81.06 716 VAL A C 1
ATOM 5544 O O . VAL A 1 716 ? 11.452 35.268 7.519 1.00 81.06 716 VAL A O 1
ATOM 5547 N N . PHE A 1 717 ? 11.775 35.586 5.319 1.00 79.44 717 PHE A N 1
ATOM 5548 C CA . PHE A 1 717 ? 12.949 34.724 5.206 1.00 79.44 717 PHE A CA 1
ATOM 5549 C C . PHE A 1 717 ? 14.067 35.491 4.515 1.00 79.44 717 PHE A C 1
ATOM 5551 O O . PHE A 1 717 ? 13.925 35.868 3.350 1.00 79.44 717 PHE A O 1
ATOM 5558 N N . GLU A 1 718 ? 15.172 35.691 5.229 1.00 72.75 718 GLU A N 1
ATOM 5559 C CA . GLU A 1 718 ? 16.356 36.332 4.668 1.00 72.75 718 GLU A CA 1
ATOM 5560 C C . GLU A 1 718 ? 16.966 35.489 3.531 1.00 72.75 718 GLU A C 1
ATOM 5562 O O . GLU A 1 718 ? 16.986 34.250 3.607 1.00 72.75 718 GLU A O 1
ATOM 5567 N N . PRO A 1 719 ? 17.495 36.129 2.474 1.00 69.06 719 PRO A N 1
ATOM 5568 C CA . PRO A 1 719 ? 18.341 35.463 1.495 1.00 69.06 719 PRO A CA 1
ATOM 5569 C C . PRO A 1 719 ? 19.579 34.811 2.126 1.00 69.06 719 PRO A C 1
ATOM 5571 O O . PRO A 1 719 ? 20.055 35.203 3.191 1.00 69.06 719 PRO A O 1
ATOM 5574 N N . HIS A 1 720 ? 20.163 33.830 1.432 1.00 68.31 720 HIS A N 1
ATOM 5575 C CA . HIS A 1 720 ? 21.486 33.336 1.814 1.0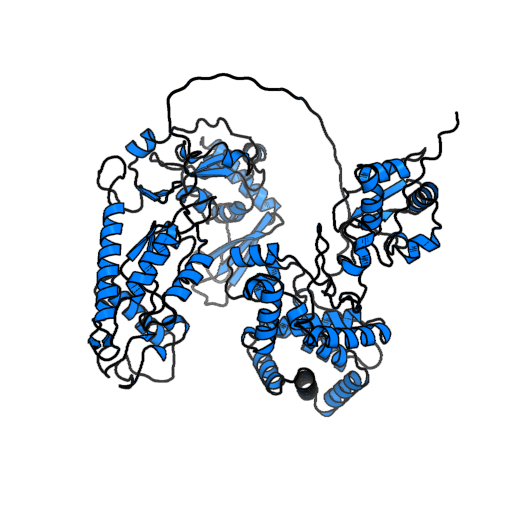0 68.31 720 HIS A CA 1
ATOM 5576 C C . HIS A 1 720 ? 22.535 34.448 1.629 1.00 68.31 720 HIS A C 1
ATOM 5578 O O . HIS A 1 720 ? 22.473 35.192 0.653 1.00 68.31 720 HIS A O 1
ATOM 5584 N N . ALA A 1 721 ? 23.531 34.522 2.519 1.00 65.62 721 ALA A N 1
ATOM 5585 C CA . ALA A 1 721 ? 24.459 35.659 2.670 1.00 65.62 721 ALA A CA 1
ATOM 5586 C C . ALA A 1 721 ? 25.325 36.042 1.441 1.00 65.62 721 ALA A C 1
ATOM 5588 O O . ALA A 1 721 ? 26.116 36.976 1.519 1.00 65.62 721 ALA A O 1
ATOM 5589 N N . ALA A 1 722 ? 25.189 35.337 0.315 1.00 63.00 722 ALA A N 1
ATOM 5590 C CA . ALA A 1 722 ? 25.848 35.638 -0.955 1.00 63.00 722 ALA A CA 1
ATOM 5591 C C . ALA A 1 722 ? 24.869 36.128 -2.046 1.00 63.00 722 ALA A C 1
ATOM 5593 O O . ALA A 1 722 ? 25.238 36.171 -3.215 1.00 63.00 722 ALA A O 1
ATOM 5594 N N . CYS A 1 723 ? 23.613 36.457 -1.718 1.00 67.00 723 CYS A N 1
ATOM 5595 C CA . CYS A 1 723 ? 22.617 36.898 -2.697 1.00 67.00 723 CYS A CA 1
ATOM 5596 C C . CYS A 1 723 ? 21.674 37.967 -2.135 1.00 67.00 723 CYS A C 1
ATOM 5598 O O . CYS A 1 723 ? 21.134 37.808 -1.049 1.00 67.00 723 CYS A O 1
ATOM 5600 N N . THR A 1 724 ? 21.419 39.018 -2.914 1.00 65.12 724 THR A N 1
ATOM 5601 C CA . THR A 1 724 ? 20.460 40.095 -2.599 1.00 65.12 724 THR A CA 1
ATOM 5602 C C . THR A 1 724 ? 19.157 40.002 -3.405 1.00 65.12 724 THR A C 1
ATOM 5604 O O . THR A 1 724 ? 18.296 40.871 -3.289 1.00 65.12 724 THR A O 1
ATOM 5607 N N . HIS A 1 725 ? 18.991 38.967 -4.237 1.00 63.84 725 HIS A N 1
ATOM 5608 C CA . HIS A 1 725 ? 17.798 38.780 -5.069 1.00 63.84 725 HIS A CA 1
ATOM 5609 C C . HIS A 1 725 ? 16.666 38.056 -4.331 1.00 63.84 725 HIS A C 1
ATOM 5611 O O . HIS A 1 725 ? 16.900 37.227 -3.449 1.00 63.84 725 HIS A O 1
ATOM 5617 N N . GLU A 1 726 ? 15.424 38.320 -4.747 1.00 59.50 726 GLU A N 1
ATOM 5618 C CA . GLU A 1 726 ? 14.249 37.681 -4.157 1.00 59.50 726 GLU A CA 1
ATOM 5619 C C . GLU A 1 726 ? 14.234 36.157 -4.398 1.00 59.50 726 GLU A C 1
ATOM 5621 O O . GLU A 1 726 ? 14.512 35.659 -5.492 1.00 59.50 726 GLU A O 1
ATOM 5626 N N . LEU A 1 727 ? 13.881 35.401 -3.356 1.00 64.94 727 LEU A N 1
ATOM 5627 C CA . LEU A 1 727 ? 13.908 33.940 -3.346 1.00 64.94 727 LEU A CA 1
ATOM 5628 C C . LEU A 1 727 ? 12.864 33.353 -4.311 1.00 64.94 727 LEU A C 1
ATOM 5630 O O . LEU A 1 727 ? 11.673 33.335 -4.002 1.00 64.94 727 LEU A O 1
ATOM 5634 N N . SER A 1 728 ? 13.290 32.847 -5.469 1.00 55.09 728 SER A N 1
ATOM 5635 C CA . SER A 1 728 ? 12.374 32.432 -6.544 1.00 55.09 728 SER A CA 1
ATOM 5636 C C . SER A 1 728 ? 11.775 31.027 -6.381 1.00 55.09 728 SER A C 1
ATOM 5638 O O . SER A 1 728 ? 10.631 30.807 -6.775 1.00 55.09 728 SER A O 1
ATOM 5640 N N . TRP A 1 729 ? 12.492 30.082 -5.761 1.00 52.28 729 TRP A N 1
ATOM 5641 C CA . TRP A 1 729 ? 12.003 28.717 -5.510 1.00 52.28 729 TRP A CA 1
ATOM 5642 C C . TRP A 1 729 ? 11.863 28.450 -4.009 1.00 52.28 729 TRP A C 1
ATOM 5644 O O . TRP A 1 729 ? 12.855 28.433 -3.279 1.00 52.28 729 TRP A O 1
ATOM 5654 N N . ARG A 1 730 ? 10.620 28.222 -3.556 1.00 69.81 730 ARG A N 1
ATOM 5655 C CA . ARG A 1 730 ? 10.258 27.990 -2.146 1.00 69.81 730 ARG A CA 1
ATOM 5656 C C . ARG A 1 730 ? 9.298 26.797 -2.033 1.00 69.81 730 ARG A C 1
ATOM 5658 O O . ARG A 1 730 ? 8.214 26.833 -2.613 1.00 69.81 730 ARG A O 1
ATOM 5665 N N . TRP A 1 731 ? 9.666 25.769 -1.272 1.00 80.19 731 TRP A N 1
ATOM 5666 C CA . TRP A 1 731 ? 8.807 24.625 -0.935 1.00 80.19 731 TRP A CA 1
ATOM 5667 C C . TRP A 1 731 ? 8.511 24.625 0.563 1.00 80.19 731 TRP A C 1
ATOM 5669 O O . TRP A 1 731 ? 9.437 24.601 1.366 1.00 80.19 731 TRP A O 1
ATOM 5679 N N . PHE A 1 732 ? 7.232 24.610 0.937 1.00 85.12 732 PHE A N 1
ATOM 5680 C CA . PHE A 1 732 ? 6.792 24.592 2.333 1.00 85.12 732 PHE A CA 1
ATOM 5681 C C . PHE A 1 732 ? 5.980 23.333 2.608 1.00 85.12 732 PHE A C 1
ATOM 5683 O O . PHE A 1 732 ? 5.073 23.005 1.841 1.00 85.12 732 PHE A O 1
ATOM 5690 N N . TYR A 1 733 ? 6.261 22.666 3.721 1.00 85.81 733 TYR A N 1
ATOM 5691 C CA . TYR A 1 733 ? 5.434 21.583 4.242 1.00 85.81 733 TYR A CA 1
ATOM 5692 C C . TYR A 1 733 ? 5.437 21.617 5.775 1.00 85.81 733 TYR A C 1
ATOM 5694 O O . TYR A 1 733 ? 6.384 22.114 6.385 1.00 85.81 733 TYR A O 1
ATOM 5702 N N . ALA A 1 734 ? 4.347 21.153 6.384 1.00 85.50 734 ALA A N 1
ATOM 5703 C CA . ALA A 1 734 ? 4.227 21.041 7.833 1.00 85.50 734 ALA A CA 1
ATOM 5704 C C . ALA A 1 734 ? 4.628 19.630 8.287 1.00 85.50 734 ALA A C 1
ATOM 5706 O O . ALA A 1 734 ? 4.273 18.653 7.624 1.00 85.50 734 ALA A O 1
ATOM 5707 N N . GLU A 1 735 ? 5.356 19.539 9.397 1.00 87.38 735 GLU A N 1
ATOM 5708 C CA . GLU A 1 735 ? 5.701 18.283 10.071 1.00 87.38 735 GLU A CA 1
ATOM 5709 C C . GLU A 1 735 ? 4.598 17.915 11.093 1.00 87.38 735 GLU A C 1
ATOM 5711 O O . GLU A 1 735 ? 3.809 18.767 11.514 1.00 87.38 735 GLU A O 1
ATOM 5716 N N . ASP A 1 736 ? 4.544 16.652 11.536 1.00 83.69 736 ASP A N 1
ATOM 5717 C CA . ASP A 1 736 ? 3.510 16.148 12.469 1.00 83.69 736 ASP A CA 1
ATOM 5718 C C . ASP A 1 736 ? 3.485 16.864 13.841 1.00 83.69 736 ASP A C 1
ATOM 5720 O O . ASP A 1 736 ? 2.497 16.774 14.572 1.00 83.69 736 ASP A O 1
ATOM 5724 N N . ASP A 1 737 ? 4.557 17.574 14.213 1.00 85.69 737 ASP A N 1
ATOM 5725 C CA . ASP A 1 737 ? 4.648 18.355 15.454 1.00 85.69 737 ASP A CA 1
ATOM 5726 C C . ASP A 1 737 ? 4.095 19.791 15.334 1.00 85.69 737 ASP A C 1
ATOM 5728 O O . AS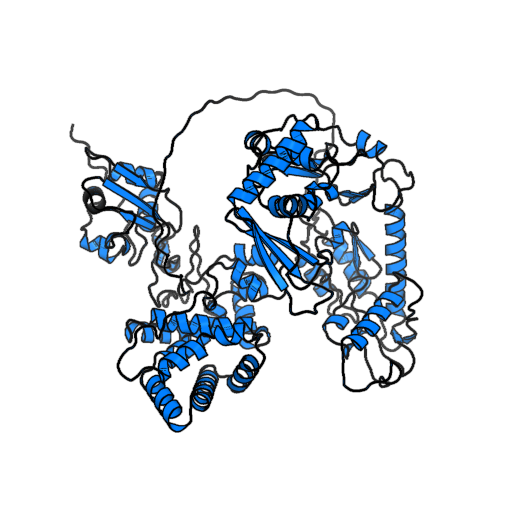P A 1 737 ? 4.028 20.518 16.330 1.00 85.69 737 ASP A O 1
ATOM 5732 N N . GLY A 1 738 ? 3.669 20.205 14.137 1.00 84.62 738 GLY A N 1
ATOM 5733 C CA . GLY A 1 738 ? 3.168 21.549 13.846 1.00 84.62 738 GLY A CA 1
ATOM 5734 C C . GLY A 1 738 ? 4.235 22.566 13.433 1.00 84.62 738 GLY A C 1
ATOM 5735 O O . GLY A 1 738 ? 3.883 23.713 13.170 1.00 84.62 738 GLY A O 1
ATOM 5736 N N . SER A 1 739 ? 5.515 22.190 13.367 1.00 91.31 739 SER A N 1
ATOM 5737 C CA . SER A 1 739 ? 6.541 23.021 12.725 1.00 91.31 739 SER A CA 1
ATOM 5738 C C . SER A 1 739 ? 6.364 23.045 11.201 1.00 91.31 739 SER A C 1
ATOM 5740 O O . SER A 1 739 ? 5.740 22.159 10.610 1.00 91.31 739 SER A O 1
ATOM 5742 N N . VAL A 1 740 ? 6.899 24.077 10.543 1.00 90.94 740 VAL A N 1
ATOM 5743 C CA . VAL A 1 740 ? 6.882 24.199 9.076 1.00 90.94 740 VAL A CA 1
ATOM 5744 C C . VAL A 1 740 ? 8.305 24.305 8.557 1.00 90.94 740 VAL A C 1
ATOM 5746 O O . VAL A 1 740 ? 9.034 25.235 8.899 1.00 90.94 740 VAL A O 1
ATOM 5749 N N . VAL A 1 741 ? 8.685 23.381 7.677 1.00 89.81 741 VAL A N 1
ATOM 5750 C CA . VAL A 1 741 ? 9.981 23.401 7.001 1.00 89.81 741 VAL A CA 1
ATOM 5751 C C . VAL A 1 741 ? 9.835 24.131 5.670 1.00 89.81 741 VAL A C 1
ATOM 5753 O O . VAL A 1 741 ? 9.154 23.670 4.750 1.00 89.81 741 VAL A O 1
ATOM 5756 N N . ALA A 1 742 ? 10.506 25.274 5.567 1.00 87.06 742 ALA A N 1
ATOM 5757 C CA . ALA A 1 742 ? 10.651 26.057 4.352 1.00 87.06 742 ALA A CA 1
ATOM 5758 C C . ALA A 1 742 ? 11.985 25.701 3.680 1.00 87.06 742 ALA A C 1
ATOM 5760 O O . ALA A 1 742 ? 13.052 25.919 4.251 1.00 87.06 742 ALA A O 1
ATOM 5761 N N . ARG A 1 743 ? 11.943 25.127 2.474 1.00 85.06 743 ARG A N 1
ATOM 5762 C CA . ARG A 1 743 ? 13.126 24.806 1.662 1.00 85.06 743 ARG A CA 1
ATOM 5763 C C . ARG A 1 743 ? 13.265 25.791 0.513 1.00 85.06 743 ARG A C 1
ATOM 5765 O O . ARG A 1 743 ? 12.310 26.016 -0.231 1.00 85.06 743 ARG A O 1
ATOM 5772 N N . PHE A 1 744 ? 14.468 26.317 0.344 1.00 81.25 744 PHE A N 1
ATOM 5773 C CA . PHE A 1 744 ? 14.801 27.348 -0.630 1.00 81.25 744 PHE A CA 1
ATOM 5774 C C . PHE A 1 744 ? 15.842 26.839 -1.621 1.00 81.25 744 PHE A C 1
ATOM 5776 O O . PHE A 1 744 ? 16.656 25.974 -1.292 1.00 81.25 744 PHE A O 1
ATOM 5783 N N . ARG A 1 745 ? 15.833 27.404 -2.829 1.00 74.31 745 ARG A N 1
ATOM 5784 C CA . ARG A 1 745 ? 16.906 27.238 -3.812 1.00 74.31 745 ARG A CA 1
ATOM 5785 C C . ARG A 1 745 ? 17.152 28.562 -4.519 1.00 74.31 745 ARG A C 1
ATOM 5787 O O . ARG A 1 745 ? 16.202 29.188 -4.989 1.00 74.31 745 ARG A O 1
ATOM 5794 N N . CYS A 1 746 ? 18.411 28.976 -4.615 1.00 71.44 746 CYS A N 1
ATOM 5795 C CA . CYS A 1 746 ? 18.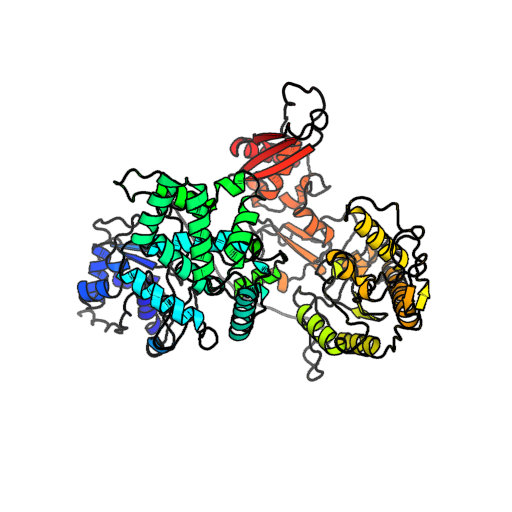771 30.151 -5.399 1.00 71.44 746 CYS A CA 1
ATOM 5796 C C . CYS A 1 746 ? 18.930 29.773 -6.878 1.00 71.44 746 CYS A C 1
ATOM 5798 O O . CYS A 1 746 ? 19.652 28.834 -7.197 1.00 71.44 746 CYS A O 1
ATOM 5800 N N . TYR A 1 747 ? 18.267 30.495 -7.787 1.00 65.06 747 TYR A N 1
ATOM 5801 C CA . TYR A 1 747 ? 18.408 30.248 -9.230 1.00 65.06 747 TYR A CA 1
ATOM 5802 C C . TYR A 1 747 ? 19.718 30.827 -9.795 1.00 65.06 747 TYR A C 1
ATOM 5804 O O . TYR A 1 747 ? 20.306 30.238 -10.694 1.00 65.06 747 TYR A O 1
ATOM 5812 N N . GLN A 1 748 ? 20.207 31.940 -9.230 1.00 65.50 748 GLN A N 1
ATOM 5813 C CA . GLN A 1 748 ? 21.463 32.579 -9.653 1.00 65.50 748 GLN A CA 1
ATOM 5814 C C . GLN A 1 748 ? 22.705 31.761 -9.261 1.00 65.50 748 GLN A C 1
ATOM 5816 O O . GLN A 1 748 ? 23.687 31.731 -9.994 1.00 65.50 748 GLN A O 1
ATOM 5821 N N . HIS A 1 749 ? 22.660 31.065 -8.120 1.00 66.88 749 HIS A N 1
ATOM 5822 C CA . HIS A 1 749 ? 23.816 30.367 -7.542 1.00 66.88 749 HIS A CA 1
ATOM 5823 C C . HIS A 1 749 ? 23.783 28.842 -7.727 1.00 66.88 749 HIS A C 1
ATOM 5825 O O . HIS A 1 749 ? 24.277 28.098 -6.881 1.00 66.88 749 HIS A O 1
ATOM 5831 N N . GLN A 1 750 ? 23.257 28.401 -8.877 1.00 57.19 750 GLN A N 1
ATOM 5832 C CA . GLN A 1 750 ? 23.338 27.022 -9.376 1.00 57.19 750 GLN A CA 1
ATOM 5833 C C . GLN A 1 750 ? 22.653 25.941 -8.494 1.00 57.19 750 GLN A C 1
ATOM 5835 O O . GLN A 1 750 ? 22.127 26.229 -7.416 1.00 57.19 750 GLN A O 1
ATOM 5840 N N . PRO A 1 751 ? 22.558 24.675 -8.964 1.00 53.25 751 PRO A N 1
ATOM 5841 C CA . PRO A 1 751 ? 21.774 23.621 -8.310 1.00 53.25 751 PRO A CA 1
ATOM 5842 C C . PRO A 1 751 ? 22.080 23.312 -6.836 1.00 53.25 751 PRO A C 1
ATOM 5844 O O . PRO A 1 751 ? 21.230 22.693 -6.186 1.00 53.25 751 PRO A O 1
ATOM 5847 N N . GLU A 1 752 ? 23.257 23.690 -6.338 1.00 55.19 752 GLU A N 1
ATOM 5848 C CA . GLU A 1 752 ? 23.848 23.203 -5.083 1.00 55.19 752 GLU A CA 1
ATOM 5849 C C . GLU A 1 752 ? 23.476 24.043 -3.851 1.00 55.19 752 GLU A C 1
ATOM 5851 O O . GLU A 1 752 ? 23.373 23.502 -2.750 1.00 55.19 752 GLU A O 1
ATOM 5856 N N . LEU A 1 753 ? 23.188 25.340 -4.025 1.00 64.75 753 LEU A N 1
ATOM 5857 C CA . LEU A 1 753 ? 22.759 26.239 -2.945 1.00 64.75 753 LEU A CA 1
ATOM 5858 C C . LEU A 1 753 ? 21.260 26.073 -2.635 1.00 64.75 753 LEU A C 1
ATOM 5860 O O . LEU A 1 753 ? 20.410 26.912 -2.954 1.00 64.75 753 LEU A O 1
ATOM 5864 N N . ALA A 1 754 ? 20.954 24.948 -1.988 1.00 71.25 754 ALA A N 1
ATOM 5865 C CA . ALA A 1 754 ? 19.666 24.644 -1.380 1.00 71.25 754 ALA A CA 1
ATOM 5866 C C . ALA A 1 754 ? 19.794 24.580 0.151 1.00 71.25 754 ALA A C 1
ATOM 5868 O O . ALA A 1 754 ? 20.648 23.870 0.679 1.00 71.25 754 ALA A O 1
ATOM 5869 N N . TRP A 1 755 ? 18.921 25.290 0.869 1.00 80.50 755 TRP A N 1
ATOM 5870 C CA . TRP A 1 755 ? 18.887 25.298 2.337 1.00 80.50 755 TRP A CA 1
ATOM 5871 C C . TRP A 1 755 ? 17.459 25.165 2.864 1.00 80.50 755 TRP A C 1
ATOM 5873 O O . TRP A 1 755 ? 16.484 25.285 2.117 1.00 80.50 755 TRP A O 1
ATOM 5883 N N . SER A 1 756 ? 17.331 24.893 4.160 1.00 85.12 756 SER A N 1
ATOM 5884 C CA . SER A 1 756 ? 16.047 24.757 4.844 1.00 85.12 756 SER A CA 1
ATOM 5885 C C . SER A 1 756 ? 16.021 25.553 6.140 1.00 85.12 756 SER A C 1
ATOM 5887 O O . SER A 1 756 ? 16.938 25.429 6.948 1.00 85.12 756 SER A O 1
ATOM 5889 N N . VAL A 1 757 ? 14.943 26.302 6.356 1.00 85.81 757 VAL A N 1
ATOM 5890 C CA . VAL A 1 757 ? 14.620 26.961 7.625 1.00 85.81 757 VAL A CA 1
ATOM 5891 C C . VAL A 1 757 ? 13.393 26.266 8.208 1.00 85.81 757 VAL A C 1
ATOM 5893 O O . VAL A 1 757 ? 12.382 26.122 7.521 1.00 85.81 757 VAL A O 1
ATOM 5896 N N . THR A 1 758 ? 13.472 25.828 9.463 1.00 91.38 758 THR A N 1
ATOM 5897 C CA . THR A 1 758 ? 12.326 25.263 10.186 1.00 91.38 758 THR A CA 1
ATOM 5898 C C . THR A 1 758 ? 11.735 26.335 11.086 1.00 91.38 758 THR A C 1
ATOM 5900 O O . THR A 1 758 ? 12.392 26.768 12.028 1.00 91.38 758 THR A O 1
ATOM 5903 N N . VAL A 1 759 ? 10.495 26.737 10.814 1.00 90.81 759 VAL A N 1
ATOM 5904 C CA . VAL A 1 759 ? 9.712 27.619 11.686 1.00 90.81 759 VAL A CA 1
ATOM 5905 C C . VAL A 1 759 ? 9.128 26.756 12.815 1.00 90.81 759 VAL A C 1
ATOM 5907 O O . VAL A 1 759 ? 8.362 25.831 12.514 1.00 90.81 759 VAL A O 1
ATOM 5910 N N . PRO A 1 760 ? 9.494 26.973 14.095 1.00 94.06 760 PRO A N 1
ATOM 5911 C CA . PRO A 1 760 ? 9.077 26.107 15.197 1.00 94.06 760 PRO A CA 1
ATOM 5912 C C . PRO A 1 760 ? 7.563 26.106 15.421 1.00 94.06 760 PRO A C 1
ATOM 5914 O O . PRO A 1 760 ? 6.894 27.119 15.235 1.00 94.06 760 PRO A O 1
ATOM 5917 N N . SER A 1 761 ? 7.028 24.982 15.906 1.00 91.81 761 SER A N 1
ATOM 5918 C CA . SER A 1 761 ? 5.588 24.759 16.130 1.00 91.81 761 SER A CA 1
ATOM 5919 C C . SER A 1 761 ? 4.883 25.897 16.892 1.00 91.81 761 SER A C 1
ATOM 5921 O O . SER A 1 761 ? 3.751 26.253 16.569 1.00 91.81 761 SER A O 1
ATOM 5923 N N . ASP A 1 762 ? 5.538 26.518 17.878 1.00 93.56 762 ASP A N 1
ATOM 5924 C CA . ASP A 1 762 ? 4.954 27.629 18.644 1.00 93.56 762 ASP A CA 1
ATOM 5925 C C . ASP A 1 762 ? 4.953 28.969 17.892 1.00 93.56 762 ASP A C 1
ATOM 5927 O O . ASP A 1 762 ? 3.993 29.731 18.005 1.00 93.56 762 ASP A O 1
ATOM 5931 N N . GLU A 1 763 ? 5.947 29.223 17.039 1.00 93.19 763 GLU A N 1
ATOM 5932 C CA . GLU A 1 763 ? 5.942 30.368 16.122 1.00 93.19 763 GLU A CA 1
ATOM 5933 C C . GLU A 1 763 ? 4.878 30.182 15.029 1.00 93.19 763 GLU A C 1
ATOM 5935 O O . GLU A 1 763 ? 4.097 31.095 14.758 1.00 93.19 763 GLU A O 1
ATOM 5940 N N . VAL A 1 764 ? 4.748 28.967 14.480 1.00 93.75 764 VAL A N 1
ATOM 5941 C CA . VAL A 1 764 ? 3.667 28.618 13.543 1.00 93.75 764 VAL A CA 1
ATOM 5942 C C . VAL A 1 764 ? 2.296 28.872 14.176 1.00 93.75 764 VAL A C 1
ATOM 5944 O O . VAL A 1 764 ? 1.449 29.498 13.542 1.00 93.75 764 VAL A O 1
ATOM 5947 N N . LYS A 1 765 ? 2.069 28.482 15.440 1.00 93.06 765 LYS A N 1
ATOM 5948 C CA . LYS A 1 765 ? 0.813 28.778 16.165 1.00 93.06 765 LYS A CA 1
ATOM 5949 C C . LYS A 1 765 ? 0.551 30.280 16.292 1.00 93.06 765 LYS A C 1
ATOM 5951 O O . LYS A 1 765 ? -0.597 30.695 16.139 1.00 93.06 765 LYS A O 1
ATOM 5956 N N . LEU A 1 766 ? 1.578 31.097 16.541 1.00 94.19 766 LEU A N 1
ATOM 5957 C CA . LEU A 1 766 ? 1.445 32.557 16.598 1.00 94.19 766 LEU A CA 1
ATOM 5958 C C . LEU A 1 766 ? 1.096 33.153 15.225 1.00 94.19 766 LEU A C 1
ATOM 5960 O O . LEU A 1 766 ? 0.179 33.969 15.144 1.00 94.19 766 LEU A O 1
ATOM 5964 N N . LEU A 1 767 ? 1.744 32.702 14.146 1.00 94.44 767 LEU A N 1
ATOM 5965 C CA . LEU A 1 767 ? 1.450 33.133 12.772 1.00 94.44 767 LEU A CA 1
ATOM 5966 C C . LEU A 1 767 ? 0.041 32.706 12.321 1.00 94.44 767 LEU A C 1
ATOM 5968 O O . LEU A 1 767 ? -0.706 33.521 11.782 1.00 94.44 767 LEU A O 1
ATOM 5972 N N . VAL A 1 768 ? -0.358 31.459 12.596 1.00 94.25 768 VAL A N 1
ATOM 5973 C CA . VAL A 1 768 ? -1.712 30.929 12.342 1.00 94.25 768 VAL A CA 1
ATOM 5974 C C . VAL A 1 768 ? -2.761 31.737 13.102 1.00 94.25 768 VAL A C 1
ATOM 5976 O O . VAL A 1 768 ? -3.759 32.156 12.515 1.00 94.25 768 VAL A O 1
ATOM 5979 N N . ARG A 1 769 ? -2.530 32.003 14.392 1.00 94.00 769 ARG A N 1
ATOM 5980 C CA . ARG A 1 769 ? -3.443 32.800 15.213 1.00 94.00 769 ARG A CA 1
ATOM 5981 C C . ARG A 1 769 ? -3.551 34.233 14.703 1.00 94.00 769 ARG A C 1
ATOM 5983 O O . ARG A 1 769 ? -4.667 34.710 14.537 1.00 94.00 769 ARG A O 1
ATOM 5990 N N . ARG A 1 770 ? -2.423 34.886 14.400 1.00 93.44 770 ARG A N 1
ATOM 5991 C CA . ARG A 1 770 ? -2.386 36.239 13.828 1.00 93.44 770 ARG A CA 1
ATOM 5992 C C . ARG A 1 770 ? -3.176 36.312 12.520 1.00 93.44 770 ARG A C 1
ATOM 5994 O O . ARG A 1 770 ? -4.028 37.179 12.399 1.00 93.44 770 ARG A O 1
ATOM 6001 N N . PHE A 1 771 ? -2.958 35.378 11.594 1.00 93.12 771 PHE A N 1
ATOM 6002 C CA . PHE A 1 771 ? -3.693 35.301 10.325 1.00 93.12 771 PHE A CA 1
ATOM 6003 C C . PHE A 1 771 ? -5.216 35.220 10.521 1.00 93.12 771 PHE A C 1
ATOM 6005 O O . PHE A 1 771 ? -5.985 35.803 9.760 1.00 93.12 771 PHE A O 1
ATOM 6012 N N . ILE A 1 772 ? -5.662 34.497 11.552 1.00 92.94 772 ILE A N 1
ATOM 6013 C CA . ILE A 1 772 ? -7.084 34.297 11.858 1.00 92.94 772 ILE A CA 1
ATOM 6014 C C . ILE A 1 772 ? -7.669 35.484 12.630 1.00 92.94 772 ILE A C 1
ATOM 6016 O O . ILE A 1 772 ? -8.805 35.865 12.363 1.00 92.94 772 ILE A O 1
ATOM 6020 N N . ASP A 1 773 ? -6.917 36.093 13.548 1.00 90.94 773 ASP A N 1
ATOM 6021 C CA . ASP A 1 773 ? -7.316 37.328 14.232 1.00 90.94 773 ASP A CA 1
ATOM 6022 C C . ASP A 1 773 ? -7.372 38.519 13.247 1.00 90.94 773 ASP A C 1
ATOM 6024 O O . ASP A 1 773 ? -8.308 39.309 13.324 1.00 90.94 773 ASP A O 1
ATOM 6028 N N . GLU A 1 774 ? -6.475 38.595 12.253 1.00 88.62 774 GLU A N 1
ATOM 6029 C CA . GLU A 1 774 ? -6.576 39.522 11.111 1.00 88.62 774 GLU A CA 1
ATOM 6030 C C . GLU A 1 774 ? -7.833 39.223 10.271 1.00 88.62 774 GLU A C 1
ATOM 6032 O O . GLU A 1 774 ? -8.666 40.105 10.077 1.00 88.62 774 GLU A O 1
ATOM 6037 N N . ALA A 1 775 ? -8.046 37.971 9.844 1.00 85.00 775 ALA A N 1
ATOM 6038 C CA . ALA A 1 775 ? -9.214 37.596 9.038 1.00 85.00 775 ALA A CA 1
ATOM 6039 C C . ALA A 1 775 ? -10.567 37.793 9.757 1.00 85.00 775 ALA A C 1
ATOM 6041 O O . ALA A 1 775 ? -11.574 38.057 9.107 1.00 85.00 775 ALA A O 1
ATOM 6042 N N . ILE A 1 776 ? -10.620 37.669 11.086 1.00 85.31 776 ILE A N 1
ATOM 6043 C CA . ILE A 1 776 ? -11.826 37.960 11.877 1.00 85.31 776 ILE A CA 1
ATOM 6044 C C . ILE A 1 776 ? -11.961 39.472 12.128 1.00 85.31 776 ILE A C 1
ATOM 6046 O O . ILE A 1 776 ? -13.070 39.998 12.055 1.00 85.31 776 ILE A O 1
ATOM 6050 N N . GLY A 1 777 ? -10.856 40.168 12.410 1.00 74.19 777 GLY A N 1
ATOM 6051 C CA . GLY A 1 777 ? -10.832 41.596 12.737 1.00 74.19 777 GLY A CA 1
ATOM 6052 C C . GLY A 1 777 ? -11.090 42.523 11.547 1.00 74.19 777 GLY A C 1
ATOM 6053 O O . GLY A 1 777 ? -11.695 43.575 11.725 1.00 74.19 777 GLY A O 1
ATOM 6054 N N . SER A 1 778 ? -10.708 42.123 10.330 1.00 65.06 778 SER A N 1
ATOM 6055 C CA . SER A 1 778 ? -11.001 42.868 9.095 1.00 65.06 778 SER A CA 1
ATOM 6056 C C . SER A 1 778 ? -12.467 42.801 8.641 1.00 65.06 778 SER A C 1
ATOM 6058 O O . SER A 1 778 ? -12.799 43.433 7.644 1.00 65.06 778 SER A O 1
ATOM 6060 N N . GLY A 1 779 ? -13.341 42.069 9.344 1.00 51.94 779 GLY A N 1
ATOM 6061 C CA . GLY A 1 779 ? -14.772 42.007 9.027 1.00 51.94 779 GLY A CA 1
ATOM 6062 C C . GLY A 1 779 ? -15.101 41.185 7.777 1.00 51.94 779 GLY A C 1
ATOM 6063 O O . GLY A 1 779 ? -15.648 41.728 6.820 1.00 51.94 779 GLY A O 1
ATOM 6064 N N . LEU A 1 780 ? -14.766 39.886 7.808 1.00 49.31 780 LEU A N 1
ATOM 6065 C CA . LEU A 1 780 ? -15.254 38.863 6.861 1.00 49.31 780 LEU A CA 1
ATOM 6066 C C . LEU A 1 780 ? -16.790 38.794 6.782 1.00 49.31 780 LEU A C 1
ATOM 6068 O O . LEU A 1 780 ? -17.415 38.662 7.862 1.00 49.31 780 LEU A O 1
#

InterPro domains:
  IPR004211 Recombination endonuclease VII [PF02945] (641-678)
  IPR038563 Recombination endonuclease VII superfamily [G3DSA:3.40.1800.10] (622-684)
  IPR044925 His-Me finger superfamily [SSF54060] (633-686)

pLDDT: mean 76.9, std 17.42, range [19.64, 95.12]

Radius of gyration: 32.64 Å; chains: 1; bounding box: 92×74×99 Å

Organism: NCBI:txid2340725

Foldseek 3Di:
DPPDLPQQPDQDFAAQFFQLLSLCLSQVVVVDASVVVLCVLLDDPAAEDEEDGRFQQWGKAWAPVLLVSNCVSNVDDLVSVCRRHVNSVDHDPVWDHDPHGYMYTDRDLADKWFDQCVVCVVSVATTIGRCPQQNQADLVQQWGTFDDRGDRDIFHCPVPVLLVVLSVLLVVLVVVDVCSLLLLQLLLLQLLLVLLLPCLPPVQLLVVLVSRCVSLVHDSLLCSLASSSCRSLSSLNSCQLPDVVNLVVLLVCCVPVNNVRSLLVSQCSSCVSVVHNCRSVVVVVSLVPDDPVSNVQNSVSVLSCCSNPDPPDDPPPNSDHDPVSFQDQDQLVSSVSNDPPPDPVSSVRSVVVRTHRRSGDDPRDDDDDDDDDDDDDDDDDDDDDDDDDDDDDPDPPPPPDDPQDKAALVRLQVLLQVLDVPAPWGFGCPVPDPVNLVQPQFAFQQLATFGWFQPPNGTIGGSVSSVVSSNVVRPQDFDLPQKDFLPQDCPDPPAPSNVLNVLVVVQVVVDPDPDDDDPLPDDCADQLVPGPPVSQPDDDSRTRFRNSWGDRSDTIMHTPSRSVRSVSSVVVVVVSQVVLQAQPVPRHGDDNPPQWFADSGGIGGHDLVRLCVQAPADPLPQQFPADDPVVCVVDAQQNHFAPQDPGTHGFGDQDAAPVPRGTLGTHTPVLRVCVLPAPQVVGVCSLVSQPSRVVCLVLLAGPLSCLQNLCVPPPDDDDDPVDPDDFDDWDWHADPLQKIKIWTDDPVPDDPPIDIDIHDNVNSSVSSNVVSCCVVVVPD

Sequence (780 aa):
MQPSASTFVRIPPVAGELTGSWFRRTAAPYGLPAQDLLRGILGGTHRVQVTGTPGTGLELFLNTPARTALIRSTGHHLHQLTRLLPALAARHERVTDDENLRAAWYMPGEAWVGACPPCTGRAGWPVLVYPGTAGHVCRRHRRWLLAHPGRPASIPLETLPEVLTAHRHHSVLARSRPDAADVVALAAAVVWSWQVQGWRSEPVWQDRVRRLAAVMGSVPTAVVPHALVSYPETIAVARLLGAPRWQQRLRETAAVEGAGAATALLLGEISRRAGRPWLADWLTACTRTRPRTAAQADPLNGWLRRLTAADGTGSDGLWTLHRAAVRPTEYGDRASFLTDRRSRSICEEAGAVFLTGGWEPVPAPAARACALPVTSPPSRQCRLVGLLGDSPVVPISDLKELCLMWLSLQAAHQRLADLTHHTTVPAYLDHVNRYTFAAASHVLIGDTAVPGYKYRQQWRFLDRDIQKAGKRLAGIAIDPGDLVNAGLEASEPHTWRSRVWQWISQATYESELPQMQGPDVLSKDFAGQQLPEAFTRRTIASTRPLPLMVWSGKEWLVPRAYAAVLDRAEEVEASLAAQDDVCSGCGTPAGREQWRSSSASGFVVLCPSCAAHASRPYTGHLRGRQYTKGFAKRSPAEVFLCRMCPEPRRALYWDHCHSHGLLRGPLCVKCNNSEGAHRFIDRPGGVEHLLQCTDCRAQRTLPLQHHSDIVRRLAVFEPHAACTHELSWRWFYAEDDGSVVARFRCYQHQPELAWSVTVPSDEVKLLVRRFIDEAIGSGL

Secondary structure (DSSP, 8-state):
-PPP-------PPPTTB-HHHHHHHHHGGGT--HHHHHHHHT-SSS-EEEES---TT-EEEE-HHHHHHHHHHHT--HHHHHTT-HHHHS--TTS--SSSEEEEEE--SS--EEPPHHHHGGGSSPPEE--TTTTTEETTTTEEE-B-SSS--EEE-TT-HHHHHHHHHHHHHHHH-TTHHHHHHHHHHHHHHHHHTTGGG-HHHHHHHHHHHHHHTS-HHHHTT-GGGGHHHHHHHHHHHT-HHHHHHHHHHHHHTHHHHHHHHHHHHHHHHHT-TTHHHHHHHHHHSS-HHHHHT-HHHHHHHHHHS--SS--TTTTPPPGGGSPPSSHHHHHHHH-S---HHHHHHHHHT--B-TTS-PPPPPP----------------------------TT---S----EEEHHHHHHHHHHHHTTSSS---GGG--TTHHHH-SEEEETTEEEE-B-GGGS-EEEHHHHHHHHHHHHT----SSSEEE----SSSTTSHHHHHHHHHHHHHHH---S---SGGG--TT-BGGGS-HHHHT--BTTB-SGGG-EE-SSSEEEEHHHHHHHHHHHHHHHHHHHHTTB-TTT--B--TTTSEEE-SSSEEE--HHHHHHHSB---STTTTPBP-TTHHHHS-GGGBB-TT-SS--B--EEEE-TTT-BEEEEE-HHHHHHHTSTTGGGSTTHHHHHTTSHHHHHHT---GGGHHHHHHHH---PPPTT--S---EEEEEE-TTS-EEEEEE-STTTTT-EEEEEE-HHHHHHHHHHHHHHHHHTT-